Protein 5BKA (pdb70)

InterPro domains:
  IPR032710 NTF2-like domain superfamily [SSF54427] (4-143)
  IPR037401 SnoaL-like domain [PF13577] (11-136)

Foldseek 3Di:
DVLDDDPVVVVVVVVLVVVCVCLQVLVLLSVLVQAPACAVFAHSVRSSVVSPCKGKDWDWADWDWRCIWIKIWIKMWIDHPPDPDTDIDFIWIWIFNPPVHTHYTDIDTPPDDD/DVVVQVVVLVVVCVCLLVVVLLVVLVLADQQAWEAPEVPHIFGGSVRSSVVSVVVPVVHCWGKDKDWADWDWDADPVRKIWIKIWIKMWINHPPDPDTDIDFIKIWTWIWHADDVRDIGTRYIHIYTPVD/DVVVQVVVLVVVCVCLQVVVLLSVLVLADQQAWEAAEVPDIFGGSVRSSVVSVVDPDPPFKGKDWDWADWDCPPVWIKIWIKMWIDTPPDPDTDIDFIKIWIWDWDADPVRHIHTRYIHIYTPVD/DDPVVVVLVVVLVVVCVCLQVVVLLVVLVLADQQAAEACGAGGSVRSSVVSVPVCVVPDPVFKGKDKDWADWDWDDCIWIKIWIKMWIDTPPDPDTDIDFIKIWTFRWDADPVRHIHTRYIHIDTPPPD/DVVVVVLVVVLVVVCVCLLVVVLLVVLVLADQQEWEAEQNIFGGSVRSSVVSNVVCVVPPVVFKGKDKDKADWDWDADPVRKIWIKIWIKMWIDTPPDDDTDIDFIKIWIWIWDADPVRHIHTNYIHIDTPPDDD/DVVVVLVVVLVVVCVCLLVVVLLSVLVQADQQAWEAEDPVDHIFGGSVRSSVVSVVVDDDPQFKGKDKDWADWDWDADPVRKIWIKIWIKMWIDTPPDPDTDIDFIKIWIWIWDADPVRHIHTRYIYIDTPVD

Radius of gyration: 33.32 Å; Cα contacts (8 Å, |Δi|>4): 1763; chains: 6; bounding box: 100×61×71 Å

Secondary structure (DSSP, 8-state):
-TTPPPHHHHHHHHHHHHH--TTTTT-HHHHHTTB--B---BHHHHHHHHH--EEEEEEEEEEEE--EEEEEEEEEEEEETT--SPEEEEEEEEEEEE---EEEEEEEETT---/-HHHHHHHHHHH--TTTTT-HHHHHHTEEEEEEEES---PPEEHHHHHHHHHHHHHHT--EEEEEEEEEEEEEE-TTS-EEEEEEEEEEEEETT-SSPEEEEEEEEEEEEE--TTS--EEEEEEEEETT-/-HHHHHHHHHHH--TTTTT-HHHHHTTEEEEEEEES---PPEEHHHHHHHHHHH-----SEEEEEEEEEEEEE--EEEEEEEEEEEETT-SSPEEEEEEEEEEEEEE-TTS-EEEEEEEEEETT-/--HHHHHHHHHHHHH--TTTTT-HHHHHTTEEEEEEEE--EEHHHHHHHHHHHHGGGS-TTTEEEEEEEEEEEEE--EEEEEEEEEEEEETT--SPEEEEEEEEEEEEEE-TTS-EEEEEEEEEETT--/-HHHHHHHHHHHHH--TTTTT-HHHHHTTEEEEEEEE----EEHHHHHHHHHHHHGGGS-TTTEEEEEEEEEEEEEE-TTSPEEEEEEEEEEEEETT--SPEEEEEEEEEEEEEE-TTS-EEEEEEEEEETT---/-HHHHHHHHHHHH--TTTTT-HHHHHTTEEEEEEEE--SSSPPEEHHHHHHHHHHHH---TTTEEEEEEEEEEEEEE-TTS-EEEEEEEEEEEEETT-SSPEEEEEEEEEEEEEE-TTS-EEEEEEEEEETT-

Nearest PDB structures (foldseek):
  5bka-assembly2_D  TM=1.008E+00  e=1.641E-24  Streptomyces coelicolor A3(2)
  5bka-assembly2_E  TM=9.906E-01  e=7.933E-21  Streptomyces coelicolor A3(2)
  5bka-assembly1_C  TM=9.639E-01  e=1.071E-18  Streptomyces coelicolor A3(2)
  6p77-assembly1_A  TM=9.352E-01  e=1.987E-11  Catenulispora acidiphila DSM 44928
  6vw4-assembly2_B  TM=9.299E-01  e=1.260E-10  Catenulispora acidiphila DSM 44928

CATH classification: 3.10.450.50

Structure (mmCIF, N/CA/C/O backbone):
data_5BKA
#
_entry.id   5BKA
#
_cell.length_a   82.266
_cell.length_b   52.916
_cell.length_c   98.931
_cell.angle_alpha   90.000
_cell.angle_beta   104.330
_cell.angle_gamma   90.000
#
_symmetry.space_group_name_H-M   'P 1 2 1'
#
loop_
_entity.id
_entity.type
_entity.pdbx_description
1 polymer 'Hydroxylacyl-CoA dehydrogenase'
2 water water
#
loop_
_atom_site.group_PDB
_atom_site.id
_atom_site.type_symbol
_atom_site.label_atom_id
_atom_site.label_alt_id
_atom_site.label_comp_id
_atom_site.label_asym_id
_atom_site.label_entity_id
_atom_site.label_seq_id
_atom_site.pdbx_PDB_ins_code
_atom_site.Cartn_x
_atom_site.Cartn_y
_atom_site.Cartn_z
_atom_site.occupancy
_atom_site.B_iso_or_equiv
_atom_site.auth_seq_id
_atom_site.auth_comp_id
_atom_site.auth_asym_id
_atom_site.auth_atom_id
_atom_site.pdbx_PDB_model_num
ATOM 1 N N . THR A 1 2 ? 67.30003 -13.53575 67.39243 1.000 57.64641 2 THR A N 1
ATOM 2 C CA . THR A 1 2 ? 68.56616 -13.02544 66.87765 1.000 61.24279 2 THR A CA 1
ATOM 3 C C . THR A 1 2 ? 68.86510 -11.64575 67.46260 1.000 55.54003 2 THR A C 1
ATOM 4 O O . THR A 1 2 ? 68.02963 -11.06479 68.15368 1.000 55.25993 2 THR A O 1
ATOM 8 N N . ILE A 1 3 ? 70.05767 -11.12054 67.17021 1.000 57.90100 3 ILE A N 1
ATOM 9 C CA . ILE A 1 3 ? 70.55034 -9.95749 67.90297 1.000 55.32974 3 ILE A CA 1
ATOM 10 C C . ILE A 1 3 ? 69.77872 -8.69223 67.54221 1.000 54.33792 3 ILE A C 1
ATOM 11 O O . ILE A 1 3 ? 69.67640 -7.76894 68.36006 1.000 54.15821 3 ILE A O 1
ATOM 16 N N . THR A 1 4 ? 69.21795 -8.62086 66.33748 1.000 54.89166 4 THR A N 1
ATOM 17 C CA . THR A 1 4 ? 68.48102 -7.44176 65.90606 1.000 56.81654 4 THR A CA 1
ATOM 18 C C . THR A 1 4 ? 66.98693 -7.54451 66.18177 1.000 57.86040 4 THR A C 1
ATOM 19 O O . THR A 1 4 ? 66.25818 -6.57750 65.94260 1.000 55.76355 4 THR A O 1
ATOM 23 N N . ALA A 1 5 ? 66.51724 -8.68015 66.68896 1.000 58.96537 5 ALA A N 1
ATOM 24 C CA . ALA A 1 5 ? 65.09431 -8.86422 66.92845 1.000 56.29873 5 ALA A CA 1
ATOM 25 C C . ALA A 1 5 ? 64.62397 -8.01576 68.10442 1.000 58.37548 5 ALA A C 1
ATOM 26 O O . ALA A 1 5 ? 65.36249 -7.77093 69.06224 1.000 60.11159 5 ALA A O 1
ATOM 28 N N . LEU A 1 6 ? 63.37962 -7.56069 68.01542 1.000 56.81931 6 LEU A N 1
ATOM 29 C CA . LEU A 1 6 ? 62.74892 -6.80895 69.08440 1.000 57.10657 6 LEU A CA 1
ATOM 30 C C . LEU A 1 6 ? 62.21023 -7.76186 70.14811 1.000 63.70715 6 LEU A C 1
ATOM 31 O O . LEU A 1 6 ? 61.99919 -8.94754 69.88066 1.000 62.46862 6 LEU A O 1
ATOM 36 N N . PRO A 1 7 ? 61.99283 -7.27368 71.37122 1.000 65.62083 7 PRO A N 1
ATOM 37 C CA . PRO A 1 7 ? 61.48219 -8.15585 72.42898 1.000 65.88278 7 PRO A CA 1
ATOM 38 C C . PRO A 1 7 ? 60.08838 -8.67652 72.10716 1.000 67.31819 7 PRO A C 1
ATOM 39 O O . PRO A 1 7 ? 59.24837 -7.96468 71.55230 1.000 67.89454 7 PRO A O 1
ATOM 43 N N . THR A 1 8 ? 59.85157 -9.94161 72.46622 1.000 57.48035 8 THR A N 1
ATOM 44 C CA . THR A 1 8 ? 58.55918 -10.56351 72.19675 1.000 51.44316 8 THR A CA 1
ATOM 45 C C . THR A 1 8 ? 57.44673 -9.93997 73.02997 1.000 51.52009 8 THR A C 1
ATOM 46 O O . THR A 1 8 ? 56.30022 -9.86759 72.57229 1.000 55.17133 8 THR A O 1
ATOM 48 N N . GLY A 1 9 ? 57.76011 -9.49434 74.24881 1.000 51.66116 9 GLY A N 1
ATOM 49 C CA . GLY A 1 9 ? 56.75832 -8.82367 75.06237 1.000 52.33855 9 GLY A CA 1
ATOM 50 C C . GLY A 1 9 ? 56.20343 -7.58192 74.39223 1.000 54.94160 9 GLY A C 1
ATOM 51 O O . GLY A 1 9 ? 55.01725 -7.26963 74.52363 1.000 58.76059 9 GLY A O 1
ATOM 52 N N . LEU A 1 10 ? 57.05829 -6.85061 73.67377 1.000 48.29282 10 LEU A N 1
ATOM 53 C CA . LEU A 1 10 ? 56.59905 -5.67146 72.94858 1.000 48.27410 10 LEU A CA 1
ATOM 54 C C . LEU A 1 10 ? 55.61875 -6.05171 71.84528 1.000 50.03537 10 LEU A C 1
ATOM 55 O O . LEU A 1 10 ? 54.63886 -5.33766 71.60382 1.000 48.14069 10 LEU A O 1
ATOM 60 N N . TYR A 1 11 ? 55.86421 -7.17565 71.16641 1.000 48.79169 11 TYR A N 1
ATOM 61 C CA . TYR A 1 11 ? 54.98573 -7.59271 70.07673 1.000 46.55576 11 TYR A CA 1
ATOM 62 C C . TYR A 1 11 ? 53.58415 -7.89583 70.59186 1.000 49.76982 11 TYR A C 1
ATOM 63 O O . TYR A 1 11 ? 52.58668 -7.44986 70.012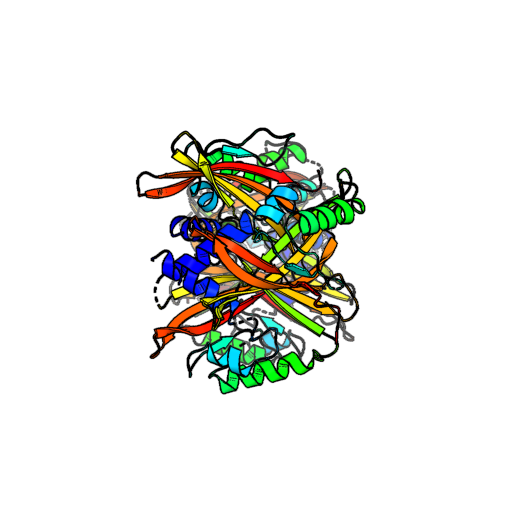89 1.000 50.68436 11 TYR A O 1
ATOM 72 N N . ALA A 1 12 ? 53.49061 -8.66035 71.68323 1.000 53.79705 12 ALA A N 1
ATOM 73 C CA . ALA A 1 12 ? 52.18939 -8.93505 72.28409 1.000 45.87056 12 ALA A CA 1
ATOM 74 C C . ALA A 1 12 ? 51.53574 -7.65334 72.78271 1.000 46.08321 12 ALA A C 1
ATOM 75 O O . ALA A 1 12 ? 50.31071 -7.50055 72.70651 1.000 45.80349 12 ALA A O 1
ATOM 77 N N . GLU A 1 13 ? 52.34045 -6.71847 73.29389 1.000 46.68085 13 GLU A N 1
ATOM 78 C CA . GLU A 1 13 ? 51.79892 -5.44717 73.76244 1.000 60.82130 13 GLU A CA 1
ATOM 79 C C . GLU A 1 13 ? 51.17890 -4.65827 72.61641 1.000 48.94666 13 GLU A C 1
ATOM 80 O O . GLU A 1 13 ? 50.16043 -3.98035 72.79812 1.000 46.88647 13 GLU A O 1
ATOM 82 N N . VAL A 1 14 ? 51.78364 -4.72899 71.42888 1.000 46.66616 14 VAL A N 1
ATOM 83 C CA . VAL A 1 14 ? 51.23603 -4.02447 70.27463 1.000 46.49163 14 VAL A CA 1
ATOM 84 C C . VAL A 1 14 ? 49.91144 -4.64574 69.84907 1.000 45.85219 14 VAL A C 1
ATOM 85 O O . VAL A 1 14 ? 48.94849 -3.93361 69.53917 1.000 45.81838 14 VAL A O 1
ATOM 89 N N . LEU A 1 15 ? 49.83969 -5.98018 69.82988 1.000 45.39752 15 LEU A N 1
ATOM 90 C CA . LEU A 1 15 ? 48.58668 -6.65379 69.50121 1.000 44.83594 15 LEU A CA 1
ATOM 91 C C . LEU A 1 15 ? 47.48370 -6.28949 70.48861 1.000 46.87603 15 LEU A C 1
ATOM 92 O O . LEU A 1 15 ? 46.34775 -6.01163 70.08667 1.000 44.78587 15 LEU A O 1
ATOM 97 N N . SER A 1 16 ? 47.79741 -6.29331 71.78722 1.000 45.39433 16 SER A N 1
ATOM 98 C CA . SER A 1 16 ? 46.82075 -5.86981 72.78632 1.000 45.66851 16 SER A CA 1
ATOM 99 C C . SER A 1 16 ? 46.42384 -4.41413 72.57862 1.000 46.04950 16 SER A C 1
ATOM 100 O O . SER A 1 16 ? 45.23918 -4.06712 72.66291 1.000 46.07760 16 SER A O 1
ATOM 103 N N . PHE A 1 17 ? 47.40916 -3.54686 72.32979 1.000 46.42625 17 PHE A N 1
ATOM 104 C CA . PHE A 1 17 ? 47.12918 -2.15013 72.01359 1.000 46.85058 17 PHE A CA 1
ATOM 105 C C . PHE A 1 17 ? 46.13138 -2.03856 70.86596 1.000 46.44909 17 PHE A C 1
ATOM 106 O O . PHE A 1 17 ? 45.16733 -1.26847 70.93623 1.000 46.70429 17 PHE A O 1
ATOM 114 N N . TYR A 1 18 ? 46.34910 -2.80951 69.79698 1.000 45.86847 18 TYR A N 1
ATOM 115 C CA . TYR A 1 18 ? 45.43601 -2.77666 68.65858 1.000 45.46814 18 TYR A CA 1
ATOM 116 C C . TYR A 1 18 ? 44.06510 -3.33321 69.02654 1.000 45.19592 18 TYR A C 1
ATOM 117 O O . TYR A 1 18 ? 43.04051 -2.83979 68.54154 1.000 45.18711 18 TYR A O 1
ATOM 126 N N . GLY A 1 19 ? 44.02782 -4.36531 69.87344 1.000 45.03027 19 GLY A N 1
ATOM 127 C CA . GLY A 1 19 ? 42.75392 -4.96485 70.24445 1.000 44.83242 19 GLY A CA 1
ATOM 128 C C . GLY A 1 19 ? 41.83115 -3.99197 70.95248 1.000 45.38550 19 GLY A C 1
ATOM 129 O O . GLY A 1 19 ? 40.65892 -3.85337 70.59335 1.000 45.31914 19 GLY A O 1
ATOM 130 N N . HIS A 1 20 ? 42.34942 -3.30323 71.97218 1.000 45.99727 20 HIS A N 1
ATOM 131 C CA . HIS A 1 20 ? 41.55181 -2.28844 72.65192 1.000 47.94221 20 HIS A CA 1
ATOM 132 C C . HIS A 1 20 ? 41.23796 -1.12989 71.71727 1.000 46.85972 20 HIS A C 1
ATOM 133 O O . HIS A 1 20 ? 40.10577 -0.64117 71.68813 1.000 47.11708 20 HIS A O 1
ATOM 140 N N . GLN A 1 21 ? 42.21808 -0.71576 70.91230 1.000 46.79802 21 GLN A N 1
ATOM 141 C CA . GLN A 1 21 ? 42.06288 0.46216 70.06372 1.000 47.11857 21 GLN A CA 1
ATOM 142 C C . GLN A 1 21 ? 40.92238 0.29763 69.06105 1.000 47.37809 21 GLN A C 1
ATOM 143 O O . GLN A 1 21 ? 40.03415 1.15386 68.97154 1.000 47.17342 21 GLN A O 1
ATOM 157 N N . GLN A 1 23 ? 38.43175 -1.78838 68.95383 1.000 45.76077 23 GLN A N 1
ATOM 158 C CA . GLN A 1 23 ? 37.11452 -2.03570 69.52714 1.000 46.65608 23 GLN A CA 1
ATOM 159 C C . GLN A 1 23 ? 36.42455 -0.73549 69.91559 1.000 46.77022 23 GLN A C 1
ATOM 160 O O . GLN A 1 23 ? 35.18970 -0.63217 69.82524 1.000 46.95893 23 GLN A O 1
ATOM 166 N N . LYS A 1 24 ? 37.20813 0.25347 70.34870 1.000 47.33739 24 LYS A N 1
ATOM 167 C CA . LYS A 1 24 ? 36.65287 1.57318 70.61915 1.000 48.21685 24 LYS A CA 1
ATOM 168 C C . LYS A 1 24 ? 36.13412 2.20091 69.33103 1.000 48.20475 24 LYS A C 1
ATOM 169 O O . LYS A 1 24 ? 34.99581 2.67869 69.26937 1.000 48.64038 24 LYS A O 1
ATOM 175 N N . LEU A 1 25 ? 36.95230 2.18747 68.28196 1.000 40.43582 25 LEU A N 1
ATOM 176 C CA . LEU A 1 25 ? 36.56491 2.70257 66.97002 1.000 38.03579 25 LEU A CA 1
ATOM 177 C C . LEU A 1 25 ? 35.29589 2.03514 66.45612 1.000 38.91473 25 LEU A C 1
ATOM 178 O O . LEU A 1 25 ? 34.34356 2.71209 66.05004 1.000 36.82643 25 LEU A O 1
ATOM 183 N N . ASP A 1 26 ? 35.26665 0.69713 66.46816 1.000 34.38246 26 ASP A N 1
ATOM 184 C CA . ASP A 1 26 ? 34.10964 -0.03179 65.95944 1.000 33.75528 26 ASP A CA 1
ATOM 185 C C . ASP A 1 26 ? 32.89310 0.13353 66.85625 1.000 35.15200 26 ASP A C 1
ATOM 186 O O . ASP A 1 26 ? 31.76898 -0.04919 66.39318 1.000 35.16125 26 ASP A O 1
ATOM 191 N N . GLY A 1 27 ? 33.09173 0.47707 68.12240 1.000 36.40763 27 GLY A N 1
ATOM 192 C CA . GLY A 1 27 ? 32.00539 0.80704 69.02491 1.000 38.05567 27 GLY A CA 1
ATOM 193 C C . GLY A 1 27 ? 31.60665 2.26364 68.96200 1.000 41.54451 27 GLY A C 1
ATOM 194 O O . GLY A 1 27 ? 30.89189 2.75446 69.83405 1.000 43.04694 27 GLY A O 1
ATOM 195 N N . ARG A 1 28 ? 32.07078 2.96132 67.92754 1.000 45.48600 28 ARG A N 1
ATOM 196 C CA . ARG A 1 28 ? 31.81786 4.39812 67.74190 1.000 56.35857 28 ARG A CA 1
ATOM 197 C C . ARG A 1 28 ? 32.25349 5.22131 68.95043 1.000 50.35321 28 ARG A C 1
ATOM 198 O O . ARG A 1 28 ? 31.66603 6.26557 69.25095 1.000 51.66453 28 ARG A O 1
ATOM 200 N N . ASP A 1 29 ? 33.30773 4.77051 69.63343 1.000 48.24056 29 ASP A N 1
ATOM 201 C CA . ASP A 1 29 ? 33.94882 5.57526 70.67173 1.000 44.30207 29 ASP A CA 1
ATOM 202 C C . ASP A 1 29 ? 35.09617 6.34731 70.02816 1.000 47.40371 29 ASP A C 1
ATOM 203 O O . ASP A 1 29 ? 36.27669 6.07295 70.23944 1.000 48.63779 29 ASP A O 1
ATOM 208 N N . PHE A 1 30 ? 34.70835 7.34766 69.23061 1.000 65.49185 30 PHE A N 1
ATOM 209 C CA . PHE A 1 30 ? 35.67768 8.07570 68.41990 1.000 65.86880 30 PHE A CA 1
ATOM 210 C C . PHE A 1 30 ? 36.67187 8.86955 69.26107 1.000 66.39964 30 PHE A C 1
ATOM 211 O O . PHE A 1 30 ? 37.83668 8.99401 68.87321 1.000 66.52586 30 PHE A O 1
ATOM 219 N N . ALA A 1 31 ? 36.24674 9.40549 70.40528 1.000 66.54644 31 ALA A N 1
ATOM 220 C CA . ALA A 1 31 ? 37.17866 10.09906 71.28490 1.000 67.01613 31 ALA A CA 1
ATOM 221 C C . ALA A 1 31 ? 38.16754 9.13403 71.91948 1.000 66.78306 31 ALA A C 1
ATOM 222 O O . ALA A 1 31 ? 39.35853 9.44132 72.00839 1.000 67.12642 31 ALA A O 1
ATOM 224 N N . GLY A 1 32 ? 37.69652 7.96427 72.36338 1.000 66.26314 32 GLY A N 1
ATOM 225 C CA . GLY A 1 32 ? 38.60520 6.97206 72.92338 1.000 66.38513 32 GLY A CA 1
ATOM 226 C C . GLY A 1 32 ? 39.63769 6.47851 71.92579 1.000 65.97018 32 GLY A C 1
ATOM 227 O O . GLY A 1 32 ? 40.80054 6.25485 72.27633 1.000 66.16915 32 GLY A O 1
ATOM 228 N N . TYR A 1 33 ? 39.22616 6.29274 70.67044 1.000 65.72504 33 TYR A N 1
ATOM 229 C CA . TYR A 1 33 ? 40.17416 5.89631 69.63329 1.000 65.91379 33 TYR A CA 1
ATOM 230 C C . TYR A 1 33 ? 41.21291 6.98639 69.39798 1.000 66.36454 33 TYR A C 1
ATOM 231 O O . TYR A 1 33 ? 42.41554 6.70984 69.31184 1.000 66.56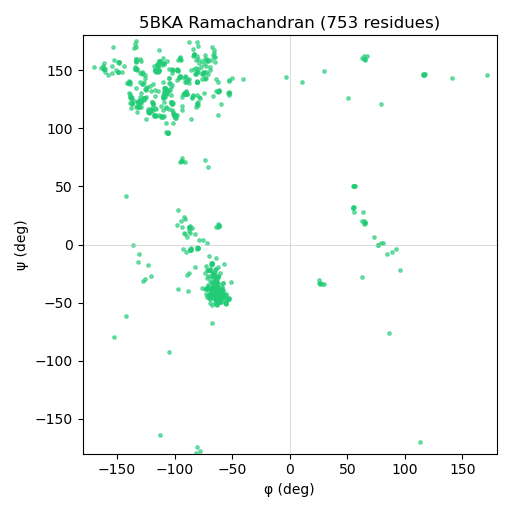192 33 TYR A O 1
ATOM 240 N N . ALA A 1 34 ? 40.76099 8.23784 69.28299 1.000 66.75804 34 ALA A N 1
ATOM 241 C CA . ALA A 1 34 ? 41.69059 9.34832 69.11156 1.000 68.06121 34 ALA A CA 1
ATOM 242 C C . ALA A 1 34 ? 42.62043 9.48545 70.30830 1.000 67.77277 34 ALA A C 1
ATOM 243 O O . ALA A 1 34 ? 43.74427 9.98015 70.16660 1.000 68.29720 34 ALA A O 1
ATOM 245 N N . ALA A 1 35 ? 42.17269 9.05454 71.49132 1.000 67.81056 35 ALA A N 1
ATOM 246 C CA . ALA A 1 35 ? 43.01260 9.11928 72.68062 1.000 67.90530 35 ALA A CA 1
ATOM 247 C C . ALA A 1 35 ? 44.20158 8.17057 72.60372 1.000 67.86223 35 ALA A C 1
ATOM 248 O O . ALA A 1 35 ? 45.15894 8.33649 73.36698 1.000 68.32640 35 ALA A O 1
ATOM 250 N N . THR A 1 36 ? 44.16949 7.18804 71.70291 1.000 67.38321 36 THR A N 1
ATOM 251 C CA . THR A 1 36 ? 45.32400 6.32522 71.49008 1.000 67.42225 36 THR A CA 1
ATOM 252 C C . THR A 1 36 ? 46.37954 6.98327 70.61380 1.000 67.98366 36 THR A C 1
ATOM 253 O O . THR A 1 36 ? 47.44780 6.39705 70.40618 1.000 68.16535 36 THR A O 1
ATOM 257 N N . PHE A 1 37 ? 46.10836 8.18250 70.11139 1.000 68.32430 37 PHE A N 1
ATOM 258 C CA . PHE A 1 37 ? 47.09832 8.98061 69.41082 1.000 68.99312 37 PHE A CA 1
ATOM 259 C C . PHE A 1 37 ? 47.75002 9.94457 70.39515 1.000 70.47916 37 PHE A C 1
ATOM 260 O O . PHE A 1 37 ? 47.19792 10.25522 71.45233 1.000 69.66235 37 PHE A O 1
ATOM 268 N N . THR A 1 38 ? 48.93579 10.42095 70.03600 1.000 70.36231 38 THR A N 1
ATOM 269 C CA . THR A 1 38 ? 49.56048 11.50563 70.78291 1.000 71.14309 38 THR A CA 1
ATOM 270 C C . THR A 1 38 ? 48.76604 12.79622 70.61123 1.000 77.03479 38 THR A C 1
ATOM 271 O O . THR A 1 38 ? 48.01246 12.94702 69.64857 1.000 71.11634 38 THR A O 1
ATOM 275 N N . GLY A 1 41 ? 49.22288 13.79709 66.86485 1.000 72.07660 41 GLY A N 1
ATOM 276 C CA . GLY A 1 41 ? 49.15261 12.66570 65.96136 1.000 71.81286 41 GLY A CA 1
ATOM 277 C C . GLY A 1 41 ? 48.42279 12.94277 64.67593 1.000 71.49735 41 GLY A C 1
ATOM 278 O O . GLY A 1 41 ? 47.50402 13.75849 64.64757 1.000 71.64101 41 GLY A O 1
ATOM 279 N N . GLU A 1 42 ? 48.89364 12.36822 63.57464 1.000 71.55092 42 GLU A N 1
ATOM 280 C CA . GLU A 1 42 ? 48.23279 12.68652 62.32178 1.000 71.61988 42 GLU A CA 1
ATOM 281 C C . GLU A 1 42 ? 47.65323 11.39320 61.76147 1.000 74.18993 42 GLU A C 1
ATOM 282 O O . GLU A 1 42 ? 48.06383 10.29806 62.14295 1.000 70.47143 42 GLU A O 1
ATOM 288 N N . PHE A 1 43 ? 46.60230 11.50803 60.95763 1.000 73.98768 43 PHE A N 1
ATOM 289 C CA . PHE A 1 43 ? 45.93817 10.30967 60.45339 1.000 69.99176 43 PHE A CA 1
ATOM 290 C C . PHE A 1 43 ? 45.80262 10.35955 58.92872 1.000 74.98684 43 PHE A C 1
ATOM 291 O O . PHE A 1 43 ? 44.91776 11.02878 58.37013 1.000 76.06177 43 PHE A O 1
ATOM 299 N N . ALA A 1 51 ? 45.10676 15.01165 55.42624 1.000 76.32781 51 ALA A N 1
ATOM 300 C CA . ALA A 1 51 ? 45.09941 14.19892 56.64027 1.000 74.75514 51 ALA A CA 1
ATOM 301 C C . ALA A 1 51 ? 44.78837 15.06288 57.86881 1.000 72.61702 51 ALA A C 1
ATOM 302 O O . ALA A 1 51 ? 45.17794 16.22660 57.93031 1.000 80.68901 51 ALA A O 1
ATOM 304 N N . ALA A 1 52 ? 44.08124 14.47703 58.83233 1.000 72.24984 52 ALA A N 1
ATOM 305 C CA . ALA A 1 52 ? 43.70660 15.14785 60.07030 1.000 71.76981 52 ALA A CA 1
ATOM 306 C C . ALA A 1 52 ? 44.85520 15.19008 61.07689 1.000 71.97322 52 ALA A C 1
ATOM 307 O O . ALA A 1 52 ? 45.71136 14.30438 61.11497 1.000 71.71989 52 ALA A O 1
ATOM 309 N N . HIS A 1 53 ? 44.84356 16.22735 61.92031 1.000 75.63075 53 HIS A N 1
ATOM 310 C CA . HIS A 1 53 ? 45.88461 16.47224 62.91035 1.000 72.62631 53 HIS A CA 1
ATOM 311 C C . HIS A 1 53 ? 45.28720 16.61168 64.30289 1.000 72.30749 53 HIS A C 1
ATOM 312 O O . HIS A 1 53 ? 44.21829 17.20457 64.47859 1.000 72.29105 53 HIS A O 1
ATOM 319 N N . THR A 1 54 ? 46.02485 16.08938 65.29393 1.000 72.15387 54 THR A N 1
ATOM 320 C CA . THR A 1 54 ? 45.65020 16.09765 66.70725 1.000 71.91857 54 THR A CA 1
ATOM 321 C C . THR A 1 54 ? 44.36520 15.30863 66.95272 1.000 73.10362 54 THR A C 1
ATOM 322 O O . THR A 1 54 ? 43.58230 15.05955 66.02940 1.000 71.81061 54 THR A O 1
ATOM 326 N N . ARG A 1 55 ? 44.15013 14.91573 68.20953 1.000 70.75465 55 ARG A N 1
ATOM 327 C CA . ARG A 1 55 ? 43.01698 14.06435 68.56062 1.000 71.74554 55 ARG A CA 1
ATOM 328 C C . ARG A 1 55 ? 41.68128 14.70416 68.19968 1.000 73.98010 55 ARG A C 1
ATOM 329 O O . ARG A 1 55 ? 40.77120 14.02036 67.71577 1.000 71.20589 55 ARG A O 1
ATOM 337 N N . ALA A 1 56 ? 41.53455 16.00748 68.44688 1.000 70.64918 56 ALA A N 1
ATOM 338 C CA . ALA A 1 56 ? 40.27393 16.67766 68.14267 1.000 70.76233 56 ALA A CA 1
ATOM 339 C C . ALA A 1 56 ? 39.96235 16.63685 66.65196 1.000 70.74624 56 ALA A C 1
ATOM 340 O O . ALA A 1 56 ? 38.80937 16.42701 66.25669 1.000 70.45793 56 ALA A O 1
ATOM 342 N N . GLY A 1 57 ? 40.97446 16.84716 65.80976 1.000 71.12898 57 GLY A N 1
ATOM 343 C CA . GLY A 1 57 ? 40.76504 16.73946 64.37553 1.000 71.17359 57 GLY A CA 1
ATOM 344 C C . GLY A 1 57 ? 40.42461 15.32708 63.93998 1.000 72.45116 57 GLY A C 1
ATOM 345 O O . GLY A 1 57 ? 39.58895 15.12487 63.05396 1.000 70.22686 57 GLY A O 1
ATOM 346 N N . ILE A 1 58 ? 41.07353 14.33114 64.54865 1.000 72.27073 58 ILE A N 1
ATOM 347 C CA . ILE A 1 58 ? 40.79485 12.93828 64.20798 1.000 69.16130 58 ILE A CA 1
ATOM 348 C C . ILE A 1 58 ? 39.37249 12.56236 64.60191 1.000 68.64772 58 ILE A C 1
ATOM 349 O O . ILE A 1 58 ? 38.64408 11.93483 63.82369 1.000 68.30464 58 ILE A O 1
ATOM 354 N N . THR A 1 59 ? 38.95153 12.94858 65.81027 1.000 71.58430 59 THR A N 1
ATOM 355 C CA . THR A 1 59 ? 37.58670 12.67009 66.25073 1.000 68.27904 59 THR A CA 1
ATOM 356 C C . THR A 1 59 ? 36.56303 13.27250 65.29887 1.000 70.32868 59 THR A C 1
ATOM 357 O O . THR A 1 59 ? 35.58020 12.61701 64.93156 1.000 68.47282 59 THR A O 1
ATOM 361 N N . ALA A 1 60 ? 36.77303 14.52684 64.90172 1.000 69.26017 60 ALA A N 1
ATOM 362 C CA . ALA A 1 60 ? 35.84262 15.19979 64.00373 1.000 69.64373 60 ALA A CA 1
ATOM 363 C C . ALA A 1 60 ? 35.73711 14.47181 62.66459 1.000 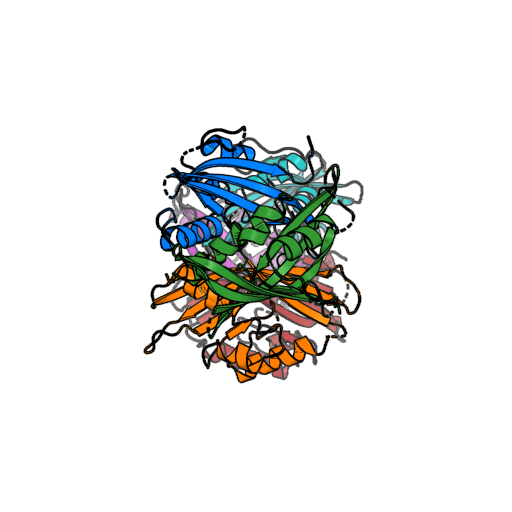70.91119 60 ALA A C 1
ATOM 364 O O . ALA A 1 60 ? 34.63544 14.25669 62.14431 1.000 69.41911 60 ALA A O 1
ATOM 366 N N . VAL A 1 61 ? 36.88239 14.10274 62.08403 1.000 72.44294 61 VAL A N 1
ATOM 367 C CA . VAL A 1 61 ? 36.90083 13.39725 60.80229 1.000 69.31022 61 VAL A CA 1
ATOM 368 C C . VAL A 1 61 ? 36.12463 12.08837 60.88524 1.000 69.65431 61 VAL A C 1
ATOM 369 O O . VAL A 1 61 ? 35.43473 11.69901 59.93417 1.000 74.54142 61 VAL A O 1
ATOM 373 N N . LEU A 1 62 ? 36.21721 11.39131 62.02046 1.000 70.55039 62 LEU A N 1
ATOM 374 C CA . LEU A 1 62 ? 35.56307 10.09136 62.13639 1.000 67.28351 62 LEU A CA 1
ATOM 375 C C . LEU A 1 62 ? 34.05192 10.23515 62.03951 1.000 68.75522 62 LEU A C 1
ATOM 376 O O . LEU A 1 62 ? 33.38033 9.43199 61.38199 1.000 67.52866 62 LEU A O 1
ATOM 381 N N . GLU A 1 63 ? 33.50274 11.23065 62.71331 1.000 60.44264 63 GLU A N 1
ATOM 382 C CA . GLU A 1 63 ? 32.10693 11.58360 62.56356 1.000 64.31824 63 GLU A CA 1
ATOM 383 C C . GLU A 1 63 ? 31.72493 11.98863 61.12782 1.000 66.89042 63 GLU A C 1
ATOM 384 O O . GLU A 1 63 ? 32.12312 13.02604 60.60968 1.000 70.49959 63 GLU A O 1
ATOM 390 N N . LYS A 1 73 ? 21.43855 -0.29371 62.54248 1.000 58.39717 73 LYS A N 1
ATOM 391 C CA . LYS A 1 73 ? 21.67198 -0.12312 61.11363 1.000 52.46930 73 LYS A CA 1
ATOM 392 C C . LYS A 1 73 ? 22.90399 -0.89743 60.64730 1.000 49.81165 73 LYS A C 1
ATOM 393 O O . LYS A 1 73 ? 22.78826 -1.95578 60.02951 1.000 48.90304 73 LYS A O 1
ATOM 395 N N . ILE A 1 74 ? 24.08404 -0.36241 60.95189 1.000 47.09098 74 ILE A N 1
ATOM 396 C CA . ILE A 1 74 ? 25.35006 -0.90909 60.48099 1.000 43.07529 74 ILE A CA 1
ATOM 397 C C . ILE A 1 74 ? 26.29222 -1.07053 61.66591 1.000 37.38280 74 ILE A C 1
ATOM 398 O O . ILE A 1 74 ? 26.34491 -0.21174 62.55370 1.000 37.85615 74 ILE A O 1
ATOM 403 N N . GLN A 1 75 ? 27.03762 -2.17359 61.67560 1.000 30.96334 75 GLN A N 1
ATOM 404 C CA . GLN A 1 75 ? 28.08803 -2.41232 62.65716 1.000 29.63382 75 GLN A CA 1
ATOM 405 C C . GLN A 1 75 ? 29.35358 -2.79144 61.90605 1.000 28.00251 75 GLN A C 1
ATOM 406 O O . GLN A 1 75 ? 29.37313 -3.79330 61.18349 1.000 28.56294 75 GLN A O 1
ATOM 412 N N . ARG A 1 76 ? 30.39643 -1.98372 62.06239 1.000 28.07934 76 ARG A N 1
ATOM 413 C CA . ARG A 1 76 ? 31.66178 -2.19079 61.37733 1.000 26.95752 76 ARG A CA 1
ATOM 414 C C . ARG A 1 76 ? 32.65521 -2.90121 62.28684 1.000 26.29877 76 ARG A C 1
ATOM 415 O O . ARG A 1 76 ? 32.60515 -2.77396 63.51271 1.000 25.24189 76 ARG A O 1
ATOM 423 N N . ARG A 1 77 ? 33.55705 -3.66101 61.66575 1.000 23.74981 77 ARG A N 1
ATOM 424 C CA . ARG A 1 77 ? 34.64023 -4.34045 62.36390 1.000 26.17873 77 ARG A CA 1
ATOM 425 C C . ARG A 1 77 ? 35.90786 -4.19670 61.53842 1.000 27.31544 77 ARG A C 1
ATOM 426 O O . ARG A 1 77 ? 35.91441 -4.52729 60.34843 1.000 24.64612 77 ARG A O 1
ATOM 434 N N . HIS A 1 78 ? 36.97464 -3.71514 62.16944 1.000 22.72335 78 HIS A N 1
ATOM 435 C CA . HIS A 1 78 ? 38.26742 -3.52224 61.51510 1.000 23.18760 78 HIS A CA 1
ATOM 436 C C . HIS A 1 78 ? 39.21475 -4.61810 61.99290 1.000 21.90192 78 HIS A C 1
ATOM 437 O O . HIS A 1 78 ? 39.84562 -4.48821 63.04567 1.000 25.20284 78 HIS A O 1
ATOM 444 N N . TRP A 1 79 ? 39.32510 -5.68554 61.20746 1.000 21.27543 79 TRP A N 1
ATOM 445 C CA . TRP A 1 79 ? 40.21120 -6.79162 61.53969 1.000 20.50745 79 TRP A CA 1
ATOM 446 C C . TRP A 1 79 ? 41.64773 -6.46083 61.15697 1.000 21.59959 79 TRP A C 1
ATOM 447 O O . TRP A 1 79 ? 41.89858 -5.86404 60.10979 1.000 22.86766 79 TRP A O 1
ATOM 458 N N . PHE A 1 80 ? 42.58944 -6.84469 62.01564 1.000 21.39259 80 PHE A N 1
ATOM 459 C CA . PHE A 1 80 ? 44.01590 -6.70569 61.75409 1.000 24.63249 80 PHE A CA 1
ATOM 460 C C . PHE A 1 80 ? 44.65115 -8.08471 61.62103 1.000 22.50570 80 PHE A C 1
ATOM 461 O O . PHE A 1 80 ? 44.13165 -9.07845 62.13133 1.000 21.41066 80 PHE A O 1
ATOM 469 N N . ASP A 1 81 ? 45.79478 -8.13714 60.93896 1.000 24.03625 81 ASP A N 1
ATOM 470 C CA . ASP A 1 81 ? 46.52608 -9.39069 60.80135 1.000 24.61315 81 ASP A CA 1
ATOM 471 C C . ASP A 1 81 ? 47.96203 -9.10793 60.38480 1.000 28.67853 81 ASP A C 1
ATOM 472 O O . ASP A 1 81 ? 48.24988 -8.09176 59.74697 1.000 27.89928 81 ASP A O 1
ATOM 477 N N . HIS A 1 82 ? 48.85499 -10.02502 60.76467 1.000 25.92503 82 HIS A N 1
ATOM 478 C CA . HIS A 1 82 ? 50.24854 -10.03307 60.31122 1.000 28.00817 82 HIS A CA 1
ATOM 479 C C . HIS A 1 82 ? 50.96616 -8.72113 60.62885 1.000 28.29839 82 HIS A C 1
ATOM 480 O O . HIS A 1 82 ? 51.58990 -8.10060 59.76439 1.000 30.79817 82 HIS A O 1
ATOM 487 N N . THR A 1 83 ? 50.86501 -8.29377 61.88523 1.000 28.68220 83 THR A N 1
ATOM 488 C CA . THR A 1 83 ? 51.64298 -7.15090 62.35076 1.000 32.86001 83 THR A CA 1
ATOM 489 C C . THR A 1 83 ? 53.13951 -7.44697 62.26132 1.000 33.03654 83 THR A C 1
ATOM 490 O O . THR A 1 83 ? 53.59169 -8.52951 62.65074 1.000 33.21036 83 THR A O 1
ATOM 494 N N . ALA A 1 84 ? 53.89434 -6.49835 61.69426 1.000 34.78286 84 ALA A N 1
ATOM 495 C CA . ALA A 1 84 ? 55.34494 -6.59355 61.55385 1.000 38.49164 84 ALA A CA 1
ATOM 496 C C . ALA A 1 84 ? 55.97210 -5.28993 62.02899 1.000 39.83258 84 ALA A C 1
ATOM 497 O O . ALA A 1 84 ? 55.61638 -4.20830 61.54227 1.000 39.92971 84 ALA A O 1
ATOM 499 N N . LEU A 1 85 ? 56.88168 -5.40152 62.99844 1.000 42.10060 85 LEU A N 1
ATOM 500 C CA . LEU A 1 85 ? 57.52207 -4.28664 63.68538 1.000 44.92753 85 LEU A CA 1
ATOM 501 C C . LEU A 1 85 ? 58.99612 -4.17447 63.31234 1.000 47.98394 85 LEU A C 1
ATOM 502 O O . LEU A 1 85 ? 59.65674 -5.14274 62.89078 1.000 48.26594 85 LEU A O 1
ATOM 507 N N . SER A 1 86 ? 59.50409 -2.97732 63.56076 1.000 50.84938 86 SER A N 1
ATOM 508 C CA . SER A 1 86 ? 60.81017 -2.60831 63.17338 1.000 55.93219 86 SER A CA 1
ATOM 509 C C . SER A 1 86 ? 61.10384 -1.56147 64.25446 1.000 56.41656 86 SER A C 1
ATOM 510 O O . SER A 1 86 ? 60.70944 -0.40371 64.16571 1.000 56.80200 86 SER A O 1
ATOM 513 N N . SER A 1 92 ? 61.41882 4.87820 68.42153 1.000 69.66925 92 SER A N 1
ATOM 514 C CA . SER A 1 92 ? 60.26313 4.77066 67.53959 1.000 68.24473 92 SER A CA 1
ATOM 515 C C . SER A 1 92 ? 60.12401 3.37094 66.94852 1.000 64.12678 92 SER A C 1
ATOM 516 O O . SER A 1 92 ? 61.11654 2.74876 66.56833 1.000 67.63406 92 SER A O 1
ATOM 519 N N . ILE A 1 93 ? 58.88788 2.88309 66.87355 1.000 60.99916 93 ILE A N 1
ATOM 520 C CA . ILE A 1 93 ? 58.58508 1.56081 66.33928 1.000 58.12451 93 ILE A CA 1
ATOM 521 C C . ILE A 1 93 ? 57.71144 1.73512 65.10208 1.000 53.50712 93 ILE A C 1
ATOM 522 O O . ILE A 1 93 ? 56.59952 2.26938 65.19349 1.000 57.41121 93 ILE A O 1
ATOM 527 N N . THR A 1 94 ? 58.21553 1.29796 63.94910 1.000 53.16928 94 THR A N 1
ATOM 528 C CA . THR A 1 94 ? 57.41119 1.21744 62.73346 1.000 50.56856 94 THR A CA 1
ATOM 529 C C . THR A 1 94 ? 56.62802 -0.09213 62.72870 1.000 47.24150 94 THR A C 1
ATOM 530 O O . THR A 1 94 ? 57.20492 -1.16921 62.92174 1.000 47.19916 94 THR A O 1
ATOM 534 N N . ALA A 1 95 ? 55.31337 0.00129 62.52407 1.000 44.68923 95 ALA A N 1
ATOM 535 C CA . ALA A 1 95 ? 54.43762 -1.16179 62.45631 1.000 43.39991 95 ALA A CA 1
ATOM 536 C C . ALA A 1 95 ? 53.64502 -1.15724 61.15663 1.000 39.54559 95 ALA A C 1
ATOM 537 O O . ALA A 1 95 ? 53.07321 -0.13164 60.77257 1.000 43.36280 95 ALA A O 1
ATOM 539 N N . THR A 1 96 ? 53.59263 -2.31227 60.49152 1.000 37.80600 96 THR A N 1
ATOM 540 C CA . THR A 1 96 ? 52.77083 -2.49485 59.30018 1.000 35.76414 96 THR A CA 1
ATOM 541 C C . THR A 1 96 ? 51.88415 -3.71518 59.49113 1.000 34.44908 96 THR A C 1
ATOM 542 O O . THR A 1 96 ? 52.38411 -4.80437 59.79078 1.000 32.95025 96 THR A O 1
ATOM 546 N N . SER A 1 97 ? 50.57589 -3.53128 59.31263 1.000 31.37249 97 SER A N 1
ATOM 547 C CA . SER A 1 97 ? 49.59533 -4.58203 59.53426 1.000 31.19065 97 SER A CA 1
ATOM 548 C C . SER A 1 97 ? 48.62585 -4.65327 58.36512 1.000 27.43170 97 SER A C 1
ATOM 549 O O . SER A 1 97 ? 48.35378 -3.64889 57.70346 1.000 27.94370 97 SER A O 1
ATOM 552 N N . TYR A 1 98 ? 48.10832 -5.85375 58.11918 1.000 25.65110 98 TYR A N 1
ATOM 553 C CA . TYR A 1 98 ? 46.95778 -6.01573 57.24607 1.000 24.06403 98 TYR A CA 1
ATOM 554 C C . TYR A 1 98 ? 45.69863 -5.58009 57.98216 1.000 23.39681 98 TYR A C 1
ATOM 555 O O . TYR A 1 98 ? 45.56403 -5.77986 59.19099 1.000 23.41561 98 TYR A O 1
ATOM 564 N N . CYS A 1 99 ? 44.75335 -5.01558 57.23935 1.000 23.03843 99 CYS A N 1
ATOM 565 C CA . CYS A 1 99 ? 43.45449 -4.69642 57.80898 1.000 22.38845 99 CYS A CA 1
ATOM 566 C C . CYS A 1 99 ? 42.36067 -4.99330 56.79566 1.000 21.24661 99 CYS A C 1
ATOM 567 O O . CYS A 1 99 ? 42.50387 -4.69947 55.60555 1.000 29.11741 99 CYS A O 1
ATOM 570 N N . LEU A 1 100 ? 41.25894 -5.55999 57.28018 1.000 25.77529 100 LEU A N 1
ATOM 571 C CA . LEU A 1 100 ? 40.09896 -5.88466 56.45809 1.000 20.45110 100 LEU A CA 1
ATOM 572 C C . LEU A 1 100 ? 38.86216 -5.35354 57.16465 1.000 19.52439 100 LEU A C 1
ATOM 573 O O . LEU A 1 100 ? 38.60362 -5.70749 58.32116 1.000 19.31846 100 LEU A O 1
ATOM 578 N N . VAL A 1 101 ? 38.10951 -4.50380 56.47823 1.000 20.10309 101 VAL A N 1
ATOM 579 C CA . VAL A 1 101 ? 36.92878 -3.87566 57.05387 1.000 20.63814 101 VAL A CA 1
ATOM 580 C C . VAL A 1 101 ? 35.71480 -4.74957 56.77615 1.000 19.76156 101 VAL A C 1
ATOM 581 O O . VAL A 1 101 ? 35.48781 -5.17578 55.63731 1.000 19.34281 101 VAL A O 1
ATOM 585 N N . LEU A 1 102 ? 34.93818 -5.01824 57.82010 1.000 19.67691 102 LEU A N 1
ATOM 586 C CA . LEU A 1 102 ? 33.67233 -5.72813 57.71617 1.000 19.25899 102 LEU A CA 1
ATOM 587 C C . LEU A 1 102 ? 32.54155 -4.73763 57.95151 1.000 23.48152 102 LEU A C 1
ATOM 588 O O . LEU A 1 102 ? 32.61139 -3.92309 58.87640 1.000 21.45295 102 LEU A O 1
ATOM 593 N N . THR A 1 103 ? 31.51505 -4.79341 57.10807 1.000 20.83124 103 THR A N 1
ATOM 594 C CA . THR A 1 103 ? 30.30207 -4.00262 57.29107 1.000 22.23161 103 THR A CA 1
ATOM 595 C C . THR A 1 103 ? 29.13835 -4.96751 57.48216 1.000 24.67961 103 THR A C 1
ATOM 596 O O . THR A 1 103 ? 28.75371 -5.67593 56.54565 1.000 23.59047 103 THR A O 1
ATOM 600 N N . VAL A 1 104 ? 28.58950 -5.00579 58.69264 1.000 22.48457 104 VAL A N 1
ATOM 601 C CA . VAL A 1 104 ? 27.50628 -5.91897 59.03838 1.000 22.54725 104 VAL A CA 1
ATOM 602 C C . VAL A 1 104 ? 26.20198 -5.13399 59.06537 1.000 24.40572 104 VAL A C 1
ATOM 603 O O . VAL A 1 104 ? 26.06252 -4.16884 59.82609 1.000 25.54477 104 VAL A O 1
ATOM 607 N N . HIS A 1 105 ? 25.24292 -5.55887 58.24847 1.000 25.09041 105 HIS A N 1
ATOM 608 C CA . HIS A 1 105 ? 23.93622 -4.92337 58.17738 1.000 27.13997 105 HIS A CA 1
ATOM 609 C C . HIS A 1 105 ? 22.95588 -5.65294 59.08402 1.000 33.01973 105 HIS A C 1
ATOM 610 O O . HIS A 1 105 ? 23.03681 -6.87378 59.24885 1.000 26.61896 105 HIS A O 1
ATOM 617 N N . ALA A 1 106 ? 22.04435 -4.89096 59.68633 1.000 29.45872 106 ALA A N 1
ATOM 618 C CA . ALA A 1 106 ? 21.01906 -5.46772 60.54589 1.000 30.45977 106 ALA A CA 1
ATOM 619 C C . ALA A 1 106 ? 20.27296 -6.58888 59.83340 1.000 33.94413 106 ALA A C 1
ATOM 620 O O . ALA A 1 106 ? 19.83496 -6.43299 58.69008 1.000 31.26379 106 ALA A O 1
ATOM 622 N N . ASP A 1 107 ? 20.15595 -7.73030 60.51665 1.000 29.89812 107 ASP A N 1
ATOM 623 C CA . ASP A 1 107 ? 19.41491 -8.90450 60.06042 1.000 30.18450 107 ASP A CA 1
ATOM 624 C C . ASP A 1 107 ? 20.00993 -9.55048 58.81305 1.000 29.15368 107 ASP A C 1
ATOM 625 O O . ASP A 1 107 ? 19.32436 -10.31820 58.13026 1.000 33.37895 107 ASP A O 1
ATOM 630 N N . VAL A 1 108 ? 21.27418 -9.27853 58.50060 1.000 27.28429 108 VAL A N 1
ATOM 631 C CA . VAL A 1 108 ? 21.96502 -9.91231 57.38172 1.000 26.10525 108 VAL A CA 1
ATOM 632 C C . VAL A 1 108 ? 23.19961 -10.59480 57.95249 1.000 24.15010 108 VAL A C 1
ATOM 633 O O . VAL A 1 108 ? 24.12679 -9.92361 58.42290 1.000 23.38178 108 VAL A O 1
ATOM 637 N N . LYS A 1 109 ? 23.22513 -11.92911 57.88834 1.000 27.26024 109 LYS A N 1
ATOM 638 C CA . LYS A 1 109 ? 24.26524 -12.68295 58.58317 1.000 21.96811 109 LYS A CA 1
ATOM 639 C C . LYS A 1 109 ? 25.61369 -12.56028 57.88440 1.000 20.53644 109 LYS A C 1
ATOM 640 O O . LYS A 1 109 ? 26.65183 -12.44924 58.54597 1.000 19.48262 109 LYS A O 1
ATOM 642 N N . ALA A 1 110 ? 25.62080 -12.55271 56.55832 1.000 20.61394 110 ALA A N 1
ATOM 643 C CA . ALA A 1 110 ? 26.87276 -12.45366 55.81987 1.000 19.40662 110 ALA A CA 1
ATOM 644 C C . ALA A 1 110 ? 27.33695 -11.00861 55.78932 1.000 24.34834 110 ALA A C 1
ATOM 645 O O . ALA A 1 110 ? 26.61434 -10.14277 55.27713 1.000 20.80591 110 ALA A O 1
ATOM 647 N N . PRO A 1 111 ? 28.51887 -10.68963 56.31176 1.000 23.04469 111 PRO A N 1
ATOM 648 C CA . PRO A 1 111 ? 29.01626 -9.31732 56.23307 1.000 24.15077 111 PRO A CA 1
ATOM 649 C C . PRO A 1 111 ? 29.42172 -8.94916 54.81434 1.000 22.69400 111 PRO A C 1
ATOM 650 O O . PRO A 1 111 ? 29.69316 -9.80274 53.96714 1.000 26.42806 111 PRO A O 1
ATOM 654 N N . GLU A 1 112 ? 29.43909 -7.64508 54.56118 1.000 22.93503 112 GLU A N 1
ATOM 655 C CA . GLU A 1 112 ? 30.08591 -7.09351 53.38015 1.000 23.81608 112 GLU A CA 1
ATOM 656 C C . GLU A 1 112 ? 31.53697 -6.77624 53.71482 1.000 24.96305 112 GLU A C 1
ATOM 657 O O . GLU A 1 112 ? 31.84120 -6.29710 54.81112 1.000 28.12745 112 GLU A O 1
ATOM 663 N N . PHE A 1 113 ? 32.43195 -7.05724 52.77279 1.000 18.77553 113 PHE A N 1
ATOM 664 C CA . PHE A 1 113 ? 33.86304 -6.93427 53.00266 1.000 18.33842 113 PHE A CA 1
ATOM 665 C C . PHE A 1 113 ? 34.46693 -5.83015 52.14357 1.000 19.27567 113 PHE A C 1
ATOM 666 O O . PHE A 1 113 ? 33.99621 -5.54424 51.03854 1.000 19.91397 113 PHE A O 1
ATOM 674 N N . GLY A 1 114 ? 35.52774 -5.21984 52.66293 1.000 19.54615 114 GLY A N 1
ATOM 675 C CA . GLY A 1 114 ? 36.22101 -4.17033 51.95853 1.000 20.61910 114 GLY A CA 1
ATOM 676 C C . GLY A 1 114 ? 36.16064 -2.84911 52.69649 1.000 21.85862 114 GLY A C 1
ATOM 677 O O . GLY A 1 114 ? 35.18308 -2.53886 53.38403 1.000 22.19272 114 GLY A O 1
ATOM 678 N N . PRO A 1 115 ? 37.22664 -2.04352 52.58191 1.000 22.76425 115 PRO A N 1
ATOM 679 C CA . PRO A 1 115 ? 38.41877 -2.36721 51.79075 1.000 22.65638 115 PRO A CA 1
ATOM 680 C C . PRO A 1 115 ? 39.41899 -3.25123 52.53764 1.000 21.77723 115 PRO A C 1
ATOM 681 O O . PRO A 1 115 ? 39.31354 -3.39117 53.76638 1.000 21.47523 115 PRO A O 1
ATOM 685 N N . SER A 1 116 ? 40.34229 -3.86291 51.79605 1.000 36.00028 116 SER A N 1
ATOM 686 C CA . SER A 1 116 ? 41.52306 -4.48151 52.38005 1.000 36.11821 116 SER A CA 1
ATOM 687 C C . SER A 1 116 ? 42.65066 -3.45912 52.36460 1.000 37.34996 116 SER A C 1
ATOM 688 O O . SER A 1 116 ? 42.92938 -2.85383 51.32451 1.000 37.45975 116 SER A O 1
ATOM 691 N N . CYS A 1 117 ? 43.30208 -3.26237 53.50586 1.000 38.41438 117 CYS A N 1
ATOM 692 C CA . CYS A 1 117 ? 44.20959 -2.13432 53.67060 1.000 39.90917 117 CYS A CA 1
ATOM 693 C C . CYS A 1 117 ? 45.52572 -2.56206 54.30224 1.000 40.46298 117 CYS A C 1
ATOM 694 O O . CYS A 1 117 ? 45.62748 -3.61083 54.94270 1.000 39.97959 117 CYS A O 1
ATOM 697 N N . LEU A 1 118 ? 46.53574 -1.71809 54.10799 1.000 41.67525 118 LEU A N 1
ATOM 698 C CA . LEU A 1 118 ? 47.78282 -1.77330 54.85668 1.000 42.74914 118 LEU A CA 1
ATOM 699 C C . LEU A 1 118 ? 47.77815 -0.64426 55.87802 1.000 44.42896 118 LEU A C 1
ATOM 700 O O . LEU A 1 118 ? 47.44384 0.49704 55.54480 1.000 45.25700 118 LEU A O 1
ATOM 705 N N . VAL A 1 119 ? 48.14080 -0.96145 57.11557 1.000 45.05913 119 VAL A N 1
ATOM 706 C CA . VAL A 1 119 ? 48.15532 0.00763 58.20464 1.000 46.70235 119 VAL A CA 1
ATOM 707 C C . VAL A 1 119 ? 49.60983 0.27953 58.55947 1.000 48.11052 119 VAL A C 1
ATOM 708 O O . VAL A 1 119 ? 50.29432 -0.58401 59.12094 1.000 48.08398 119 VAL A O 1
ATOM 712 N N . HIS A 1 120 ? 50.08043 1.48329 58.23999 1.000 49.52277 120 HIS A N 1
ATOM 713 C CA . HIS A 1 120 ? 51.44766 1.90433 58.52661 1.000 51.16298 120 HIS A CA 1
ATOM 714 C C . HIS A 1 120 ? 51.43097 2.77281 59.78099 1.000 52.86843 120 HIS A C 1
ATOM 715 O O . HIS A 1 120 ? 50.91193 3.89377 59.76332 1.000 53.82573 120 HIS A O 1
ATOM 722 N N . ASP A 1 121 ? 52.00452 2.25573 60.86365 1.000 53.37966 121 ASP A N 1
ATOM 723 C CA . ASP A 1 121 ? 51.96566 2.89976 62.16699 1.000 54.91560 121 ASP A CA 1
ATOM 724 C C . ASP A 1 121 ? 53.37154 3.26917 62.61976 1.000 56.74805 121 ASP A C 1
ATOM 725 O O . ASP A 1 121 ? 54.35032 2.60068 62.27241 1.000 56.61925 121 ASP A O 1
ATOM 730 N N . VAL A 1 122 ? 53.46039 4.34407 63.39967 1.000 58.59233 122 VAL A N 1
ATOM 731 C CA . VAL A 1 122 ? 54.67494 4.71152 64.12068 1.000 60.93581 122 VAL A CA 1
ATOM 732 C C . VAL A 1 122 ? 54.32171 4.74374 65.60102 1.000 61.31635 122 VAL A C 1
ATOM 733 O O . VAL A 1 122 ? 53.47513 5.54149 66.02589 1.000 61.89616 122 VAL A O 1
ATOM 737 N N . LEU A 1 123 ? 54.95103 3.86898 66.38050 1.000 61.44306 123 LEU A N 1
ATOM 738 C CA . LEU A 1 123 ? 54.62106 3.71316 67.78826 1.000 62.11632 123 LEU A CA 1
ATOM 739 C C . LEU A 1 123 ? 55.66584 4.40195 68.65353 1.000 64.47137 123 LEU A C 1
ATOM 740 O O . LEU A 1 123 ? 56.86643 4.15299 68.49748 1.000 65.17995 123 LEU A O 1
ATOM 745 N N . VAL A 1 124 ? 55.20391 5.24862 69.57155 1.000 65.78830 124 VAL A N 1
ATOM 746 C CA . VAL A 1 124 ? 56.07983 5.81465 70.59325 1.000 68.06827 124 VAL A CA 1
ATOM 747 C C . VAL A 1 124 ? 55.30189 5.89583 71.90146 1.000 73.10174 124 VAL A C 1
ATOM 748 O O . VAL A 1 124 ? 54.06967 5.81820 71.90436 1.000 71.84735 124 VAL A O 1
ATOM 752 N N . LEU A 1 131 ? 51.68144 3.01843 75.07721 1.000 72.37769 131 LEU A N 1
ATOM 753 C CA . LEU A 1 131 ? 52.02702 3.01563 73.66556 1.000 65.28125 131 LEU A CA 1
ATOM 754 C C . LEU A 1 131 ? 51.15511 4.03781 72.93188 1.000 64.94983 131 LEU A C 1
ATOM 755 O O . LEU A 1 131 ? 49.95125 4.07547 73.21237 1.000 64.68147 131 LEU A O 1
ATOM 760 N N . LEU A 1 132 ? 51.68655 4.77352 71.94533 1.000 64.97527 132 LEU A N 1
ATOM 761 C CA . LEU A 1 132 ? 50.85239 5.78562 71.29919 1.000 64.97083 132 LEU A CA 1
ATOM 762 C C . LEU A 1 132 ? 51.29976 6.04000 69.86905 1.000 64.90097 132 LEU A C 1
ATOM 763 O O . LEU A 1 132 ? 52.44375 5.75621 69.49284 1.000 68.04295 132 LEU A O 1
ATOM 768 N N . LEU A 1 133 ? 50.35697 6.58712 69.08543 1.000 63.59060 133 LEU A N 1
ATOM 769 C CA . LEU A 1 133 ? 50.48910 6.85235 67.65625 1.000 65.82533 133 LEU A CA 1
ATOM 770 C C . LEU A 1 133 ? 50.63311 8.34393 67.34329 1.000 64.61986 133 LEU A C 1
ATOM 771 O O . LEU A 1 133 ? 49.71267 9.12655 67.62413 1.000 65.44449 133 LEU A O 1
ATOM 776 N N . ARG A 1 134 ? 51.77393 8.73472 66.74773 1.000 65.43843 134 ARG A N 1
ATOM 777 C CA . ARG A 1 134 ? 51.73646 9.91919 65.88545 1.000 66.56767 134 ARG A CA 1
ATOM 778 C C . ARG A 1 134 ? 50.96862 9.73441 64.59948 1.000 77.13249 134 ARG A C 1
ATOM 779 O O . ARG A 1 134 ? 50.16826 10.58689 64.21577 1.000 83.53249 134 ARG A O 1
ATOM 787 N N . SER A 1 135 ? 51.19447 8.66000 63.88362 1.000 62.99944 135 SER A N 1
ATOM 788 C CA . SER A 1 135 ? 50.55752 8.66564 62.58851 1.000 61.79896 135 SER A CA 1
ATOM 789 C C . SER A 1 135 ? 50.13671 7.26400 62.22497 1.000 59.24758 135 SER A C 1
ATOM 790 O O . SER A 1 135 ? 50.73030 6.26741 62.64868 1.000 58.51496 135 SER A O 1
ATOM 793 N N . ARG A 1 136 ? 49.05130 7.21977 61.48164 1.000 60.97896 136 ARG A N 1
ATOM 794 C CA . ARG A 1 136 ? 48.56567 5.98791 60.90971 1.000 55.72272 136 ARG A CA 1
ATOM 795 C C . ARG A 1 136 ? 48.29985 6.30778 59.45470 1.000 58.27889 136 ARG A C 1
ATOM 796 O O . ARG A 1 136 ? 47.47863 7.18030 59.13174 1.000 61.24230 136 ARG A O 1
ATOM 804 N N . HIS A 1 137 ? 49.02767 5.60490 58.60291 1.000 54.17417 137 HIS A N 1
ATOM 805 C CA . HIS A 1 137 ? 48.89239 5.69570 57.16619 1.000 57.67318 137 HIS A CA 1
ATOM 806 C C . HIS A 1 137 ? 48.28356 4.43192 56.62290 1.000 51.12145 137 HIS A C 1
ATOM 807 O O . HIS A 1 137 ? 48.82483 3.33292 56.78308 1.000 50.10002 137 HIS A O 1
ATOM 814 N N . VAL A 1 138 ? 47.09145 4.61768 56.07267 1.000 50.42186 138 VAL A N 1
ATOM 815 C CA . VAL A 1 138 ? 46.25676 3.55686 55.54529 1.000 48.30406 138 VAL A CA 1
ATOM 816 C C . VAL A 1 138 ? 46.26044 3.69313 54.03434 1.000 49.60235 138 VAL A C 1
ATOM 817 O O . VAL A 1 138 ? 45.90445 4.74723 53.49585 1.000 48.86625 138 VAL A O 1
ATOM 821 N N . THR A 1 139 ? 46.67063 2.63366 53.35707 1.000 46.33585 139 THR A N 1
ATOM 822 C CA . THR A 1 139 ? 46.58712 2.53344 51.91481 1.000 45.59166 139 THR A CA 1
ATOM 823 C C . THR A 1 139 ? 45.61651 1.40970 51.59380 1.000 43.49389 139 THR A C 1
ATOM 824 O O . THR A 1 139 ? 45.41995 0.49606 52.39968 1.000 42.62669 139 THR A O 1
ATOM 828 N N . HIS A 1 140 ? 45.00284 1.48275 50.42188 1.000 42.83199 140 HIS A N 1
ATOM 829 C CA . HIS A 1 140 ? 43.97451 0.53440 50.02721 1.000 41.01282 140 HIS A CA 1
ATOM 830 C C . HIS A 1 140 ? 44.53378 -0.39869 48.96520 1.000 41.11934 140 HIS A C 1
ATOM 831 O O . HIS A 1 140 ? 45.13101 0.05598 47.98356 1.000 40.31258 140 HIS A O 1
ATOM 838 N N . ASP A 1 141 ? 44.34460 -1.70329 49.17327 1.000 38.28159 141 ASP A N 1
ATOM 839 C CA . ASP A 1 141 ? 44.92907 -2.69483 48.27824 1.000 37.18638 141 ASP A CA 1
ATOM 840 C C . ASP A 1 141 ? 44.32934 -2.62128 46.87975 1.000 36.46725 141 ASP A C 1
ATOM 841 O O . ASP A 1 141 ? 44.97145 -3.04580 45.91304 1.000 36.05515 141 ASP A O 1
ATOM 846 N N . HIS A 1 142 ? 43.10633 -2.11056 46.74819 1.000 36.40137 142 HIS A N 1
ATOM 847 C CA . HIS A 1 142 ? 42.46217 -2.00357 45.44543 1.000 35.84871 142 HIS A CA 1
ATOM 848 C C . HIS A 1 142 ? 42.80584 -0.71594 44.70438 1.000 37.34772 142 HIS A C 1
ATOM 849 O O . HIS A 1 142 ? 42.39606 -0.55791 43.54945 1.000 37.12858 142 HIS A O 1
ATOM 856 N N . VAL A 1 143 ? 43.55016 0.19457 45.32284 1.000 38.99082 143 VAL A N 1
ATOM 857 C CA . VAL A 1 143 ? 43.97007 1.43636 44.68324 1.000 40.75282 143 VAL A CA 1
ATOM 858 C C . VAL A 1 143 ? 45.40165 1.24408 44.20337 1.000 41.21613 143 VAL A C 1
ATOM 859 O O . VAL A 1 143 ? 46.33552 1.17690 45.00988 1.000 47.60309 143 VAL A O 1
ATOM 863 N N . PHE A 1 144 ? 45.57540 1.15337 42.88831 1.000 41.05190 144 PHE A N 1
ATOM 864 C CA . PHE A 1 144 ? 46.87212 0.92413 42.27690 1.000 48.12954 144 PHE A CA 1
ATOM 865 C C . PHE A 1 144 ? 47.44319 2.22407 41.72031 1.000 55.18792 144 PHE A C 1
ATOM 866 O O . PHE A 1 144 ? 46.69206 3.11946 41.32118 1.000 58.80467 144 PHE A O 1
ATOM 874 N N . PRO A 1 145 ? 48.77934 2.36397 41.68840 1.000 57.47758 145 PRO A N 1
ATOM 875 C CA . PRO A 1 145 ? 49.43852 3.57345 41.17828 1.000 57.18685 145 PRO A CA 1
ATOM 876 C C . PRO A 1 145 ? 49.19241 3.81307 39.68911 1.000 48.06300 145 PRO A C 1
ATOM 877 O O . PRO A 1 145 ? 48.55968 2.98433 39.03391 1.000 50.31174 145 PRO A O 1
ATOM 881 N N . GLY B 1 9 ? 53.13091 -11.57640 78.51925 1.000 51.86199 9 GLY B N 1
ATOM 882 C CA . GLY B 1 9 ? 53.09071 -13.02606 78.56834 1.000 52.00399 9 GLY B CA 1
ATOM 883 C C . GLY B 1 9 ? 51.68319 -13.58344 78.64482 1.000 51.87828 9 GLY B C 1
ATOM 884 O O . GLY B 1 9 ? 51.38483 -14.62315 78.05585 1.000 53.66379 9 GLY B O 1
ATOM 885 N N . LEU B 1 10 ? 50.81629 -12.89030 79.38727 1.000 47.95332 10 LEU B N 1
ATOM 886 C CA . LEU B 1 10 ? 49.42525 -13.31851 79.49419 1.000 44.58184 10 LEU B CA 1
ATOM 887 C C . LEU B 1 10 ? 48.70456 -13.21323 78.15539 1.000 39.55857 10 LEU B C 1
ATOM 888 O O . LEU B 1 10 ? 47.89795 -14.08448 77.80977 1.000 39.32363 10 LEU B O 1
ATOM 893 N N . TYR B 1 11 ? 48.98557 -12.15905 77.38571 1.000 38.63740 11 TYR B N 1
ATOM 894 C CA . TYR B 1 11 ? 48.28695 -11.96112 76.11887 1.000 38.06627 11 TYR B CA 1
ATOM 895 C C . TYR B 1 11 ? 48.59244 -13.08480 75.13670 1.000 37.97456 11 TYR B C 1
ATOM 896 O O . TYR B 1 11 ? 47.68312 -13.64371 74.51263 1.000 42.60816 11 TYR B O 1
ATOM 905 N N . ALA B 1 12 ? 49.87332 -13.42716 74.98430 1.000 36.90537 12 ALA B N 1
ATOM 906 C CA . ALA B 1 12 ? 50.24476 -14.53351 74.10821 1.000 37.38463 12 ALA B CA 1
ATOM 907 C C . ALA B 1 12 ? 49.66865 -15.85252 74.60816 1.000 39.77055 12 ALA B C 1
ATOM 908 O O . ALA B 1 12 ? 49.29705 -16.71937 73.80833 1.000 42.14160 12 ALA B O 1
ATOM 910 N N . GLU B 1 13 ? 49.59515 -16.02552 75.93030 1.000 39.69578 13 GLU B N 1
ATOM 911 C CA . GLU B 1 13 ? 49.03872 -17.25374 76.48994 1.000 38.71168 13 GLU B CA 1
ATOM 912 C C . GLU B 1 13 ? 47.56050 -17.40604 76.14624 1.000 39.38910 13 GLU B C 1
ATOM 913 O O . GLU B 1 13 ? 47.09092 -18.51732 75.87353 1.000 36.70888 13 GLU B O 1
ATOM 919 N N . VAL B 1 14 ? 46.80872 -16.30317 76.15933 1.000 36.05147 14 VAL B N 1
ATOM 920 C CA . VAL B 1 14 ? 45.39151 -16.37318 75.81437 1.000 35.00297 14 VAL B CA 1
ATOM 921 C C . VAL B 1 14 ? 45.21489 -16.66851 74.32913 1.000 33.63682 14 VAL B C 1
ATOM 922 O O . VAL B 1 14 ? 44.36365 -17.47796 73.94102 1.000 33.25779 14 VAL B O 1
ATOM 926 N N . LEU B 1 15 ? 46.01633 -16.02258 73.47636 1.000 33.09575 15 LEU B N 1
ATOM 927 C CA . LEU B 1 15 ? 45.95223 -16.29545 72.04272 1.000 35.66232 15 LEU B CA 1
ATOM 928 C C . LEU B 1 15 ? 46.25394 -17.75829 71.74206 1.000 35.63806 15 LEU B C 1
ATOM 929 O O . LEU B 1 15 ? 45.56684 -18.38658 70.92762 1.000 32.02012 15 LEU B O 1
ATOM 934 N N . SER B 1 16 ? 47.28742 -18.31197 72.38109 1.000 33.76294 16 SER B N 1
ATOM 935 C CA . SER B 1 16 ? 47.59855 -19.72911 72.21823 1.000 38.21623 16 SER B CA 1
ATOM 936 C C . SER B 1 16 ? 46.45120 -20.60076 72.71236 1.000 39.11725 16 SER B C 1
ATOM 937 O O . SER B 1 16 ? 46.08671 -21.59226 72.06928 1.000 34.88152 16 SER B O 1
ATOM 940 N N . PHE B 1 17 ? 45.89709 -20.26362 73.88016 1.000 37.00474 17 PHE B N 1
ATOM 941 C CA . PHE B 1 17 ? 44.72604 -20.96623 74.39553 1.000 35.50132 17 PHE B CA 1
ATOM 942 C C . PHE B 1 17 ? 43.60148 -20.98468 73.36570 1.000 34.33216 17 PHE B C 1
ATOM 943 O O . PHE B 1 17 ? 42.99528 -22.02999 73.10778 1.000 34.70228 17 PHE B O 1
ATOM 951 N N . TYR B 1 18 ? 43.31958 -19.83017 72.75607 1.000 33.14336 18 TYR B N 1
ATOM 952 C CA . TYR B 1 18 ? 42.26896 -19.75849 71.74434 1.000 32.26247 18 TYR B CA 1
ATOM 953 C C . TYR B 1 18 ? 42.63696 -20.55778 70.49964 1.000 34.29463 18 TYR B C 1
ATOM 954 O O . TYR B 1 18 ? 41.76597 -21.16697 69.86762 1.000 32.16020 18 TYR B O 1
ATOM 963 N N . GLY B 1 19 ? 43.91824 -20.55804 70.12561 1.000 32.26795 19 GLY B N 1
ATOM 964 C CA . GLY B 1 19 ? 44.32899 -21.28639 68.93515 1.000 32.41064 19 GLY B CA 1
ATOM 965 C C . GLY B 1 19 ? 44.05454 -22.77388 69.04064 1.000 33.53387 19 GLY B C 1
ATOM 966 O O . GLY B 1 19 ? 43.47094 -23.37674 68.13711 1.000 33.63616 19 GLY B O 1
ATOM 967 N N . HIS B 1 20 ? 44.47404 -23.38564 70.15097 1.000 34.62687 20 HIS B N 1
ATOM 968 C CA . HIS B 1 20 ? 44.18905 -24.79942 70.37620 1.000 35.95403 20 HIS B CA 1
ATOM 969 C C . HIS B 1 20 ? 42.69538 -25.04116 70.55846 1.000 35.84588 20 HIS B C 1
ATOM 970 O O . HIS B 1 20 ? 42.15370 -26.02950 70.04958 1.000 36.56747 20 HIS B O 1
ATOM 977 N N . GLN B 1 21 ? 42.01857 -24.15009 71.28685 1.000 35.18927 21 GLN B N 1
ATOM 978 C CA . GLN B 1 21 ? 40.60574 -24.34514 71.60045 1.000 37.05044 21 GLN B CA 1
ATOM 979 C C . GLN B 1 21 ? 39.75444 -24.38776 70.33519 1.000 34.86007 21 GLN B C 1
ATOM 980 O O . GLN B 1 21 ? 38.95131 -25.30894 70.14468 1.000 35.72996 21 GLN B O 1
ATOM 994 N N . GLN B 1 23 ? 40.66352 -24.82451 67.16858 1.000 34.49730 23 GLN B N 1
ATOM 995 C CA . GLN B 1 23 ? 41.02088 -25.90674 66.25749 1.000 37.31084 23 GLN B CA 1
ATOM 996 C C . GLN B 1 23 ? 40.37564 -27.22138 66.67567 1.000 37.09929 23 GLN B C 1
ATOM 997 O O . GLN B 1 23 ? 40.02816 -28.04081 65.81775 1.000 38.12170 23 GLN B O 1
ATOM 1003 N N . LYS B 1 24 ? 40.21419 -27.43992 67.98145 1.000 37.48553 24 LYS B N 1
ATOM 1004 C CA . LYS B 1 24 ? 39.44359 -28.58240 68.46096 1.000 38.99815 24 LYS B CA 1
ATOM 1005 C C . LYS B 1 24 ? 37.98344 -28.47959 68.03237 1.000 39.68513 24 LYS B C 1
ATOM 1006 O O . LYS B 1 24 ? 37.41981 -29.43296 67.48202 1.000 40.29987 24 LYS B O 1
ATOM 1012 N N . LEU B 1 25 ? 37.35122 -27.33094 68.29602 1.000 37.75495 25 LEU B N 1
ATOM 1013 C CA . LEU B 1 25 ? 35.95544 -27.12843 67.91243 1.000 37.91236 25 LEU B CA 1
ATOM 1014 C C . LEU B 1 25 ? 35.74735 -27.37538 66.42269 1.000 38.24752 25 LEU B C 1
ATOM 1015 O O . LEU B 1 25 ? 34.82940 -28.10050 66.02223 1.000 39.55579 25 LEU B O 1
ATOM 1020 N N . ASP B 1 26 ? 36.58327 -26.76197 65.58397 1.000 37.27684 26 ASP B N 1
ATOM 1021 C CA . ASP B 1 26 ? 36.44592 -26.90750 64.13906 1.000 37.71773 26 ASP B CA 1
ATOM 1022 C C . ASP B 1 26 ? 36.82919 -28.29775 63.64287 1.000 39.40499 26 ASP B C 1
ATOM 1023 O O . ASP B 1 26 ? 36.39724 -28.69039 62.55145 1.000 40.42430 26 ASP B O 1
ATOM 1028 N N . GLY B 1 27 ? 37.62781 -29.03921 64.40964 1.000 39.96323 27 GLY B N 1
ATOM 1029 C CA . GLY B 1 27 ? 37.94750 -30.42465 64.14934 1.000 41.89589 27 GLY B CA 1
ATOM 1030 C C . GLY B 1 27 ? 36.96548 -31.41312 64.72568 1.000 43.50073 27 GLY B C 1
ATOM 1031 O O . GLY B 1 27 ? 37.28277 -32.60576 64.78717 1.000 50.32456 27 GLY B O 1
ATOM 1032 N N . ARG B 1 28 ? 35.77628 -30.95200 65.11989 1.000 43.12906 28 ARG B N 1
ATOM 1033 C CA . ARG B 1 28 ? 34.76500 -31.79020 65.76048 1.000 48.03594 28 ARG B CA 1
ATOM 1034 C C . ARG B 1 28 ? 35.26600 -32.50535 67.00446 1.000 45.46542 28 ARG B C 1
ATOM 1035 O O . ARG B 1 28 ? 34.82620 -33.62651 67.28793 1.000 47.44397 28 ARG B O 1
ATOM 1043 N N . ASP B 1 29 ? 36.18196 -31.88496 67.74075 1.000 44.16342 29 ASP B N 1
ATOM 1044 C CA . ASP B 1 29 ? 36.57030 -32.38251 69.05448 1.000 44.91589 29 ASP B CA 1
ATOM 1045 C C . ASP B 1 29 ? 35.75061 -31.64496 70.10891 1.000 44.20550 29 ASP B C 1
ATOM 1046 O O . ASP B 1 29 ? 36.24773 -30.79000 70.83679 1.000 43.00731 29 ASP B O 1
ATOM 1051 N N . PHE B 1 30 ? 34.45514 -31.96664 70.14909 1.000 45.17057 30 PHE B N 1
ATOM 1052 C CA . PHE B 1 30 ? 33.54686 -31.22947 71.02418 1.000 44.71594 30 PHE B CA 1
ATOM 1053 C C . PHE B 1 30 ? 33.86195 -31.47210 72.49760 1.000 47.33637 30 PHE B C 1
ATOM 1054 O O . PHE B 1 30 ? 33.73366 -30.55930 73.32234 1.000 48.02112 30 PHE B O 1
ATOM 1062 N N . ALA B 1 31 ? 34.27070 -32.69406 72.85069 1.000 48.21190 31 ALA B N 1
ATOM 1063 C CA . ALA B 1 31 ? 34.66178 -32.97137 74.22998 1.000 48.04668 31 ALA B CA 1
ATOM 1064 C C . ALA B 1 31 ? 35.95356 -32.24705 74.59450 1.000 48.00285 31 ALA B C 1
ATOM 1065 O O . ALA B 1 31 ? 36.07048 -31.68550 75.69091 1.000 46.62943 31 ALA B O 1
ATOM 1067 N N . GLY B 1 32 ? 36.93480 -32.25079 73.68922 1.000 46.11204 32 GLY B N 1
ATOM 1068 C CA . GLY B 1 32 ? 38.15479 -31.49812 73.93326 1.000 45.00311 32 GLY B CA 1
ATOM 1069 C C . GLY B 1 32 ? 37.90045 -30.00882 74.06231 1.000 43.03906 32 GLY B C 1
ATOM 1070 O O . GLY B 1 32 ? 38.51620 -29.33248 74.88979 1.000 42.64366 32 GLY B O 1
ATOM 1071 N N . TYR B 1 33 ? 36.98881 -29.47806 73.24494 1.000 42.03399 33 TYR B N 1
ATOM 1072 C CA . TYR B 1 33 ? 36.62794 -28.06786 73.34784 1.000 40.44927 33 TYR B CA 1
ATOM 1073 C C . TYR B 1 33 ? 35.97855 -27.77338 74.69350 1.000 41.05975 33 TYR B C 1
ATOM 1074 O O . TYR B 1 33 ? 36.32286 -26.79209 75.36218 1.000 40.37140 33 TYR B O 1
ATOM 1083 N N . ALA B 1 34 ? 35.02923 -28.61827 75.10571 1.000 42.57276 34 ALA B N 1
ATOM 1084 C CA . ALA B 1 34 ? 34.39889 -28.44715 76.41041 1.000 43.50707 34 ALA B CA 1
ATOM 1085 C C . ALA B 1 34 ? 35.40517 -28.59604 77.54350 1.000 44.24946 34 ALA B C 1
ATOM 1086 O O . ALA B 1 34 ? 35.21639 -28.01880 78.62061 1.000 44.62653 34 ALA B O 1
ATOM 1088 N N . ALA B 1 35 ? 36.47293 -29.36930 77.32531 1.000 44.73357 35 ALA B N 1
ATOM 1089 C CA . ALA B 1 35 ? 37.49139 -29.54786 78.35299 1.000 45.73171 35 ALA B CA 1
ATOM 1090 C C . ALA B 1 35 ? 38.28308 -28.27389 78.62176 1.000 44.55680 35 ALA B C 1
ATOM 1091 O O . ALA B 1 35 ? 38.93897 -28.17867 79.66447 1.000 45.43381 35 ALA B O 1
ATOM 1093 N N . THR B 1 36 ? 38.24111 -27.29710 77.71499 1.000 43.35945 36 THR B N 1
ATOM 1094 C CA . THR B 1 36 ? 38.87092 -26.00620 77.96496 1.000 41.45734 36 THR B CA 1
ATOM 1095 C C . THR B 1 36 ? 38.00749 -25.09500 78.82668 1.000 41.99880 36 THR B C 1
ATOM 1096 O O . THR B 1 36 ? 38.44918 -23.99526 79.17800 1.000 40.96532 36 THR B O 1
ATOM 1100 N N . PHE B 1 37 ? 36.80318 -25.53182 79.17629 1.000 42.39309 37 PHE B N 1
ATOM 1101 C CA . PHE B 1 37 ? 35.91506 -24.84107 80.09717 1.000 42.97309 37 PHE B CA 1
ATOM 1102 C C . PHE B 1 37 ? 36.07630 -25.39227 81.50790 1.000 45.03244 37 PHE B C 1
ATOM 1103 O O . PHE B 1 37 ? 36.58615 -26.49526 81.71627 1.000 46.17582 37 PHE B O 1
ATOM 1111 N N . THR B 1 38 ? 35.62750 -24.60633 82.48200 1.000 47.54034 38 THR B N 1
ATOM 1112 C CA . THR B 1 38 ? 35.46194 -25.14163 83.82223 1.000 47.99067 38 THR B CA 1
ATOM 1113 C C . THR B 1 38 ? 34.35358 -26.19231 83.81299 1.000 49.12527 38 THR B C 1
ATOM 1114 O O . THR B 1 38 ? 33.52792 -26.25170 82.89654 1.000 48.23976 38 THR B O 1
ATOM 1118 N N . GLU B 1 39 ? 34.34170 -27.03694 84.84761 1.000 51.33708 39 GLU B N 1
ATOM 1119 C CA . GLU B 1 39 ? 33.35519 -28.11087 84.89094 1.000 52.73485 39 GLU B CA 1
ATOM 1120 C C . GLU B 1 39 ? 31.93720 -27.58723 85.07912 1.000 53.09114 39 GLU B C 1
ATOM 1121 O O . GLU B 1 39 ? 30.98113 -28.28902 84.73476 1.000 53.77625 39 GLU B O 1
ATOM 1127 N N . ASP B 1 40 ? 31.77679 -26.38066 85.62230 1.000 52.90104 40 ASP B N 1
ATOM 1128 C CA . ASP B 1 40 ? 30.50223 -25.67524 85.59940 1.000 53.62181 40 ASP B CA 1
ATOM 1129 C C . ASP B 1 40 ? 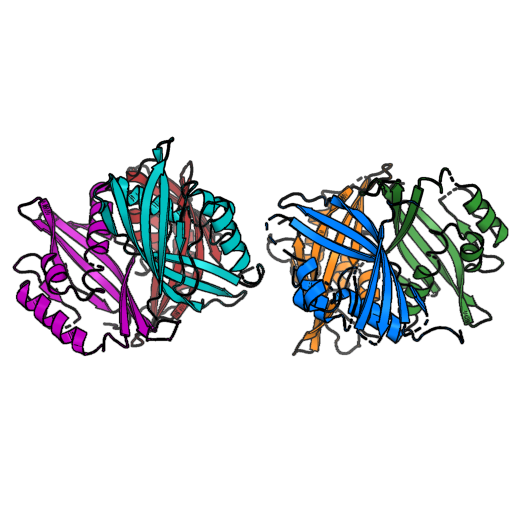30.43726 -24.67587 84.45017 1.000 50.69220 40 ASP B C 1
ATOM 1130 O O . ASP B 1 40 ? 29.77032 -23.64232 84.56241 1.000 50.64001 40 ASP B O 1
ATOM 1135 N N . GLY B 1 41 ? 31.13150 -24.96688 83.35015 1.000 48.98246 41 GLY B N 1
ATOM 1136 C CA . GLY B 1 41 ? 31.24817 -24.05003 82.23395 1.000 46.85546 41 GLY B CA 1
ATOM 1137 C C . GLY B 1 41 ? 29.92751 -23.54064 81.71007 1.000 46.78953 41 GLY B C 1
ATOM 1138 O O . GLY B 1 41 ? 28.94917 -24.28579 81.64272 1.000 47.95359 41 GLY B O 1
ATOM 1139 N N . GLU B 1 42 ? 29.89666 -22.26858 81.33521 1.000 45.64996 42 GLU B N 1
ATOM 1140 C CA . GLU B 1 42 ? 28.69234 -21.60168 80.87015 1.000 45.77936 42 GLU B CA 1
ATOM 1141 C C . GLU B 1 42 ? 28.91291 -21.17847 79.42360 1.000 43.86807 42 GLU B C 1
ATOM 1142 O O . GLU B 1 42 ? 29.90635 -20.51345 79.11239 1.000 42.43858 42 GLU B O 1
ATOM 1148 N N . PHE B 1 43 ? 27.99313 -21.55490 78.53875 1.000 44.04584 43 PHE B N 1
ATOM 1149 C CA . PHE B 1 43 ? 28.12010 -21.23716 77.11914 1.000 42.55802 43 PHE B CA 1
ATOM 1150 C C . PHE B 1 43 ? 26.77425 -20.80511 76.55439 1.000 43.60039 43 PHE B C 1
ATOM 1151 O O . PHE B 1 43 ? 25.82925 -21.60143 76.52203 1.000 44.75396 43 PHE B O 1
ATOM 1159 N N . ARG B 1 44 ? 26.69151 -19.56106 76.08549 1.000 42.61520 44 ARG B N 1
ATOM 1160 C CA . ARG B 1 44 ? 25.49764 -19.04498 75.41576 1.000 43.42243 44 ARG B CA 1
ATOM 1161 C C . ARG B 1 44 ? 25.79962 -18.92652 73.92386 1.000 50.56833 44 ARG B C 1
ATOM 1162 O O . ARG B 1 44 ? 26.50538 -18.00905 73.49456 1.000 48.08954 44 ARG B O 1
ATOM 1170 N N . HIS B 1 45 ? 25.26060 -19.86436 73.13919 1.000 58.30274 45 HIS B N 1
ATOM 1171 C CA . HIS B 1 45 ? 25.48748 -19.86111 71.69677 1.000 58.18385 45 HIS B CA 1
ATOM 1172 C C . HIS B 1 45 ? 24.84925 -18.64660 71.03547 1.000 56.32568 45 HIS B C 1
ATOM 1173 O O . HIS B 1 45 ? 25.41579 -18.07428 70.09692 1.000 58.07082 45 HIS B O 1
ATOM 1180 N N . SER B 1 46 ? 23.67311 -18.23939 71.51063 1.000 55.78992 46 SER B N 1
ATOM 1181 C CA . SER B 1 46 ? 22.91505 -17.15915 70.89595 1.000 55.54448 46 SER B CA 1
ATOM 1182 C C . SER B 1 46 ? 21.86692 -16.68411 71.88968 1.000 54.66979 46 SER B C 1
ATOM 1183 O O . SER B 1 46 ? 21.42254 -17.47051 72.73130 1.000 51.88949 46 SER B O 1
ATOM 1186 N N . PRO B 1 47 ? 21.46036 -15.40750 71.82699 1.000 58.80586 47 PRO B N 1
ATOM 1187 C CA . PRO B 1 47 ? 20.37226 -14.92116 72.68253 1.000 55.46889 47 PRO B CA 1
ATOM 1188 C C . PRO B 1 47 ? 19.00840 -15.42048 72.21677 1.000 55.35818 47 PRO B C 1
ATOM 1189 O O . PRO B 1 47 ? 18.28953 -16.02379 73.01223 1.000 56.87765 47 PRO B O 1
ATOM 1193 N N . LEU B 1 49 ? 18.15208 -19.03460 72.78169 1.000 50.79433 49 LEU B N 1
ATOM 1194 C CA . LEU B 1 49 ? 18.19720 -20.20533 73.65044 1.000 52.57901 49 LEU B CA 1
ATOM 1195 C C . LEU B 1 49 ? 18.98882 -19.91439 74.92104 1.000 49.65031 49 LEU B C 1
ATOM 1196 O O . LEU B 1 49 ? 19.97095 -19.17272 74.88592 1.000 53.23100 49 LEU B O 1
ATOM 1201 N N . PRO B 1 50 ? 18.55819 -20.49206 76.04226 1.000 46.68399 50 PRO B N 1
ATOM 1202 C CA . PRO B 1 50 ? 19.29845 -20.31124 77.29497 1.000 48.90405 50 PRO B CA 1
ATOM 1203 C C . PRO B 1 50 ? 20.68650 -20.93102 77.22060 1.000 48.59661 50 PRO B C 1
ATOM 1204 O O . PRO B 1 50 ? 20.97992 -21.78076 76.37701 1.000 48.02390 50 PRO B O 1
ATOM 1208 N N . ALA B 1 51 ? 21.54563 -20.49151 78.13487 1.000 48.25481 51 ALA B N 1
ATOM 1209 C CA . ALA B 1 51 ? 22.94171 -20.90309 78.11902 1.000 45.78714 51 ALA B CA 1
ATOM 1210 C C . ALA B 1 51 ? 23.09410 -22.35410 78.55565 1.000 45.87349 51 ALA B C 1
ATOM 1211 O O . ALA B 1 51 ? 22.38092 -22.83478 79.44101 1.000 48.46788 51 ALA B O 1
ATOM 1213 N N . ALA B 1 52 ? 24.02797 -23.05402 77.91815 1.000 44.97618 52 ALA B N 1
ATOM 1214 C CA . ALA B 1 52 ? 24.35743 -24.41496 78.30839 1.000 43.59894 52 ALA B CA 1
ATOM 1215 C C . ALA B 1 52 ? 25.29677 -24.40261 79.50628 1.000 44.80594 52 ALA B C 1
ATOM 1216 O O . ALA B 1 52 ? 26.11239 -23.49145 79.67410 1.000 47.19816 52 ALA B O 1
ATOM 1218 N N . HIS B 1 53 ? 25.17181 -25.42595 80.34689 1.000 42.32902 53 HIS B N 1
ATOM 1219 C CA . HIS B 1 53 ? 25.95181 -25.52511 81.57005 1.000 43.57876 53 HIS B CA 1
ATOM 1220 C C . HIS B 1 53 ? 26.64373 -26.87852 81.64160 1.000 45.93512 53 HIS B C 1
ATOM 1221 O O . HIS B 1 53 ? 26.12650 -27.88580 81.15090 1.000 46.73861 53 HIS B O 1
ATOM 1228 N N . THR B 1 54 ? 27.83157 -26.87646 82.25542 1.000 46.57609 54 THR B N 1
ATOM 1229 C CA . THR B 1 54 ? 28.70677 -28.03787 82.41411 1.000 42.56162 54 THR B CA 1
ATOM 1230 C C . THR B 1 54 ? 29.23673 -28.54733 81.07755 1.000 45.04682 54 THR B C 1
ATOM 1231 O O . THR B 1 54 ? 28.66917 -28.26088 80.01832 1.000 48.60998 54 THR B O 1
ATOM 1235 N N . ARG B 1 55 ? 30.34308 -29.29514 81.12847 1.000 43.58935 55 ARG B N 1
ATOM 1236 C CA . ARG B 1 55 ? 30.97307 -29.79797 79.91053 1.000 44.24304 55 ARG B CA 1
ATOM 1237 C C . ARG B 1 55 ? 30.02976 -30.69901 79.12405 1.000 47.23643 55 ARG B C 1
ATOM 1238 O O . ARG B 1 55 ? 29.98448 -30.63481 77.88949 1.000 50.17730 55 ARG B O 1
ATOM 1246 N N . ALA B 1 56 ? 29.28476 -31.56121 79.81909 1.000 42.00024 56 ALA B N 1
ATOM 1247 C CA . ALA B 1 56 ? 28.33141 -32.42889 79.13565 1.000 43.64838 56 ALA B CA 1
ATOM 1248 C C . ALA B 1 56 ? 27.24603 -31.61235 78.44411 1.000 47.47692 56 ALA B C 1
ATOM 1249 O O . ALA B 1 56 ? 26.82629 -31.94140 77.32791 1.000 46.74473 56 ALA B O 1
ATOM 1251 N N . GLY B 1 57 ? 26.76989 -30.55142 79.09990 1.000 43.26751 57 GLY B N 1
ATOM 1252 C CA . GLY B 1 57 ? 25.79392 -29.67808 78.46851 1.000 43.96498 57 GLY B CA 1
ATOM 1253 C C . GLY B 1 57 ? 26.35879 -28.94124 77.26986 1.000 43.43128 57 GLY B C 1
ATOM 1254 O O . GLY B 1 57 ? 25.67833 -28.77721 76.25406 1.000 44.76846 57 GLY B O 1
ATOM 1255 N N . ILE B 1 58 ? 27.60591 -28.47980 77.37191 1.000 42.34462 58 ILE B N 1
ATOM 1256 C CA . ILE B 1 58 ? 28.24608 -27.80205 76.24945 1.000 42.36689 58 ILE B CA 1
ATOM 1257 C C . ILE B 1 58 ? 28.44624 -28.77172 75.09127 1.000 42.63348 58 ILE B C 1
ATOM 1258 O O . ILE B 1 58 ? 28.19781 -28.43144 73.92810 1.000 44.13043 58 ILE B O 1
ATOM 1263 N N . THR B 1 59 ? 28.89358 -29.99581 75.39459 1.000 42.26135 59 THR B N 1
ATOM 1264 C CA . THR B 1 59 ? 29.03627 -31.00747 74.35113 1.000 46.50261 59 THR B CA 1
ATOM 1265 C C . THR B 1 59 ? 27.71447 -31.26405 73.63734 1.000 45.67303 59 THR B C 1
ATOM 1266 O O . THR B 1 59 ? 27.67655 -31.33657 72.40503 1.000 44.50272 59 THR B O 1
ATOM 1270 N N . ALA B 1 60 ? 26.62210 -31.40194 74.39025 1.000 44.17182 60 ALA B N 1
ATOM 1271 C CA . ALA B 1 60 ? 25.31703 -31.66060 73.78897 1.000 45.40290 60 ALA B CA 1
ATOM 1272 C C . ALA B 1 60 ? 24.91808 -30.53579 72.84559 1.000 47.80242 60 ALA B C 1
ATOM 1273 O O . ALA B 1 60 ? 24.44983 -30.78385 71.72937 1.000 47.00575 60 ALA B O 1
ATOM 1275 N N . VAL B 1 61 ? 25.08135 -29.28683 73.29101 1.000 47.07729 61 VAL B N 1
ATOM 1276 C CA . VAL B 1 61 ? 24.74405 -28.13463 72.45628 1.000 47.17732 61 VAL B CA 1
ATOM 1277 C C . VAL B 1 61 ? 25.54930 -28.15198 71.16193 1.000 47.74606 61 VAL B C 1
ATOM 1278 O O . VAL B 1 61 ? 25.03013 -27.84000 70.08157 1.000 49.61322 61 VAL B O 1
ATOM 1282 N N . LEU B 1 62 ? 26.82332 -28.53469 71.24544 1.000 46.83703 62 LEU B N 1
ATOM 1283 C CA . LEU B 1 62 ? 27.67121 -28.52911 70.05912 1.000 46.97735 62 LEU B CA 1
ATOM 1284 C C . LEU B 1 62 ? 27.22736 -29.57928 69.04744 1.000 48.66348 62 LEU B C 1
ATOM 1285 O O . LEU B 1 62 ? 27.17895 -29.30277 67.84394 1.000 50.00023 62 LEU B O 1
ATOM 1290 N N . GLU B 1 63 ? 26.91742 -30.79251 69.51459 1.000 47.01987 63 GLU B N 1
ATOM 1291 C CA . GLU B 1 63 ? 26.37906 -31.82571 68.63339 1.000 50.18329 63 GLU B CA 1
ATOM 1292 C C . GLU B 1 63 ? 25.10060 -31.37712 67.93273 1.000 52.72519 63 GLU B C 1
ATOM 1293 O O . GLU B 1 63 ? 24.92426 -31.63484 66.73603 1.000 53.22564 63 GLU B O 1
ATOM 1299 N N . ASP B 1 64 ? 24.18799 -30.72411 68.66039 1.000 54.77975 64 ASP B N 1
ATOM 1300 C CA . ASP B 1 64 ? 22.88776 -30.38924 68.08273 1.000 58.39395 64 ASP B CA 1
ATOM 1301 C C . ASP B 1 64 ? 23.02510 -29.35420 66.97131 1.000 61.70218 64 ASP B C 1
ATOM 1302 O O . ASP B 1 64 ? 22.52945 -29.55481 65.85529 1.000 66.18547 64 ASP B O 1
ATOM 1307 N N . PHE B 1 65 ? 23.69682 -28.23651 67.25701 1.000 61.84753 65 PHE B N 1
ATOM 1308 C CA . PHE B 1 65 ? 23.94832 -27.23522 66.22635 1.000 65.74295 65 PHE B CA 1
ATOM 1309 C C . PHE B 1 65 ? 24.83408 -27.77483 65.11070 1.000 65.75925 65 PHE B C 1
ATOM 1310 O O . PHE B 1 65 ? 24.96149 -27.12961 64.06379 1.000 67.14641 65 PHE B O 1
ATOM 1318 N N . HIS B 1 66 ? 25.45020 -28.94131 65.31199 1.000 66.11989 66 HIS B N 1
ATOM 1319 C CA . HIS B 1 66 ? 26.30993 -29.51885 64.28770 1.000 69.45829 66 HIS B CA 1
ATOM 1320 C C . HIS B 1 66 ? 25.54314 -30.37664 63.29198 1.000 73.44086 66 HIS B C 1
ATOM 1321 O O . HIS B 1 66 ? 26.00547 -30.54635 62.15618 1.000 76.86632 66 HIS B O 1
ATOM 1328 N N . ARG B 1 67 ? 24.38719 -30.92054 63.69245 1.000 74.34414 67 ARG B N 1
ATOM 1329 C CA . ARG B 1 67 ? 23.64177 -31.81264 62.80997 1.000 78.89647 67 ARG B CA 1
ATOM 1330 C C . ARG B 1 67 ? 23.28328 -31.13292 61.49393 1.000 78.68082 67 ARG B C 1
ATOM 1331 O O . ARG B 1 67 ? 23.24456 -31.78198 60.44207 1.000 80.42410 67 ARG B O 1
ATOM 1333 N N . LYS B 1 68 ? 23.02834 -29.81960 61.52971 1.000 78.50669 68 LYS B N 1
ATOM 1334 C CA . LYS B 1 68 ? 22.77967 -29.06137 60.31119 1.000 80.49516 68 LYS B CA 1
ATOM 1335 C C . LYS B 1 68 ? 23.92608 -29.17892 59.31851 1.000 79.71727 68 LYS B C 1
ATOM 1336 O O . LYS B 1 68 ? 23.74286 -28.85471 58.14244 1.000 85.85186 68 LYS B O 1
ATOM 1342 N N . PHE B 1 69 ? 25.09799 -29.62592 59.76370 1.000 77.39870 69 PHE B N 1
ATOM 1343 C CA . PHE B 1 69 ? 26.26594 -29.74434 58.89789 1.000 69.43583 69 PHE B CA 1
ATOM 1344 C C . PHE B 1 69 ? 26.67855 -31.19645 58.69844 1.000 72.43780 69 PHE B C 1
ATOM 1345 O O . PHE B 1 69 ? 27.17317 -31.83687 59.62421 1.000 75.70364 69 PHE B O 1
ATOM 1353 N N . LYS B 1 73 ? 31.45530 -32.19018 53.35446 1.000 75.16123 73 LYS B N 1
ATOM 1354 C CA . LYS B 1 73 ? 30.82736 -31.16175 52.56606 1.000 69.19686 73 LYS B CA 1
ATOM 1355 C C . LYS B 1 73 ? 30.89856 -29.80803 53.23974 1.000 59.86110 73 LYS B C 1
ATOM 1356 O O . LYS B 1 73 ? 30.93285 -28.77626 52.53716 1.000 66.91982 73 LYS B O 1
ATOM 1362 N N . ILE B 1 74 ? 30.95967 -29.83091 54.57931 1.000 53.57826 74 ILE B N 1
ATOM 1363 C CA . ILE B 1 74 ? 31.02517 -28.63417 55.41502 1.000 51.14169 74 ILE B CA 1
ATOM 1364 C C . ILE B 1 74 ? 32.31995 -28.72176 56.20986 1.000 44.47981 74 ILE B C 1
ATOM 1365 O O . ILE B 1 74 ? 32.60885 -29.74727 56.83521 1.000 44.33556 74 ILE B O 1
ATOM 1370 N N . GLN B 1 75 ? 33.08317 -27.64135 56.22176 1.000 41.35818 75 GLN B N 1
ATOM 1371 C CA . GLN B 1 75 ? 34.18444 -27.47354 57.15746 1.000 39.30642 75 GLN B CA 1
ATOM 1372 C C . GLN B 1 75 ? 34.03818 -26.06654 57.72396 1.000 33.43024 75 GLN B C 1
ATOM 1373 O O . GLN B 1 75 ? 34.12700 -25.07524 56.98376 1.000 31.89823 75 GLN B O 1
ATOM 1379 N N . ARG B 1 76 ? 33.83803 -25.97279 59.03417 1.000 33.04012 76 ARG B N 1
ATOM 1380 C CA . ARG B 1 76 ? 33.65061 -24.67345 59.65983 1.000 31.82957 76 ARG B CA 1
ATOM 1381 C C . ARG B 1 76 ? 34.96547 -24.17569 60.24662 1.000 28.27520 76 ARG B C 1
ATOM 1382 O O . ARG B 1 76 ? 35.81603 -24.96198 60.66624 1.000 28.84695 76 ARG B O 1
ATOM 1390 N N . ARG B 1 77 ? 35.12822 -22.85384 60.26227 1.000 26.06918 77 ARG B N 1
ATOM 1391 C CA . ARG B 1 77 ? 36.29753 -22.21983 60.85670 1.000 25.65614 77 ARG B CA 1
ATOM 1392 C C . ARG B 1 77 ? 35.84216 -20.99917 61.63754 1.000 23.08149 77 ARG B C 1
ATOM 1393 O O . ARG B 1 77 ? 35.14487 -20.13718 61.09359 1.000 22.80639 77 ARG B O 1
ATOM 1401 N N . HIS B 1 78 ? 36.23552 -20.93095 62.90433 1.000 22.97376 78 HIS B N 1
ATOM 1402 C CA . HIS B 1 78 ? 35.89074 -19.82053 63.78595 1.000 22.42400 78 HIS B CA 1
ATOM 1403 C C . HIS B 1 78 ? 37.13437 -18.95581 63.97037 1.000 22.39799 78 HIS B C 1
ATOM 1404 O O . HIS B 1 78 ? 37.97531 -19.23543 64.82899 1.000 24.63888 78 HIS B O 1
ATOM 1411 N N . TRP B 1 79 ? 37.23619 -17.89718 63.17174 1.000 19.88128 79 TRP B N 1
ATOM 1412 C CA . TRP B 1 79 ? 38.35794 -16.97223 63.25744 1.000 22.26036 79 TRP B CA 1
ATOM 1413 C C . TRP B 1 79 ? 38.15018 -15.98690 64.40041 1.000 24.07648 79 TRP B C 1
ATOM 1414 O O . TRP B 1 79 ? 37.03412 -15.52252 64.63665 1.000 25.20455 79 TRP B O 1
ATOM 1425 N N . PHE B 1 80 ? 39.22893 -15.68013 65.11752 1.000 19.38378 80 PHE B N 1
ATOM 1426 C CA . PHE B 1 80 ? 39.22364 -14.67954 66.17581 1.000 20.51087 80 PHE B CA 1
ATOM 1427 C C . PHE B 1 80 ? 40.09425 -13.49339 65.77743 1.000 26.59455 80 PHE B C 1
ATOM 1428 O O . PHE B 1 80 ? 40.98730 -13.60930 64.93443 1.000 25.94491 80 PHE B O 1
ATOM 1436 N N . ASP B 1 81 ? 39.83292 -12.34516 66.40258 1.000 20.59508 81 ASP B N 1
ATOM 1437 C CA . ASP B 1 81 ? 40.63553 -11.15540 66.14770 1.000 22.18595 81 ASP B CA 1
ATOM 1438 C C . ASP B 1 81 ? 40.44932 -10.14885 67.27273 1.000 25.64369 81 ASP B C 1
ATOM 1439 O O . ASP B 1 81 ? 39.38829 -10.08525 67.89993 1.000 26.09488 81 ASP B O 1
ATOM 1444 N N . HIS B 1 82 ? 41.49589 -9.35046 67.49791 1.000 23.73985 82 HIS B N 1
ATOM 1445 C CA . HIS B 1 82 ? 41.45561 -8.20403 68.40840 1.000 24.83455 82 HIS B CA 1
ATOM 1446 C C . HIS B 1 82 ? 41.01527 -8.60918 69.81447 1.000 26.55153 82 HIS B C 1
ATOM 1447 O O . HIS B 1 82 ? 40.11450 -8.01188 70.40566 1.000 27.45242 82 HIS B O 1
ATOM 1454 N N . THR B 1 83 ? 41.66048 -9.64232 70.34777 1.000 28.06438 83 THR B N 1
ATOM 1455 C CA . THR B 1 83 ? 41.44656 -10.01605 71.73817 1.000 32.52987 83 THR B CA 1
ATOM 1456 C C . THR B 1 83 ? 41.86544 -8.87066 72.65213 1.000 35.52133 83 THR B C 1
ATOM 1457 O O . THR B 1 83 ? 42.93635 -8.28218 72.47878 1.000 34.35672 83 THR B O 1
ATOM 1461 N N . ALA B 1 84 ? 41.00872 -8.54254 73.61743 1.000 34.16517 84 ALA B N 1
ATOM 1462 C CA . ALA B 1 84 ? 41.27685 -7.47821 74.57846 1.000 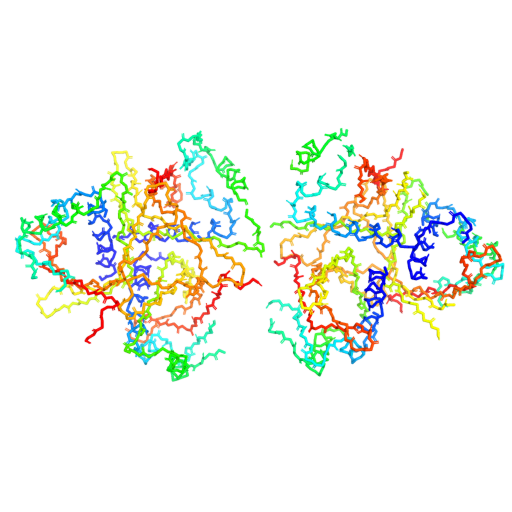33.00151 84 ALA B CA 1
ATOM 1463 C C . ALA B 1 84 ? 41.05128 -8.02816 75.97816 1.000 36.04248 84 ALA B C 1
ATOM 1464 O O . ALA B 1 84 ? 39.95427 -8.50216 76.28978 1.000 36.39326 84 ALA B O 1
ATOM 1466 N N . LEU B 1 85 ? 42.08380 -7.96422 76.81519 1.000 36.82772 85 LEU B N 1
ATOM 1467 C CA . LEU B 1 85 ? 42.06772 -8.55210 78.14554 1.000 36.79482 85 LEU B CA 1
ATOM 1468 C C . LEU B 1 85 ? 42.04792 -7.48626 79.23344 1.000 40.39765 85 LEU B C 1
ATOM 1469 O O . LEU B 1 85 ? 42.46205 -6.34225 79.03156 1.000 40.71870 85 LEU B O 1
ATOM 1474 N N . SER B 1 86 ? 41.54318 -7.88888 80.39685 1.000 42.69556 86 SER B N 1
ATOM 1475 C CA . SER B 1 86 ? 41.47801 -7.04284 81.57959 1.000 44.57013 86 SER B CA 1
ATOM 1476 C C . SER B 1 86 ? 41.28337 -7.95062 82.78607 1.000 47.44567 86 SER B C 1
ATOM 1477 O O . SER B 1 86 ? 40.70734 -9.03906 82.67195 1.000 47.18227 86 SER B O 1
ATOM 1480 N N . GLN B 1 87 ? 41.78541 -7.50151 83.93566 1.000 50.45696 87 GLN B N 1
ATOM 1481 C CA . GLN B 1 87 ? 41.72852 -8.28393 85.16377 1.000 48.73669 87 GLN B CA 1
ATOM 1482 C C . GLN B 1 87 ? 40.48747 -7.91442 85.96505 1.000 54.27555 87 GLN B C 1
ATOM 1483 O O . GLN B 1 87 ? 40.25278 -6.73300 86.23705 1.000 58.53375 87 GLN B O 1
ATOM 1489 N N . ALA B 1 88 ? 39.69789 -8.92536 86.32923 1.000 52.01393 88 ALA B N 1
ATOM 1490 C CA . ALA B 1 88 ? 38.55848 -8.70099 87.19885 1.000 51.23467 88 ALA B CA 1
ATOM 1491 C C . ALA B 1 88 ? 39.01013 -8.70616 88.65603 1.000 54.52428 88 ALA B C 1
ATOM 1492 O O . ALA B 1 88 ? 40.14003 -9.08144 88.98361 1.000 55.43996 88 ALA B O 1
ATOM 1494 N N . SER B 1 89 ? 38.10634 -8.27303 89.53929 1.000 58.19202 89 SER B N 1
ATOM 1495 C CA . SER B 1 89 ? 38.44561 -8.16707 90.95370 1.000 57.69374 89 SER B CA 1
ATOM 1496 C C . SER B 1 89 ? 38.70623 -9.53137 91.58092 1.000 59.57714 89 SER B C 1
ATOM 1497 O O . SER B 1 89 ? 39.53105 -9.64287 92.49433 1.000 61.13375 89 SER B O 1
ATOM 1500 N N . ASP B 1 90 ? 38.02395 -10.57269 91.11108 1.000 57.01200 90 ASP B N 1
ATOM 1501 C CA . ASP B 1 90 ? 38.17014 -11.91562 91.65843 1.000 58.37008 90 ASP B CA 1
ATOM 1502 C C . ASP B 1 90 ? 39.34190 -12.68299 91.05698 1.000 58.29448 90 ASP B C 1
ATOM 1503 O O . ASP B 1 90 ? 39.41595 -13.90334 91.23484 1.000 59.23266 90 ASP B O 1
ATOM 1508 N N . GLY B 1 91 ? 40.25067 -12.00849 90.35321 1.000 55.12931 91 GLY B N 1
ATOM 1509 C CA . GLY B 1 91 ? 41.34046 -12.67587 89.67611 1.000 54.90925 91 GLY B CA 1
ATOM 1510 C C . GLY B 1 91 ? 41.00396 -13.21052 88.30248 1.000 53.70718 91 GLY B C 1
ATOM 1511 O O . GLY B 1 91 ? 41.91271 -13.66583 87.59367 1.000 52.16774 91 GLY B O 1
ATOM 1512 N N . SER B 1 92 ? 39.73422 -13.17638 87.90244 1.000 52.67950 92 SER B N 1
ATOM 1513 C CA . SER B 1 92 ? 39.34077 -13.63931 86.58184 1.000 46.38388 92 SER B CA 1
ATOM 1514 C C . SER B 1 92 ? 39.87825 -12.70232 85.50408 1.000 47.26055 92 SER B C 1
ATOM 1515 O O . SER B 1 92 ? 40.21668 -11.54367 85.75833 1.000 48.56227 92 SER B O 1
ATOM 1518 N N . ILE B 1 93 ? 39.96296 -13.22778 84.28640 1.000 42.43145 93 ILE B N 1
ATOM 1519 C CA . ILE B 1 93 ? 40.38376 -12.46984 83.11448 1.000 40.68509 93 ILE B CA 1
ATOM 1520 C C . ILE B 1 93 ? 39.17251 -12.32041 82.20932 1.000 39.15570 93 ILE B C 1
ATOM 1521 O O . ILE B 1 93 ? 38.59269 -13.32020 81.76467 1.000 40.48734 93 ILE B O 1
ATOM 1526 N N . THR B 1 94 ? 38.77660 -11.07599 81.95833 1.000 39.11605 94 THR B N 1
ATOM 1527 C CA . THR B 1 94 ? 37.67955 -10.77593 81.05058 1.000 41.91990 94 THR B CA 1
ATOM 1528 C C . THR B 1 94 ? 38.27383 -10.72806 79.64468 1.000 38.24160 94 THR B C 1
ATOM 1529 O O . THR B 1 94 ? 39.24279 -9.99817 79.41054 1.000 37.83087 94 THR B O 1
ATOM 1533 N N . ALA B 1 95 ? 37.72216 -11.48715 78.70779 1.000 38.04830 95 ALA B N 1
ATOM 1534 C CA . ALA B 1 95 ? 38.22858 -11.40758 77.34333 1.000 34.22008 95 ALA B CA 1
ATOM 1535 C C . ALA B 1 95 ? 37.09842 -11.09101 76.37612 1.000 35.85643 95 ALA B C 1
ATOM 1536 O O . ALA B 1 95 ? 36.01653 -11.68406 76.45506 1.000 39.65584 95 ALA B O 1
ATOM 1538 N N . THR B 1 96 ? 37.35325 -10.14798 75.47152 1.000 30.49470 96 THR B N 1
ATOM 1539 C CA . THR B 1 96 ? 36.42583 -9.81030 74.39860 1.000 30.97273 96 THR B CA 1
ATOM 1540 C C . THR B 1 96 ? 37.16634 -9.89359 73.07279 1.000 27.92240 96 THR B C 1
ATOM 1541 O O . THR B 1 96 ? 38.19905 -9.23932 72.89482 1.000 27.94182 96 THR B O 1
ATOM 1545 N N . SER B 1 97 ? 36.64025 -10.69055 72.14617 1.000 26.79749 97 SER B N 1
ATOM 1546 C CA . SER B 1 97 ? 37.26729 -10.89915 70.85025 1.000 28.42616 97 SER B CA 1
ATOM 1547 C C . SER B 1 97 ? 36.22857 -10.80601 69.74448 1.000 25.06078 97 SER B C 1
ATOM 1548 O O . SER B 1 97 ? 35.04735 -11.09657 69.95179 1.000 25.01307 97 SER B O 1
ATOM 1551 N N . TYR B 1 98 ? 36.68320 -10.38802 68.56832 1.000 23.77758 98 TYR B N 1
ATOM 1552 C CA . TYR B 1 98 ? 35.89302 -10.54228 67.36024 1.000 22.98833 98 TYR B CA 1
ATOM 1553 C C . TYR B 1 98 ? 35.93879 -11.99796 66.92091 1.000 22.47823 98 TYR B C 1
ATOM 1554 O O . TYR B 1 98 ? 36.94222 -12.69069 67.10823 1.000 22.43915 98 TYR B O 1
ATOM 1563 N N . CYS B 1 99 ? 34.84834 -12.46019 66.32069 1.000 22.31622 99 CYS B N 1
ATOM 1564 C CA . CYS B 1 99 ? 34.83657 -13.78222 65.71733 1.000 22.03330 99 CYS B CA 1
ATOM 1565 C C . CYS B 1 99 ? 34.06786 -13.73497 64.40754 1.000 21.59339 99 CYS B C 1
ATOM 1566 O O . CYS B 1 99 ? 33.02027 -13.08945 64.31134 1.000 24.47173 99 CYS B O 1
ATOM 1569 N N . LEU B 1 100 ? 34.58856 -14.43632 63.40544 1.000 21.13396 100 LEU B N 1
ATOM 1570 C CA . LEU B 1 100 ? 33.96558 -14.53072 62.09144 1.000 20.88368 100 LEU B CA 1
ATOM 1571 C C . LEU B 1 100 ? 33.91884 -16.00094 61.70915 1.000 21.22509 100 LEU B C 1
ATOM 1572 O O . LEU B 1 100 ? 34.96005 -16.66667 61.65861 1.000 21.19446 100 LEU B O 1
ATOM 1577 N N . VAL B 1 101 ? 32.72026 -16.50288 61.44640 1.000 21.79108 101 VAL B N 1
ATOM 1578 C CA . VAL B 1 101 ? 32.52571 -17.90860 61.12314 1.000 22.48428 101 VAL B CA 1
ATOM 1579 C C . VAL B 1 101 ? 32.63398 -18.08794 59.61642 1.000 22.30996 101 VAL B C 1
ATOM 1580 O O . VAL B 1 101 ? 32.00858 -17.35177 58.84259 1.000 25.68951 101 VAL B O 1
ATOM 1584 N N . LEU B 1 102 ? 33.43871 -19.05895 59.20237 1.000 22.58949 102 LEU B N 1
ATOM 1585 C CA . LEU B 1 102 ? 33.56427 -19.45475 57.80877 1.000 22.80633 102 LEU B CA 1
ATOM 1586 C C . LEU B 1 102 ? 32.89616 -20.81067 57.63616 1.000 24.14542 102 LEU B C 1
ATOM 1587 O O . LEU B 1 102 ? 33.08856 -21.70846 58.46148 1.000 24.85799 102 LEU B O 1
ATOM 1592 N N . THR B 1 103 ? 32.09832 -20.95121 56.58247 1.000 24.69503 103 THR B N 1
ATOM 1593 C CA . THR B 1 103 ? 31.49443 -22.22894 56.21743 1.000 26.25744 103 THR B CA 1
ATOM 1594 C C . THR B 1 103 ? 32.02987 -22.61302 54.84530 1.000 26.68940 103 THR B C 1
ATOM 1595 O O . THR B 1 103 ? 31.70127 -21.96847 53.84292 1.000 26.44175 103 THR B O 1
ATOM 1599 N N . VAL B 1 104 ? 32.84947 -23.65870 54.80115 1.000 27.53806 104 VAL B N 1
ATOM 1600 C CA . VAL B 1 104 ? 33.51122 -24.08842 53.57553 1.000 28.20602 104 VAL B CA 1
ATOM 1601 C C . VAL B 1 104 ? 32.76184 -25.29062 53.02562 1.000 30.22940 104 VAL B C 1
ATOM 1602 O O . VAL B 1 104 ? 32.61925 -26.31260 53.70762 1.000 31.44500 104 VAL B O 1
ATOM 1606 N N . HIS B 1 105 ? 32.28188 -25.16970 51.79460 1.000 33.67446 105 HIS B N 1
ATOM 1607 C CA . HIS B 1 105 ? 31.54516 -26.23976 51.14179 1.000 33.44432 105 HIS B CA 1
ATOM 1608 C C . HIS B 1 105 ? 32.46326 -27.05852 50.24495 1.000 34.98371 105 HIS B C 1
ATOM 1609 O O . HIS B 1 105 ? 33.38514 -26.51812 49.62833 1.000 36.01743 105 HIS B O 1
ATOM 1616 N N . ALA B 1 106 ? 32.21040 -28.36818 50.19038 1.000 41.66526 106 ALA B N 1
ATOM 1617 C CA . ALA B 1 106 ? 33.01082 -29.27165 49.37129 1.000 42.29410 106 ALA B CA 1
ATOM 1618 C C . ALA B 1 106 ? 33.10434 -28.77961 47.93295 1.000 46.82135 106 ALA B C 1
ATOM 1619 O O . ALA B 1 106 ? 32.09342 -28.46018 47.30581 1.000 48.39619 106 ALA B O 1
ATOM 1621 N N . ASP B 1 107 ? 34.33493 -28.70454 47.42835 1.000 46.82429 107 ASP B N 1
ATOM 1622 C CA . ASP B 1 107 ? 34.64436 -28.35656 46.04718 1.000 45.04720 107 ASP B CA 1
ATOM 1623 C C . ASP B 1 107 ? 34.21135 -26.96009 45.66719 1.000 43.99174 107 ASP B C 1
ATOM 1624 O O . ASP B 1 107 ? 34.01978 -26.68149 44.48370 1.000 50.16374 107 ASP B O 1
ATOM 1629 N N . VAL B 1 108 ? 34.00770 -26.09808 46.66075 1.000 38.50364 108 VAL B N 1
ATOM 1630 C CA . VAL B 1 108 ? 33.75268 -24.66942 46.46057 1.000 33.05501 108 VAL B CA 1
ATOM 1631 C C . VAL B 1 108 ? 34.83765 -23.93103 47.22360 1.000 33.91968 108 VAL B C 1
ATOM 1632 O O . VAL B 1 108 ? 34.85090 -23.91682 48.45898 1.000 34.29459 108 VAL B O 1
ATOM 1636 N N . LYS B 1 109 ? 35.70182 -23.25855 46.48337 1.000 30.80972 109 LYS B N 1
ATOM 1637 C CA . LYS B 1 109 ? 36.86948 -22.55581 46.99463 1.000 29.48173 109 LYS B CA 1
ATOM 1638 C C . LYS B 1 109 ? 36.49517 -21.29304 47.78477 1.000 32.26415 109 LYS B C 1
ATOM 1639 O O . LYS B 1 109 ? 37.17176 -20.94422 48.76059 1.000 33.68097 109 LYS B O 1
ATOM 1645 N N . ALA B 1 110 ? 35.44949 -20.57901 47.36643 1.000 28.91858 110 ALA B N 1
ATOM 1646 C CA . ALA B 1 110 ? 35.02961 -19.40478 48.11883 1.000 25.68460 110 ALA B CA 1
ATOM 1647 C C . ALA B 1 110 ? 34.17472 -19.82884 49.31071 1.000 25.50578 110 ALA B C 1
ATOM 1648 O O . ALA B 1 110 ? 33.10648 -20.41689 49.11508 1.000 26.46912 110 ALA B O 1
ATOM 1650 N N . PRO B 1 111 ? 34.58951 -19.54693 50.53920 1.000 24.50779 111 PRO B N 1
ATOM 1651 C CA . PRO B 1 111 ? 33.73367 -19.83741 51.68153 1.000 24.44919 111 PRO B CA 1
ATOM 1652 C C . PRO B 1 111 ? 32.61493 -18.82961 51.73157 1.000 23.99715 111 PRO B C 1
ATOM 1653 O O . PRO B 1 111 ? 32.69245 -17.73005 51.18983 1.000 23.41140 111 PRO B O 1
ATOM 1657 N N . GLU B 1 112 ? 31.53567 -19.23240 52.34881 1.000 27.73900 112 GLU B N 1
ATOM 1658 C CA . GLU B 1 112 ? 30.51993 -18.27046 52.73497 1.000 35.87338 112 GLU B CA 1
ATOM 1659 C C . GLU B 1 112 ? 30.68925 -17.89584 54.20794 1.000 27.14403 112 GLU B C 1
ATOM 1660 O O . GLU B 1 112 ? 31.03580 -18.73620 55.04486 1.000 29.19614 112 GLU B O 1
ATOM 1666 N N . PHE B 1 113 ? 30.46186 -16.61470 54.50814 1.000 22.78663 113 PHE B N 1
ATOM 1667 C CA . PHE B 1 113 ? 30.81852 -15.97586 55.77036 1.000 22.09379 113 PHE B CA 1
ATOM 1668 C C . PHE B 1 113 ? 29.59694 -15.60698 56.61039 1.000 22.60556 113 PHE B C 1
ATOM 1669 O O . PHE B 1 113 ? 28.50052 -15.38624 56.09000 1.000 23.30745 113 PHE B O 1
ATOM 1677 N N . GLY B 1 114 ? 29.79598 -15.52971 57.92326 1.000 22.44557 114 GLY B N 1
ATOM 1678 C CA . GLY B 1 114 ? 28.72779 -15.17596 58.82661 1.000 23.11521 114 GLY B CA 1
ATOM 1679 C C . GLY B 1 114 ? 28.43339 -16.32155 59.77087 1.000 25.22236 114 GLY B C 1
ATOM 1680 O O . GLY B 1 114 ? 28.55948 -17.49437 59.41026 1.000 24.30820 114 GLY B O 1
ATOM 1681 N N . PRO B 1 115 ? 28.05295 -16.00512 61.01376 1.000 24.29334 115 PRO B N 1
ATOM 1682 C CA . PRO B 1 115 ? 27.91134 -14.61627 61.45714 1.000 24.08876 115 PRO B CA 1
ATOM 1683 C C . PRO B 1 115 ? 29.22080 -13.95920 61.90549 1.000 23.10324 115 PRO B C 1
ATOM 1684 O O . PRO B 1 115 ? 30.21912 -14.64288 62.14529 1.000 22.66339 115 PRO B O 1
ATOM 1688 N N . SER B 1 116 ? 29.20423 -12.63037 61.98575 1.000 22.99224 116 SER B N 1
ATOM 1689 C CA . SER B 1 116 ? 30.24721 -11.86991 62.65948 1.000 22.54364 116 SER B CA 1
ATOM 1690 C C . SER B 1 116 ? 29.82163 -11.68852 64.11088 1.000 23.44912 116 SER B C 1
ATOM 1691 O O . SER B 1 116 ? 28.68712 -11.28225 64.38054 1.000 26.16583 116 SER B O 1
ATOM 1694 N N . CYS B 1 117 ? 30.71595 -12.00676 65.04412 1.000 23.94797 117 CYS B N 1
ATOM 1695 C CA . CYS B 1 117 ? 30.32973 -12.13622 66.44114 1.000 28.93029 117 CYS B CA 1
ATOM 1696 C C . CYS B 1 117 ? 31.29589 -11.40672 67.36314 1.000 26.13863 117 CYS B C 1
ATOM 1697 O O . CYS B 1 117 ? 32.45326 -11.14949 67.02230 1.000 24.43048 117 CYS B O 1
ATOM 1700 N N . LEU B 1 118 ? 30.78842 -11.08701 68.55093 1.000 25.83156 118 LEU B N 1
ATOM 1701 C CA . LEU B 1 118 ? 31.59571 -10.68818 69.69431 1.000 26.22899 118 LEU B CA 1
ATOM 1702 C C . LEU B 1 118 ? 31.61410 -11.85103 70.67635 1.000 26.85351 118 LEU B C 1
ATOM 1703 O O . LEU B 1 118 ? 30.56232 -12.42202 70.98315 1.000 27.67138 118 LEU B O 1
ATOM 1708 N N . VAL B 1 119 ? 32.79966 -12.20442 71.15984 1.000 26.66958 119 VAL B N 1
ATOM 1709 C CA . VAL B 1 119 ? 32.97407 -13.31877 72.08435 1.000 27.57797 119 VAL B CA 1
ATOM 1710 C C . VAL B 1 119 ? 33.37311 -12.74664 73.43722 1.000 28.59999 119 VAL B C 1
ATOM 1711 O O . VAL B 1 119 ? 34.48362 -12.22667 73.59871 1.000 28.43425 119 VAL B O 1
ATOM 1715 N N . HIS B 1 120 ? 32.47083 -12.84433 74.41053 1.000 30.03367 120 HIS B N 1
ATOM 1716 C CA . HIS B 1 120 ? 32.70653 -12.35893 75.76601 1.000 31.54405 120 HIS B CA 1
ATOM 1717 C C . HIS B 1 120 ? 33.08350 -13.54686 76.64131 1.000 32.32134 120 HIS B C 1
ATOM 1718 O O . HIS B 1 120 ? 32.24781 -14.41559 76.91783 1.000 33.04813 120 HIS B O 1
ATOM 1725 N N . ASP B 1 121 ? 34.33655 -13.57910 77.08381 1.000 32.39007 121 ASP B N 1
ATOM 1726 C CA . ASP B 1 121 ? 34.86424 -14.71612 77.81876 1.000 33.15596 121 ASP B CA 1
ATOM 1727 C C . ASP B 1 121 ? 35.25068 -14.31151 79.23318 1.000 34.93291 121 ASP B C 1
ATOM 1728 O O . ASP B 1 121 ? 35.65959 -13.17279 79.48039 1.000 35.25262 121 ASP B O 1
ATOM 1733 N N . VAL B 1 122 ? 35.12248 -15.26461 80.15492 1.000 36.29142 122 VAL B N 1
ATOM 1734 C CA . VAL B 1 122 ? 35.64953 -15.14302 81.50722 1.000 38.13930 122 VAL B CA 1
ATOM 1735 C C . VAL B 1 122 ? 36.63063 -16.29240 81.71941 1.000 38.36230 122 VAL B C 1
ATOM 1736 O O . VAL B 1 122 ? 36.22901 -17.46376 81.72703 1.000 38.67833 122 VAL B O 1
ATOM 1740 N N . LEU B 1 123 ? 37.90984 -15.95154 81.88379 1.000 38.42330 123 LEU B N 1
ATOM 1741 C CA . LEU B 1 123 ? 38.99847 -16.90972 82.01142 1.000 38.74223 123 LEU B CA 1
ATOM 1742 C C . LEU B 1 123 ? 39.45018 -16.98730 83.46268 1.000 41.03781 123 LEU B C 1
ATOM 1743 O O . LEU B 1 123 ? 39.49356 -15.96924 84.15803 1.000 42.04071 123 LEU B O 1
ATOM 1748 N N . VAL B 1 124 ? 39.81501 -18.18951 83.91185 1.000 42.11227 124 VAL B N 1
ATOM 1749 C CA . VAL B 1 124 ? 40.32694 -18.37032 85.26165 1.000 44.41320 124 VAL B CA 1
ATOM 1750 C C . VAL B 1 124 ? 41.61977 -19.17086 85.22093 1.000 44.83259 124 VAL B C 1
ATOM 1751 O O . VAL B 1 124 ? 41.92040 -19.88331 84.26136 1.000 52.56397 124 VAL B O 1
ATOM 1755 N N . ARG B 1 125 ? 42.38731 -19.02829 86.30432 1.000 46.83493 125 ARG B N 1
ATOM 1756 C CA . ARG B 1 125 ? 43.72560 -19.57935 86.39715 1.000 48.78031 125 ARG B CA 1
ATOM 1757 C C . ARG B 1 125 ? 43.65263 -20.81628 87.30258 1.000 51.74984 125 ARG B C 1
ATOM 1758 O O . ARG B 1 125 ? 43.36019 -21.91332 86.81041 1.000 59.35001 125 ARG B O 1
ATOM 1766 N N . GLY B 1 126 ? 43.87586 -20.68071 88.59301 1.000 52.14145 126 GLY B N 1
ATOM 1767 C CA . GLY B 1 126 ? 43.76391 -21.80926 89.49365 1.000 57.30340 126 GLY B CA 1
ATOM 1768 C C . GLY B 1 126 ? 45.10441 -22.20878 90.08140 1.000 57.97991 126 GLY B C 1
ATOM 1769 O O . GLY B 1 126 ? 46.11878 -21.51901 89.94282 1.000 60.91643 126 GLY B O 1
ATOM 1770 N N . ALA B 1 127 ? 45.09107 -23.36800 90.74258 1.000 58.34680 127 ALA B N 1
ATOM 1771 C CA . ALA B 1 127 ? 46.25139 -23.80659 91.50974 1.000 60.79623 127 ALA B CA 1
ATOM 1772 C C . ALA B 1 127 ? 47.40268 -24.22976 90.60485 1.000 60.05220 127 ALA B C 1
ATOM 1773 O O . ALA B 1 127 ? 48.57001 -23.96879 90.91776 1.000 61.30736 127 ALA B O 1
ATOM 1775 N N . ASP B 1 128 ? 47.10209 -24.88665 89.48669 1.000 58.26276 128 ASP B N 1
ATOM 1776 C CA . ASP B 1 128 ? 48.13402 -25.42908 88.61317 1.000 57.86564 128 ASP B CA 1
ATOM 1777 C C . ASP B 1 128 ? 48.59138 -24.44446 87.54407 1.000 55.47343 128 ASP B C 1
ATOM 1778 O O . ASP B 1 128 ? 49.36761 -24.82478 86.66193 1.000 54.92918 128 ASP B O 1
ATOM 1783 N N . GLY B 1 129 ? 48.12791 -23.19882 87.59515 1.000 54.24824 129 GLY B N 1
ATOM 1784 C CA . GLY B 1 129 ? 48.54441 -22.20201 86.63648 1.000 52.23943 129 GLY B CA 1
ATOM 1785 C C . GLY B 1 129 ? 47.92055 -22.30630 85.26263 1.000 53.45427 129 GLY B C 1
ATOM 1786 O O . GLY B 1 129 ? 48.22687 -21.47148 84.40258 1.000 49.44250 129 GLY B O 1
ATOM 1787 N N . GLU B 1 130 ? 47.06172 -23.28976 85.01718 1.000 53.94331 130 GLU B N 1
ATOM 1788 C CA . GLU B 1 130 ? 46.46933 -23.44212 83.69712 1.000 46.92407 130 GLU B CA 1
ATOM 1789 C C . GLU B 1 130 ? 45.15793 -22.67330 83.60638 1.000 47.54813 130 GLU B C 1
ATOM 1790 O O . GLU B 1 130 ? 44.40697 -22.56366 84.57580 1.000 46.52329 130 GLU B O 1
ATOM 1796 N N . LEU B 1 131 ? 44.89789 -22.12943 82.42498 1.000 43.19219 131 LEU B N 1
ATOM 1797 C CA . LEU B 1 131 ? 43.70848 -21.33287 82.18059 1.000 45.69381 131 LEU B CA 1
ATOM 1798 C C . LEU B 1 131 ? 42.52218 -22.21440 81.81405 1.000 44.29298 131 LEU B C 1
ATOM 1799 O O . LEU B 1 131 ? 42.67115 -23.27602 81.20364 1.000 46.64839 131 LEU B O 1
ATOM 1804 N N . LEU B 1 132 ? 41.33280 -21.73971 82.17331 1.000 41.29305 132 LEU B N 1
ATOM 1805 C CA . LEU B 1 132 ? 40.08175 -22.41328 81.86364 1.000 41.10137 132 LEU B CA 1
ATOM 1806 C C . LEU B 1 132 ? 39.01608 -21.34701 81.67305 1.000 40.04516 132 LEU B C 1
ATOM 1807 O O . LEU B 1 132 ? 39.12892 -20.23393 82.19167 1.000 40.18111 132 LEU B O 1
ATOM 1812 N N . LEU B 1 133 ? 37.96649 -21.70505 80.93801 1.000 39.25142 133 LEU B N 1
ATOM 1813 C CA . LEU B 1 133 ? 36.90934 -20.76922 80.56946 1.000 38.26654 133 LEU B CA 1
ATOM 1814 C C . LEU B 1 133 ? 35.72284 -21.00316 81.49762 1.000 39.94146 133 LEU B C 1
ATOM 1815 O O . LEU B 1 133 ? 35.07264 -22.05032 81.43291 1.000 40.69213 133 LEU B O 1
ATOM 1820 N N . ARG B 1 134 ? 35.43583 -20.01710 82.35266 1.000 41.09682 134 ARG B N 1
ATOM 1821 C CA . ARG B 1 134 ? 34.23075 -20.07321 83.17314 1.000 42.42003 134 ARG B CA 1
ATOM 1822 C C . ARG B 1 134 ? 32.97270 -19.88449 82.33652 1.000 46.55883 134 ARG B C 1
ATOM 1823 O O . ARG B 1 134 ? 31.99584 -20.62444 82.50508 1.000 42.69716 134 ARG B O 1
ATOM 1825 N N . SER B 1 135 ? 32.96940 -18.89731 81.44148 1.000 39.79986 135 SER B N 1
ATOM 1826 C CA . SER B 1 135 ? 31.77641 -18.58835 80.67040 1.000 39.17092 135 SER B CA 1
ATOM 1827 C C . SER B 1 135 ? 32.16637 -18.01043 79.31844 1.000 37.39083 135 SER B C 1
ATOM 1828 O O . SER B 1 135 ? 33.20726 -17.36170 79.17528 1.000 35.97726 135 SER B O 1
ATOM 1831 N N . ARG B 1 136 ? 31.31256 -18.25881 78.32742 1.000 36.12002 136 ARG B N 1
ATOM 1832 C CA . ARG B 1 136 ? 31.44494 -17.66252 77.00270 1.000 35.17541 136 ARG B CA 1
ATOM 1833 C C . ARG B 1 136 ? 30.07069 -17.21982 76.52576 1.000 34.37935 136 ARG B C 1
ATOM 1834 O O . ARG B 1 136 ? 29.14820 -18.03734 76.44432 1.000 35.85038 136 ARG B O 1
ATOM 1842 N N . HIS B 1 137 ? 29.93279 -15.93082 76.22212 1.000 33.74357 137 HIS B N 1
ATOM 1843 C CA . HIS B 1 137 ? 28.69130 -15.36547 75.70666 1.000 33.96581 137 HIS B CA 1
ATOM 1844 C C . HIS B 1 137 ? 28.95855 -14.79492 74.32156 1.000 32.12475 137 HIS B C 1
ATOM 1845 O O . HIS B 1 137 ? 29.80764 -13.91090 74.16450 1.000 31.28387 137 HIS B O 1
ATOM 1852 N N . VAL B 1 138 ? 28.23541 -15.29634 73.32338 1.000 31.70690 138 VAL B N 1
ATOM 1853 C CA . VAL B 1 138 ? 28.42172 -14.90254 71.93147 1.000 30.13136 138 VAL B CA 1
ATOM 1854 C C . VAL B 1 138 ? 27.21722 -14.08528 71.48886 1.000 30.65465 138 VAL B C 1
ATOM 1855 O O . VAL B 1 138 ? 26.07043 -14.52752 71.63146 1.000 31.90738 138 VAL B O 1
ATOM 1859 N N . THR B 1 139 ? 27.47827 -12.89391 70.95899 1.000 31.50330 139 THR B N 1
ATOM 1860 C CA . THR B 1 139 ? 26.45622 -12.05026 70.35970 1.000 33.70726 139 THR B CA 1
ATOM 1861 C C . THR B 1 139 ? 26.72991 -11.89905 68.86914 1.000 33.22532 139 THR B C 1
ATOM 1862 O O . THR B 1 139 ? 27.87099 -12.02277 68.41695 1.000 31.96593 139 THR B O 1
ATOM 1866 N N . HIS B 1 140 ? 25.67568 -11.62241 68.10841 1.000 29.35524 140 HIS B N 1
ATOM 1867 C CA . HIS B 1 140 ? 25.75612 -11.53736 66.65697 1.000 31.56069 140 HIS B CA 1
ATOM 1868 C C . HIS B 1 140 ? 25.65785 -10.07984 66.23243 1.000 28.34180 140 HIS B C 1
ATOM 1869 O O . HIS B 1 140 ? 24.74576 -9.36397 66.66037 1.000 29.77479 140 HIS B O 1
ATOM 1876 N N . ASP B 1 141 ? 26.59869 -9.64831 65.38750 1.000 27.02198 141 ASP B N 1
ATOM 1877 C CA . ASP B 1 141 ? 26.67110 -8.24104 65.00903 1.000 27.20439 141 ASP B CA 1
ATOM 1878 C C . ASP B 1 141 ? 25.46017 -7.80592 64.19303 1.000 30.36560 141 ASP B C 1
ATOM 1879 O O . ASP B 1 141 ? 25.11236 -6.62013 64.19273 1.000 32.31023 141 ASP B O 1
ATOM 1884 N N . HIS B 1 142 ? 24.81035 -8.73412 63.49565 1.000 28.03599 142 HIS B N 1
ATOM 1885 C CA . HIS B 1 142 ? 23.64024 -8.40839 62.69265 1.000 29.06075 142 HIS B CA 1
ATOM 1886 C C . HIS B 1 142 ? 22.34399 -8.44168 63.49225 1.000 36.27694 142 HIS B C 1
ATOM 1887 O O . HIS B 1 142 ? 21.28913 -8.09644 62.94960 1.000 38.44783 142 HIS B O 1
ATOM 1894 N N . VAL B 1 143 ? 22.39494 -8.83692 64.76013 1.000 33.93388 143 VAL B N 1
ATOM 1895 C CA . VAL B 1 143 ? 21.20586 -8.85643 65.60256 1.000 37.24645 143 VAL B CA 1
ATOM 1896 C C . VAL B 1 143 ? 21.17853 -7.61729 66.48737 1.000 44.60857 143 VAL B C 1
ATOM 1897 O O . VAL B 1 143 ? 22.05732 -7.42759 67.32816 1.000 45.74824 143 VAL B O 1
ATOM 1901 N N . GLY C 1 9 ? 56.89515 -16.42115 75.11082 1.000 58.27245 9 GLY C N 1
ATOM 1902 C CA . GLY C 1 9 ? 57.76960 -15.64006 74.25492 1.000 53.62013 9 GLY C CA 1
ATOM 1903 C C . GLY C 1 9 ? 57.91860 -16.22245 72.86240 1.000 55.15216 9 GLY C C 1
ATOM 1904 O O . GLY C 1 9 ? 58.00019 -15.49004 71.87633 1.000 55.96616 9 GLY C O 1
ATOM 1905 N N . LEU C 1 10 ? 57.96125 -17.55433 72.78700 1.000 50.70485 10 LEU C N 1
ATOM 1906 C CA . LEU C 1 10 ? 58.06296 -18.22143 71.49342 1.000 49.99990 10 LEU C CA 1
ATOM 1907 C C . LEU C 1 10 ? 56.81935 -17.98264 70.64519 1.000 51.91443 10 LEU C C 1
ATOM 1908 O O . LEU C 1 10 ? 56.91568 -17.81256 69.42408 1.000 48.13955 10 LEU C O 1
ATOM 1913 N N . TYR C 1 11 ? 55.64226 -17.96008 71.27514 1.000 47.11319 11 TYR C N 1
ATOM 1914 C CA . TYR C 1 11 ? 54.40007 -17.79713 70.52454 1.000 46.20846 11 TYR C CA 1
ATOM 1915 C C . TYR C 1 11 ? 54.35582 -16.44923 69.81494 1.000 43.68697 11 TYR C C 1
ATOM 1916 O O . TYR C 1 11 ? 54.00798 -16.36958 68.63099 1.000 46.75508 11 TYR C O 1
ATOM 1925 N N . ALA C 1 12 ? 54.69928 -15.37350 70.52718 1.000 44.00703 12 ALA C N 1
ATOM 1926 C CA . ALA C 1 12 ? 54.74012 -14.05643 69.89893 1.000 42.94245 12 ALA C CA 1
ATOM 1927 C C . ALA C 1 12 ? 55.79037 -13.99846 68.79497 1.000 45.72343 12 ALA C C 1
ATOM 1928 O O . ALA C 1 12 ? 55.58960 -13.33229 67.77242 1.000 41.78936 12 ALA C O 1
ATOM 1930 N N . GLU C 1 13 ? 56.92287 -14.68111 68.98701 1.000 44.42624 13 GLU C N 1
ATOM 1931 C CA . GLU C 1 13 ? 57.96040 -14.69591 67.95930 1.000 44.66421 13 GLU C CA 1
ATOM 1932 C C . GLU C 1 13 ? 57.48326 -15.39682 66.69177 1.000 43.64959 13 GLU C C 1
ATOM 1933 O O . GLU C 1 13 ? 57.82218 -14.97476 65.57999 1.000 43.07866 13 GLU C O 1
ATOM 1939 N N . VAL C 1 14 ? 56.70182 -16.47015 66.83759 1.000 43.60090 14 VAL C N 1
ATOM 1940 C CA . VAL C 1 14 ? 56.18777 -17.18056 65.66964 1.000 42.86163 14 VAL C CA 1
ATOM 1941 C C . VAL C 1 14 ? 55.18247 -16.31421 64.92146 1.000 45.12452 14 VAL C C 1
ATOM 1942 O O . VAL C 1 14 ? 55.18488 -16.26383 63.68484 1.000 43.90750 14 VAL C O 1
ATOM 1946 N N . LEU C 1 15 ? 54.30309 -15.62616 65.65557 1.000 40.98699 15 LEU C N 1
ATOM 1947 C CA . LEU C 1 15 ? 53.38677 -14.68444 65.02049 1.000 38.90981 15 LEU C CA 1
ATOM 1948 C C . LEU C 1 15 ? 54.15779 -13.59649 64.28662 1.000 43.18008 15 LEU C C 1
ATOM 1949 O O . LEU C 1 15 ? 53.79686 -13.21332 63.16722 1.000 42.66366 15 LEU C O 1
ATOM 1954 N N . SER C 1 16 ? 55.21259 -13.07300 64.91682 1.000 39.67293 16 SER C N 1
ATOM 1955 C CA . SER C 1 16 ? 56.07519 -12.09923 64.25689 1.000 41.42448 16 SER C CA 1
ATOM 1956 C C . SER C 1 16 ? 56.74108 -12.70544 63.02706 1.000 39.97117 16 SER C C 1
ATOM 1957 O O . SER C 1 16 ? 56.79227 -12.07937 61.96206 1.000 39.47025 16 SER C O 1
ATOM 1960 N N . PHE C 1 17 ? 57.27086 -13.92455 63.16542 1.000 40.89126 17 PHE C N 1
ATOM 1961 C CA . PHE C 1 17 ? 57.85351 -14.63635 62.03085 1.000 41.28301 17 PHE C CA 1
ATOM 1962 C C . PHE C 1 17 ? 56.87069 -14.72650 60.86828 1.000 40.21105 17 PHE C C 1
ATOM 1963 O O . PHE C 1 17 ? 57.22227 -14.44273 59.71810 1.000 39.99908 17 PHE C O 1
ATOM 1971 N N . TYR C 1 18 ? 55.62309 -15.10767 61.15668 1.000 39.30718 18 TYR C N 1
ATOM 1972 C CA . TYR C 1 18 ? 54.61914 -15.21975 60.10231 1.000 38.35621 18 TYR C CA 1
ATOM 1973 C C . TYR C 1 18 ? 54.28391 -13.85951 59.50372 1.000 37.46687 18 TYR C C 1
ATOM 1974 O O . TYR C 1 18 ? 54.04990 -13.75023 58.29429 1.000 37.14928 18 TYR C O 1
ATOM 1983 N N . GLY C 1 19 ? 54.25592 -12.81380 60.33338 1.000 37.27803 19 GLY C N 1
ATOM 1984 C CA . GLY C 1 19 ? 53.92117 -11.49061 59.82993 1.000 36.71616 19 GLY C CA 1
ATOM 1985 C C . GLY C 1 19 ? 54.89784 -11.00342 58.77703 1.000 38.29151 19 GLY C C 1
ATOM 1986 O O . GLY C 1 19 ? 54.49761 -10.53976 57.70649 1.000 36.80269 19 GLY C O 1
ATOM 1987 N N . HIS C 1 20 ? 56.19659 -11.09709 59.07077 1.000 38.14839 20 HIS C N 1
ATOM 1988 C CA . HIS C 1 20 ? 57.20493 -10.72060 58.08540 1.000 38.78376 20 HIS C CA 1
ATOM 1989 C C . HIS C 1 20 ? 57.20337 -11.67240 56.89422 1.000 38.85584 20 HIS C C 1
ATOM 1990 O O . HIS C 1 20 ? 57.32524 -11.23375 55.74478 1.000 38.91464 20 HIS C O 1
ATOM 1997 N N . GLN C 1 21 ? 57.06968 -12.97695 57.14986 1.000 39.06173 21 GLN C N 1
ATOM 1998 C CA . GLN C 1 21 ? 57.14582 -13.96490 56.07626 1.000 39.46919 21 GLN C CA 1
ATOM 1999 C C . GLN C 1 21 ? 56.02921 -13.76595 55.05697 1.000 40.10562 21 GLN C C 1
ATOM 2000 O O . GLN C 1 21 ? 56.27114 -13.77337 53.84440 1.000 39.00361 21 GLN C O 1
ATOM 2014 N N . GLN C 1 23 ? 54.07983 -11.07377 54.53073 1.000 36.83560 23 GLN C N 1
ATOM 2015 C CA . GLN C 1 23 ? 54.17142 -9.78802 53.84864 1.000 36.98643 23 GLN C CA 1
ATOM 2016 C C . GLN C 1 23 ? 55.18216 -9.83861 52.70988 1.000 37.87363 23 GLN C C 1
ATOM 2017 O O . GLN C 1 23 ? 55.00595 -9.15865 51.69272 1.000 38.12785 23 GLN C O 1
ATOM 2023 N N . LYS C 1 24 ? 56.24591 -10.62973 52.86576 1.000 38.53994 24 LYS C N 1
ATOM 2024 C CA . LYS C 1 24 ? 57.16561 -10.87849 51.75962 1.000 39.53493 24 LYS C CA 1
ATOM 2025 C C . LYS C 1 24 ? 56.46727 -11.60356 50.61407 1.000 39.56899 24 LYS C C 1
ATOM 2026 O O . LYS C 1 24 ? 56.54713 -11.17618 49.45586 1.000 40.08086 24 LYS C O 1
ATOM 2028 N N . LEU C 1 25 ? 55.79949 -12.72165 50.91927 1.000 39.23656 25 LEU C N 1
ATOM 2029 C CA . LEU C 1 25 ? 55.07981 -13.47649 49.89556 1.000 39.44746 25 LEU C CA 1
ATOM 2030 C C . LEU C 1 25 ? 54.06856 -12.59867 49.16757 1.000 39.00399 25 LEU C C 1
ATOM 2031 O O . LEU C 1 25 ? 54.03025 -12.56684 47.93248 1.000 39.68887 25 LEU C O 1
ATOM 2036 N N . ASP C 1 26 ? 53.23661 -11.87740 49.92055 1.000 38.05749 26 ASP C N 1
ATOM 2037 C CA . ASP C 1 26 ? 52.21249 -11.04126 49.30691 1.000 37.83098 26 ASP C CA 1
ATOM 2038 C C . ASP C 1 26 ? 52.80005 -9.84080 48.57754 1.000 38.47245 26 ASP C C 1
ATOM 2039 O O . ASP C 1 26 ? 52.13171 -9.27931 47.70061 1.000 38.79377 26 ASP C O 1
ATOM 2044 N N . GLY C 1 27 ? 54.02359 -9.43902 48.91358 1.000 38.85545 27 GLY C N 1
ATOM 2045 C CA . GLY C 1 27 ? 54.72673 -8.41407 48.17538 1.000 39.73371 27 GLY C CA 1
ATOM 2046 C C . GLY C 1 27 ? 55.52648 -8.93821 47.00166 1.000 40.83162 27 GLY C C 1
ATOM 2047 O O . GLY C 1 27 ? 56.36936 -8.21239 46.46367 1.000 41.75247 27 GLY C O 1
ATOM 2048 N N . ARG C 1 28 ? 55.26801 -10.17889 46.57822 1.000 40.93572 28 ARG C N 1
ATOM 2049 C CA . ARG C 1 28 ? 55.99638 -10.84805 45.49518 1.000 43.46201 28 ARG C CA 1
ATOM 2050 C C . ARG C 1 28 ? 57.50624 -10.86704 45.72994 1.000 48.00531 28 ARG C C 1
ATOM 2051 O O . ARG C 1 28 ? 58.29254 -10.83146 44.78226 1.000 52.80019 28 ARG C O 1
ATOM 2053 N N . ASP C 1 29 ? 57.92863 -10.92545 46.99197 1.000 48.86947 29 ASP C N 1
ATOM 2054 C CA . ASP C 1 29 ? 59.33305 -11.16380 47.33245 1.000 43.24447 29 ASP C CA 1
ATOM 2055 C C . ASP C 1 29 ? 59.53765 -12.66127 47.57314 1.000 44.65884 29 ASP C C 1
ATOM 2056 O O . ASP C 1 29 ? 59.72822 -13.13304 48.69607 1.000 46.69639 29 ASP C O 1
ATOM 2058 N N . PHE C 1 30 ? 59.48717 -13.41388 46.47015 1.000 44.47352 30 PHE C N 1
ATOM 2059 C CA . PHE C 1 30 ? 59.50087 -14.87289 46.55494 1.000 45.04566 30 PHE C CA 1
ATOM 2060 C C . PHE C 1 30 ? 60.82510 -15.39906 47.09564 1.000 48.56526 30 PHE C C 1
ATOM 2061 O O . PHE C 1 30 ? 60.84901 -16.39927 47.82308 1.000 48.71851 30 PHE C O 1
ATOM 2069 N N . ALA C 1 31 ? 61.93711 -14.74527 46.75184 1.000 48.98379 31 ALA C N 1
ATOM 2070 C CA . ALA C 1 31 ? 63.22825 -15.17014 47.28368 1.000 48.29019 31 ALA C CA 1
ATOM 2071 C C . ALA C 1 31 ? 63.31742 -14.91582 48.78336 1.000 49.45872 31 ALA C C 1
ATOM 2072 O O . ALA C 1 31 ? 63.82440 -15.75907 49.53325 1.000 52.38201 31 ALA C O 1
ATOM 2074 N N . GLY C 1 32 ? 62.83543 -13.75774 49.23769 1.000 47.87590 32 GLY C N 1
ATOM 2075 C CA . GLY C 1 32 ? 62.80132 -13.49186 50.66671 1.000 49.09505 32 GLY C CA 1
ATOM 2076 C C . GLY C 1 32 ? 61.92314 -14.47268 51.41979 1.000 44.84581 32 GLY C C 1
ATOM 2077 O O . GLY C 1 32 ? 62.24720 -14.88152 52.53723 1.000 46.71495 32 GLY C O 1
ATOM 2078 N N . TYR C 1 33 ? 60.79338 -14.85461 50.82149 1.000 44.10073 33 TYR C N 1
ATOM 2079 C CA . TYR C 1 33 ? 59.91948 -15.84637 51.43931 1.000 43.61034 33 TYR C CA 1
ATOM 2080 C C . TYR C 1 33 ? 60.61599 -17.19699 51.54856 1.000 45.11334 33 TYR C C 1
ATOM 2081 O O . TYR C 1 33 ? 60.57034 -17.85009 52.59756 1.000 45.27485 33 TYR C O 1
ATOM 2090 N N . ALA C 1 34 ? 61.26347 -17.63558 50.46493 1.000 46.43566 34 ALA C N 1
ATOM 2091 C CA . ALA C 1 34 ? 61.99244 -18.89945 50.49607 1.000 48.21319 34 ALA C CA 1
ATOM 2092 C C . ALA C 1 34 ? 63.13044 -18.86863 51.50795 1.000 49.13260 34 ALA C C 1
ATOM 2093 O O . ALA C 1 34 ? 63.51357 -19.91555 52.04243 1.000 50.42561 34 ALA C O 1
ATOM 2095 N N . ALA C 1 35 ? 63.67929 -17.68334 51.78627 1.000 48.70443 35 ALA C N 1
ATOM 2096 C CA . ALA C 1 35 ? 64.76065 -17.56562 52.75704 1.000 49.71370 35 ALA C CA 1
ATOM 2097 C C . ALA C 1 35 ? 64.30593 -17.87091 54.17868 1.000 53.76209 35 ALA C C 1
ATOM 2098 O O . ALA C 1 35 ? 65.15280 -18.10955 55.04657 1.000 50.45092 35 ALA C O 1
ATOM 2100 N N . THR C 1 36 ? 62.99796 -17.87013 54.43856 1.000 47.63367 36 THR C N 1
ATOM 2101 C CA . THR C 1 36 ? 62.48249 -18.26692 55.74275 1.000 47.30887 36 THR C CA 1
ATOM 2102 C C . THR C 1 36 ? 62.41421 -19.77996 55.91454 1.000 48.58388 36 THR C C 1
ATOM 2103 O O . THR C 1 36 ? 62.04144 -20.24616 56.99735 1.000 48.65533 36 THR C O 1
ATOM 2107 N N . PHE C 1 37 ? 62.75751 -20.54681 54.88318 1.000 49.77263 37 PHE C N 1
ATOM 2108 C CA . PHE C 1 37 ? 62.88405 -21.99429 54.96086 1.000 51.51177 37 PHE C CA 1
ATOM 2109 C C . PHE C 1 37 ? 64.33841 -22.37749 55.21224 1.000 53.78202 37 PHE C C 1
ATOM 2110 O O . PHE C 1 37 ? 65.26027 -21.59691 54.96618 1.000 54.07445 37 PHE C O 1
ATOM 2118 N N . THR C 1 38 ? 64.53602 -23.59844 55.70616 1.000 55.59771 38 THR C N 1
ATOM 2119 C CA . THR C 1 38 ? 65.87698 -24.16243 55.78810 1.000 58.20419 38 THR C CA 1
ATOM 2120 C C . THR C 1 38 ? 66.43871 -24.42452 54.39100 1.000 59.36186 38 THR C C 1
ATOM 2121 O O . THR C 1 38 ? 65.72865 -24.34067 53.37779 1.000 58.32229 38 THR C O 1
ATOM 2125 N N . GLU C 1 39 ? 67.73890 -24.75277 54.35025 1.000 64.27542 39 GLU C N 1
ATOM 2126 C CA . GLU C 1 39 ? 68.37724 -25.04387 53.07160 1.000 63.22180 39 GLU C CA 1
ATOM 2127 C C . GLU C 1 39 ? 67.67681 -26.20342 52.37791 1.000 64.04128 39 GLU C C 1
ATOM 2128 O O . GLU C 1 39 ? 67.43907 -26.17479 51.16743 1.000 63.87721 39 GLU C O 1
ATOM 2134 N N . ASP C 1 40 ? 67.33981 -27.24173 53.12770 1.000 65.14215 40 ASP C N 1
ATOM 2135 C CA . ASP C 1 40 ? 66.64923 -28.42076 52.61915 1.000 66.22826 40 ASP C CA 1
ATOM 2136 C C . ASP C 1 40 ? 65.14665 -28.22980 52.77871 1.000 63.73486 40 ASP C C 1
ATOM 2137 O O . ASP C 1 40 ? 64.38332 -29.20243 52.86518 1.000 66.17823 40 ASP C O 1
ATOM 2142 N N . GLY C 1 41 ? 64.73557 -26.96411 52.84531 1.000 61.02824 41 GLY C N 1
ATOM 2143 C CA . GLY C 1 41 ? 63.37748 -26.63761 53.24880 1.000 59.95228 41 GLY C CA 1
ATOM 2144 C C . GLY C 1 41 ? 62.36733 -27.20893 52.27844 1.000 58.73577 41 GLY C C 1
ATOM 2145 O O . GLY C 1 41 ? 62.60326 -27.25947 51.06860 1.000 59.21009 41 GLY C O 1
ATOM 2146 N N . GLU C 1 42 ? 61.26027 -27.71795 52.82991 1.000 57.94672 42 GLU C N 1
ATOM 2147 C CA . GLU C 1 42 ? 60.26878 -28.31992 51.96710 1.000 58.05359 42 GLU C CA 1
ATOM 2148 C C . GLU C 1 42 ? 58.89271 -27.70099 52.04620 1.000 56.51885 42 GLU C C 1
ATOM 2149 O O . GLU C 1 42 ? 58.35132 -27.48616 53.13297 1.000 54.40175 42 GLU C O 1
ATOM 2155 N N . PHE C 1 43 ? 58.30640 -27.50640 50.87344 1.000 55.05110 43 PHE C N 1
ATOM 2156 C CA . PHE C 1 43 ? 57.02209 -26.85687 50.70515 1.000 52.92175 43 PHE C CA 1
ATOM 2157 C C . PHE C 1 43 ? 56.10499 -27.70405 49.82756 1.000 53.85319 43 PHE C C 1
ATOM 2158 O O . PHE C 1 43 ? 56.47519 -28.07543 48.70936 1.000 55.31482 43 PHE C O 1
ATOM 2166 N N . ARG C 1 44 ? 54.89713 -27.98323 50.32579 1.000 56.36258 44 ARG C N 1
ATOM 2167 C CA . ARG C 1 44 ? 53.89382 -28.77166 49.60978 1.000 66.45996 44 ARG C CA 1
ATOM 2168 C C . ARG C 1 44 ? 52.61803 -27.94384 49.53408 1.000 56.36671 44 ARG C C 1
ATOM 2169 O O . ARG C 1 44 ? 51.94391 -27.73636 50.54868 1.000 50.64573 44 ARG C O 1
ATOM 2171 N N . HIS C 1 45 ? 52.30368 -27.44436 48.33727 1.000 68.67790 45 HIS C N 1
ATOM 2172 C CA . HIS C 1 45 ? 51.15098 -26.56111 48.18886 1.000 70.88150 45 HIS C CA 1
ATOM 2173 C C . HIS C 1 45 ? 49.83403 -27.31148 48.32362 1.000 76.53019 45 HIS C C 1
ATOM 2174 O O . HIS C 1 45 ? 48.84010 -26.72233 48.76792 1.000 78.23417 45 HIS C O 1
ATOM 2181 N N . SER C 1 46 ? 49.80873 -28.60046 47.97716 1.000 78.76201 46 SER C N 1
ATOM 2182 C CA . SER C 1 46 ? 48.58584 -29.38780 48.06313 1.000 81.32457 46 SER C CA 1
ATOM 2183 C C . SER C 1 46 ? 48.91098 -30.84968 47.84315 1.000 84.57277 46 SER C C 1
ATOM 2184 O O . SER C 1 46 ? 49.87429 -31.17228 47.12710 1.000 85.46877 46 SER C O 1
ATOM 2187 N N . PRO C 1 47 ? 48.11101 -31.78376 48.41009 1.000 87.58062 47 PRO C N 1
ATOM 2188 C CA . PRO C 1 47 ? 48.29129 -33.23245 48.26644 1.000 88.66312 47 PRO C CA 1
ATOM 2189 C C . PRO C 1 47 ? 47.94776 -33.73536 46.86788 1.000 91.54502 47 PRO C C 1
ATOM 2190 O O . PRO C 1 47 ? 48.70596 -34.52214 46.29669 1.000 93.07008 47 PRO C O 1
ATOM 2194 N N . LEU C 1 49 ? 50.05947 -32.72293 43.83269 1.000 90.38905 49 LEU C N 1
ATOM 2195 C CA . LEU C 1 49 ? 51.25916 -31.96300 43.50533 1.000 88.49619 49 LEU C CA 1
ATOM 2196 C C . LEU C 1 49 ? 52.44461 -32.37908 44.36457 1.000 85.56245 49 LEU C C 1
ATOM 2197 O O . LEU C 1 49 ? 52.34927 -32.37433 45.59071 1.000 85.29725 49 LEU C O 1
ATOM 2202 N N . PRO C 1 50 ? 53.55741 -32.74119 43.72907 1.000 83.67462 50 PRO C N 1
ATOM 2203 C CA . PRO C 1 50 ? 54.77070 -33.03696 44.49265 1.000 81.59313 50 PRO C CA 1
ATOM 2204 C C . PRO C 1 50 ? 55.26490 -31.78913 45.20326 1.000 78.42341 50 PRO C C 1
ATOM 2205 O O . PRO C 1 50 ? 54.96127 -30.65413 44.82605 1.000 77.46325 50 PRO C O 1
ATOM 2209 N N . ALA C 1 51 ? 56.03070 -32.01612 46.25983 1.000 75.52668 51 ALA C N 1
ATOM 2210 C CA . ALA C 1 51 ? 56.45732 -30.92019 47.10898 1.000 71.75957 51 ALA C CA 1
ATOM 2211 C C . ALA C 1 51 ? 57.78151 -30.34857 46.61539 1.000 67.53162 51 ALA C C 1
ATOM 2212 O O . ALA C 1 51 ? 58.64741 -31.07564 46.12033 1.000 69.08028 51 ALA C O 1
ATOM 2214 N N . ALA C 1 52 ? 57.92343 -29.03317 46.73578 1.000 64.38800 52 ALA C N 1
ATOM 2215 C CA . ALA C 1 52 ? 59.14406 -28.35506 46.32971 1.000 62.44007 52 ALA C CA 1
ATOM 2216 C C . ALA C 1 52 ? 60.23341 -28.48863 47.38704 1.000 65.04438 52 ALA C C 1
ATOM 2217 O O . ALA C 1 52 ? 59.96426 -28.53041 48.59059 1.000 65.29695 52 ALA C O 1
ATOM 2219 N N . HIS C 1 53 ? 61.47996 -28.51541 46.91946 1.000 63.15111 53 HIS C N 1
ATOM 2220 C CA . HIS C 1 53 ? 62.64666 -28.71704 47.76389 1.000 63.28334 53 HIS C CA 1
ATOM 2221 C C . HIS C 1 53 ? 63.62953 -27.57360 47.54361 1.000 63.19702 53 HIS C C 1
ATOM 2222 O O . HIS C 1 53 ? 63.75495 -27.05654 46.43006 1.000 64.70069 53 HIS C O 1
ATOM 2229 N N . THR C 1 54 ? 64.33298 -27.18864 48.61634 1.000 61.32320 54 THR C N 1
ATOM 2230 C CA . THR C 1 54 ? 65.35108 -26.13305 48.60180 1.000 60.98274 54 THR C CA 1
ATOM 2231 C C . THR C 1 54 ? 64.78937 -24.75180 48.27292 1.000 60.76965 54 THR C C 1
ATOM 2232 O O . THR C 1 54 ? 63.67174 -24.62927 47.76078 1.000 60.66579 54 THR C O 1
ATOM 2236 N N . ARG C 1 55 ? 65.55826 -23.70454 48.59582 1.000 60.99636 55 ARG C N 1
ATOM 2237 C CA . ARG C 1 55 ? 65.09785 -22.33427 48.37906 1.000 61.14741 55 ARG C CA 1
ATOM 2238 C C . ARG C 1 55 ? 64.77560 -22.07277 46.91363 1.000 64.54650 55 ARG C C 1
ATOM 2239 O O . ARG C 1 55 ? 63.75103 -21.45731 46.59513 1.000 61.22364 55 ARG C O 1
ATOM 2247 N N . ALA C 1 56 ? 65.64386 -22.52594 46.00776 1.000 61.11130 56 ALA C N 1
ATOM 2248 C CA . ALA C 1 56 ? 65.40967 -22.31716 44.58284 1.000 61.41025 56 ALA C CA 1
ATOM 2249 C C . ALA C 1 56 ? 64.16365 -23.04649 44.10576 1.000 61.36063 56 ALA C C 1
ATOM 2250 O O . ALA C 1 56 ? 63.39630 -22.51390 43.29598 1.000 62.14824 56 ALA C O 1
ATOM 2252 N N . GLY C 1 57 ? 63.95282 -24.27313 44.58324 1.000 61.09849 57 GLY C N 1
ATOM 2253 C CA . GLY C 1 57 ? 62.75092 -24.99645 44.20867 1.000 62.29823 57 GLY C CA 1
ATOM 2254 C C . GLY C 1 57 ? 61.49264 -24.32017 44.71457 1.000 61.36149 57 GLY C C 1
ATOM 2255 O O . GLY C 1 57 ? 60.48336 -24.25862 44.00906 1.000 61.92461 57 GLY C O 1
ATOM 2256 N N . ILE C 1 58 ? 61.53374 -23.80679 45.94515 1.000 61.06007 58 ILE C N 1
ATOM 2257 C CA . ILE C 1 58 ? 60.38802 -23.07971 46.48262 1.000 61.38198 58 ILE C CA 1
ATOM 2258 C C . ILE C 1 58 ? 60.18458 -21.77238 45.72440 1.000 61.88035 58 ILE C C 1
ATOM 2259 O O . ILE C 1 58 ? 59.06134 -21.42620 45.33983 1.000 62.53198 58 ILE C O 1
ATOM 2264 N N . THR C 1 59 ? 61.27245 -21.02993 45.49478 1.000 61.84989 59 THR C N 1
ATOM 2265 C CA . THR C 1 59 ? 61.18523 -19.78322 44.73729 1.000 62.60535 59 THR C CA 1
ATOM 2266 C C . THR C 1 59 ? 60.64331 -20.01656 43.33258 1.000 63.19018 59 THR C C 1
ATOM 2267 O O . THR C 1 59 ? 59.78102 -19.26571 42.86082 1.000 64.12603 59 THR C O 1
ATOM 2271 N N . ALA C 1 60 ? 61.14908 -21.04308 42.64415 1.000 62.97110 60 ALA C N 1
ATOM 2272 C CA . ALA C 1 60 ? 60.69723 -21.32944 41.28542 1.000 64.28324 60 ALA C CA 1
ATOM 2273 C C . ALA C 1 60 ? 59.20152 -21.62129 41.25489 1.000 64.47283 60 ALA C C 1
ATOM 2274 O O . ALA C 1 60 ? 58.47519 -21.11644 40.39094 1.000 65.70338 60 ALA C O 1
ATOM 2276 N N . VAL C 1 61 ? 58.72912 -22.45551 42.18436 1.000 63.86377 61 VAL C N 1
ATOM 2277 C CA . VAL C 1 61 ? 57.31118 -22.80410 42.23936 1.000 64.59804 61 VAL C CA 1
ATOM 2278 C C . VAL C 1 61 ? 56.45265 -21.55473 42.40495 1.000 67.26699 61 VAL C C 1
ATOM 2279 O O . VAL C 1 61 ? 55.39400 -21.42312 41.77810 1.000 67.17079 61 VAL C O 1
ATOM 2283 N N . LEU C 1 62 ? 56.89908 -20.61390 43.23940 1.000 64.88683 62 LEU C N 1
ATOM 2284 C CA . LEU C 1 62 ? 56.12339 -19.40037 43.47672 1.000 65.88810 62 LEU C CA 1
ATOM 2285 C C . LEU C 1 62 ? 56.09562 -18.49787 42.24805 1.000 67.18851 62 LEU C C 1
ATOM 2286 O O . LEU C 1 62 ? 55.04128 -17.94716 41.90318 1.000 68.56758 62 LEU C O 1
ATOM 2291 N N . GLU C 1 63 ? 57.25072 -18.32038 41.59243 1.000 66.83670 63 GLU C N 1
ATOM 2292 C CA . GLU C 1 63 ? 57.30368 -17.54081 40.35973 1.000 71.33714 63 GLU C CA 1
ATOM 2293 C C . GLU C 1 63 ? 56.33164 -18.07119 39.31266 1.000 72.75353 63 GLU C C 1
ATOM 2294 O O . GLU C 1 63 ? 55.66796 -17.28948 38.62361 1.000 72.78462 63 GLU C O 1
ATOM 2300 N N . ASP C 1 64 ? 56.24850 -19.39325 39.15616 1.000 74.70399 64 ASP C N 1
ATOM 2301 C CA . ASP C 1 64 ? 55.45423 -19.95692 38.06772 1.000 79.92354 64 ASP C CA 1
ATOM 2302 C C . ASP C 1 64 ? 53.96611 -19.71948 38.28518 1.000 85.31321 64 ASP C C 1
ATOM 2303 O O . ASP C 1 64 ? 53.22769 -19.44658 37.33161 1.000 86.96795 64 ASP C O 1
ATOM 2308 N N . PHE C 1 65 ? 53.51009 -19.82094 39.52719 1.000 77.84083 65 PHE C N 1
ATOM 2309 C CA . PHE C 1 65 ? 52.09800 -19.65662 39.84125 1.000 82.92896 65 PHE C CA 1
ATOM 2310 C C . PHE C 1 65 ? 51.73799 -18.18987 40.05979 1.000 82.49942 65 PHE C C 1
ATOM 2311 O O . PHE C 1 65 ? 51.42526 -17.46933 39.11032 1.000 83.07219 65 PHE C O 1
ATOM 2319 N N . LYS C 1 68 ? 49.38520 -16.44583 36.90623 1.000 72.64050 68 LYS C N 1
ATOM 2320 C CA . LYS C 1 68 ? 47.95795 -16.13834 36.91813 1.000 75.11746 68 LYS C CA 1
ATOM 2321 C C . LYS C 1 68 ? 47.72874 -14.68356 37.29996 1.000 74.07449 68 LYS C C 1
ATOM 2322 O O . LYS C 1 68 ? 46.69337 -14.10005 36.98970 1.000 73.78555 68 LYS C O 1
ATOM 2328 N N . PHE C 1 69 ? 48.71218 -14.09992 37.97257 1.000 72.87417 69 PHE C N 1
ATOM 2329 C CA . PHE C 1 69 ? 48.56043 -12.76856 38.54180 1.000 71.38231 69 PHE C CA 1
ATOM 2330 C C . PHE C 1 69 ? 49.46329 -11.75092 37.85142 1.000 69.77335 69 PHE C C 1
ATOM 2331 O O . PHE C 1 69 ? 49.00335 -10.68965 37.43211 1.000 68.63999 69 PHE C O 1
ATOM 2339 N N . ALA C 1 71 ? 50.58340 -8.67123 38.49829 1.000 72.57086 71 ALA C N 1
ATOM 2340 C CA . ALA C 1 71 ? 50.80247 -7.71142 39.57459 1.000 72.64665 71 ALA C CA 1
ATOM 2341 C C . ALA C 1 71 ? 50.24839 -6.34277 39.19532 1.000 72.05805 71 ALA C C 1
ATOM 2342 O O . ALA C 1 71 ? 50.07795 -5.47074 40.04799 1.000 71.81511 71 ALA C O 1
ATOM 2344 N N . ARG C 1 72 ? 49.96990 -6.16604 37.90122 1.000 72.42166 72 ARG C N 1
ATOM 2345 C CA . ARG C 1 72 ? 49.42766 -4.90021 37.41929 1.000 71.79479 72 ARG C CA 1
ATOM 2346 C C . ARG C 1 72 ? 48.01150 -4.66176 37.92426 1.000 69.21004 72 ARG C C 1
ATOM 2347 O O . ARG C 1 72 ? 47.58917 -3.50775 38.05974 1.000 67.39886 72 ARG C O 1
ATOM 2355 N N . LYS C 1 73 ? 47.26605 -5.73024 38.20397 1.000 67.93139 73 LYS C N 1
ATOM 2356 C CA . LYS C 1 73 ? 45.86157 -5.59932 38.55843 1.000 64.49279 73 LYS C CA 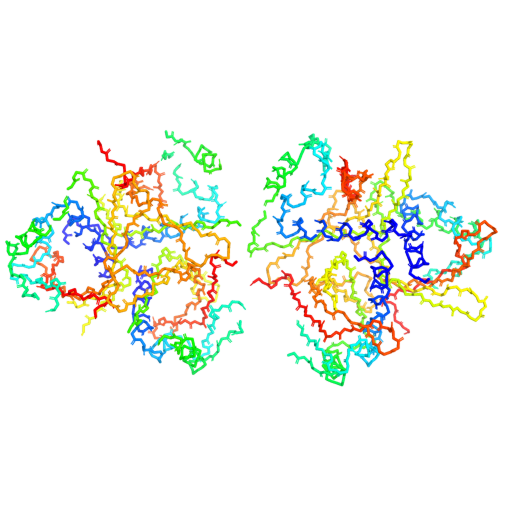1
ATOM 2357 C C . LYS C 1 73 ? 45.43708 -6.45852 39.74096 1.000 60.45461 73 LYS C C 1
ATOM 2358 O O . LYS C 1 73 ? 44.26409 -6.40054 40.12413 1.000 57.47580 73 LYS C O 1
ATOM 2360 N N . ILE C 1 74 ? 46.33592 -7.24375 40.33392 1.000 41.53161 74 ILE C N 1
ATOM 2361 C CA . ILE C 1 74 ? 45.98074 -8.17625 41.39676 1.000 38.42429 74 ILE C CA 1
ATOM 2362 C C . ILE C 1 74 ? 46.90423 -7.95748 42.58711 1.000 34.95538 74 ILE C C 1
ATOM 2363 O O . ILE C 1 74 ? 48.11465 -7.77472 42.42220 1.000 38.73483 74 ILE C O 1
ATOM 2368 N N . GLN C 1 75 ? 46.32589 -7.98112 43.78787 1.000 32.19625 75 GLN C N 1
ATOM 2369 C CA . GLN C 1 75 ? 47.07794 -7.93959 45.03774 1.000 30.00560 75 GLN C CA 1
ATOM 2370 C C . GLN C 1 75 ? 46.54124 -9.02022 45.96453 1.000 28.07329 75 GLN C C 1
ATOM 2371 O O . GLN C 1 75 ? 45.36187 -8.99468 46.33077 1.000 27.64481 75 GLN C O 1
ATOM 2377 N N . ARG C 1 76 ? 47.39935 -9.96280 46.34074 1.000 26.57638 76 ARG C N 1
ATOM 2378 C CA . ARG C 1 76 ? 47.01563 -11.07332 47.19870 1.000 25.00645 76 ARG C CA 1
ATOM 2379 C C . ARG C 1 76 ? 47.38672 -10.79255 48.65006 1.000 27.39608 76 ARG C C 1
ATOM 2380 O O . ARG C 1 76 ? 48.34417 -10.06959 48.93624 1.000 24.77660 76 ARG C O 1
ATOM 2388 N N . ARG C 1 77 ? 46.60424 -11.36648 49.56534 1.000 23.41709 77 ARG C N 1
ATOM 2389 C CA . ARG C 1 77 ? 46.87422 -11.29728 50.99698 1.000 21.96020 77 ARG C CA 1
ATOM 2390 C C . ARG C 1 77 ? 46.58598 -12.65640 51.61620 1.000 23.21882 77 ARG C C 1
ATOM 2391 O O . ARG C 1 77 ? 45.48476 -13.19115 51.45335 1.000 20.45113 77 ARG C O 1
ATOM 2399 N N . HIS C 1 78 ? 47.56257 -13.20165 52.33916 1.000 20.57891 78 HIS C N 1
ATOM 2400 C CA . HIS C 1 78 ? 47.43594 -14.50180 52.99756 1.000 20.54843 78 HIS C CA 1
ATOM 2401 C C . HIS C 1 78 ? 47.26722 -14.26867 54.49639 1.000 20.50118 78 HIS C C 1
ATOM 2402 O O . HIS C 1 78 ? 48.25224 -14.11529 55.22432 1.000 25.79761 78 HIS C O 1
ATOM 2409 N N . TRP C 1 79 ? 46.01850 -14.25930 54.95477 1.000 19.87564 79 TRP C N 1
ATOM 2410 C CA . TRP C 1 79 ? 45.72556 -14.06408 56.36776 1.000 20.28035 79 TRP C CA 1
ATOM 2411 C C . TRP C 1 79 ? 45.91280 -15.36336 57.14087 1.000 23.21219 79 TRP C C 1
ATOM 2412 O O . TRP C 1 79 ? 45.54927 -16.44084 56.66592 1.000 26.07832 79 TRP C O 1
ATOM 2423 N N . PHE C 1 80 ? 46.48391 -15.25500 58.33725 1.000 18.95010 80 PHE C N 1
ATOM 2424 C CA . PHE C 1 80 ? 46.64618 -16.37650 59.25063 1.000 18.60116 80 PHE C CA 1
ATOM 2425 C C . PHE C 1 80 ? 45.77356 -16.16319 60.48071 1.000 18.61193 80 PHE C C 1
ATOM 2426 O O . PHE C 1 80 ? 45.40226 -15.03566 60.81371 1.000 17.91745 80 PHE C O 1
ATOM 2434 N N . ASP C 1 81 ? 45.45819 -17.26088 61.16523 1.000 18.43416 81 ASP C N 1
ATOM 2435 C CA . ASP C 1 81 ? 44.66689 -17.17563 62.38429 1.000 21.45757 81 ASP C CA 1
ATOM 2436 C C . ASP C 1 81 ? 44.84387 -18.44677 63.19735 1.000 19.77670 81 ASP C C 1
ATOM 2437 O O . ASP C 1 81 ? 45.07553 -19.52603 62.64555 1.000 21.20214 81 ASP C O 1
ATOM 2442 N N . HIS C 1 82 ? 44.71235 -18.29790 64.51679 1.000 20.77038 82 HIS C N 1
ATOM 2443 C CA . HIS C 1 82 ? 44.67313 -19.42141 65.45284 1.000 22.49321 82 HIS C CA 1
ATOM 2444 C C . HIS C 1 82 ? 45.90532 -20.31284 65.31669 1.000 23.69367 82 HIS C C 1
ATOM 2445 O O . HIS C 1 82 ? 45.80690 -21.53456 65.18031 1.000 24.68750 82 HIS C O 1
ATOM 2452 N N . THR C 1 83 ? 47.07824 -19.68524 65.33851 1.000 25.46137 83 THR C N 1
ATOM 2453 C CA . THR C 1 83 ? 48.31774 -20.44550 65.38742 1.000 29.61779 83 THR C CA 1
ATOM 2454 C C . THR C 1 83 ? 48.37135 -21.25986 66.67389 1.000 29.28642 83 THR C C 1
ATOM 2455 O O . THR C 1 83 ? 48.11043 -20.74060 67.76184 1.000 28.81768 83 THR C O 1
ATOM 2459 N N . ALA C 1 84 ? 48.69374 -22.54369 66.54570 1.000 33.74986 84 ALA C N 1
ATOM 2460 C CA . ALA C 1 84 ? 48.82174 -23.44003 67.68608 1.000 34.99326 84 ALA C CA 1
ATOM 2461 C C . ALA C 1 84 ? 50.13737 -24.18776 67.55398 1.000 35.89137 84 ALA C C 1
ATOM 2462 O O . ALA C 1 84 ? 50.36081 -24.87065 66.54940 1.000 35.62012 84 ALA C O 1
ATOM 2464 N N . LEU C 1 85 ? 50.99379 -24.08513 68.56606 1.000 38.66088 85 LEU C N 1
ATOM 2465 C CA . LEU C 1 85 ? 52.30430 -24.70703 68.50766 1.000 40.87793 85 LEU C CA 1
ATOM 2466 C C . LEU C 1 85 ? 52.27877 -25.94720 69.38922 1.000 46.26496 85 LEU C C 1
ATOM 2467 O O . LEU C 1 85 ? 51.57151 -25.99302 70.40517 1.000 43.44630 85 LEU C O 1
ATOM 2472 N N . SER C 1 86 ? 53.10161 -26.92950 69.02241 1.000 46.69891 86 SER C N 1
ATOM 2473 C CA . SER C 1 86 ? 53.01448 -28.20917 69.71313 1.000 49.11454 86 SER C CA 1
ATOM 2474 C C . SER C 1 86 ? 54.28924 -29.00684 69.47567 1.000 66.10542 86 SER C C 1
ATOM 2475 O O . SER C 1 86 ? 54.99019 -28.78384 68.47903 1.000 65.02174 86 SER C O 1
ATOM 2478 N N . GLN C 1 87 ? 54.57221 -29.93581 70.40907 1.000 68.33792 87 GLN C N 1
ATOM 2479 C CA . GLN C 1 87 ? 55.76057 -30.76797 70.30512 1.000 69.64681 87 GLN C CA 1
ATOM 2480 C C . GLN C 1 87 ? 55.54452 -32.08425 71.02115 1.000 74.60475 87 GLN C C 1
ATOM 2481 O O . GLN C 1 87 ? 55.18934 -33.08185 70.40251 1.000 78.05433 87 GLN C O 1
ATOM 2487 N N . ILE C 1 93 ? 59.63428 -27.37504 66.32672 1.000 66.57544 93 ILE C N 1
ATOM 2488 C CA . ILE C 1 93 ? 58.29109 -26.95265 66.71641 1.000 61.26675 93 ILE C CA 1
ATOM 2489 C C . ILE C 1 93 ? 57.31864 -27.07071 65.54614 1.000 58.76519 93 ILE C C 1
ATOM 2490 O O . ILE C 1 93 ? 57.47796 -26.41743 64.50968 1.000 60.89618 93 ILE C O 1
ATOM 2495 N N . THR C 1 94 ? 56.32399 -27.93097 65.73780 1.000 54.00279 94 THR C N 1
ATOM 2496 C CA . THR C 1 94 ? 55.18060 -28.03507 64.83796 1.000 54.28298 94 THR C CA 1
ATOM 2497 C C . THR C 1 94 ? 54.11364 -26.95764 65.09017 1.000 47.92397 94 THR C C 1
ATOM 2498 O O . THR C 1 94 ? 53.67130 -26.72722 66.22666 1.000 44.63867 94 THR C O 1
ATOM 2502 N N . ALA C 1 95 ? 53.73628 -26.27636 64.00089 1.000 43.71301 95 ALA C N 1
ATOM 2503 C CA . ALA C 1 95 ? 52.76824 -25.18813 63.99394 1.000 40.27864 95 ALA C CA 1
ATOM 2504 C C . ALA C 1 95 ? 51.65279 -25.48230 63.00402 1.000 37.12384 95 ALA C C 1
ATOM 2505 O O . ALA C 1 95 ? 51.91600 -25.87406 61.86239 1.000 38.28267 95 ALA C O 1
ATOM 2507 N N . THR C 1 96 ? 50.41625 -25.28249 63.44639 1.000 34.48256 96 THR C N 1
ATOM 2508 C CA . THR C 1 96 ? 49.23412 -25.37967 62.60557 1.000 33.29205 96 THR C CA 1
ATOM 2509 C C . THR C 1 96 ? 48.42297 -24.09925 62.74917 1.000 30.77483 96 THR C C 1
ATOM 2510 O O . THR C 1 96 ? 48.06481 -23.70889 63.86519 1.000 30.38598 96 THR C O 1
ATOM 2514 N N . SER C 1 97 ? 48.12446 -23.45591 61.62425 1.000 27.68930 97 SER C N 1
ATOM 2515 C CA . SER C 1 97 ? 47.39485 -22.19700 61.60613 1.000 25.06225 97 SER C CA 1
ATOM 2516 C C . SER C 1 97 ? 46.31446 -22.24815 60.53620 1.000 23.72732 97 SER C C 1
ATOM 2517 O O . SER C 1 97 ? 46.43814 -22.96839 59.54139 1.000 24.78557 97 SER C O 1
ATOM 2520 N N . TYR C 1 98 ? 45.24966 -21.48063 60.75289 1.000 21.83648 98 TYR C N 1
ATOM 2521 C CA . TYR C 1 98 ? 44.28233 -21.22896 59.69496 1.000 20.64564 98 TYR C CA 1
ATOM 2522 C C . TYR C 1 98 ? 44.86370 -20.24562 58.68942 1.000 19.88555 98 TYR C C 1
ATOM 2523 O O . TYR C 1 98 ? 45.64766 -19.36127 59.03976 1.000 19.66499 98 TYR C O 1
ATOM 2532 N N . CYS C 1 99 ? 44.46969 -20.39578 57.42801 1.000 19.87493 99 CYS C N 1
ATOM 2533 C CA . CYS C 1 99 ? 44.84312 -19.41485 56.42192 1.000 19.33262 99 CYS C CA 1
ATOM 2534 C C . CYS C 1 99 ? 43.66716 -19.14425 55.49993 1.000 19.83301 99 CYS C C 1
ATOM 2535 O O . CYS C 1 99 ? 42.93229 -20.06226 55.12592 1.000 19.61453 99 CYS C O 1
ATOM 2538 N N . LEU C 1 100 ? 43.49363 -17.87037 55.15238 1.000 17.34643 100 LEU C N 1
ATOM 2539 C CA . LEU C 1 100 ? 42.44862 -17.42628 54.23951 1.000 16.82221 100 LEU C CA 1
ATOM 2540 C C . LEU C 1 100 ? 43.09335 -16.51370 53.21095 1.000 21.17480 100 LEU C C 1
ATOM 2541 O O . LEU C 1 100 ? 43.71203 -15.50765 53.57429 1.000 19.33505 100 LEU C O 1
ATOM 2546 N N . VAL C 1 101 ? 42.96093 -16.86690 51.93934 1.000 18.11785 101 VAL C N 1
ATOM 2547 C CA . VAL C 1 101 ? 43.57582 -16.10936 50.85809 1.000 18.88173 101 VAL C CA 1
ATOM 2548 C C . VAL C 1 101 ? 42.59893 -15.04702 50.37569 1.000 20.88327 101 VAL C C 1
ATOM 2549 O O . VAL C 1 101 ? 41.42469 -15.33675 50.11565 1.000 17.91139 101 VAL C O 1
ATOM 2553 N N . LEU C 1 102 ? 43.08412 -13.81455 50.26745 1.000 20.73700 102 LEU C N 1
ATOM 2554 C CA . LEU C 1 102 ? 42.33436 -12.70105 49.70666 1.000 20.76769 102 LEU C CA 1
ATOM 2555 C C . LEU C 1 102 ? 42.92710 -12.35103 48.35048 1.000 21.65180 102 LEU C C 1
ATOM 2556 O O . LEU C 1 102 ? 44.15232 -12.29221 48.20416 1.000 20.38992 102 LEU C O 1
ATOM 2561 N N . THR C 1 103 ? 42.06353 -12.13988 47.36038 1.000 20.06970 103 THR C N 1
ATOM 2562 C CA . THR C 1 103 ? 42.47291 -11.65968 46.04374 1.000 21.81352 103 THR C CA 1
ATOM 2563 C C . THR C 1 103 ? 41.81158 -10.30692 45.81049 1.000 23.83368 103 THR C C 1
ATOM 2564 O O . THR C 1 103 ? 40.58727 -10.22587 45.66371 1.000 23.86176 103 THR C O 1
ATOM 2568 N N . VAL C 1 104 ? 42.61471 -9.24797 45.78855 1.000 22.23646 104 VAL C N 1
ATOM 2569 C CA . VAL C 1 104 ? 42.11764 -7.88478 45.64029 1.000 22.48908 104 VAL C CA 1
ATOM 2570 C C . VAL C 1 104 ? 42.36331 -7.43131 44.20792 1.000 24.90294 104 VAL C C 1
ATOM 2571 O O . VAL C 1 104 ? 43.50380 -7.44801 43.72865 1.000 26.54377 104 VAL C O 1
ATOM 2575 N N . HIS C 1 105 ? 41.29224 -7.03539 43.52509 1.000 25.51851 105 HIS C N 1
ATOM 2576 C CA . HIS C 1 105 ? 41.35268 -6.54423 42.15558 1.000 28.09287 105 HIS C CA 1
ATOM 2577 C C . HIS C 1 105 ? 41.41690 -5.02286 42.14985 1.000 30.42985 105 HIS C C 1
ATOM 2578 O O . HIS C 1 105 ? 40.82835 -4.36383 43.01276 1.000 28.85704 105 HIS C O 1
ATOM 2585 N N . ALA C 1 106 ? 42.15624 -4.47454 41.18622 1.000 33.37028 106 ALA C N 1
ATOM 2586 C CA . ALA C 1 106 ? 42.25983 -3.02913 41.03092 1.000 33.80634 106 ALA C CA 1
ATOM 2587 C C . ALA C 1 106 ? 40.88125 -2.38529 40.95014 1.000 33.88594 106 ALA C C 1
ATOM 2588 O O . ALA C 1 106 ? 40.01533 -2.83394 40.19277 1.000 33.74848 106 ALA C O 1
ATOM 2590 N N . ASP C 1 107 ? 40.68263 -1.33875 41.75481 1.000 32.86493 107 ASP C N 1
ATOM 2591 C CA . ASP C 1 107 ? 39.46005 -0.53531 41.77273 1.000 33.45068 107 ASP C CA 1
ATOM 2592 C C . ASP C 1 107 ? 38.23638 -1.32641 42.22647 1.000 35.66986 107 ASP C C 1
ATOM 2593 O O . ASP C 1 107 ? 37.10071 -0.92372 41.95249 1.000 36.42376 107 ASP C O 1
ATOM 2598 N N . VAL C 1 108 ? 38.43358 -2.44361 42.92071 1.000 29.18946 108 VAL C N 1
ATOM 2599 C CA . VAL C 1 108 ? 37.33456 -3.23211 43.46754 1.000 27.64887 108 VAL C CA 1
ATOM 2600 C C . VAL C 1 108 ? 37.55039 -3.32821 44.96979 1.000 26.39650 108 VAL C C 1
ATOM 2601 O O . VAL C 1 108 ? 38.49533 -3.98285 45.42850 1.000 24.24131 108 VAL C O 1
ATOM 2605 N N . LYS C 1 109 ? 36.64733 -2.71629 45.73878 1.000 25.51294 109 LYS C N 1
ATOM 2606 C CA . LYS C 1 109 ? 36.85818 -2.60365 47.17783 1.000 24.15399 109 LYS C CA 1
ATOM 2607 C C . LYS C 1 109 ? 36.67561 -3.94750 47.87163 1.000 22.13624 109 LYS C C 1
ATOM 2608 O O . LYS C 1 109 ? 37.42403 -4.27939 48.79846 1.000 20.94434 109 LYS C O 1
ATOM 2614 N N . ALA C 1 110 ? 35.70921 -4.74111 47.42259 1.000 22.21834 110 ALA C N 1
ATOM 2615 C CA . ALA C 1 110 ? 35.45155 -6.04137 48.03177 1.000 20.81433 110 ALA C CA 1
ATOM 2616 C C . ALA C 1 110 ? 36.43374 -7.07493 47.50490 1.000 20.16849 110 ALA C C 1
ATOM 2617 O O . ALA C 1 110 ? 36.47504 -7.31765 46.29195 1.000 21.32858 110 ALA C O 1
ATOM 2619 N N . PRO C 1 111 ? 37.23434 -7.70761 48.35891 1.000 18.76737 111 PRO C N 1
ATOM 2620 C CA . PRO C 1 111 ? 38.12573 -8.76989 47.89134 1.000 18.62099 111 PRO C CA 1
ATOM 2621 C C . PRO C 1 111 ? 37.35492 -10.03240 47.53342 1.000 19.14731 111 PRO C C 1
ATOM 2622 O O . PRO C 1 111 ? 36.22552 -10.25784 47.97378 1.000 18.89179 111 PRO C O 1
ATOM 2626 N N . GLU C 1 112 ? 37.98816 -10.85882 46.70586 1.000 20.16314 112 GLU C N 1
ATOM 2627 C CA . GLU C 1 112 ? 37.55088 -12.23213 46.49777 1.000 20.36145 112 GLU C CA 1
ATOM 2628 C C . GLU C 1 112 ? 38.24087 -13.13196 47.51425 1.000 19.26580 112 GLU C C 1
ATOM 2629 O O . GLU C 1 112 ? 39.42220 -12.94714 47.81974 1.000 20.80721 112 GLU C O 1
ATOM 2635 N N . PHE C 1 113 ? 37.49903 -14.09994 48.04424 1.000 19.24936 113 PHE C N 1
ATOM 2636 C CA . PHE C 1 113 ? 37.99629 -14.95339 49.11212 1.000 18.44764 113 PHE C CA 1
ATOM 2637 C C . PHE C 1 113 ? 38.13731 -16.39681 48.64665 1.000 21.36108 113 PHE C C 1
ATOM 2638 O O . PHE C 1 113 ? 37.38984 -16.87157 47.78637 1.000 25.60648 113 PHE C O 1
ATOM 2646 N N . GLY C 1 114 ? 39.10337 -17.09313 49.23913 1.000 19.83778 114 GLY C N 1
ATOM 2647 C CA . GLY C 1 114 ? 39.34533 -18.48098 48.93231 1.000 28.54791 114 GLY C CA 1
ATOM 2648 C C . GLY C 1 114 ? 40.71136 -18.69500 48.31606 1.000 23.71393 114 GLY C C 1
ATOM 2649 O O . GLY C 1 114 ? 41.21262 -17.85771 47.55974 1.000 23.58220 114 GLY C O 1
ATOM 2650 N N . PRO C 1 115 ? 41.33991 -19.84100 48.61437 1.000 24.10666 115 PRO C N 1
ATOM 2651 C CA . PRO C 1 115 ? 40.79815 -20.89955 49.47214 1.000 25.16340 115 PRO C CA 1
ATOM 2652 C C . PRO C 1 115 ? 40.99151 -20.66838 50.96797 1.000 25.65176 115 PRO C C 1
ATOM 2653 O O . PRO C 1 115 ? 41.78288 -19.82177 51.38352 1.000 30.10702 115 PRO C O 1
ATOM 2657 N N . SER C 1 116 ? 40.23535 -21.42041 51.76200 1.000 36.13021 116 SER C N 1
ATOM 2658 C CA . SER C 1 116 ? 40.47460 -21.54855 53.19170 1.000 36.07857 116 SER C CA 1
ATOM 2659 C C . SER C 1 116 ? 41.39870 -22.73889 53.41487 1.000 37.05710 116 SER C C 1
ATOM 2660 O O . SER C 1 116 ? 41.14412 -23.82936 52.89387 1.000 35.93115 116 SER C O 1
ATOM 2663 N N . CYS C 1 117 ? 42.47181 -22.53099 54.17768 1.000 36.37196 117 CYS C N 1
ATOM 2664 C CA . CYS C 1 117 ? 43.54562 -23.51022 54.25064 1.000 36.68967 117 CYS C CA 1
ATOM 2665 C C . CYS C 1 117 ? 43.96950 -23.77370 55.68879 1.000 37.24319 117 CYS C C 1
ATOM 2666 O O . CYS C 1 117 ? 43.77639 -22.95118 56.58796 1.000 37.51913 117 CYS C O 1
ATOM 2669 N N . LEU C 1 118 ? 44.56631 -24.94706 55.87844 1.000 37.81072 118 LEU C N 1
ATOM 2670 C CA . LEU C 1 118 ? 45.32845 -25.28567 57.07073 1.000 39.06735 118 LEU C CA 1
ATOM 2671 C C . LEU C 1 118 ? 46.80331 -25.27815 56.70007 1.000 39.29064 118 LEU C C 1
ATOM 2672 O O . LEU C 1 118 ? 47.18958 -25.85595 55.67844 1.000 39.40540 118 LEU C O 1
ATOM 2677 N N . VAL C 1 119 ? 47.62109 -24.62705 57.51932 1.000 39.86032 119 VAL C N 1
ATOM 2678 C CA . VAL C 1 119 ? 49.05463 -24.52163 57.27513 1.000 40.49952 119 VAL C CA 1
ATOM 2679 C C . VAL C 1 119 ? 49.76362 -25.35578 58.33172 1.000 41.93058 119 VAL C C 1
ATOM 2680 O O . VAL C 1 119 ? 49.79028 -24.98712 59.51224 1.000 42.61083 119 VAL C O 1
ATOM 2684 N N . HIS C 1 120 ? 50.35033 -26.47351 57.90901 1.000 42.79316 120 HIS C N 1
ATOM 2685 C CA . HIS C 1 120 ? 51.07657 -27.37147 58.80039 1.000 44.60948 120 HIS C CA 1
ATOM 2686 C C . HIS C 1 120 ? 52.56566 -27.08292 58.65075 1.000 45.46370 120 HIS C C 1
ATOM 2687 O O . HIS C 1 120 ? 53.15994 -27.37015 57.60696 1.000 45.70055 120 HIS C O 1
ATOM 2694 N N . ASP C 1 121 ? 53.16342 -26.52063 59.69715 1.000 46.21331 121 ASP C N 1
ATOM 2695 C CA . ASP C 1 121 ? 54.53928 -26.05273 59.66977 1.000 47.03273 121 ASP C CA 1
ATOM 2696 C C . ASP C 1 121 ? 55.39082 -26.82960 60.66236 1.000 49.27721 121 ASP C C 1
ATOM 2697 O O . ASP C 1 121 ? 54.90302 -27.30078 61.69325 1.000 50.23179 121 ASP C O 1
ATOM 2702 N N . VAL C 1 122 ? 56.67170 -26.96122 60.33468 1.000 50.42650 122 VAL C N 1
ATOM 2703 C CA . VAL C 1 122 ? 57.68260 -27.46396 61.25572 1.000 52.79805 122 VAL C CA 1
ATOM 2704 C C . VAL C 1 122 ? 58.73682 -26.37825 61.41249 1.000 53.01396 122 VAL C C 1
ATOM 2705 O O . VAL C 1 122 ? 59.41896 -26.02382 60.44341 1.000 52.69529 122 VAL C O 1
ATOM 2709 N N . LEU C 1 123 ? 58.87064 -25.85372 62.62472 1.000 53.87183 123 LEU C N 1
ATOM 2710 C CA . LEU C 1 123 ? 59.77798 -24.75186 62.90945 1.000 54.30317 123 LEU C CA 1
ATOM 2711 C C . LEU C 1 123 ? 61.02695 -25.30212 63.58329 1.000 56.92799 123 LEU C C 1
ATOM 2712 O O . LEU C 1 123 ? 60.93688 -26.16536 64.45925 1.000 58.68150 123 LEU C O 1
ATOM 2717 N N . VAL C 1 124 ? 62.19439 -24.80092 63.17582 1.000 57.48395 124 VAL C N 1
ATOM 2718 C CA . VAL C 1 124 ? 63.46552 -25.17064 63.78879 1.000 60.10646 124 VAL C CA 1
ATOM 2719 C C . VAL C 1 124 ? 64.29684 -23.91139 64.01949 1.000 60.45922 124 VAL C C 1
ATOM 2720 O O . VAL C 1 124 ? 63.97254 -22.82502 63.53263 1.000 58.80428 124 VAL C O 1
ATOM 2724 N N . ARG C 1 125 ? 65.38654 -24.08298 64.77444 1.000 62.96599 125 ARG C N 1
ATOM 2725 C CA . ARG C 1 125 ? 66.23328 -22.98183 65.20690 1.000 63.91126 125 ARG C CA 1
ATOM 2726 C C . ARG C 1 125 ? 67.34866 -22.76083 64.19829 1.000 71.67253 125 ARG C C 1
ATOM 2727 O O . ARG C 1 125 ? 68.07344 -23.70478 63.85236 1.000 65.56410 125 ARG C O 1
ATOM 2735 N N . GLY C 1 126 ? 67.51063 -21.50172 63.77867 1.000 69.01550 126 GLY C N 1
ATOM 2736 C CA . GLY C 1 126 ? 68.55807 -21.18960 62.83483 1.000 63.82533 126 GLY C CA 1
ATOM 2737 C C . GLY C 1 126 ? 69.92431 -21.05544 63.46914 1.000 67.96062 126 GLY C C 1
ATOM 2738 O O . GLY C 1 126 ? 70.08645 -21.03089 64.68801 1.000 67.97123 126 GLY C O 1
ATOM 2739 N N . ALA C 1 127 ? 70.93279 -20.95735 62.59721 1.000 67.34449 127 ALA C N 1
ATOM 2740 C CA . ALA C 1 127 ? 72.30372 -20.76953 63.06033 1.000 72.91466 127 ALA C CA 1
ATOM 2741 C C . ALA C 1 127 ? 72.50208 -19.37212 63.63858 1.000 73.96230 127 ALA C C 1
ATOM 2742 O O . ALA C 1 127 ? 73.21065 -19.19716 64.63883 1.000 72.44132 127 ALA C O 1
ATOM 2744 N N . ASP C 1 128 ? 71.87090 -18.37121 63.03032 1.000 72.13958 128 ASP C N 1
ATOM 2745 C CA . ASP C 1 128 ? 71.82356 -17.02063 63.56775 1.000 69.40091 128 ASP C CA 1
ATOM 2746 C C . ASP C 1 128 ? 70.85920 -16.89086 64.73447 1.000 68.67935 128 ASP C C 1
ATOM 2747 O O . ASP C 1 128 ? 70.67379 -15.78110 65.24062 1.000 69.27481 128 ASP C O 1
ATOM 2752 N N . GLY C 1 129 ? 70.24515 -17.98877 65.16955 1.000 68.14234 129 GLY C N 1
ATOM 2753 C CA . GLY C 1 129 ? 69.20698 -17.93368 66.17175 1.000 67.91147 129 GLY C CA 1
ATOM 2754 C C . GLY C 1 129 ? 67.84258 -17.55418 65.64319 1.000 65.38280 129 GLY C C 1
ATOM 2755 O O . GLY C 1 129 ? 66.89704 -17.45216 66.43505 1.000 65.27574 129 GLY C O 1
ATOM 2756 N N . GLU C 1 130 ? 67.70835 -17.33730 64.33736 1.000 63.65832 130 GLU C N 1
ATOM 2757 C CA . GLU C 1 130 ? 66.42675 -16.98982 63.74823 1.000 61.42295 130 GLU C CA 1
ATOM 2758 C C . GLU C 1 130 ? 65.56295 -18.23341 63.57530 1.000 59.89801 130 GLU C C 1
ATOM 2759 O O . GLU C 1 130 ? 66.05549 -19.36087 63.49365 1.000 60.42405 130 GLU C O 1
ATOM 2765 N N . LEU C 1 131 ? 64.25388 -18.01544 63.52644 1.000 58.28151 131 LEU C N 1
ATOM 2766 C CA . LEU C 1 131 ? 63.34594 -19.10429 63.20999 1.000 56.75856 131 LEU C CA 1
ATOM 2767 C C . LEU C 1 131 ? 63.39942 -19.41411 61.71944 1.000 55.42300 131 LEU C C 1
ATOM 2768 O O . LEU C 1 131 ? 63.61325 -18.53149 60.88459 1.000 55.10413 131 LEU C O 1
ATOM 2773 N N . LEU C 1 132 ? 63.18055 -20.68342 61.38906 1.000 55.01813 132 LEU C N 1
ATOM 2774 C CA . LEU C 1 132 ? 63.16763 -21.12555 60.00405 1.000 54.17265 132 LEU C CA 1
ATOM 2775 C C . LEU C 1 132 ? 62.19459 -22.28484 59.87793 1.000 53.25338 132 LEU C C 1
ATOM 2776 O O . LEU C 1 132 ? 61.91074 -22.99156 60.84787 1.000 53.85374 132 LEU C O 1
ATOM 2781 N N . LEU C 1 133 ? 61.69914 -22.48406 58.66175 1.000 52.12194 133 LEU C N 1
ATOM 2782 C CA . LEU C 1 133 ? 60.69243 -23.49990 58.38230 1.000 51.25225 133 LEU C CA 1
ATOM 2783 C C . LEU C 1 133 ? 61.39232 -24.69232 57.74525 1.000 54.05141 133 LEU C C 1
ATOM 2784 O O . LEU C 1 133 ? 61.92360 -24.58885 56.63481 1.000 53.17839 133 LEU C O 1
ATOM 2789 N N . ARG C 1 134 ? 61.39939 -25.82347 58.45215 1.000 53.92346 134 ARG C N 1
ATOM 2790 C CA . ARG C 1 134 ? 61.86933 -27.05332 57.82803 1.000 56.91310 134 ARG C CA 1
ATOM 2791 C C . ARG C 1 134 ? 60.89444 -27.52691 56.76004 1.000 60.31769 134 ARG C C 1
ATOM 2792 O O . ARG C 1 134 ? 61.31201 -27.94179 55.67358 1.000 55.66029 134 ARG C O 1
ATOM 2800 N N . SER C 1 135 ? 59.59499 -27.48174 57.04838 1.000 52.83256 135 SER C N 1
ATOM 2801 C CA . SER C 1 135 ? 58.59215 -27.96782 56.11407 1.000 51.95225 135 SER C CA 1
ATOM 2802 C C . SER C 1 135 ? 57.30660 -27.16757 56.27909 1.000 49.67169 135 SER C C 1
ATOM 2803 O O . SER C 1 135 ? 56.98178 -26.69893 57.37377 1.000 48.90090 135 SER C O 1
ATOM 2806 N N . ARG C 1 136 ? 56.58216 -27.01085 55.17235 1.000 48.40268 136 ARG C N 1
ATOM 2807 C CA . ARG C 1 136 ? 55.25997 -26.39628 55.17621 1.000 48.75900 136 ARG C CA 1
ATOM 2808 C C . ARG C 1 136 ? 54.33122 -27.20208 54.28090 1.000 47.10774 136 ARG C C 1
ATOM 2809 O O . ARG C 1 136 ? 54.60894 -27.37774 53.09024 1.000 46.80670 136 ARG C O 1
ATOM 2817 N N . HIS C 1 137 ? 53.23560 -27.69079 54.85797 1.000 45.44227 137 HIS C N 1
ATOM 2818 C CA . HIS C 1 137 ? 52.21952 -28.44912 54.13698 1.000 45.24022 137 HIS C CA 1
ATOM 2819 C C . HIS C 1 137 ? 50.88971 -27.71429 54.23416 1.000 43.26286 137 HIS C C 1
ATOM 2820 O O . HIS C 1 137 ? 50.40470 -27.44965 55.33941 1.000 42.69588 137 HIS C O 1
ATOM 2827 N N . VAL C 1 138 ? 50.30904 -27.38104 53.08397 1.000 42.56739 138 VAL C N 1
ATOM 2828 C CA . VAL C 1 138 ? 49.05866 -26.63412 53.00675 1.000 40.96963 138 VAL C CA 1
ATOM 2829 C C . VAL C 1 138 ? 47.96220 -27.56609 52.50871 1.000 40.95680 138 VAL C C 1
ATOM 2830 O O . VAL C 1 138 ? 48.11770 -28.21828 51.46898 1.000 41.95107 138 VAL C O 1
ATOM 2834 N N . THR C 1 139 ? 46.85948 -27.63117 53.25134 1.000 40.13743 139 THR C N 1
ATOM 2835 C CA . THR C 1 139 ? 45.66465 -28.35212 52.83787 1.000 40.02325 139 THR C CA 1
ATOM 2836 C C . THR C 1 139 ? 44.52761 -27.36400 52.61485 1.000 38.60487 139 THR C C 1
ATOM 2837 O O . THR C 1 139 ? 44.50815 -26.27789 53.19893 1.000 37.87955 139 THR C O 1
ATOM 2841 N N . HIS C 1 140 ? 43.58234 -27.74442 51.75945 1.000 38.53022 140 HIS C N 1
ATOM 2842 C CA . HIS C 1 140 ? 42.46740 -26.88314 51.38594 1.000 38.15460 140 HIS C CA 1
ATOM 2843 C C . HIS C 1 140 ? 41.18008 -27.40993 52.00224 1.000 40.01155 140 HIS C C 1
ATOM 2844 O O . HIS C 1 140 ? 40.86338 -28.59775 51.87544 1.000 43.23405 140 HIS C O 1
ATOM 2851 N N . ASP C 1 141 ? 40.44058 -26.51629 52.66175 1.000 36.48501 141 ASP C N 1
ATOM 2852 C CA . ASP C 1 141 ? 39.24560 -26.91891 53.39441 1.000 36.45919 141 ASP C CA 1
ATOM 2853 C C . ASP C 1 141 ? 38.13705 -27.41285 52.47107 1.000 41.03471 141 ASP C C 1
ATOM 2854 O O . ASP C 1 141 ? 37.27357 -28.18219 52.90702 1.000 42.53758 141 ASP C O 1
ATOM 2859 N N . HIS C 1 142 ? 38.12515 -26.97969 51.21193 1.000 36.78760 142 HIS C N 1
ATOM 2860 C CA . HIS C 1 142 ? 37.07952 -27.38552 50.27980 1.000 38.12775 142 HIS C CA 1
ATOM 2861 C C . HIS C 1 142 ? 37.37897 -28.69344 49.55507 1.000 43.29106 142 HIS C C 1
ATOM 2862 O O . HIS C 1 142 ? 36.51882 -29.18101 48.81372 1.000 42.39661 142 HIS C O 1
ATOM 2869 N N . VAL C 1 143 ? 38.55759 -29.27543 49.74738 1.000 41.12983 143 VAL C N 1
ATOM 2870 C CA . VAL C 1 143 ? 38.87779 -30.55086 49.11451 1.000 44.02500 143 VAL C CA 1
ATOM 2871 C C . VAL C 1 143 ? 38.70333 -31.69105 50.11003 1.000 46.12484 143 VAL C C 1
ATOM 2872 O O . VAL C 1 143 ? 39.39893 -31.75217 51.12357 1.000 52.51820 143 VAL C O 1
ATOM 2876 N N . LEU D 1 6 ? -7.92929 -0.78757 62.87847 1.000 53.22040 6 LEU D N 1
ATOM 2877 C CA . LEU D 1 6 ? -8.41478 -1.08375 64.22157 1.000 52.61915 6 LEU D CA 1
ATOM 2878 C C . LEU D 1 6 ? -9.24036 0.07073 64.77677 1.000 55.31932 6 LEU D C 1
ATOM 2879 O O . LEU D 1 6 ? -8.81813 1.22564 64.71839 1.000 55.92043 6 LEU D O 1
ATOM 2884 N N . PRO D 1 7 ? -10.41680 -0.24135 65.31506 1.000 56.48130 7 PRO D N 1
ATOM 2885 C CA . PRO D 1 7 ? -11.27481 0.81216 65.86613 1.000 53.05086 7 PRO D CA 1
ATOM 2886 C C . PRO D 1 7 ? -10.68114 1.41488 67.12863 1.000 51.90889 7 PRO D C 1
ATOM 2887 O O . PRO D 1 7 ? -9.92082 0.77390 67.85786 1.000 57.14234 7 PRO D O 1
ATOM 2891 N N . THR D 1 8 ? -11.03936 2.67605 67.37885 1.000 49.63264 8 THR D N 1
ATOM 2892 C CA . THR D 1 8 ? -10.61256 3.33492 68.60851 1.000 46.30059 8 THR D CA 1
ATOM 2893 C C . THR D 1 8 ? -11.25410 2.69824 69.83346 1.000 44.50848 8 THR D C 1
ATOM 2894 O O . THR D 1 8 ? -10.69794 2.77590 70.93562 1.000 42.82040 8 THR D O 1
ATOM 2898 N N . GLY D 1 9 ? -12.42144 2.07619 69.66001 1.000 41.71072 9 GLY D N 1
ATOM 2899 C CA . GLY D 1 9 ? -13.05024 1.37483 70.76595 1.000 37.76402 9 GLY D CA 1
ATOM 2900 C C . GLY D 1 9 ? -12.23979 0.18263 71.23627 1.000 37.40690 9 GLY D C 1
ATOM 2901 O O . GLY D 1 9 ? -12.19566 -0.11487 72.43360 1.000 30.02651 9 GLY D O 1
ATOM 2902 N N . LEU D 1 10 ? -11.59054 -0.51881 70.30235 1.000 33.47640 10 LEU D N 1
ATOM 2903 C CA . LEU D 1 10 ? -10.76171 -1.65941 70.67899 1.000 32.64871 10 LEU D CA 1
ATOM 2904 C C . LEU D 1 10 ? -9.58620 -1.22550 71.54564 1.000 29.91876 10 LEU D C 1
ATOM 2905 O O . LEU D 1 10 ? -9.20930 -1.93189 72.48764 1.000 28.44989 10 LEU D O 1
ATOM 2910 N N . TYR D 1 11 ? -8.99096 -0.06890 71.24289 1.000 29.45748 11 TYR D N 1
ATOM 2911 C CA . TYR D 1 11 ? -7.84858 0.39480 72.02527 1.000 27.18800 11 TYR D CA 1
ATOM 2912 C C . TYR D 1 11 ? -8.25602 0.67484 73.46651 1.000 24.94585 11 TYR D C 1
ATOM 2913 O O . TYR D 1 11 ? -7.58309 0.24427 74.40993 1.000 23.37034 11 TYR D O 1
ATOM 2922 N N . ALA D 1 12 ? -9.36286 1.39890 73.65308 1.000 25.06572 12 ALA D N 1
ATOM 2923 C CA . ALA D 1 12 ? -9.86517 1.66027 74.99842 1.000 23.37672 12 ALA D CA 1
ATOM 2924 C C . ALA D 1 12 ? -10.28094 0.37108 75.69671 1.000 23.27769 12 ALA D C 1
ATOM 2925 O O . ALA D 1 12 ? -10.10414 0.23126 76.91321 1.000 21.71435 12 ALA D O 1
ATOM 2927 N N . GLU D 1 13 ? -10.83971 -0.58237 74.94506 1.000 25.18501 13 GLU D N 1
ATOM 2928 C CA . GLU D 1 13 ? -11.23564 -1.85407 75.54387 1.000 25.40523 13 GLU D CA 1
ATOM 2929 C C . GLU D 1 13 ? -10.02466 -2.61265 76.07246 1.000 24.22080 13 GLU D C 1
ATOM 2930 O O . GLU D 1 13 ? -10.10126 -3.26730 77.11847 1.000 23.46179 13 GLU D O 1
ATOM 2936 N N . VAL D 1 14 ? -8.89785 -2.53812 75.36099 1.000 24.32584 14 VAL D N 1
ATOM 2937 C CA . VAL D 1 14 ? -7.68522 -3.21003 75.81713 1.000 23.49840 14 VAL D CA 1
ATOM 2938 C C . VAL D 1 14 ? -7.14646 -2.54354 77.07917 1.000 21.98955 14 VAL D C 1
ATOM 2939 O O . VAL D 1 14 ? -6.73298 -3.22287 78.02688 1.000 20.55030 14 VAL D O 1
ATOM 2943 N N . LEU D 1 15 ? -7.14363 -1.20755 77.11423 1.000 20.44225 15 LEU D N 1
ATOM 2944 C CA . LEU D 1 15 ? -6.71825 -0.49720 78.31772 1.000 18.61453 15 LEU D CA 1
ATOM 2945 C C . LEU D 1 15 ? -7.59683 -0.85730 79.51023 1.000 20.67159 15 LEU D C 1
ATOM 2946 O O . LEU D 1 15 ? -7.09329 -1.08889 80.61599 1.000 17.12122 15 LEU D O 1
ATOM 2951 N N . SER D 1 16 ? -8.91542 -0.90053 79.30554 1.000 19.02238 16 SER D N 1
ATOM 2952 C CA . SER D 1 16 ? -9.82128 -1.31432 80.37287 1.000 18.97386 16 SER D CA 1
ATOM 2953 C C . SER D 1 16 ? -9.53281 -2.74666 80.80612 1.000 19.31788 16 SER D C 1
ATOM 2954 O O . SER D 1 16 ? -9.47351 -3.04690 82.00466 1.000 18.70877 16 SER D O 1
ATOM 2957 N N . PHE D 1 17 ? -9.35262 -3.64474 79.83361 1.000 20.55108 17 PHE D N 1
ATOM 2958 C CA . PHE D 1 17 ? -8.98239 -5.02855 80.12090 1.000 21.13012 17 PHE D CA 1
ATOM 2959 C C . PHE D 1 17 ? -7.74357 -5.09913 81.00748 1.000 19.86235 17 PHE D C 1
ATOM 2960 O O . PHE D 1 17 ? -7.71362 -5.84145 81.99553 1.000 19.84914 17 PHE D O 1
ATOM 2968 N N . TYR D 1 18 ? -6.71232 -4.31850 80.67181 1.000 19.04279 18 TYR D N 1
ATOM 2969 C CA . TYR D 1 18 ? -5.48681 -4.32340 81.46676 1.000 18.13136 18 TYR D CA 1
ATOM 2970 C C . TYR D 1 18 ? -5.72660 -3.76172 82.86394 1.000 20.05818 18 TYR D C 1
ATOM 2971 O O . TYR D 1 18 ? -5.14819 -4.25026 83.84215 1.000 16.84689 18 TYR D O 1
ATOM 2980 N N . GLY D 1 19 ? -6.58013 -2.74100 82.97625 1.000 16.52977 19 GLY D N 1
ATOM 2981 C CA . GLY D 1 19 ? -6.84850 -2.14768 84.27801 1.000 15.76160 19 GLY D CA 1
ATOM 2982 C C . GLY D 1 19 ? -7.44983 -3.13835 85.25742 1.000 17.34290 19 GLY D C 1
ATOM 2983 O O . GLY D 1 19 ? -6.99377 -3.25956 86.39710 1.000 16.15983 19 GLY D O 1
ATOM 2984 N N . HIS D 1 20 ? -8.48505 -3.86286 84.82381 1.000 17.52763 20 HIS D N 1
ATOM 2985 C CA . HIS D 1 20 ? -9.07493 -4.89505 85.67193 1.000 19.65764 20 HIS D CA 1
ATOM 2986 C C . HIS D 1 20 ? -8.08960 -6.02996 85.92451 1.000 21.58455 20 HIS D C 1
ATOM 2987 O O . HIS D 1 20 ? -7.99369 -6.54038 87.04670 1.000 23.00273 20 HIS D O 1
ATOM 2994 N N . GLN D 1 21 ? -7.35346 -6.43619 84.88764 1.000 19.04732 21 GLN D N 1
ATOM 2995 C CA . GLN D 1 21 ? -6.45288 -7.58036 84.99593 1.000 19.75561 21 GLN D CA 1
ATOM 2996 C C . GLN D 1 21 ? -5.35177 -7.33600 86.02414 1.000 19.05901 21 GLN D C 1
ATOM 2997 O O . GLN D 1 21 ? -5.13196 -8.15654 86.92203 1.000 19.78398 21 GLN D O 1
ATOM 3011 N N . GLN D 1 23 ? -5.10667 -5.07203 88.39108 1.000 17.08786 23 GLN D N 1
ATOM 3012 C CA . GLN D 1 23 ? -5.62070 -4.84885 89.73896 1.000 19.59971 23 GLN D CA 1
ATOM 3013 C C . GLN D 1 23 ? -5.93172 -6.16593 90.44279 1.000 18.79278 23 GLN D C 1
ATOM 3014 O O . GLN D 1 23 ? -5.78417 -6.26441 91.66601 1.000 19.42475 23 GLN D O 1
ATOM 3020 N N . LYS D 1 24 ? -6.37284 -7.17782 89.69408 1.000 19.57149 24 LYS D N 1
ATOM 3021 C CA . LYS D 1 24 ? -6.52089 -8.51642 90.25671 1.000 21.13896 24 LYS D CA 1
ATOM 3022 C C . LYS D 1 24 ? -5.17210 -9.09435 90.67559 1.000 22.49340 24 LYS D C 1
ATOM 3023 O O . LYS D 1 24 ? -5.02516 -9.59466 91.79684 1.000 22.67261 24 LYS D O 1
ATOM 3029 N N . LEU D 1 25 ? -4.18501 -9.06983 89.77211 1.000 21.09841 25 LEU D N 1
ATOM 3030 C CA . LEU D 1 25 ? -2.85375 -9.57176 90.10831 1.000 21.76302 25 LEU D CA 1
ATOM 3031 C C . LEU D 1 25 ? -2.29172 -8.86553 91.33626 1.000 21.59307 25 LEU D C 1
ATOM 3032 O O . LEU D 1 25 ? -1.80794 -9.51122 92.27342 1.000 22.90845 25 LEU D O 1
ATOM 3037 N N . ASP D 1 26 ? -2.33745 -7.53167 91.34171 1.000 20.22056 26 ASP D N 1
ATOM 3038 C CA . ASP D 1 26 ? -1.78721 -6.76918 92.45464 1.000 20.21810 26 ASP D CA 1
ATOM 3039 C C . ASP D 1 26 ? -2.60351 -6.93536 93.72790 1.000 21.18234 26 ASP D C 1
ATOM 3040 O O . ASP D 1 26 ? -2.06915 -6.71638 94.82143 1.000 21.97787 26 ASP D O 1
ATOM 3045 N N . GLY D 1 27 ? -3.87272 -7.32123 93.61323 1.000 21.42367 27 GLY D N 1
ATOM 3046 C CA . GLY D 1 27 ? -4.67614 -7.66101 94.76545 1.000 22.78132 27 GLY D CA 1
ATOM 3047 C C . GLY D 1 27 ? -4.55493 -9.11174 95.17586 1.000 24.64337 27 GLY D C 1
ATOM 3048 O O . GLY D 1 27 ? -5.35612 -9.58929 95.98664 1.000 26.07945 27 GLY D O 1
ATOM 3049 N N . ARG D 1 28 ? -3.54316 -9.81501 94.65835 1.000 24.89821 28 ARG D N 1
ATOM 3050 C CA . ARG D 1 28 ? -3.31589 -11.23990 94.90836 1.000 27.01192 28 ARG D CA 1
ATOM 3051 C C . ARG D 1 28 ? -4.53413 -12.09562 94.57146 1.000 27.59474 28 ARG D C 1
ATOM 3052 O O . ARG D 1 28 ? -4.76714 -13.13192 95.19540 1.000 29.54180 28 ARG D O 1
ATOM 3060 N N . ASP D 1 29 ? -5.31492 -11.67849 93.57482 1.000 26.34866 29 ASP D N 1
ATOM 3061 C CA . ASP D 1 29 ? -6.36882 -12.52228 93.00669 1.000 28.35307 29 ASP D CA 1
ATOM 3062 C C . ASP D 1 29 ? -5.79232 -13.26873 91.80255 1.000 28.29393 29 ASP D C 1
ATOM 3063 O O . ASP D 1 29 ? -6.09458 -12.98891 90.64081 1.000 29.20575 29 ASP D O 1
ATOM 3068 N N . PHE D 1 30 ? -4.92754 -14.23848 92.11417 1.000 28.69760 30 PHE D N 1
ATOM 3069 C CA . PHE D 1 30 ? -4.17691 -14.93399 91.07201 1.000 29.07148 30 PHE D CA 1
ATOM 3070 C C . PHE D 1 30 ? -5.09164 -15.75451 90.17239 1.000 30.38656 30 PHE D C 1
ATOM 3071 O O . PHE D 1 30 ? -4.85247 -15.85439 88.96290 1.000 29.74594 30 PHE D O 1
ATOM 3079 N N . ALA D 1 31 ? -6.14577 -16.34495 90.73980 1.000 31.33076 31 ALA D N 1
ATOM 3080 C CA . ALA D 1 31 ? -7.09976 -17.08391 89.91973 1.000 32.45463 31 ALA D CA 1
ATOM 3081 C C . ALA D 1 31 ? -7.87762 -16.14568 89.00578 1.000 34.58609 31 ALA D C 1
ATOM 3082 O O . ALA D 1 31 ? -8.10241 -16.45981 87.83069 1.000 31.42179 31 ALA D O 1
ATOM 3084 N N . GLY D 1 32 ? -8.29792 -14.99080 89.52778 1.000 34.24387 32 GLY D N 1
ATOM 3085 C CA . GLY D 1 32 ? -8.96258 -14.00913 88.68628 1.000 32.23507 32 GLY D CA 1
ATOM 3086 C C . GLY D 1 32 ? -8.07083 -13.50211 87.56884 1.000 28.92271 32 GLY D C 1
ATOM 3087 O O . GLY D 1 32 ? -8.52861 -13.29061 86.44332 1.000 33.49739 32 GLY D O 1
ATOM 3088 N N . TYR D 1 33 ? -6.78467 -13.30187 87.86417 1.000 26.33640 33 TYR D N 1
ATOM 3089 C CA . TYR D 1 33 ? -5.84099 -12.88116 86.83344 1.000 25.45768 33 TYR D CA 1
ATOM 3090 C C . TYR D 1 33 ? -5.69218 -13.95118 85.75929 1.000 26.95382 33 TYR D C 1
ATOM 3091 O O . TYR D 1 33 ? -5.74722 -13.65599 84.55978 1.000 26.80041 33 TYR D O 1
ATOM 3100 N N . ALA D 1 34 ? -5.51140 -15.20802 86.17468 1.000 28.67372 34 ALA D N 1
ATOM 3101 C CA . ALA D 1 34 ? -5.39497 -16.29581 85.20859 1.000 30.43281 34 ALA D CA 1
ATOM 3102 C C . ALA D 1 34 ? -6.66200 -16.44998 84.37841 1.000 31.19512 34 ALA D C 1
ATOM 3103 O O . ALA D 1 34 ? -6.59919 -16.90267 83.22973 1.000 32.30087 34 ALA D O 1
ATOM 3105 N N . ALA D 1 35 ? -7.81521 -16.06867 84.93297 1.000 30.89516 35 ALA D N 1
ATOM 3106 C CA . ALA D 1 35 ? -9.06945 -16.16934 84.19735 1.000 31.88260 35 ALA D CA 1
ATOM 3107 C C . ALA D 1 35 ? -9.12972 -15.21335 83.01235 1.000 34.18681 35 ALA D C 1
ATOM 3108 O O . ALA D 1 35 ? -9.97981 -15.39406 82.13403 1.000 32.19518 35 ALA D O 1
ATOM 3110 N N . THR D 1 36 ? -8.25512 -14.20600 82.96290 1.000 29.06011 36 THR D N 1
ATOM 3111 C CA . THR D 1 36 ? -8.18180 -13.32839 81.80096 1.000 28.43201 36 THR D CA 1
ATOM 3112 C C . THR D 1 36 ? -7.39830 -13.94716 80.65252 1.000 29.68029 36 THR D C 1
ATOM 3113 O O . THR D 1 36 ? -7.29908 -13.33203 79.58572 1.000 29.63446 36 THR D O 1
ATOM 3117 N N . PHE D 1 37 ? -6.84256 -15.13626 80.84640 1.000 31.02887 37 PHE D N 1
ATOM 3118 C CA . PHE D 1 37 ? -6.20798 -15.90120 79.78677 1.000 32.77575 37 PHE D CA 1
ATOM 3119 C C . PHE D 1 37 ? -7.19955 -16.90137 79.20940 1.000 35.15640 37 PHE D C 1
ATOM 3120 O O . PHE D 1 37 ? -8.19604 -17.25815 79.84268 1.000 35.61828 37 PHE D O 1
ATOM 3128 N N . THR D 1 38 ? -6.91243 -17.36078 77.99483 1.000 36.94896 38 THR D N 1
ATOM 3129 C CA . THR D 1 38 ? -7.64932 -18.50444 77.48685 1.000 39.66733 38 THR D CA 1
ATOM 3130 C C . THR D 1 38 ? -7.30884 -19.73647 78.32508 1.000 40.78419 38 THR D C 1
ATOM 3131 O O . THR D 1 38 ? -6.34693 -19.75432 79.09034 1.000 39.76368 38 THR D O 1
ATOM 3135 N N . GLU D 1 39 ? -8.12622 -20.77822 78.18827 1.000 43.15068 39 GLU D N 1
ATOM 3136 C CA . GLU D 1 39 ? -7.94554 -21.97294 79.00982 1.000 44.51463 39 GLU D CA 1
ATOM 3137 C C . GLU D 1 39 ? -6.63012 -22.67859 78.71078 1.000 45.66438 39 GLU D C 1
ATOM 3138 O O . GLU D 1 39 ? -6.04904 -23.31165 79.60757 1.000 45.95755 39 GLU D O 1
ATOM 3144 N N . ASP D 1 40 ? -6.15827 -22.58322 77.46041 1.000 46.61484 40 ASP D N 1
ATOM 3145 C CA . ASP D 1 40 ? -4.81043 -22.99499 77.11325 1.000 47.54869 40 ASP D CA 1
ATOM 3146 C C . ASP D 1 40 ? -3.84262 -21.82569 77.14840 1.000 48.51397 40 ASP D C 1
ATOM 3147 O O . ASP D 1 40 ? -2.77652 -21.90072 76.53490 1.000 49.55630 40 ASP D O 1
ATOM 3152 N N . GLY D 1 41 ? -4.20183 -20.74778 77.84721 1.000 42.38217 41 GLY D N 1
ATOM 3153 C CA . GLY D 1 41 ? -3.39265 -19.54376 77.92796 1.000 49.94673 41 GLY D CA 1
ATOM 3154 C C . GLY D 1 41 ? -1.94122 -19.76854 78.29115 1.000 48.38724 41 GLY D C 1
ATOM 3155 O O . GLY D 1 41 ? -1.62910 -20.65482 79.08730 1.000 48.28698 41 GLY D O 1
ATOM 3156 N N . GLU D 1 42 ? -1.04198 -18.99183 77.69905 1.000 47.48977 42 GLU D N 1
ATOM 3157 C CA . GLU D 1 42 ? 0.38786 -19.15375 77.90979 1.000 48.16864 42 GLU D CA 1
ATOM 3158 C C . GLU D 1 42 ? 1.00676 -17.90057 78.51877 1.000 47.84060 42 GLU D C 1
ATOM 3159 O O . GLU D 1 42 ? 0.69994 -16.77494 78.11376 1.000 47.78601 42 GLU D O 1
ATOM 3165 N N . PHE D 1 43 ? 1.89645 -18.10405 79.48717 1.000 47.99625 43 PHE D N 1
ATOM 3166 C CA . PHE D 1 43 ? 2.57824 -17.01077 80.17599 1.000 48.11085 43 PHE D CA 1
ATOM 3167 C C . PHE D 1 43 ? 4.05974 -17.33899 80.30314 1.000 49.38132 43 PHE D C 1
ATOM 3168 O O . PHE D 1 43 ? 4.42008 -18.38550 80.85319 1.000 49.77039 43 PHE D O 1
ATOM 3176 N N . ARG D 1 44 ? 4.91714 -16.45496 79.79484 1.000 50.26365 44 ARG D N 1
ATOM 3177 C CA . ARG D 1 44 ? 6.36417 -16.59548 79.92980 1.000 51.63619 44 ARG D CA 1
ATOM 3178 C C . ARG D 1 44 ? 6.91216 -15.39656 80.69094 1.000 52.08004 44 ARG D C 1
ATOM 3179 O O . ARG D 1 44 ? 6.83790 -14.26409 80.20469 1.000 52.27598 44 ARG D O 1
ATOM 3187 N N . HIS D 1 45 ? 7.46837 -15.64397 81.87228 1.000 54.80476 45 HIS D N 1
ATOM 3188 C CA . HIS D 1 45 ? 8.05754 -14.57849 82.67660 1.000 57.12006 45 HIS D CA 1
ATOM 3189 C C . HIS D 1 45 ? 9.32928 -14.05919 82.01747 1.000 60.03697 45 HIS D C 1
ATOM 3190 O O . HIS D 1 45 ? 9.93784 -13.10208 82.49466 1.000 63.73079 45 HIS D O 1
ATOM 3197 N N . ALA D 1 51 ? 7.88721 -21.76622 80.63386 1.000 58.72922 51 ALA D N 1
ATOM 3198 C CA . ALA D 1 51 ? 6.66297 -20.98975 80.46759 1.000 57.14948 51 ALA D CA 1
ATOM 3199 C C . ALA D 1 51 ? 5.46686 -21.73127 81.05767 1.000 56.73517 51 ALA D C 1
ATOM 3200 O O . ALA D 1 51 ? 5.34930 -22.94817 80.91654 1.000 59.47679 51 ALA D O 1
ATOM 3202 N N . ALA D 1 52 ? 4.57188 -20.98694 81.70181 1.000 50.88539 52 ALA D N 1
ATOM 3203 C CA . ALA D 1 52 ? 3.36881 -21.56780 82.27984 1.000 49.87144 52 ALA D CA 1
ATOM 3204 C C . ALA D 1 52 ? 2.26930 -21.74933 81.24003 1.000 49.20631 52 ALA D C 1
ATOM 3205 O O . ALA D 1 52 ? 2.12473 -20.95486 80.30597 1.000 48.94286 52 ALA D O 1
ATOM 3207 N N . HIS D 1 53 ? 1.48372 -22.81119 81.42288 1.000 49.38892 53 HIS D N 1
ATOM 3208 C CA . HIS D 1 53 ? 0.39414 -23.16473 80.52561 1.000 48.96885 53 HIS D CA 1
ATOM 3209 C C . HIS D 1 53 ? -0.87737 -23.40749 81.32742 1.000 48.76442 53 HIS D C 1
ATOM 3210 O O . HIS D 1 53 ? -0.82970 -23.88041 82.46664 1.000 49.18806 53 HIS D O 1
ATOM 3217 N N . THR D 1 54 ? -2.01519 -23.07009 80.71236 1.000 46.91178 54 THR D N 1
ATOM 3218 C CA . THR D 1 54 ? -3.35384 -23.19534 81.28920 1.000 45.74766 54 THR D CA 1
ATOM 3219 C C . THR D 1 54 ? -3.55621 -22.29034 82.49940 1.000 44.34567 54 THR D C 1
ATOM 3220 O O . THR D 1 54 ? -2.59193 -21.83933 83.12635 1.000 44.51274 54 THR D O 1
ATOM 3224 N N . ARG D 1 55 ? -4.82265 -22.01147 82.81905 1.000 34.34404 55 ARG D N 1
ATOM 3225 C CA . ARG D 1 55 ? -5.13794 -21.12456 83.93430 1.000 39.01047 55 ARG D CA 1
ATOM 3226 C C . ARG D 1 55 ? -4.60423 -21.67492 85.25012 1.000 42.62131 55 ARG D C 1
ATOM 3227 O O . ARG D 1 55 ? -4.06781 -20.92399 86.07380 1.000 34.10317 55 ARG D O 1
ATOM 3235 N N . ALA D 1 56 ? -4.75404 -22.98383 85.46955 1.000 35.88815 56 ALA D N 1
ATOM 3236 C CA . ALA D 1 56 ? -4.24562 -23.59607 86.69217 1.000 37.22730 56 ALA D CA 1
ATOM 3237 C C . ALA D 1 56 ? -2.72920 -23.48826 86.77440 1.000 37.44406 56 ALA D C 1
ATOM 3238 O O . ALA D 1 56 ? -2.17472 -23.24704 87.85284 1.000 40.33221 56 ALA D O 1
ATOM 3240 N N . GLY D 1 57 ? -2.03991 -23.68643 85.64911 1.000 37.43827 57 GLY D N 1
ATOM 3241 C CA . GLY D 1 57 ? -0.59605 -23.52328 85.64266 1.000 38.10597 57 GLY D CA 1
ATOM 3242 C C . GLY D 1 57 ? -0.17371 -22.08958 85.89622 1.000 41.83653 57 GLY D C 1
ATOM 3243 O O . GLY D 1 57 ? 0.78446 -21.83678 86.63121 1.000 40.22307 57 GLY D O 1
ATOM 3244 N N . ILE D 1 58 ? -0.88633 -21.13113 85.30053 1.000 35.17340 58 ILE D N 1
ATOM 3245 C CA . ILE D 1 58 ? -0.57476 -19.72657 85.54168 1.000 34.09752 58 ILE D CA 1
ATOM 3246 C C . ILE D 1 58 ? -0.85398 -19.36525 86.99387 1.000 33.74387 58 ILE D C 1
ATOM 3247 O O . ILE D 1 58 ? -0.04001 -18.70409 87.65017 1.000 34.07407 58 ILE D O 1
ATOM 3252 N N . THR D 1 59 ? -1.99906 -19.80484 87.52208 1.000 33.81415 59 THR D N 1
ATOM 3253 C CA . THR D 1 59 ? -2.32136 -19.54991 88.92212 1.000 33.94722 59 THR D CA 1
ATOM 3254 C C . THR D 1 59 ? -1.24964 -20.11403 89.84714 1.000 41.81564 59 THR D C 1
ATOM 3255 O O . THR D 1 59 ? -0.78186 -19.42650 90.76140 1.000 35.11535 59 THR D O 1
ATOM 3259 N N . ALA D 1 60 ? -0.82436 -21.35716 89.60147 1.000 36.97900 60 ALA D N 1
ATOM 3260 C CA . ALA D 1 60 ? 0.15989 -22.00013 90.46900 1.000 39.00311 60 ALA D CA 1
ATOM 3261 C C . ALA D 1 60 ? 1.47586 -21.23007 90.50423 1.000 42.18924 60 ALA D C 1
ATOM 3262 O O . ALA D 1 60 ? 2.02921 -20.97606 91.58126 1.000 39.58409 60 ALA D O 1
ATOM 3264 N N . VAL D 1 61 ? 2.00757 -20.87771 89.33023 1.000 38.22809 61 VAL D N 1
ATOM 3265 C CA . VAL D 1 61 ? 3.26784 -20.14274 89.26840 1.000 42.60486 61 VAL D CA 1
ATOM 3266 C C . VAL D 1 61 ? 3.14650 -18.80156 89.98835 1.000 43.48595 61 VAL D C 1
ATOM 3267 O O . VAL D 1 61 ? 4.07298 -18.37019 90.68667 1.000 42.48856 61 VAL D O 1
ATOM 3271 N N . LEU D 1 62 ? 2.00534 -18.12380 89.83445 1.000 37.09255 62 LEU D N 1
ATOM 3272 C CA . LEU D 1 62 ? 1.82105 -16.83419 90.49250 1.000 39.16890 62 LEU D CA 1
ATOM 3273 C C . LEU D 1 62 ? 1.69713 -16.99761 92.00062 1.000 40.93909 62 LEU D C 1
ATOM 3274 O O . LEU D 1 62 ? 2.30074 -16.23129 92.76800 1.000 40.09191 62 LEU D O 1
ATOM 3279 N N . GLU D 1 63 ? 0.91051 -18.00109 92.43425 1.000 37.79752 63 GLU D N 1
ATOM 3280 C CA . GLU D 1 63 ? 0.82716 -18.32900 93.85110 1.000 39.95748 63 GLU D CA 1
ATOM 3281 C C . GLU D 1 63 ? 2.22044 -18.49298 94.43898 1.000 50.86273 63 GLU D C 1
ATOM 3282 O O . GLU D 1 63 ? 2.43674 -18.19813 95.61169 1.000 54.31337 63 GLU D O 1
ATOM 3288 N N . ASP D 1 64 ? 3.17576 -18.98165 93.64327 1.000 49.34267 64 ASP D N 1
ATOM 3289 C CA . ASP D 1 64 ? 4.44012 -19.49229 94.15840 1.000 51.72732 64 ASP D CA 1
ATOM 3290 C C . ASP D 1 64 ? 5.53415 -18.44834 94.07529 1.000 51.84294 64 ASP D C 1
ATOM 3291 O O . ASP D 1 64 ? 6.39353 -18.37169 94.96070 1.000 48.35686 64 ASP D O 1
ATOM 3296 N N . PHE D 1 65 ? 5.53963 -17.66365 92.98797 1.000 49.17296 65 PHE D N 1
ATOM 3297 C CA . PHE D 1 65 ? 6.39376 -16.48865 92.98956 1.000 52.26874 65 PHE D CA 1
ATOM 3298 C C . PHE D 1 65 ? 6.09283 -15.61009 94.20046 1.000 53.89857 65 PHE D C 1
ATOM 3299 O O . PHE D 1 65 ? 7.00827 -15.19953 94.91693 1.000 55.77980 65 PHE D O 1
ATOM 3307 N N . HIS D 1 66 ? 4.81650 -15.35798 94.48547 1.000 49.43735 66 HIS D N 1
ATOM 3308 C CA . HIS D 1 66 ? 4.43622 -14.42131 95.53820 1.000 46.13656 66 HIS D CA 1
ATOM 3309 C C . HIS D 1 66 ? 4.70722 -14.94469 96.94338 1.000 46.63182 66 HIS D C 1
ATOM 3310 O O . HIS D 1 66 ? 4.41051 -14.23924 97.91170 1.000 48.73117 66 HIS D O 1
ATOM 3317 N N . ARG D 1 67 ? 5.26480 -16.15069 97.08389 1.000 44.18223 67 ARG D N 1
ATOM 3318 C CA . ARG D 1 67 ? 5.72051 -16.60249 98.39388 1.000 48.88218 67 ARG D CA 1
ATOM 3319 C C . ARG D 1 67 ? 6.79345 -15.68625 98.96512 1.000 48.63592 67 ARG D C 1
ATOM 3320 O O . ARG D 1 67 ? 6.96063 -15.63087 100.18888 1.000 49.55574 67 ARG D O 1
ATOM 3328 N N . LYS D 1 68 ? 7.51969 -14.96778 98.10476 1.000 48.12858 68 LYS D N 1
ATOM 3329 C CA . LYS D 1 68 ? 8.51078 -14.00618 98.56207 1.000 53.46821 68 LYS D CA 1
ATOM 3330 C C . LYS D 1 68 ? 7.87270 -12.75882 99.15814 1.000 52.23468 68 LYS D C 1
ATOM 3331 O O . LYS D 1 68 ? 8.54986 -12.02199 99.88055 1.000 54.54221 68 LYS D O 1
ATOM 3337 N N . PHE D 1 69 ? 6.59456 -12.49635 98.86793 1.000 48.69845 69 PHE D N 1
ATOM 3338 C CA . PHE D 1 69 ? 5.91031 -11.28391 99.31058 1.000 47.09513 69 PHE D CA 1
ATOM 3339 C C . PHE D 1 69 ? 4.81857 -11.65501 100.30793 1.000 49.76437 69 PHE D C 1
ATOM 3340 O O . PHE D 1 69 ? 3.80913 -12.26408 99.93583 1.000 53.80054 69 PHE D O 1
ATOM 3348 N N . ASP D 1 70 ? 5.01988 -11.27482 101.56760 1.000 46.45841 70 ASP D N 1
ATOM 3349 C CA . ASP D 1 70 ? 3.97792 -11.38119 102.57928 1.000 45.79837 70 ASP D CA 1
ATOM 3350 C C . ASP D 1 70 ? 2.94454 -10.28902 102.33582 1.000 41.25295 70 ASP D C 1
ATOM 3351 O O . ASP D 1 70 ? 3.29452 -9.11336 102.19210 1.000 41.80820 70 ASP D O 1
ATOM 3356 N N . ALA D 1 71 ? 1.66742 -10.68054 102.30733 1.000 38.01865 71 ALA D N 1
ATOM 3357 C CA . ALA D 1 71 ? 0.59926 -9.73549 102.00253 1.000 33.50879 71 ALA D CA 1
ATOM 3358 C C . ALA D 1 71 ? 0.47439 -8.63202 103.04493 1.000 34.49965 71 ALA D C 1
ATOM 3359 O O . ALA D 1 71 ? -0.09548 -7.57764 102.74475 1.000 36.96796 71 ALA D O 1
ATOM 3361 N N . ARG D 1 72 ? 0.98805 -8.84477 104.25473 1.000 31.34843 72 ARG D N 1
ATOM 3362 C CA . ARG D 1 72 ? 0.89749 -7.86133 105.32643 1.000 37.28807 72 ARG D CA 1
ATOM 3363 C C . ARG D 1 72 ? 2.07251 -6.88987 105.34884 1.000 35.29565 72 ARG D C 1
ATOM 3364 O O . ARG D 1 72 ? 2.04975 -5.92926 106.12510 1.000 34.23466 72 ARG D O 1
ATOM 3366 N N . LYS D 1 73 ? 3.08258 -7.10957 104.51308 1.000 29.37954 73 LYS D N 1
ATOM 3367 C CA . LYS D 1 73 ? 4.28153 -6.28517 104.45645 1.000 31.97850 73 LYS D CA 1
ATOM 3368 C C . LYS D 1 73 ? 4.51995 -5.64160 103.09988 1.000 29.77046 73 LYS D C 1
ATOM 3369 O O . LYS D 1 73 ? 5.16552 -4.58996 103.03832 1.000 27.71841 73 LYS D O 1
ATOM 3371 N N . ILE D 1 74 ? 4.04241 -6.25137 102.01587 1.000 22.70154 74 ILE D N 1
ATOM 3372 C CA . ILE D 1 74 ? 4.35213 -5.81627 100.66161 1.000 21.16539 74 ILE D CA 1
ATOM 3373 C C . ILE D 1 74 ? 3.06300 -5.60242 99.88032 1.000 23.04916 74 ILE D C 1
ATOM 3374 O O . ILE D 1 74 ? 2.10455 -6.37238 100.00938 1.000 22.31958 74 ILE D O 1
ATOM 3379 N N . GLN D 1 75 ? 3.03952 -4.53866 99.08036 1.000 20.09257 75 GLN D N 1
ATOM 3380 C CA . GLN D 1 75 ? 1.96759 -4.28572 98.12653 1.000 16.60662 75 GLN D CA 1
ATOM 3381 C C . GLN D 1 75 ? 2.60687 -3.96371 96.78482 1.000 21.35006 75 GLN D C 1
ATOM 3382 O O . GLN D 1 75 ? 3.36029 -2.99135 96.67195 1.000 21.96900 75 GLN D O 1
ATOM 3388 N N . ARG D 1 76 ? 2.32410 -4.78354 95.77904 1.000 17.99258 76 ARG D N 1
ATOM 3389 C CA . ARG D 1 76 ? 2.89555 -4.60549 94.45420 1.000 15.72245 76 ARG D CA 1
ATOM 3390 C C . ARG D 1 76 ? 1.92030 -3.85985 93.55204 1.000 15.47430 76 ARG D C 1
ATOM 3391 O O . ARG D 1 76 ? 0.70035 -3.95634 93.71031 1.000 14.29802 76 ARG D O 1
ATOM 3399 N N . ARG D 1 77 ? 2.47625 -3.10485 92.60464 1.000 13.03658 77 ARG D N 1
ATOM 3400 C CA . ARG D 1 77 ? 1.69459 -2.41005 91.58869 1.000 14.61539 77 ARG D CA 1
ATOM 3401 C C . ARG D 1 77 ? 2.41063 -2.53694 90.25364 1.000 17.82576 77 ARG D C 1
ATOM 3402 O O . ARG D 1 77 ? 3.59323 -2.19859 90.14849 1.000 19.19323 77 ARG D O 1
ATOM 3410 N N . HIS D 1 78 ? 1.69640 -3.01597 89.23952 1.000 17.77672 78 HIS D N 1
ATOM 3411 C CA . HIS D 1 78 ? 2.24220 -3.18578 87.89471 1.000 15.12468 78 HIS D CA 1
ATOM 3412 C C . HIS D 1 78 ? 1.65237 -2.11269 86.98514 1.000 17.12576 78 HIS D C 1
ATOM 3413 O O . HIS D 1 78 ? 0.54519 -2.27167 86.46303 1.000 18.82870 78 HIS D O 1
ATOM 3420 N N . TRP D 1 79 ? 2.39740 -1.02910 86.78907 1.000 13.85092 79 TRP D N 1
ATOM 3421 C CA . TRP D 1 79 ? 1.96119 0.04937 85.91342 1.000 13.18446 79 TRP D CA 1
ATOM 3422 C C . TRP D 1 79 ? 2.23204 -0.30309 84.45464 1.000 16.92929 79 TRP D C 1
ATOM 3423 O O . TRP D 1 79 ? 3.27037 -0.88140 84.12676 1.000 14.68192 79 TRP D O 1
ATOM 3434 N N . PHE D 1 80 ? 1.28480 0.03793 83.58197 1.000 12.00335 80 PHE D N 1
ATOM 3435 C CA . PHE D 1 80 ? 1.42199 -0.12084 82.14011 1.000 12.68168 80 PHE D CA 1
ATOM 3436 C C . PHE D 1 80 ? 1.46878 1.25074 81.47763 1.000 19.06454 80 PHE D C 1
ATOM 3437 O O . PHE D 1 80 ? 0.96209 2.23685 82.01692 1.000 14.06114 80 PHE D O 1
ATOM 3445 N N . ASP D 1 81 ? 2.04960 1.30088 80.27897 1.000 13.15448 81 ASP D N 1
ATOM 3446 C CA . ASP D 1 81 ? 2.11415 2.55334 79.53670 1.000 17.70828 81 ASP D CA 1
ATOM 3447 C C . ASP D 1 81 ? 2.37980 2.27559 78.06500 1.000 16.40351 81 ASP D C 1
ATOM 3448 O O . ASP D 1 81 ? 3.02059 1.28183 77.71129 1.000 17.49240 81 ASP D O 1
ATOM 3453 N N . HIS D 1 82 ? 1.88615 3.18280 77.21840 1.000 15.82939 82 HIS D N 1
ATOM 3454 C CA . HIS D 1 82 ? 2.17989 3.19041 75.78430 1.000 16.20635 82 HIS D CA 1
ATOM 3455 C C . HIS D 1 82 ? 1.82188 1.85751 75.12965 1.000 20.99885 82 HIS D C 1
ATOM 3456 O O . HIS D 1 82 ? 2.62486 1.25248 74.41496 1.000 20.64914 82 HIS D O 1
ATOM 3463 N N . THR D 1 83 ? 0.60015 1.39609 75.38575 1.000 20.38791 83 THR D N 1
ATOM 3464 C CA . THR D 1 83 ? 0.09828 0.22144 74.69035 1.000 19.43347 83 THR D CA 1
ATOM 3465 C C . THR D 1 83 ? 0.04985 0.50011 73.19462 1.000 23.83944 83 THR D C 1
ATOM 3466 O O . THR D 1 83 ? -0.43297 1.54873 72.75850 1.000 20.73071 83 THR D O 1
ATOM 3470 N N . ALA D 1 84 ? 0.58093 -0.43284 72.41129 1.000 21.80915 84 ALA D N 1
ATOM 3471 C CA . ALA D 1 84 ? 0.61189 -0.32153 70.95971 1.000 23.72601 84 ALA D CA 1
ATOM 3472 C C . ALA D 1 84 ? 0.07076 -1.61493 70.37578 1.000 25.54155 84 ALA D C 1
ATOM 3473 O O . ALA D 1 84 ? 0.58432 -2.69646 70.67817 1.000 25.65819 84 ALA D O 1
ATOM 3475 N N . LEU D 1 85 ? -0.95564 -1.50437 69.54219 1.000 27.15839 85 LEU D N 1
ATOM 3476 C CA . LEU D 1 85 ? -1.63941 -2.65989 68.98612 1.000 29.19757 85 LEU D CA 1
ATOM 3477 C C . LEU D 1 85 ? -1.29108 -2.83572 67.51554 1.000 32.56651 85 LEU D C 1
ATOM 3478 O O . LEU D 1 85 ? -0.89240 -1.89416 66.82557 1.000 32.37160 85 LEU D O 1
ATOM 3483 N N . SER D 1 86 ? -1.46828 -4.06740 67.04657 1.000 34.10669 86 SER D N 1
ATOM 3484 C CA . SER D 1 86 ? -1.17043 -4.44681 65.67582 1.000 39.71155 86 SER D CA 1
ATOM 3485 C C . SER D 1 86 ? -1.96954 -5.69564 65.34467 1.000 43.38825 86 SER D C 1
ATOM 3486 O O . SER D 1 86 ? -2.20724 -6.54537 66.20931 1.000 43.43747 86 SER D O 1
ATOM 3489 N N . GLN D 1 87 ? -2.39628 -5.78662 64.08966 1.000 51.72166 87 GLN D N 1
ATOM 3490 C CA . GLN D 1 87 ? -3.03234 -7.00365 63.60462 1.000 49.03510 87 GLN D CA 1
ATOM 3491 C C . GLN D 1 87 ? -2.06140 -7.79865 62.76817 1.000 54.39714 87 GLN D C 1
ATOM 3492 O O . GLN D 1 87 ? -1.68062 -8.90882 63.13746 1.000 62.03744 87 GLN D O 1
ATOM 3498 N N . SER D 1 92 ? -6.71522 -12.23304 65.99192 1.000 53.93264 92 SER D N 1
ATOM 3499 C CA . SER D 1 92 ? -5.84680 -12.00928 67.14338 1.000 47.80105 92 SER D CA 1
ATOM 3500 C C . SER D 1 92 ? -5.18845 -10.64294 67.10962 1.000 47.54196 92 SER D C 1
ATOM 3501 O O . SER D 1 92 ? -4.92547 -10.10560 66.03403 1.000 51.80433 92 SER D O 1
ATOM 3504 N N . ILE D 1 93 ? -4.92007 -10.08806 68.29119 1.000 40.34610 93 ILE D N 1
ATOM 3505 C CA . ILE D 1 93 ? -4.31385 -8.76912 68.42173 1.000 42.50328 93 ILE D CA 1
ATOM 3506 C C . ILE D 1 93 ? -2.98345 -8.89787 69.14988 1.000 35.76692 93 ILE D C 1
ATOM 3507 O O . ILE D 1 93 ? -2.94198 -9.38475 70.28729 1.000 49.76068 93 ILE D O 1
ATOM 3512 N N . THR D 1 94 ? -1.90141 -8.47863 68.48316 1.000 35.76936 94 THR D N 1
ATOM 3513 C CA . THR D 1 94 ? -0.63565 -8.21852 69.16301 1.000 33.63416 94 THR D CA 1
ATOM 3514 C C . THR D 1 94 ? -0.64201 -6.88196 69.87855 1.000 31.02421 94 THR D C 1
ATOM 3515 O O . THR D 1 94 ? -0.97489 -5.85038 69.29162 1.000 31.11275 94 THR D O 1
ATOM 3519 N N . ALA D 1 95 ? -0.30146 -6.92895 71.16433 1.000 28.92065 95 ALA D N 1
ATOM 3520 C CA . ALA D 1 95 ? -0.18311 -5.74724 71.99753 1.000 26.51919 95 ALA D CA 1
ATOM 3521 C C . ALA D 1 95 ? 1.19477 -5.73408 72.63627 1.000 28.95689 95 ALA D C 1
ATOM 3522 O O . ALA D 1 95 ? 1.65022 -6.75293 73.16300 1.000 30.77220 95 ALA D O 1
ATOM 3524 N N . THR D 1 96 ? 1.84741 -4.57968 72.59705 1.000 24.04566 96 THR D N 1
ATOM 3525 C CA . THR D 1 96 ? 3.11529 -4.36221 73.27664 1.000 22.75615 96 THR D CA 1
ATOM 3526 C C . THR D 1 96 ? 2.97080 -3.13263 74.15897 1.000 20.79969 96 THR D C 1
ATOM 3527 O O . THR D 1 96 ? 2.57135 -2.06572 73.68046 1.000 20.72672 96 THR D O 1
ATOM 3531 N N . SER D 1 97 ? 3.27975 -3.28545 75.44275 1.000 19.42928 97 SER D N 1
ATOM 3532 C CA . SER D 1 97 ? 3.13543 -2.21090 76.41136 1.000 17.83886 97 SER D CA 1
ATOM 3533 C C . SER D 1 97 ? 4.38598 -2.12731 77.27057 1.000 18.47509 97 SER D C 1
ATOM 3534 O O . SER D 1 97 ? 5.08573 -3.12336 77.47323 1.000 17.31275 97 SER D O 1
ATOM 3537 N N . TYR D 1 98 ? 4.66649 -0.92351 77.75868 1.000 15.83147 98 TYR D N 1
ATOM 3538 C CA . TYR D 1 98 ? 5.65063 -0.74773 78.81208 1.000 15.01281 98 TYR D CA 1
ATOM 3539 C C . TYR D 1 98 ? 5.06293 -1.20715 80.13783 1.000 14.24017 98 TYR D C 1
ATOM 3540 O O . TYR D 1 98 ? 3.86291 -1.06823 80.38731 1.000 13.94538 98 TYR D O 1
ATOM 3549 N N . CYS D 1 99 ? 5.92010 -1.73939 81.00251 1.000 14.08477 99 CYS D N 1
ATOM 3550 C CA . CYS D 1 99 ? 5.49499 -2.06654 82.35373 1.000 14.04279 99 CYS D CA 1
ATOM 3551 C C . CYS D 1 99 ? 6.58704 -1.69947 83.34243 1.000 16.80521 99 CYS D C 1
ATOM 3552 O O . CYS D 1 99 ? 7.77438 -1.90403 83.07724 1.000 23.39386 99 CYS D O 1
ATOM 3555 N N . LEU D 1 100 ? 6.16906 -1.14828 84.47944 1.000 15.14204 100 LEU D N 1
ATOM 3556 C CA . LEU D 1 100 ? 7.06710 -0.76718 85.56192 1.000 14.41858 100 LEU D CA 1
ATOM 3557 C C . LEU D 1 100 ? 6.48789 -1.31572 86.85441 1.000 15.40967 100 LEU D C 1
ATOM 3558 O O . LEU D 1 100 ? 5.34081 -1.01273 87.19932 1.000 14.16290 100 LEU D O 1
ATOM 3563 N N . VAL D 1 101 ? 7.26696 -2.12679 87.55524 1.000 15.80939 101 VAL D N 1
ATOM 3564 C CA . VAL D 1 101 ? 6.81192 -2.76519 88.78239 1.000 14.02636 101 VAL D CA 1
ATOM 3565 C C . VAL D 1 101 ? 7.15481 -1.87116 89.96453 1.000 12.72529 101 VAL D C 1
ATOM 3566 O O . VAL D 1 101 ? 8.29004 -1.39661 90.09188 1.000 13.02640 101 VAL D O 1
ATOM 3570 N N . LEU D 1 102 ? 6.16707 -1.62937 90.82002 1.000 12.50718 102 LEU D N 1
ATOM 3571 C CA . LEU D 1 102 ? 6.34904 -0.90258 92.06755 1.000 12.70517 102 LEU D CA 1
ATOM 3572 C C . LEU D 1 102 ? 6.22550 -1.88305 93.22311 1.000 13.90633 102 LEU D C 1
ATOM 3573 O O . LEU D 1 102 ? 5.31381 -2.71669 93.23757 1.000 19.09834 102 LEU D O 1
ATOM 3578 N N . THR D 1 103 ? 7.14492 -1.79003 94.17949 1.000 16.09979 103 THR D N 1
ATOM 3579 C CA . THR D 1 103 ? 7.08854 -2.57131 95.41085 1.000 17.74206 103 THR D CA 1
ATOM 3580 C C . THR D 1 103 ? 6.95025 -1.59663 96.57224 1.000 20.43200 103 THR D C 1
ATOM 3581 O O . THR D 1 103 ? 7.87678 -0.83064 96.85897 1.000 16.44393 103 THR D O 1
ATOM 3585 N N . VAL D 1 104 ? 5.78952 -1.60700 97.21999 1.000 15.60858 104 VAL D N 1
ATOM 3586 C CA . VAL D 1 104 ? 5.48619 -0.68915 98.31180 1.000 16.18087 104 VAL D CA 1
ATOM 3587 C C . VAL D 1 104 ? 5.61406 -1.44765 99.62501 1.000 19.78361 104 VAL D C 1
ATOM 3588 O O . VAL D 1 104 ? 4.93600 -2.46073 99.83641 1.000 25.05395 104 VAL D O 1
ATOM 3592 N N . HIS D 1 105 ? 6.47980 -0.95790 100.50705 1.000 18.69707 105 HIS D N 1
ATOM 3593 C CA . HIS D 1 105 ? 6.69974 -1.56136 101.81222 1.000 20.34409 105 HIS D CA 1
ATOM 3594 C C . HIS D 1 105 ? 5.84229 -0.86513 102.85949 1.000 21.11290 105 HIS D C 1
ATOM 3595 O O . HIS D 1 105 ? 5.62975 0.34963 102.79470 1.000 20.81182 105 HIS D O 1
ATOM 3602 N N . ALA D 1 106 ? 5.34508 -1.64778 103.81618 1.000 22.27619 106 ALA D N 1
ATOM 3603 C CA . ALA D 1 106 ? 4.56020 -1.10698 104.91871 1.000 24.60280 106 ALA D CA 1
ATOM 3604 C C . ALA D 1 106 ? 5.30596 0.02114 105.62032 1.000 27.73791 106 ALA D C 1
ATOM 3605 O O . ALA D 1 106 ? 6.48552 -0.11210 105.95871 1.000 30.81670 106 ALA D O 1
ATOM 3607 N N . ASP D 1 107 ? 4.60682 1.13935 105.81827 1.000 24.95752 107 ASP D N 1
ATOM 3608 C CA . ASP D 1 107 ? 5.10221 2.31150 106.54031 1.000 25.90079 107 ASP D CA 1
ATOM 3609 C C . ASP D 1 107 ? 6.27478 2.99283 105.84108 1.000 25.42563 107 ASP D C 1
ATOM 3610 O O . ASP D 1 107 ? 6.99142 3.78374 106.46087 1.000 28.22872 107 ASP D O 1
ATOM 3615 N N . VAL D 1 108 ? 6.47893 2.72977 104.55421 1.000 23.58547 108 VAL D N 1
ATOM 3616 C CA . VAL D 1 108 ? 7.50335 3.40650 103.76611 1.000 23.10879 108 VAL D CA 1
ATOM 3617 C C . VAL D 1 108 ? 6.79907 4.04915 102.58010 1.000 21.26567 108 VAL D C 1
ATOM 3618 O O . VAL D 1 108 ? 6.28137 3.34761 101.70220 1.000 19.82234 108 VAL D O 1
ATOM 3622 N N . LYS D 1 109 ? 6.81177 5.38268 102.53249 1.000 21.51593 109 LYS D N 1
ATOM 3623 C CA . LYS D 1 109 ? 6.00890 6.09702 101.54500 1.000 20.09292 109 LYS D CA 1
ATOM 3624 C C . LYS D 1 109 ? 6.58656 5.95433 100.14264 1.000 18.69113 109 LYS D C 1
ATOM 3625 O O . LYS D 1 109 ? 5.83698 5.81327 99.16933 1.000 18.78054 109 LYS D O 1
ATOM 3631 N N . ALA D 1 110 ? 7.90770 5.95937 100.01967 1.000 19.24861 110 ALA D N 1
ATOM 3632 C CA . ALA D 1 110 ? 8.53790 5.85616 98.70898 1.000 18.20121 110 ALA D CA 1
ATOM 3633 C C . ALA D 1 110 ? 8.56562 4.39910 98.25159 1.000 17.44697 110 ALA D C 1
ATOM 3634 O O . ALA D 1 110 ? 9.12065 3.55209 98.95143 1.000 18.34266 110 ALA D O 1
ATOM 3636 N N . PRO D 1 111 ? 7.96617 4.07576 97.10716 1.000 16.03507 111 PRO D N 1
ATOM 3637 C CA . PRO D 1 111 ? 8.06819 2.70347 96.59569 1.000 17.28855 111 PRO D CA 1
ATOM 3638 C C . PRO D 1 111 ? 9.46483 2.40859 96.07180 1.000 17.50481 111 PRO D C 1
ATOM 3639 O O . PRO D 1 111 ? 10.24492 3.30469 95.74218 1.000 16.22941 111 PRO D O 1
ATOM 3643 N N . GLU D 1 112 ? 9.78291 1.11800 96.02167 1.000 16.12947 112 GLU D N 1
ATOM 3644 C CA . GLU D 1 112 ? 10.93446 0.63344 95.27384 1.000 16.80644 112 GLU D CA 1
ATOM 3645 C C . GLU D 1 112 ? 10.50077 0.28346 93.85557 1.000 20.31046 112 GLU D C 1
ATOM 3646 O O . GLU D 1 112 ? 9.41877 -0.27225 93.64565 1.000 20.93456 112 GLU D O 1
ATOM 3652 N N . PHE D 1 113 ? 11.34682 0.61094 92.88348 1.000 15.27172 113 PHE D N 1
ATOM 3653 C CA . PHE D 1 113 ? 10.99914 0.47296 91.47699 1.000 14.44763 113 PHE D CA 1
ATOM 3654 C C . PHE D 1 113 ? 11.84487 -0.59530 90.79649 1.000 14.99570 113 PHE D C 1
ATOM 3655 O O . PHE D 1 113 ? 12.99909 -0.83145 91.16378 1.000 18.38526 113 PHE D O 1
ATOM 3663 N N . GLY D 1 114 ? 11.25763 -1.22965 89.78553 1.000 20.54853 114 GLY D N 1
ATOM 3664 C CA . GLY D 1 114 ? 11.94175 -2.24821 89.02849 1.000 20.11865 114 GLY D CA 1
ATOM 3665 C C . GLY D 1 114 ? 11.27655 -3.59892 89.17129 1.000 18.10781 114 GLY D C 1
ATOM 3666 O O . GLY D 1 114 ? 10.73974 -3.93983 90.22937 1.000 16.76823 114 GLY D O 1
ATOM 3667 N N . PRO D 1 115 ? 11.31946 -4.41410 88.10624 1.000 16.26692 115 PRO D N 1
ATOM 3668 C CA . PRO D 1 115 ? 11.98289 -4.09552 86.83826 1.000 15.88687 115 PRO D CA 1
ATOM 3669 C C . PRO D 1 115 ? 11.14924 -3.25326 85.87928 1.000 19.43901 115 PRO D C 1
ATOM 3670 O O . PRO D 1 115 ? 9.94410 -3.10148 86.04893 1.000 16.71313 115 PRO D O 1
ATOM 3674 N N . SER D 1 116 ? 11.82629 -2.68413 84.88746 1.000 22.34942 116 SER D N 1
ATOM 3675 C CA . SER D 1 116 ? 11.18197 -2.08157 83.72822 1.000 22.00340 116 SER D CA 1
ATOM 3676 C C . SER D 1 116 ? 11.04424 -3.15470 82.65156 1.000 26.53643 116 SER D C 1
ATOM 3677 O O . SER D 1 116 ? 12.02022 -3.84564 82.33655 1.000 22.60688 116 SER D O 1
ATOM 3680 N N . CYS D 1 117 ? 9.83110 -3.30596 82.10565 1.000 22.14982 117 CYS D N 1
ATOM 3681 C CA . CYS D 1 117 ? 9.51051 -4.45984 81.27474 1.000 22.59306 117 CYS D CA 1
ATOM 3682 C C . CYS D 1 117 ? 8.79741 -4.06056 79.99142 1.000 22.71359 117 CYS D C 1
ATOM 3683 O O . CYS D 1 117 ? 8.18213 -2.99731 79.89274 1.000 22.50092 117 CYS D O 1
ATOM 3686 N N . LEU D 1 118 ? 8.89461 -4.95383 79.00970 1.000 23.48325 118 LEU D N 1
ATOM 3687 C CA . LEU D 1 118 ? 8.03665 -4.96486 77.83464 1.000 23.99241 118 LEU D CA 1
ATOM 3688 C C . LEU D 1 118 ? 7.07196 -6.13702 77.96070 1.000 24.54711 118 LEU D C 1
ATOM 3689 O O . LEU D 1 118 ? 7.49117 -7.25744 78.27196 1.000 26.47862 118 LEU D O 1
ATOM 3694 N N . VAL D 1 119 ? 5.79001 -5.88485 77.71915 1.000 24.02608 119 VAL D N 1
ATOM 3695 C CA . VAL D 1 119 ? 4.75672 -6.91161 77.81043 1.000 24.38240 119 VAL D CA 1
ATOM 3696 C C . VAL D 1 119 ? 4.24502 -7.18256 76.40276 1.000 25.26850 119 VAL D C 1
ATOM 3697 O O . VAL D 1 119 ? 3.58272 -6.32962 75.79900 1.000 25.22818 119 VAL D O 1
ATOM 3701 N N . HIS D 1 120 ? 4.55506 -8.36901 75.87694 1.000 26.47375 120 HIS D N 1
ATOM 3702 C CA . HIS D 1 120 ? 4.12718 -8.78853 74.54543 1.000 27.81946 120 HIS D CA 1
ATOM 3703 C C . HIS D 1 120 ? 2.92346 -9.71598 74.68549 1.000 28.97854 120 HIS D C 1
ATOM 3704 O O . HIS D 1 120 ? 3.05316 -10.84698 75.16733 1.000 28.91406 120 HIS D O 1
ATOM 3711 N N . ASP D 1 121 ? 1.75975 -9.24372 74.24781 1.000 27.89771 121 ASP D N 1
ATOM 3712 C CA . ASP D 1 121 ? 0.50350 -9.95601 74.42204 1.000 28.17063 121 ASP D CA 1
ATOM 3713 C C . ASP D 1 121 ? -0.09736 -10.33363 73.07462 1.000 29.55151 121 ASP D C 1
ATOM 3714 O O . ASP D 1 121 ? 0.09825 -9.64027 72.07215 1.000 30.07103 121 ASP D O 1
ATOM 3719 N N . VAL D 1 122 ? -0.83042 -11.44536 73.06373 1.000 30.48186 122 VAL D N 1
ATOM 3720 C CA . VAL D 1 122 ? -1.68932 -11.82797 71.94805 1.000 31.79827 122 VAL D CA 1
ATOM 3721 C C . VAL D 1 122 ? -3.10786 -11.94004 72.49132 1.000 31.30513 122 VAL D C 1
ATOM 3722 O O . VAL D 1 122 ? -3.38318 -12.78680 73.35135 1.000 31.55769 122 VAL D O 1
ATOM 3726 N N . LEU D 1 123 ? -3.99790 -11.08016 72.00201 1.000 30.99276 123 LEU D N 1
ATOM 3727 C CA . LEU D 1 123 ? -5.35968 -10.97581 72.50497 1.000 30.70065 123 LEU D CA 1
ATOM 3728 C C . LEU D 1 123 ? -6.35647 -11.61170 71.54464 1.000 32.09743 123 LEU D C 1
ATOM 3729 O O . LEU D 1 123 ? -6.25246 -11.44907 70.32518 1.000 33.07437 123 LEU D O 1
ATOM 3734 N N . VAL D 1 124 ? -7.32989 -12.32593 72.11283 1.000 32.49562 124 VAL D N 1
ATOM 3735 C CA . VAL D 1 124 ? -8.45405 -12.89443 71.37961 1.000 33.79279 124 VAL D CA 1
ATOM 3736 C C . VAL D 1 124 ? -9.71893 -12.59319 72.17130 1.000 36.17947 124 VAL D C 1
ATOM 3737 O O . VAL D 1 124 ? -9.67068 -12.08597 73.29350 1.000 33.81579 124 VAL D O 1
ATOM 3741 N N . ARG D 1 125 ? -10.86224 -12.91194 71.57192 1.000 34.62327 125 ARG D N 1
ATOM 3742 C CA . ARG D 1 125 ? -12.15809 -12.70830 72.20414 1.000 34.92318 125 ARG D CA 1
ATOM 3743 C C . ARG D 1 125 ? -12.74909 -14.05715 72.58763 1.000 36.30553 125 ARG D C 1
ATOM 3744 O O . ARG D 1 125 ? -12.73154 -14.99712 71.78661 1.000 37.44385 125 ARG D O 1
ATOM 3752 N N . GLY D 1 126 ? -13.26307 -14.15031 73.81326 1.000 36.65079 126 GLY D N 1
ATOM 3753 C CA . GLY D 1 126 ? -13.82487 -15.38725 74.30961 1.000 38.41233 126 GLY D CA 1
ATOM 3754 C C . GLY D 1 126 ? -15.24843 -15.61834 73.83934 1.000 39.72298 126 GLY D C 1
ATOM 3755 O O . GLY D 1 126 ? -15.83765 -14.82746 73.10314 1.000 39.31918 126 GLY D O 1
ATOM 3756 N N . ALA D 1 127 ? -15.80902 -16.74726 74.28320 1.000 41.65165 127 ALA D N 1
ATOM 3757 C CA . ALA D 1 127 ? -17.18505 -17.08198 73.92637 1.000 43.18597 127 ALA D CA 1
ATOM 3758 C C . ALA D 1 127 ? -18.17724 -16.06973 74.48432 1.000 43.23060 127 ALA D C 1
ATOM 3759 O O . ALA D 1 127 ? -19.22680 -15.82966 73.87452 1.000 49.70271 127 ALA D O 1
ATOM 3761 N N . ASP D 1 128 ? -17.86347 -15.47653 75.63319 1.000 42.92314 128 ASP D N 1
ATOM 3762 C CA . ASP D 1 128 ? -18.65848 -14.42461 76.25014 1.000 53.82283 128 ASP D CA 1
ATOM 3763 C C . ASP D 1 128 ? -18.42914 -13.06341 75.58824 1.000 55.47239 128 ASP D C 1
ATOM 3764 O O . ASP D 1 128 ? -18.98634 -12.05810 76.03887 1.000 62.95480 128 ASP D O 1
ATOM 3769 N N . GLY D 1 129 ? -17.63461 -13.01008 74.51912 1.000 49.11272 129 GLY D N 1
ATOM 3770 C CA . GLY D 1 129 ? -17.27972 -11.75562 73.89056 1.000 42.94628 129 GLY D CA 1
ATOM 3771 C C . GLY D 1 129 ? -16.30173 -10.91328 74.67312 1.000 39.63307 129 GLY D C 1
ATOM 3772 O O . GLY D 1 129 ? -16.04034 -9.77243 74.27594 1.000 41.02123 129 GLY D O 1
ATOM 3773 N N . GLU D 1 130 ? -15.76569 -11.43046 75.77415 1.000 37.87070 130 GLU D N 1
ATOM 3774 C CA . GLU D 1 130 ? -14.74634 -10.73218 76.53493 1.000 36.64835 130 GLU D CA 1
ATOM 3775 C C . GLU D 1 130 ? -13.37584 -10.97339 75.91618 1.000 34.97622 130 GLU D C 1
ATOM 3776 O O . GLU D 1 130 ? -13.12778 -12.00069 75.27881 1.000 35.08537 130 GLU D O 1
ATOM 3782 N N . LEU D 1 131 ? -12.49005 -10.00065 76.08999 1.000 33.77477 131 LEU D N 1
ATOM 3783 C CA . LEU D 1 131 ? -11.11190 -10.16553 75.65985 1.000 32.45195 131 LEU D CA 1
ATOM 3784 C C . LEU D 1 131 ? -10.40882 -11.19952 76.53096 1.000 32.59093 131 LEU D C 1
ATOM 3785 O O . LEU D 1 131 ? -10.71830 -11.36101 77.71438 1.000 33.44232 131 LEU D O 1
ATOM 3790 N N . LEU D 1 132 ? -9.43999 -11.89062 75.93483 1.000 32.21156 132 LEU D N 1
ATOM 3791 C CA . LEU D 1 132 ? -8.66980 -12.90419 76.63721 1.000 32.72453 132 LEU D CA 1
ATOM 3792 C C . LEU D 1 132 ? -7.26073 -12.93454 76.06669 1.000 31.89778 132 LEU D C 1
ATOM 3793 O O . LEU D 1 132 ? -7.01968 -12.53005 74.92573 1.000 31.45214 132 LEU D O 1
ATOM 3798 N N . LEU D 1 133 ? -6.33300 -13.42880 76.88592 1.000 32.09905 133 LEU D N 1
ATOM 3799 C CA . LEU D 1 133 ? -4.91007 -13.46411 76.56410 1.000 31.58515 133 LEU D CA 1
ATOM 3800 C C . LEU D 1 133 ? -4.53930 -14.88002 76.15373 1.000 36.94086 133 LEU D C 1
ATOM 3801 O O . LEU D 1 133 ? -4.62421 -15.81750 76.95389 1.000 34.87958 133 LEU D O 1
ATOM 3806 N N . ARG D 1 134 ? -4.13867 -15.02965 74.90206 1.000 34.81847 134 ARG D N 1
ATOM 3807 C CA . ARG D 1 134 ? -3.59470 -16.29725 74.45384 1.000 35.94079 134 ARG D CA 1
ATOM 3808 C C . ARG D 1 134 ? -2.22063 -16.52452 75.04155 1.000 41.02326 134 ARG D C 1
ATOM 3809 O O . ARG D 1 134 ? -1.90424 -17.62791 75.49737 1.000 38.22679 134 ARG D O 1
ATOM 3817 N N . SER D 1 135 ? -1.38582 -15.49019 75.00164 1.000 34.53766 135 SER D N 1
ATOM 3818 C CA . SER D 1 135 ? -0.00963 -15.57743 75.43581 1.000 36.47766 135 SER D CA 1
ATOM 3819 C C . SER D 1 135 ? 0.40881 -14.22234 75.97774 1.000 32.35070 135 SER D C 1
ATOM 3820 O O . SER D 1 135 ? -0.07643 -13.17526 75.53629 1.000 30.95304 135 SER D O 1
ATOM 3823 N N . ARG D 1 136 ? 1.30580 -14.26409 76.95428 1.000 32.23720 136 ARG D N 1
ATOM 3824 C CA . ARG D 1 136 ? 1.94855 -13.07242 77.48588 1.000 30.37136 136 ARG D CA 1
ATOM 3825 C C . ARG D 1 136 ? 3.42315 -13.39138 77.66161 1.000 31.09285 136 ARG D C 1
ATOM 3826 O O . ARG D 1 136 ? 3.77098 -14.34018 78.37211 1.000 32.59271 136 ARG D O 1
ATOM 3834 N N . HIS D 1 137 ? 4.28008 -12.62130 76.99546 1.000 30.42703 137 HIS D N 1
ATOM 3835 C CA . HIS D 1 137 ? 5.72512 -12.77144 77.09792 1.000 31.14839 137 HIS D CA 1
ATOM 3836 C C . HIS D 1 137 ? 6.30107 -11.47497 77.64347 1.000 31.80658 137 HIS D C 1
ATOM 3837 O O . HIS D 1 137 ? 6.12585 -10.41302 77.03715 1.000 33.92763 137 HIS D O 1
ATOM 3844 N N . VAL D 1 138 ? 6.99198 -11.56233 78.77626 1.000 29.11741 138 VAL D N 1
ATOM 3845 C CA . VAL D 1 138 ? 7.55644 -10.40021 79.45260 1.000 27.53531 138 VAL D CA 1
ATOM 3846 C C . VAL D 1 138 ? 9.06929 -10.43863 79.29987 1.000 28.23479 138 VAL D C 1
ATOM 3847 O O . VAL D 1 138 ? 9.70678 -11.44710 79.62463 1.000 33.79384 138 VAL D O 1
ATOM 3851 N N . THR D 1 139 ? 9.63918 -9.34529 78.80097 1.000 27.36055 139 THR D N 1
ATOM 3852 C CA . THR D 1 139 ? 11.08059 -9.16375 78.73459 1.000 27.95820 139 THR D CA 1
ATOM 3853 C C . THR D 1 139 ? 11.48171 -8.02170 79.65812 1.000 28.97692 139 THR D C 1
ATOM 3854 O O . THR D 1 139 ? 10.68679 -7.11997 79.93565 1.000 25.00369 139 THR D O 1
ATOM 3858 N N . HIS D 1 140 ? 12.72348 -8.06462 80.12975 1.000 26.85466 140 HIS D N 1
ATOM 3859 C CA . HIS D 1 140 ? 13.22346 -7.11362 81.11242 1.000 25.69427 140 HIS D CA 1
ATOM 3860 C C . HIS D 1 140 ? 14.21929 -6.16254 80.46383 1.000 25.68160 140 HIS D C 1
ATOM 3861 O O . HIS D 1 140 ? 15.15480 -6.60126 79.78658 1.000 30.21525 140 HIS D O 1
ATOM 3868 N N . ASP D 1 141 ? 14.01195 -4.85980 80.67958 1.000 24.46406 141 ASP D N 1
ATOM 3869 C CA . ASP D 1 141 ? 14.82825 -3.84748 80.01715 1.000 24.75223 141 ASP D CA 1
ATOM 3870 C C . ASP D 1 141 ? 16.27718 -3.87139 80.49100 1.000 25.31568 141 ASP D C 1
ATOM 3871 O O . ASP D 1 141 ? 17.17071 -3.44451 79.75206 1.000 26.31911 141 ASP D O 1
ATOM 3876 N N . HIS D 1 142 ? 16.53553 -4.34910 81.70651 1.000 25.02001 142 HIS D N 1
ATOM 3877 C CA . HIS D 1 142 ? 17.89784 -4.39900 82.22410 1.000 25.68931 142 HIS D CA 1
ATOM 3878 C C . HIS D 1 142 ? 18.64216 -5.66670 81.82491 1.000 28.42733 142 HIS D C 1
ATOM 3879 O O . HIS D 1 142 ? 19.83229 -5.78964 82.13247 1.000 29.34741 142 HIS D O 1
ATOM 3886 N N . VAL D 1 143 ? 17.98394 -6.60033 81.14583 1.000 28.43789 143 VAL D N 1
ATOM 3887 C CA . VAL D 1 143 ? 18.61724 -7.82668 80.67581 1.000 30.84999 143 VAL D CA 1
ATOM 3888 C C . VAL D 1 143 ? 18.96328 -7.62253 79.20749 1.000 35.30730 143 VAL D C 1
ATOM 3889 O O . VAL D 1 143 ? 18.07588 -7.57691 78.34865 1.000 37.57375 143 VAL D O 1
ATOM 3893 N N . PHE D 1 144 ? 20.25356 -7.49241 78.91876 1.000 37.96728 144 PHE D N 1
ATOM 3894 C CA . PHE D 1 144 ? 20.71553 -7.22638 77.56215 1.000 43.93578 144 PHE D CA 1
ATOM 3895 C C . PHE D 1 144 ? 21.22171 -8.50235 76.89794 1.000 53.00133 144 PHE D C 1
ATOM 3896 O O . PHE D 1 144 ? 22.03563 -9.22845 77.46883 1.000 55.00508 144 PHE D O 1
ATOM 3904 N N . PRO E 1 7 ? -19.57841 2.11803 76.31818 1.000 42.59563 7 PRO E N 1
ATOM 3905 C CA . PRO E 1 7 ? -18.64960 1.48152 77.25934 1.000 42.16546 7 PRO E CA 1
ATOM 3906 C C . PRO E 1 7 ? -17.20126 1.88630 76.99953 1.000 43.68329 7 PRO E C 1
ATOM 3907 O O . PRO E 1 7 ? -16.56490 2.47440 77.87441 1.000 40.34501 7 PRO E O 1
ATOM 3911 N N . THR E 1 8 ? -16.68659 1.57120 75.80803 1.000 45.45256 8 THR E N 1
ATOM 3912 C CA . THR E 1 8 ? -15.35378 2.03973 75.44489 1.000 39.57355 8 THR E CA 1
ATOM 3913 C C . THR E 1 8 ? -15.33078 3.55157 75.26524 1.000 41.38871 8 THR E C 1
ATOM 3914 O O . THR E 1 8 ? -14.28751 4.18400 75.46943 1.000 38.93781 8 THR E O 1
ATOM 3918 N N . GLY E 1 9 ? -16.46575 4.14500 74.88894 1.000 42.86449 9 GLY E N 1
ATOM 3919 C CA . GLY E 1 9 ? -16.54742 5.59474 74.83620 1.000 36.32629 9 GLY E CA 1
ATOM 3920 C C . GLY E 1 9 ? -16.52512 6.22389 76.21564 1.000 31.70920 9 GLY E C 1
ATOM 3921 O O . GLY E 1 9 ? -15.91435 7.27730 76.41748 1.000 30.80945 9 GLY E O 1
ATOM 3922 N N . LEU E 1 10 ? -17.18808 5.58739 77.18473 1.000 28.50897 10 LEU E N 1
ATOM 3923 C CA . LEU E 1 10 ? -17.14024 6.07839 78.55847 1.000 25.99453 10 LEU E CA 1
ATOM 3924 C C . LEU E 1 10 ? -15.73448 5.96427 79.13586 1.000 23.38305 10 LEU E C 1
ATOM 3925 O O . LEU E 1 10 ? -15.29070 6.84617 79.88077 1.000 21.65107 10 LEU E O 1
ATOM 3930 N N . TYR E 1 11 ? -15.01827 4.88761 78.80205 1.000 23.97381 11 TYR E N 1
ATOM 3931 C CA . TYR E 1 11 ? -13.67986 4.69088 79.35092 1.000 22.03485 11 TYR E CA 1
ATOM 3932 C C . TYR E 1 11 ? -12.73046 5.79069 78.89107 1.000 20.60598 11 TYR E C 1
ATOM 3933 O O . TYR E 1 11 ? -11.99582 6.36993 79.69926 1.000 23.56000 11 TYR E O 1
ATOM 3942 N N . ALA E 1 12 ? -12.73382 6.09345 77.59013 1.000 22.03342 12 ALA E N 1
ATOM 3943 C CA . ALA E 1 12 ? -11.90158 7.17879 77.08189 1.000 21.21553 12 ALA E CA 1
ATOM 3944 C C . ALA E 1 12 ? -12.33177 8.52079 77.66108 1.000 19.90437 12 ALA E C 1
ATOM 3945 O O . ALA E 1 12 ? -11.49170 9.39158 77.92067 1.000 18.54244 12 ALA E O 1
ATOM 3947 N N . GLU E 1 13 ? -13.63932 8.70560 77.86956 1.000 20.68143 13 GLU E N 1
ATOM 3948 C CA . GLU E 1 13 ? -14.13329 9.94698 78.45801 1.000 19.85197 13 GLU E CA 1
ATOM 3949 C C . GLU E 1 13 ? -13.64408 10.11215 79.89325 1.000 17.59412 13 GLU E C 1
ATOM 3950 O O . GLU E 1 13 ? -13.31974 11.22609 80.32221 1.000 16.57401 13 GLU E O 1
ATOM 3956 N N . VAL E 1 14 ? -13.57979 9.01448 80.65082 1.000 17.17894 14 VAL E N 1
ATOM 3957 C CA . VAL E 1 14 ? -13.08628 9.09371 82.02258 1.000 15.48057 14 VAL E CA 1
ATOM 3958 C C . VAL E 1 14 ? -11.59477 9.40769 82.03761 1.000 14.28352 14 VAL E C 1
ATOM 3959 O O . VAL E 1 14 ? -11.13198 10.23970 82.82782 1.000 13.18263 14 VAL E O 1
ATOM 3963 N N . LEU E 1 15 ? -10.81846 8.75046 81.16852 1.000 14.86329 15 LEU E N 1
ATOM 3964 C CA . LEU E 1 15 ? -9.39084 9.05095 81.07613 1.000 14.24022 15 LEU E CA 1
ATOM 3965 C C . LEU E 1 15 ? -9.15744 10.51620 80.72558 1.000 14.01774 15 LEU E C 1
ATOM 3966 O O . LEU E 1 15 ? -8.28859 11.17371 81.31358 1.000 16.75432 15 LEU E O 1
ATOM 3971 N N . SER E 1 16 ? -9.92030 11.04151 79.76322 1.000 15.09638 16 SER E N 1
ATOM 3972 C CA . SER E 1 16 ? -9.81380 12.45460 79.41212 1.000 15.35901 16 SER E CA 1
ATOM 3973 C C . SER E 1 16 ? -10.20360 13.33658 80.59092 1.000 15.70680 16 SER E C 1
ATOM 3974 O O . SER E 1 16 ? -9.53448 14.33456 80.88506 1.000 16.87325 16 SER E O 1
ATOM 3977 N N . PHE E 1 17 ? -11.29701 12.98049 81.27163 1.000 15.63595 17 PHE E N 1
ATOM 3978 C CA . PHE E 1 17 ? -11.72551 13.69185 82.47314 1.000 13.59145 17 PHE E CA 1
ATOM 3979 C C . PHE E 1 17 ? -10.59754 13.77626 83.49750 1.000 15.46978 17 PHE E C 1
ATOM 3980 O O . PHE E 1 17 ? -10.31687 14.84927 84.04328 1.000 16.32390 17 PHE E O 1
ATOM 3988 N N . TYR E 1 18 ? -9.92317 12.65041 83.75222 1.000 11.91578 18 TYR E N 1
ATOM 3989 C CA . TYR E 1 18 ? -8.82412 12.63716 84.71489 1.000 11.28573 18 TYR E CA 1
ATOM 3990 C C . TYR E 1 18 ? -7.63870 13.45815 84.22236 1.000 11.57782 18 TYR E C 1
ATOM 3991 O O . TYR E 1 18 ? -6.92766 14.07180 85.02625 1.000 15.67858 18 TYR E O 1
ATOM 4000 N N . GLY E 1 19 ? -7.39345 13.45734 82.90973 1.000 12.24489 19 GLY E N 1
ATOM 4001 C CA . GLY E 1 19 ? -6.26236 14.20098 82.37723 1.000 12.95607 19 GLY E CA 1
ATOM 4002 C C . GLY E 1 19 ? -6.38792 15.69316 82.61436 1.000 17.96717 19 GLY E C 1
ATOM 4003 O O . GLY E 1 19 ? -5.45239 16.34061 83.09058 1.000 19.13784 19 GLY E O 1
ATOM 4004 N N . HIS E 1 20 ? -7.55361 16.25854 82.28871 1.000 13.74746 20 HIS E N 1
ATOM 4005 C CA . HIS E 1 20 ? -7.79205 17.67432 82.55268 1.000 15.14265 20 HIS E CA 1
ATOM 4006 C C . HIS E 1 20 ? -7.83629 17.95766 84.04944 1.000 18.89888 20 HIS E C 1
ATOM 4007 O O . HIS E 1 20 ? -7.30401 18.97372 84.51147 1.000 20.14450 20 HIS E O 1
ATOM 4014 N N . GLN E 1 21 ? -8.46278 17.06533 84.81997 1.000 16.65916 21 GLN E N 1
ATOM 4015 C CA . GLN E 1 21 ? -8.67137 17.31131 86.24409 1.000 19.27365 21 GLN E CA 1
ATOM 4016 C C . GLN E 1 21 ? -7.34793 17.40282 86.99681 1.000 17.75602 21 GLN E C 1
ATOM 4017 O O . GLN E 1 21 ? -7.13943 18.31723 87.80147 1.000 18.56276 21 GLN E O 1
ATOM 4031 N N . GLN E 1 23 ? -4.23612 17.81410 85.80038 1.000 17.04419 23 GLN E N 1
ATOM 4032 C CA . GLN E 1 23 ? -3.40957 18.92978 85.35847 1.000 21.14102 23 GLN E CA 1
ATOM 4033 C C . GLN E 1 23 ? -3.84499 20.23027 86.01973 1.000 17.38880 23 GLN E C 1
ATOM 4034 O O . GLN E 1 23 ? -3.01079 21.10887 86.26291 1.000 19.14747 23 GLN E O 1
ATOM 4040 N N . LYS E 1 24 ? -5.13617 20.36222 86.33568 1.000 16.67558 24 LYS E N 1
ATOM 4041 C CA . LYS E 1 24 ? -5.59951 21.52443 87.08769 1.000 17.87175 24 LYS E CA 1
ATOM 4042 C C . LYS E 1 24 ? -5.09997 21.47649 88.52676 1.000 18.25282 24 LYS E C 1
ATOM 4043 O O . LYS E 1 24 ? -4.62338 22.48417 89.06230 1.000 20.13246 24 LYS E O 1
ATOM 4049 N N . LEU E 1 25 ? -5.19887 20.30723 89.16815 1.000 16.88124 25 LEU E N 1
ATOM 4050 C CA . LEU E 1 25 ? -4.69612 20.16342 90.53123 1.000 17.76201 25 LEU E CA 1
ATOM 4051 C C . LEU E 1 25 ? -3.20248 20.45735 90.59904 1.000 19.18115 25 LEU E C 1
ATOM 4052 O O . LEU E 1 25 ? -2.74794 21.23222 91.44870 1.000 21.11413 25 LEU E O 1
ATOM 4057 N N . ASP E 1 26 ? -2.42204 19.84670 89.70340 1.000 18.79008 26 ASP E N 1
ATOM 4058 C CA . ASP E 1 26 ? -0.97700 20.03744 89.71581 1.000 20.64274 26 ASP E CA 1
ATOM 4059 C C . ASP E 1 26 ? -0.57094 21.42517 89.24111 1.000 22.74332 26 ASP E C 1
ATOM 4060 O O . ASP E 1 26 ? 0.53870 21.87024 89.55176 1.000 25.04596 26 ASP E O 1
ATOM 4065 N N . GLY E 1 27 ? -1.42861 22.10208 88.48433 1.000 22.40079 27 GLY E N 1
ATOM 4066 C CA . GLY E 1 27 ? -1.23548 23.48038 88.09538 1.000 24.69369 27 GLY E CA 1
ATOM 4067 C C . GLY E 1 27 ? -1.76143 24.48020 89.09931 1.000 26.09511 27 GLY E C 1
ATOM 4068 O O . GLY E 1 27 ? -1.82378 25.67547 88.79187 1.000 28.16909 27 GLY E O 1
ATOM 4069 N N . ARG E 1 28 ? -2.15394 24.01644 90.28858 1.000 25.34044 28 ARG E N 1
ATOM 4070 C CA . ARG E 1 28 ? -2.64281 24.86824 91.37464 1.000 35.30903 28 ARG E CA 1
ATOM 4071 C C . ARG E 1 28 ? -3.94154 25.58432 91.00720 1.000 26.80080 28 ARG E C 1
ATOM 4072 O O . ARG E 1 28 ? -4.22586 26.67122 91.51443 1.000 29.02604 28 ARG E O 1
ATOM 4074 N N . ASP E 1 29 ? -4.73787 24.98343 90.12222 1.000 24.58284 29 ASP E N 1
ATOM 4075 C CA . ASP E 1 29 ? -6.09808 25.45170 89.84554 1.000 24.46598 29 ASP E CA 1
ATOM 4076 C C . ASP E 1 29 ? -7.07127 24.68535 90.74250 1.000 22.98096 29 ASP E C 1
ATOM 4077 O O . ASP E 1 29 ? -7.80765 23.79432 90.31529 1.000 21.02630 29 ASP E O 1
ATOM 4082 N N . PHE E 1 30 ? -7.05888 25.05965 92.02246 1.000 24.36894 30 PHE E N 1
ATOM 4083 C CA . PHE E 1 30 ? -7.78855 24.28719 93.02208 1.000 29.26952 30 PHE E CA 1
ATOM 4084 C C . PHE E 1 30 ? -9.29416 24.46032 92.87307 1.000 31.05602 30 PHE E C 1
ATOM 4085 O O . PHE E 1 30 ? -10.05599 23.51348 93.10015 1.000 27.28638 30 PHE E O 1
ATOM 4093 N N . ALA E 1 31 ? -9.74249 25.65632 92.48518 1.000 25.09355 31 ALA E N 1
ATOM 4094 C CA . ALA E 1 31 ? -11.16526 25.86038 92.23467 1.000 27.27728 31 ALA E CA 1
ATOM 4095 C C . ALA E 1 31 ? -11.62454 25.08303 91.00758 1.000 27.35657 31 ALA E C 1
ATOM 4096 O O . ALA E 1 31 ? -12.70710 24.48556 91.01496 1.000 29.26266 31 ALA E O 1
ATOM 4098 N N . GLY E 1 32 ? -10.81668 25.08050 89.94439 1.000 25.87875 32 GLY E N 1
ATOM 4099 C CA . GLY E 1 32 ? -11.16158 24.29634 88.76968 1.000 21.35899 32 GLY E CA 1
ATOM 4100 C C . GLY E 1 32 ? -11.19057 22.80768 89.05648 1.000 26.17383 32 GLY E C 1
ATOM 4101 O O . GLY E 1 32 ? -12.00867 22.07260 88.49810 1.000 26.72760 32 GLY E O 1
ATOM 4102 N N . TYR E 1 33 ? -10.30124 22.34387 89.93605 1.000 18.46991 33 TYR E N 1
ATOM 4103 C CA . TYR E 1 33 ? -10.32541 20.94400 90.34695 1.000 16.78050 33 TYR E CA 1
ATOM 4104 C C . TYR E 1 33 ? -11.59542 20.62678 91.12644 1.000 21.93025 33 TYR E C 1
ATOM 4105 O O . TYR E 1 33 ? -12.24333 19.59897 90.89240 1.000 16.00170 33 TYR E O 1
ATOM 4114 N N . ALA E 1 34 ? -11.96374 21.50080 92.06758 1.000 18.61647 34 ALA E N 1
ATOM 4115 C CA . ALA E 1 34 ? -13.17153 21.27167 92.85230 1.000 22.16401 34 ALA E CA 1
ATOM 4116 C C . ALA E 1 34 ? -14.41907 21.33620 91.98459 1.000 20.93601 34 ALA E C 1
ATOM 4117 O O . ALA E 1 34 ? -15.43546 20.71454 92.31348 1.000 19.81201 34 ALA E O 1
ATOM 4119 N N . ALA E 1 35 ? -14.35811 22.07185 90.87131 1.000 20.01330 35 ALA E N 1
ATOM 4120 C CA . ALA E 1 35 ? -15.48898 22.15460 89.95605 1.000 24.73281 35 ALA E CA 1
ATOM 4121 C C . ALA E 1 35 ? -15.76143 20.83524 89.24497 1.000 19.53406 35 ALA E C 1
ATOM 4122 O O . ALA E 1 35 ? -16.84572 20.66975 88.67593 1.000 21.21010 35 ALA E O 1
ATOM 4124 N N . THR E 1 36 ? -14.81081 19.89786 89.25787 1.000 17.42938 36 THR E N 1
ATOM 4125 C CA . THR E 1 36 ? -15.05051 18.56916 88.70635 1.000 16.35869 36 THR E CA 1
ATOM 4126 C C . THR E 1 36 ? -15.80068 17.65996 89.67113 1.000 16.46365 36 THR E C 1
ATOM 4127 O O . THR E 1 36 ? -16.09396 16.51381 89.31518 1.000 16.00813 36 THR E O 1
ATOM 4131 N N . PHE E 1 37 ? -16.10329 18.13432 90.87409 1.000 20.93836 37 PHE E N 1
ATOM 4132 C CA . PHE E 1 37 ? -16.95550 17.43231 91.82049 1.000 20.82479 37 PHE E CA 1
ATOM 4133 C C . PHE E 1 37 ? -18.37886 17.96812 91.72508 1.000 22.05115 37 PHE E C 1
ATOM 4134 O O . PHE E 1 37 ? -18.61469 19.08403 91.25552 1.000 22.64745 37 PHE E O 1
ATOM 4142 N N . THR E 1 38 ? -19.33117 17.16306 92.19171 1.000 23.10520 38 THR E N 1
ATOM 4143 C CA . THR E 1 38 ? -20.67639 17.68063 92.38083 1.000 25.13478 38 THR E CA 1
ATOM 4144 C C . THR E 1 38 ? -20.66867 18.74334 93.47894 1.000 26.68690 38 THR E C 1
ATOM 4145 O O . THR E 1 38 ? -19.70237 18.89149 94.23085 1.000 23.59612 38 THR E O 1
ATOM 4149 N N . GLU E 1 39 ? -21.77032 19.49004 93.57662 1.000 27.64616 39 GLU E N 1
ATOM 4150 C CA . GLU E 1 39 ? -21.81109 20.60056 94.52264 1.000 28.69368 39 GLU E CA 1
ATOM 4151 C C . GLU E 1 39 ? -21.72609 20.13479 95.97496 1.000 28.99139 39 GLU E C 1
ATOM 4152 O O . GLU E 1 39 ? -21.32581 20.92311 96.84529 1.000 29.49778 39 GLU E O 1
ATOM 4158 N N . ASP E 1 40 ? -22.11561 18.87898 96.26228 1.000 29.35679 40 ASP E N 1
ATOM 4159 C CA . ASP E 1 40 ? -21.87437 18.26347 97.56710 1.000 44.20030 40 ASP E CA 1
ATOM 4160 C C . ASP E 1 40 ? -20.64065 17.37396 97.56233 1.000 37.88980 40 ASP E C 1
ATOM 4161 O O . ASP E 1 40 ? -20.52547 16.50594 98.43891 1.000 51.55412 40 ASP E O 1
ATOM 4166 N N . GLY E 1 41 ? -19.76974 17.51030 96.55936 1.000 29.83019 41 GLY E N 1
ATOM 4167 C CA . GLY E 1 41 ? -18.66924 16.57736 96.39720 1.000 25.58630 41 GLY E CA 1
ATOM 4168 C C . GLY E 1 41 ? -18.02614 16.18660 97.70732 1.000 22.99975 41 GLY E C 1
ATOM 4169 O O . GLY E 1 41 ? -17.92195 17.01456 98.61773 1.000 23.28514 41 GLY E O 1
ATOM 4170 N N . GLU E 1 42 ? -17.63653 14.92301 97.82817 1.000 27.12063 42 GLU E N 1
ATOM 4171 C CA . GLU E 1 42 ? -16.94743 14.42284 99.00641 1.000 25.29813 42 GLU E CA 1
ATOM 4172 C C . GLU E 1 42 ? -15.53473 14.01170 98.61828 1.000 22.38672 42 GLU E C 1
ATOM 4173 O O . GLU E 1 42 ? -15.33579 13.31774 97.61832 1.000 21.78747 42 GLU E O 1
ATOM 4179 N N . PHE E 1 43 ? -14.55377 14.45479 99.40317 1.000 22.11807 43 PHE E N 1
ATOM 4180 C CA . PHE E 1 43 ? -13.14792 14.15080 99.14392 1.000 25.86365 43 PHE E CA 1
ATOM 4181 C C . PHE E 1 43 ? -12.51411 13.69429 100.44943 1.000 23.76434 43 PHE E C 1
ATOM 4182 O O . PHE E 1 43 ? -12.40285 14.48262 101.39303 1.000 24.53449 43 PHE E O 1
ATOM 4190 N N . ARG E 1 44 ? -12.10286 12.42988 100.50486 1.000 27.24750 44 ARG E N 1
ATOM 4191 C CA . ARG E 1 44 ? -11.45237 11.86003 101.67858 1.000 30.86080 44 ARG E CA 1
ATOM 4192 C C . ARG E 1 44 ? -10.03219 11.45953 101.30781 1.000 28.42705 44 ARG E C 1
ATOM 4193 O O . ARG E 1 44 ? -9.83303 10.58959 100.45288 1.000 28.95830 44 ARG E O 1
ATOM 4201 N N . HIS E 1 45 ? -9.04918 12.09708 101.94462 1.000 35.63900 45 HIS E N 1
ATOM 4202 C CA . HIS E 1 45 ? -7.65074 11.76624 101.69846 1.000 40.78182 45 HIS E CA 1
ATOM 4203 C C . HIS E 1 45 ? -7.13508 10.66242 102.60947 1.000 47.39050 45 HIS E C 1
ATOM 4204 O O . HIS E 1 45 ? -6.19979 9.94876 102.23290 1.000 51.38679 45 HIS E O 1
ATOM 4211 N N . SER E 1 46 ? -7.72572 10.50131 103.78789 1.000 51.62348 46 SER E N 1
ATOM 4212 C CA . SER E 1 46 ? -7.32374 9.46045 104.72467 1.000 60.32018 46 SER E CA 1
ATOM 4213 C C . SER E 1 46 ? -8.52732 8.85386 105.44410 1.000 66.34301 46 SER E C 1
ATOM 4214 O O . SER E 1 46 ? -8.81578 9.18583 106.59417 1.000 71.06094 46 SER E O 1
ATOM 4217 N N . PRO E 1 50 ? -10.79444 13.78199 108.43895 1.000 56.74458 50 PRO E N 1
ATOM 4218 C CA . PRO E 1 50 ? -12.19416 13.80590 108.00048 1.000 54.55135 50 PRO E CA 1
ATOM 4219 C C . PRO E 1 50 ? -12.34362 14.26129 106.55238 1.000 50.91089 50 PRO E C 1
ATOM 4220 O O . PRO E 1 50 ? -11.50134 15.00396 106.04646 1.000 51.90848 50 PRO E O 1
ATOM 4224 N N . ALA E 1 51 ? -13.41396 13.81912 105.89904 1.000 44.50539 51 ALA E N 1
ATOM 4225 C CA . ALA E 1 51 ? -13.62053 14.11785 104.49023 1.000 41.27840 51 ALA E CA 1
ATOM 4226 C C . ALA E 1 51 ? -14.09540 15.55198 104.30140 1.000 37.28097 51 ALA E C 1
ATOM 4227 O O . ALA E 1 51 ? -14.87135 16.07772 105.10450 1.000 39.85168 51 ALA E O 1
ATOM 4229 N N . ALA E 1 52 ? -13.61842 16.18417 103.23324 1.000 32.28068 52 ALA E N 1
ATOM 4230 C CA . ALA E 1 52 ? -14.09811 17.50388 102.85672 1.000 31.27636 52 ALA E CA 1
ATOM 4231 C C . ALA E 1 52 ? -15.40297 17.384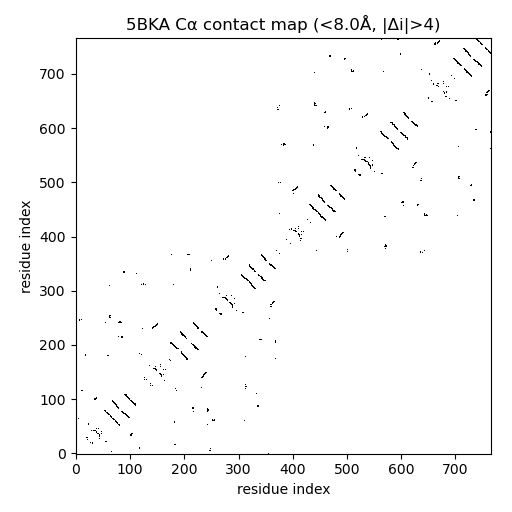68 102.07921 1.000 28.53743 52 ALA E C 1
ATOM 4232 O O . ALA E 1 52 ? -15.62677 16.41880 101.34444 1.000 30.11622 52 ALA E O 1
ATOM 4234 N N . HIS E 1 53 ? -16.27106 18.37862 102.24901 1.000 29.38398 53 HIS E N 1
ATOM 4235 C CA . HIS E 1 53 ? -17.57549 18.37884 101.60566 1.000 34.82765 53 HIS E CA 1
ATOM 4236 C C . HIS E 1 53 ? -17.79130 19.68915 100.86337 1.000 38.76678 53 HIS E C 1
ATOM 4237 O O . HIS E 1 53 ? -17.29801 20.74344 101.27506 1.000 41.10957 53 HIS E O 1
ATOM 4244 N N . THR E 1 54 ? -18.54249 19.59805 99.76056 1.000 32.06194 54 THR E N 1
ATOM 4245 C CA . THR E 1 54 ? -18.86033 20.70436 98.85868 1.000 26.95182 54 THR E CA 1
ATOM 4246 C C . THR E 1 54 ? -17.62824 21.21360 98.12006 1.000 29.27130 54 THR E C 1
ATOM 4247 O O . THR E 1 54 ? -16.49149 20.95238 98.52772 1.000 24.05543 54 THR E O 1
ATOM 4251 N N . ARG E 1 55 ? -17.85650 21.94757 97.02728 1.000 29.73419 55 ARG E N 1
ATOM 4252 C CA . ARG E 1 55 ? -16.75008 22.47214 96.23346 1.000 33.51814 55 ARG E CA 1
ATOM 4253 C C . ARG E 1 55 ? -15.91543 23.46395 97.03331 1.000 29.40429 55 ARG E C 1
ATOM 4254 O O . ARG E 1 55 ? -14.68401 23.48359 96.91993 1.000 30.71340 55 ARG E O 1
ATOM 4262 N N . ALA E 1 56 ? -16.56820 24.29467 97.84902 1.000 28.31189 56 ALA E N 1
ATOM 4263 C CA . ALA E 1 56 ? -15.83621 25.26471 98.65643 1.000 29.96630 56 ALA E CA 1
ATOM 4264 C C . ALA E 1 56 ? -14.97985 24.57145 99.70815 1.000 30.87976 56 ALA E C 1
ATOM 4265 O O . ALA E 1 56 ? -13.84988 24.99533 99.97760 1.000 35.93109 56 ALA E O 1
ATOM 4267 N N . GLY E 1 57 ? -15.50144 23.50434 100.31559 1.000 30.42747 57 GLY E N 1
ATOM 4268 C CA . GLY E 1 57 ? -14.71341 22.76158 101.28454 1.000 31.57796 57 GLY E CA 1
ATOM 4269 C C . GLY E 1 57 ? -13.54356 22.03504 100.64842 1.000 32.29775 57 GLY E C 1
ATOM 4270 O O . GLY E 1 57 ? -12.45514 21.96755 101.22654 1.000 33.23658 57 GLY E O 1
ATOM 4271 N N . ILE E 1 58 ? -13.74904 21.48356 99.45017 1.000 30.62231 58 ILE E N 1
ATOM 4272 C CA . ILE E 1 58 ? -12.66340 20.80798 98.74683 1.000 31.22148 58 ILE E CA 1
ATOM 4273 C C . ILE E 1 58 ? -11.59279 21.80935 98.33190 1.000 32.31595 58 ILE E C 1
ATOM 4274 O O . ILE E 1 58 ? -10.39208 21.54836 98.47352 1.000 33.75924 58 ILE E O 1
ATOM 4279 N N . THR E 1 59 ? -12.00897 22.96858 97.81480 1.000 31.91409 59 THR E N 1
ATOM 4280 C CA . THR E 1 59 ? -11.05580 24.01498 97.45619 1.000 33.25082 59 THR E CA 1
ATOM 4281 C C . THR E 1 59 ? -10.22088 24.43135 98.66048 1.000 36.75014 59 THR E C 1
ATOM 4282 O O . THR E 1 59 ? -8.99379 24.55390 98.56820 1.000 36.21058 59 THR E O 1
ATOM 4286 N N . ALA E 1 60 ? -10.87439 24.64160 99.80595 1.000 34.63904 60 ALA E N 1
ATOM 4287 C CA . ALA E 1 60 ? -10.16861 25.10165 100.99763 1.000 36.25806 60 ALA E CA 1
ATOM 4288 C C . ALA E 1 60 ? -9.12269 24.08895 101.44617 1.000 37.49210 60 ALA E C 1
ATOM 4289 O O . ALA E 1 60 ? -7.99055 24.45588 101.78098 1.000 38.82407 60 ALA E O 1
ATOM 4291 N N . VAL E 1 61 ? -9.48679 22.80483 101.46006 1.000 37.29836 61 VAL E N 1
ATOM 4292 C CA . VAL E 1 61 ? -8.54734 21.76779 101.87753 1.000 40.29262 61 VAL E CA 1
ATOM 4293 C C . VAL E 1 61 ? -7.32443 21.75850 100.96853 1.000 43.81485 61 VAL E C 1
ATOM 4294 O O . VAL E 1 61 ? -6.18409 21.66130 101.43760 1.000 40.53219 61 VAL E O 1
ATOM 4298 N N . LEU E 1 62 ? -7.53895 21.88658 99.65776 1.000 37.88594 62 LEU E N 1
ATOM 4299 C CA . LEU E 1 62 ? -6.42445 21.84822 98.71620 1.000 39.17642 62 LEU E CA 1
ATOM 4300 C C . LEU E 1 62 ? -5.58860 23.11831 98.78257 1.000 40.49033 62 LEU E C 1
ATOM 4301 O O . LEU E 1 62 ? -4.35514 23.05676 98.73271 1.000 42.36028 62 LEU E O 1
ATOM 4306 N N . GLU E 1 63 ? -6.24087 24.28008 98.87414 1.000 39.79280 63 GLU E N 1
ATOM 4307 C CA . GLU E 1 63 ? -5.50275 25.53766 98.91194 1.000 41.25561 63 GLU E CA 1
ATOM 4308 C C . GLU E 1 63 ? -4.64151 25.64442 100.16197 1.000 46.46238 63 GLU E C 1
ATOM 4309 O O . GLU E 1 63 ? -3.59430 26.30065 100.13603 1.000 48.75972 63 GLU E O 1
ATOM 4315 N N . ASP E 1 64 ? -5.05379 25.00400 101.25529 1.000 46.88619 64 ASP E N 1
ATOM 4316 C CA . ASP E 1 64 ? -4.26690 25.02816 102.48098 1.000 47.70799 64 ASP E CA 1
ATOM 4317 C C . ASP E 1 64 ? -3.24561 23.89911 102.53606 1.000 50.97139 64 ASP E C 1
ATOM 4318 O O . ASP E 1 64 ? -2.11589 24.11328 102.98738 1.000 56.89125 64 ASP E O 1
ATOM 4323 N N . PHE E 1 65 ? -3.61850 22.69531 102.09205 1.000 48.95111 65 PHE E N 1
ATOM 4324 C CA . PHE E 1 65 ? -2.65752 21.59698 102.06715 1.000 50.83763 65 PHE E CA 1
ATOM 4325 C C . PHE E 1 65 ? -1.49967 21.89416 101.12489 1.000 53.76275 65 PHE E C 1
ATOM 4326 O O . PHE E 1 65 ? -0.37001 21.45611 101.37027 1.000 59.22390 65 PHE E O 1
ATOM 4334 N N . HIS E 1 66 ? -1.75860 22.63623 100.04674 1.000 49.42415 66 HIS E N 1
ATOM 4335 C CA . HIS E 1 66 ? -0.69648 23.02319 99.12798 1.000 49.73043 66 HIS E CA 1
ATOM 4336 C C . HIS E 1 66 ? 0.32002 23.95349 99.77756 1.000 50.68270 66 HIS E C 1
ATOM 4337 O O . HIS E 1 66 ? 1.45818 24.03533 99.30195 1.000 52.47739 66 HIS E O 1
ATOM 4344 N N . ARG E 1 67 ? -0.05713 24.63828 100.86150 1.000 49.75757 67 ARG E N 1
ATOM 4345 C CA . ARG E 1 67 ? 0.84519 25.58697 101.50564 1.000 51.51110 67 ARG E CA 1
ATOM 4346 C C . ARG E 1 67 ? 2.10257 24.92227 102.05024 1.000 53.70833 67 ARG E C 1
ATOM 4347 O O . ARG E 1 67 ? 3.09277 25.61683 102.30260 1.000 55.57864 67 ARG E O 1
ATOM 4349 N N . LYS E 1 68 ? 2.08684 23.59963 102.24515 1.000 53.74989 68 LYS E N 1
ATOM 4350 C CA . LYS E 1 68 ? 3.30386 22.89711 102.64361 1.000 59.71958 68 LYS E CA 1
ATOM 4351 C C . LYS E 1 68 ? 4.40002 23.03378 101.59707 1.000 62.16313 68 LYS E C 1
ATOM 4352 O O . LYS E 1 68 ? 5.58629 23.09165 101.94152 1.000 60.62694 68 LYS E O 1
ATOM 4358 N N . PHE E 1 69 ? 4.02337 23.09068 100.32323 1.000 42.52244 69 PHE E N 1
ATOM 4359 C CA . PHE E 1 69 ? 4.95923 22.99238 99.20822 1.000 41.56542 69 PHE E CA 1
ATOM 4360 C C . PHE E 1 69 ? 5.22521 24.39134 98.66580 1.000 46.36903 69 PHE E C 1
ATOM 4361 O O . PHE E 1 69 ? 4.38321 24.97116 97.97328 1.000 52.23417 69 PHE E O 1
ATOM 4369 N N . ASP E 1 70 ? 6.39876 24.93709 98.98646 1.000 45.24048 70 ASP E N 1
ATOM 4370 C CA . ASP E 1 70 ? 6.82012 26.20011 98.39028 1.000 45.57302 70 ASP E CA 1
ATOM 4371 C C . ASP E 1 70 ? 6.94394 25.97861 96.88848 1.000 50.61382 70 ASP E C 1
ATOM 4372 O O . ASP E 1 70 ? 7.82602 25.24808 96.42953 1.000 55.02162 70 ASP E O 1
ATOM 4377 N N . ALA E 1 71 ? 6.05588 26.59875 96.11427 1.000 48.12923 71 ALA E N 1
ATOM 4378 C CA . ALA E 1 71 ? 5.96240 26.28001 94.69683 1.000 45.86857 71 ALA E CA 1
ATOM 4379 C C . ALA E 1 71 ? 7.15485 26.77425 93.89390 1.000 55.94849 71 ALA E C 1
ATOM 4380 O O . ALA E 1 71 ? 7.28113 26.39281 92.72843 1.000 53.08928 71 ALA E O 1
ATOM 4382 N N . ARG E 1 72 ? 8.02906 27.59251 94.47602 1.000 59.92951 72 ARG E N 1
ATOM 4383 C CA . ARG E 1 72 ? 9.29960 27.93672 93.85153 1.000 63.78975 72 ARG E CA 1
ATOM 4384 C C . ARG E 1 72 ? 10.39249 26.91511 94.13979 1.000 60.66993 72 ARG E C 1
ATOM 4385 O O . ARG E 1 72 ? 11.50739 27.05956 93.63365 1.000 61.76983 72 ARG E O 1
ATOM 4387 N N . LYS E 1 73 ? 10.10762 25.89623 94.94701 1.000 52.36019 73 LYS E N 1
ATOM 4388 C CA . LYS E 1 73 ? 11.05245 24.82214 95.20973 1.000 42.00697 73 LYS E CA 1
ATOM 4389 C C . LYS E 1 73 ? 10.51471 23.43952 94.88420 1.000 39.65420 73 LYS E C 1
ATOM 4390 O O . LYS E 1 73 ? 11.31338 22.50820 94.72934 1.000 36.55876 73 LYS E O 1
ATOM 4392 N N . ILE E 1 74 ? 9.19638 23.28147 94.75891 1.000 32.21136 74 ILE E N 1
ATOM 4393 C CA . ILE E 1 74 ? 8.54557 21.98194 94.67812 1.000 29.74820 74 ILE E CA 1
ATOM 4394 C C . ILE E 1 74 ? 7.43798 22.03568 93.63531 1.000 29.21534 74 ILE E C 1
ATOM 4395 O O . ILE E 1 74 ? 6.60676 22.94972 93.64755 1.000 29.56112 74 ILE E O 1
ATOM 4400 N N . GLN E 1 75 ? 7.43179 21.06220 92.73012 1.000 29.66065 75 GLN E N 1
ATOM 4401 C CA . GLN E 1 75 ? 6.35710 20.88815 91.76164 1.000 26.27423 75 GLN E CA 1
ATOM 4402 C C . GLN E 1 75 ? 5.87910 19.44407 91.82682 1.000 26.58996 75 GLN E C 1
ATOM 4403 O O . GLN E 1 75 ? 6.67907 18.51533 91.66328 1.000 21.62708 75 GLN E O 1
ATOM 4409 N N . ARG E 1 76 ? 4.58415 19.25431 92.06501 1.000 21.33389 76 ARG E N 1
ATOM 4410 C CA . ARG E 1 76 ? 4.01119 17.92830 92.24307 1.000 19.66135 76 ARG E CA 1
ATOM 4411 C C . ARG E 1 76 ? 3.27941 17.47189 90.98703 1.000 22.78743 76 ARG E C 1
ATOM 4412 O O . ARG E 1 76 ? 2.75551 18.28368 90.21957 1.000 26.49786 76 ARG E O 1
ATOM 4420 N N . ARG E 1 77 ? 3.25357 16.15295 90.78738 1.000 17.14401 77 ARG E N 1
ATOM 4421 C CA . ARG E 1 77 ? 2.54792 15.52617 89.67488 1.000 18.92816 77 ARG E CA 1
ATOM 4422 C C . ARG E 1 77 ? 1.83614 14.28000 90.17938 1.000 14.90683 77 ARG E C 1
ATOM 4423 O O . ARG E 1 77 ? 2.45175 13.43653 90.83827 1.000 17.61658 77 ARG E O 1
ATOM 4431 N N . HIS E 1 78 ? 0.54930 14.16089 89.86496 1.000 14.43745 78 HIS E N 1
ATOM 4432 C CA . HIS E 1 78 ? -0.26828 13.02089 90.27907 1.000 13.51940 78 HIS E CA 1
ATOM 4433 C C . HIS E 1 78 ? -0.52467 12.13634 89.06175 1.000 17.43767 78 HIS E C 1
ATOM 4434 O O . HIS E 1 78 ? -1.44998 12.38835 88.28514 1.000 12.78164 78 HIS E O 1
ATOM 4441 N N . TRP E 1 79 ? 0.28963 11.09434 88.90759 1.000 12.20486 79 TRP E N 1
ATOM 4442 C CA . TRP E 1 79 ? 0.12232 10.14282 87.81783 1.000 14.71881 79 TRP E CA 1
ATOM 4443 C C . TRP E 1 79 ? -0.97517 9.13748 88.14997 1.000 16.33367 79 TRP E C 1
ATOM 4444 O O . TRP E 1 79 ? -1.08211 8.67753 89.28819 1.000 13.80427 79 TRP E O 1
ATOM 4455 N N . PHE E 1 80 ? -1.79377 8.80471 87.15035 1.000 10.87183 80 PHE E N 1
ATOM 4456 C CA . PHE E 1 80 ? -2.83071 7.78448 87.25178 1.000 10.52707 80 PHE E CA 1
ATOM 4457 C C . PHE E 1 80 ? -2.49276 6.60850 86.34153 1.000 13.09253 80 PHE E C 1
ATOM 4458 O O . PHE E 1 80 ? -1.76058 6.75043 85.35961 1.000 12.71682 80 PHE E O 1
ATOM 4466 N N . ASP E 1 81 ? -3.06323 5.44538 86.65672 1.000 13.65920 81 ASP E N 1
ATOM 4467 C CA . ASP E 1 81 ? -2.87778 4.26343 85.82297 1.000 12.12793 81 ASP E CA 1
ATOM 4468 C C . ASP E 1 81 ? -3.94798 3.22878 86.13467 1.000 9.98461 81 ASP E C 1
ATOM 4469 O O . ASP E 1 81 ? -4.48138 3.18252 87.24558 1.000 12.36531 81 ASP E O 1
ATOM 4474 N N . HIS E 1 82 ? -4.23791 2.39457 85.13377 1.000 10.21879 82 HIS E N 1
ATOM 4475 C CA . HIS E 1 82 ? -5.08433 1.20931 85.28598 1.000 10.48844 82 HIS E CA 1
ATOM 4476 C C . HIS E 1 82 ? -6.45522 1.55463 85.86654 1.000 15.11571 82 HIS E C 1
ATOM 4477 O O . HIS E 1 82 ? -6.91947 0.94176 86.82971 1.000 16.59090 82 HIS E O 1
ATOM 4484 N N . THR E 1 83 ? -7.10700 2.54754 85.26764 1.000 16.77678 83 THR E N 1
ATOM 4485 C CA . THR E 1 83 ? -8.47807 2.86453 85.64251 1.000 15.75136 83 THR E CA 1
ATOM 4486 C C . THR E 1 83 ? -9.38766 1.68501 85.31443 1.000 16.62619 83 THR E C 1
ATOM 4487 O O . THR E 1 83 ? -9.32116 1.12162 84.21845 1.000 12.55472 83 THR E O 1
ATOM 4491 N N . ALA E 1 84 ? -10.22218 1.29694 86.27856 1.000 14.54618 84 ALA E N 1
ATOM 4492 C CA . ALA E 1 84 ? -11.15983 0.19106 86.11538 1.000 14.86391 84 ALA E CA 1
ATOM 4493 C C . ALA E 1 84 ? -12.54294 0.65850 86.53834 1.000 14.25894 84 ALA E C 1
ATOM 4494 O O . ALA E 1 84 ? -12.72522 1.11244 87.67292 1.000 15.38921 84 ALA E O 1
ATOM 4496 N N . LEU E 1 85 ? -13.51099 0.53601 85.63328 1.000 15.30759 85 LEU E N 1
ATOM 4497 C CA . LEU E 1 85 ? -14.85636 1.05691 85.82484 1.000 16.43988 85 LEU E CA 1
ATOM 4498 C C . LEU E 1 85 ? -15.86497 -0.06662 86.02682 1.000 29.36328 85 LEU E C 1
ATOM 4499 O O . LEU E 1 85 ? -15.66580 -1.20575 85.59320 1.000 20.98586 85 LEU E O 1
ATOM 4504 N N . SER E 1 86 ? -16.96879 0.28617 86.68305 1.000 27.52578 86 SER E N 1
ATOM 4505 C CA . SER E 1 86 ? -18.11078 -0.60230 86.84414 1.000 30.29190 86 SER E CA 1
ATOM 4506 C C . SER E 1 86 ? -19.33921 0.23033 87.18424 1.000 28.61561 86 SER E C 1
ATOM 4507 O O . SER E 1 86 ? -19.23927 1.26985 87.83579 1.000 27.40989 86 SER E O 1
ATOM 4510 N N . GLN E 1 87 ? -20.49676 -0.25349 86.74042 1.000 33.72150 87 GLN E N 1
ATOM 4511 C CA . GLN E 1 87 ? -21.78877 0.39344 86.94657 1.000 36.29371 87 GLN E CA 1
ATOM 4512 C C . GLN E 1 87 ? -22.33779 -0.02372 88.30812 1.000 38.42249 87 GLN E C 1
ATOM 4513 O O . GLN E 1 87 ? -22.45530 -1.22155 88.59992 1.000 45.21500 87 GLN E O 1
ATOM 4519 N N . ALA E 1 88 ? -22.69320 0.95306 89.13649 1.000 35.78929 88 ALA E N 1
ATOM 4520 C CA . ALA E 1 88 ? -23.26851 0.67346 90.44483 1.000 31.18129 88 ALA E CA 1
ATOM 4521 C C . ALA E 1 88 ? -24.79077 0.51020 90.34775 1.000 31.39807 88 ALA E C 1
ATOM 4522 O O . ALA E 1 88 ? -25.40635 0.74426 89.30612 1.000 31.11058 88 ALA E O 1
ATOM 4524 N N . SER E 1 89 ? -25.41549 0.13541 91.46805 1.000 35.99638 89 SER E N 1
ATOM 4525 C CA . SER E 1 89 ? -26.84995 -0.14718 91.46176 1.000 43.53114 89 SER E CA 1
ATOM 4526 C C . SER E 1 89 ? -27.67246 1.09628 91.15657 1.000 42.56467 89 SER E C 1
ATOM 4527 O O . SER E 1 89 ? -28.75252 0.99458 90.56328 1.000 41.92867 89 SER E O 1
ATOM 4530 N N . ASP E 1 90 ? -27.18447 2.27138 91.54935 1.000 34.95130 90 ASP E N 1
ATOM 4531 C CA . ASP E 1 90 ? -27.92996 3.51599 91.41315 1.000 34.46160 90 ASP E CA 1
ATOM 4532 C C . ASP E 1 90 ? -27.65165 4.24356 90.10213 1.000 34.12120 90 ASP E C 1
ATOM 4533 O O . ASP E 1 90 ? -28.07675 5.39277 89.94357 1.000 35.16084 90 ASP E O 1
ATOM 4538 N N . GLY E 1 91 ? -26.95178 3.60918 89.16417 1.000 32.88747 91 GLY E N 1
ATOM 4539 C CA . GLY E 1 91 ? -26.57350 4.25438 87.92727 1.000 32.54449 91 GLY E CA 1
ATOM 4540 C C . GLY E 1 91 ? -25.25442 4.99591 87.97165 1.000 32.97587 91 GLY E C 1
ATOM 4541 O O . GLY E 1 91 ? -24.79659 5.47529 86.92648 1.000 29.86872 91 GLY E O 1
ATOM 4542 N N . SER E 1 92 ? -24.63225 5.11135 89.14103 1.000 28.95022 92 SER E N 1
ATOM 4543 C CA . SER E 1 92 ? -23.32948 5.74994 89.23435 1.000 26.91734 92 SER E CA 1
ATOM 4544 C C . SER E 1 92 ? -22.23867 4.81425 88.71917 1.000 31.32067 92 SER E C 1
ATOM 4545 O O . SER E 1 92 ? -22.40096 3.59210 88.66942 1.000 25.23336 92 SER E O 1
ATOM 4548 N N . ILE E 1 93 ? -21.11507 5.40911 88.32778 1.000 23.62909 93 ILE E N 1
ATOM 4549 C CA . ILE E 1 93 ? -19.95435 4.67345 87.83752 1.000 21.97248 93 ILE E CA 1
ATOM 4550 C C . ILE E 1 93 ? -18.91893 4.61906 88.95127 1.000 25.40591 93 ILE E C 1
ATOM 4551 O O . ILE E 1 93 ? -18.45338 5.66147 89.42815 1.000 19.97807 93 ILE E O 1
ATOM 4556 N N . THR E 1 94 ? -18.55323 3.40933 89.36554 1.000 19.81988 94 THR E N 1
ATOM 4557 C CA . THR E 1 94 ? -17.47647 3.22157 90.32642 1.000 23.44724 94 THR E CA 1
ATOM 4558 C C . THR E 1 94 ? -16.16104 3.09613 89.57156 1.000 17.07604 94 THR E C 1
ATOM 4559 O O . THR E 1 94 ? -16.05692 2.31179 88.62289 1.000 21.24402 94 THR E O 1
ATOM 4563 N N . ALA E 1 95 ? -15.16322 3.87105 89.99109 1.000 16.09846 95 ALA E N 1
ATOM 4564 C CA . ALA E 1 95 ? -13.86926 3.91018 89.32355 1.000 14.91433 95 ALA E CA 1
ATOM 4565 C C . ALA E 1 95 ? -12.76095 3.70697 90.34411 1.000 15.89001 95 ALA E C 1
ATOM 4566 O O . ALA E 1 95 ? -12.74385 4.36629 91.38883 1.000 19.97246 95 ALA E O 1
ATOM 4568 N N . THR E 1 96 ? -11.84193 2.79338 90.04050 1.000 14.68211 96 THR E N 1
ATOM 4569 C CA . THR E 1 96 ? -10.65345 2.57174 90.85286 1.000 18.76077 96 THR E CA 1
ATOM 4570 C C . THR E 1 96 ? -9.42783 2.71552 89.96461 1.000 11.78664 96 THR E C 1
ATOM 4571 O O . THR E 1 96 ? -9.33729 2.06334 88.92024 1.000 11.72805 96 THR E O 1
ATOM 4575 N N . SER E 1 97 ? -8.49272 3.56677 90.37677 1.000 11.36543 97 SER E N 1
ATOM 4576 C CA . SER E 1 97 ? -7.28415 3.83900 89.61493 1.000 10.80168 97 SER E CA 1
ATOM 4577 C C . SER E 1 97 ? -6.07831 3.81697 90.54137 1.000 10.52089 97 SER E C 1
ATOM 4578 O O . SER E 1 97 ?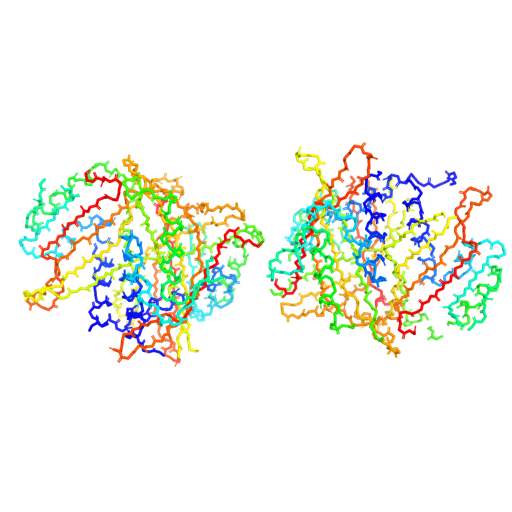 -6.18562 4.11204 91.73506 1.000 10.80039 97 SER E O 1
ATOM 4581 N N . TYR E 1 98 ? -4.92865 3.45440 89.98053 1.000 10.16657 98 TYR E N 1
ATOM 4582 C CA . TYR E 1 98 ? -3.65927 3.65743 90.66115 1.000 10.10791 98 TYR E CA 1
ATOM 4583 C C . TYR E 1 98 ? -3.27151 5.12634 90.57553 1.000 12.26157 98 TYR E C 1
ATOM 4584 O O . TYR E 1 98 ? -3.55674 5.80290 89.58497 1.000 10.88539 98 TYR E O 1
ATOM 4593 N N . CYS E 1 99 ? -2.60628 5.61928 91.61670 1.000 10.46368 99 CYS E N 1
ATOM 4594 C CA . CYS E 1 99 ? -2.04516 6.96020 91.57460 1.000 10.74302 99 CYS E CA 1
ATOM 4595 C C . CYS E 1 99 ? -0.66161 6.94773 92.20411 1.000 13.86360 99 CYS E C 1
ATOM 4596 O O . CYS E 1 99 ? -0.44322 6.29731 93.22935 1.000 15.71425 99 CYS E O 1
ATOM 4599 N N . LEU E 1 100 ? 0.27284 7.65786 91.57564 1.000 11.23460 100 LEU E N 1
ATOM 4600 C CA . LEU E 1 100 ? 1.63575 7.78494 92.07779 1.000 11.80197 100 LEU E CA 1
ATOM 4601 C C . LEU E 1 100 ? 1.99795 9.25922 92.08685 1.000 14.42751 100 LEU E C 1
ATOM 4602 O O . LEU E 1 100 ? 1.92178 9.92504 91.04871 1.000 13.28292 100 LEU E O 1
ATOM 4607 N N . VAL E 1 101 ? 2.38272 9.76536 93.25053 1.000 13.26989 101 VAL E N 1
ATOM 4608 C CA . VAL E 1 101 ? 2.71841 11.17324 93.40956 1.000 14.17339 101 VAL E CA 1
ATOM 4609 C C . VAL E 1 101 ? 4.20443 11.35928 93.13740 1.000 16.58817 101 VAL E C 1
ATOM 4610 O O . VAL E 1 101 ? 5.04191 10.60872 93.65334 1.000 15.16483 101 VAL E O 1
ATOM 4614 N N . LEU E 1 102 ? 4.52865 12.35155 92.31508 1.000 15.27634 102 LEU E N 1
ATOM 4615 C CA . LEU E 1 102 ? 5.90009 12.75971 92.05027 1.000 16.24222 102 LEU E CA 1
ATOM 4616 C C . LEU E 1 102 ? 6.13077 14.11380 92.70324 1.000 17.61357 102 LEU E C 1
ATOM 4617 O O . LEU E 1 102 ? 5.31123 15.02559 92.55305 1.000 17.76163 102 LEU E O 1
ATOM 4622 N N . THR E 1 103 ? 7.23407 14.24085 93.43206 1.000 18.81950 103 THR E N 1
ATOM 4623 C CA . THR E 1 103 ? 7.64698 15.51101 94.01837 1.000 20.45960 103 THR E CA 1
ATOM 4624 C C . THR E 1 103 ? 8.96885 15.90714 93.37560 1.000 21.56901 103 THR E C 1
ATOM 4625 O O . THR E 1 103 ? 9.99676 15.26176 93.60911 1.000 22.08236 103 THR E O 1
ATOM 4629 N N . VAL E 1 104 ? 8.93864 16.95548 92.56003 1.000 22.12286 104 VAL E N 1
ATOM 4630 C CA . VAL E 1 104 ? 10.10852 17.41749 91.82469 1.000 23.31973 104 VAL E CA 1
ATOM 4631 C C . VAL E 1 104 ? 10.67197 18.63597 92.54196 1.000 28.17798 104 VAL E C 1
ATOM 4632 O O . VAL E 1 104 ? 9.97355 19.64226 92.71842 1.000 25.96055 104 VAL E O 1
ATOM 4636 N N . HIS E 1 105 ? 11.93213 18.53987 92.95954 1.000 26.83628 105 HIS E N 1
ATOM 4637 C CA . HIS E 1 105 ? 12.62803 19.63307 93.62211 1.000 29.16995 105 HIS E CA 1
ATOM 4638 C C . HIS E 1 105 ? 13.36695 20.48012 92.59594 1.000 30.49803 105 HIS E C 1
ATOM 4639 O O . HIS E 1 105 ? 13.91534 19.95627 91.62182 1.000 30.09518 105 HIS E O 1
ATOM 4646 N N . ALA E 1 106 ? 13.38522 21.79153 92.82811 1.000 33.16016 106 ALA E N 1
ATOM 4647 C CA . ALA E 1 106 ? 14.10390 22.70791 91.95170 1.000 33.96291 106 ALA E CA 1
ATOM 4648 C C . ALA E 1 106 ? 15.55662 22.27726 91.79219 1.000 35.17953 106 ALA E C 1
ATOM 4649 O O . ALA E 1 106 ? 16.24107 21.98157 92.77533 1.000 36.20779 106 ALA E O 1
ATOM 4651 N N . ASP E 1 107 ? 16.00874 22.21595 90.53777 1.000 35.20005 107 ASP E N 1
ATOM 4652 C CA . ASP E 1 107 ? 17.39194 21.90708 90.17004 1.000 36.61217 107 ASP E CA 1
ATOM 4653 C C . ASP E 1 107 ? 17.81894 20.49395 90.56645 1.000 35.61882 107 ASP E C 1
ATOM 4654 O O . ASP E 1 107 ? 19.01698 20.19882 90.60785 1.000 39.37245 107 ASP E O 1
ATOM 4659 N N . VAL E 1 108 ? 16.87462 19.60047 90.85244 1.000 33.29867 108 VAL E N 1
ATOM 4660 C CA . VAL E 1 108 ? 17.17729 18.20558 91.16393 1.000 32.35335 108 VAL E CA 1
ATOM 4661 C C . VAL E 1 108 ? 16.40076 17.34360 90.17693 1.000 36.49813 108 VAL E C 1
ATOM 4662 O O . VAL E 1 108 ? 15.16266 17.34230 90.18081 1.000 28.30769 108 VAL E O 1
ATOM 4666 N N . LYS E 1 109 ? 17.12646 16.60051 89.33814 1.000 30.02536 109 LYS E N 1
ATOM 4667 C CA . LYS E 1 109 ? 16.50328 15.97172 88.17749 1.000 29.52934 109 LYS E CA 1
ATOM 4668 C C . LYS E 1 109 ? 15.68685 14.74102 88.56684 1.000 26.21627 109 LYS E C 1
ATOM 4669 O O . LYS E 1 109 ? 14.63373 14.48203 87.97418 1.000 24.52705 109 LYS E O 1
ATOM 4675 N N . ALA E 1 110 ? 16.15125 13.95808 89.53949 1.000 26.52539 110 ALA E N 1
ATOM 4676 C CA . ALA E 1 110 ? 15.40156 12.78321 89.96872 1.000 24.84417 110 ALA E CA 1
ATOM 4677 C C . ALA E 1 110 ? 14.27690 13.21398 90.89969 1.000 24.02154 110 ALA E C 1
ATOM 4678 O O . ALA E 1 110 ? 14.54511 13.85509 91.92708 1.000 25.25831 110 ALA E O 1
ATOM 4680 N N . PRO E 1 111 ? 13.02237 12.90764 90.58727 1.000 24.97565 111 PRO E N 1
ATOM 4681 C CA . PRO E 1 111 ? 11.93932 13.21223 91.52288 1.000 21.53564 111 PRO E CA 1
ATOM 4682 C C . PRO E 1 111 ? 11.96115 12.26303 92.70967 1.000 25.95499 111 PRO E C 1
ATOM 4683 O O . PRO E 1 111 ? 12.54602 11.17883 92.66442 1.000 25.57733 111 PRO E O 1
ATOM 4687 N N . GLU E 1 112 ? 11.32786 12.69888 93.79543 1.000 21.65808 112 GLU E N 1
ATOM 4688 C CA . GLU E 1 112 ? 10.95298 11.78938 94.86637 1.000 21.36333 112 GLU E CA 1
ATOM 4689 C C . GLU E 1 112 ? 9.59105 11.19732 94.54858 1.000 19.47399 112 GLU E C 1
ATOM 4690 O O . GLU E 1 112 ? 8.71391 11.88264 94.01517 1.000 19.07910 112 GLU E O 1
ATOM 4696 N N . PHE E 1 113 ? 9.41813 9.92534 94.88182 1.000 18.90520 113 PHE E N 1
ATOM 4697 C CA . PHE E 1 113 ? 8.19387 9.20374 94.58481 1.000 17.32842 113 PHE E CA 1
ATOM 4698 C C . PHE E 1 113 ? 7.47161 8.85133 95.87724 1.000 18.15702 113 PHE E C 1
ATOM 4699 O O . PHE E 1 113 ? 8.09545 8.64171 96.92129 1.000 18.63782 113 PHE E O 1
ATOM 4707 N N . GLY E 1 114 ? 6.14688 8.78767 95.79755 1.000 17.79169 114 GLY E N 1
ATOM 4708 C CA . GLY E 1 114 ? 5.34131 8.45540 96.94480 1.000 16.47897 114 GLY E CA 1
ATOM 4709 C C . GLY E 1 114 ? 4.43306 9.59136 97.36864 1.000 16.64334 114 GLY E C 1
ATOM 4710 O O . GLY E 1 114 ? 4.77628 10.77251 97.25269 1.000 17.30467 114 GLY E O 1
ATOM 4711 N N . PRO E 1 115 ? 3.24496 9.24919 97.88712 1.000 16.24128 115 PRO E N 1
ATOM 4712 C CA . PRO E 1 115 ? 2.81467 7.85798 98.07106 1.000 15.69817 115 PRO E CA 1
ATOM 4713 C C . PRO E 1 115 ? 2.26949 7.19098 96.81241 1.000 17.04867 115 PRO E C 1
ATOM 4714 O O . PRO E 1 115 ? 1.92366 7.86428 95.84227 1.000 20.35579 115 PRO E O 1
ATOM 4718 N N . SER E 1 116 ? 2.22443 5.86174 96.84011 1.000 14.07844 116 SER E N 1
ATOM 4719 C CA . SER E 1 116 ? 1.48415 5.07747 95.86418 1.000 13.04317 116 SER E CA 1
ATOM 4720 C C . SER E 1 116 ? 0.06880 4.90086 96.39638 1.000 15.12574 116 SER E C 1
ATOM 4721 O O . SER E 1 116 ? -0.11433 4.51956 97.55755 1.000 16.62502 116 SER E O 1
ATOM 4724 N N . CYS E 1 117 ? -0.92817 5.20431 95.56575 1.000 12.22096 117 CYS E N 1
ATOM 4725 C CA . CYS E 1 117 ? -2.29391 5.33211 96.05540 1.000 13.27941 117 CYS E CA 1
ATOM 4726 C C . CYS E 1 117 ? -3.27345 4.51575 95.22929 1.000 12.74901 117 CYS E C 1
ATOM 4727 O O . CYS E 1 117 ? -3.02354 4.18256 94.06999 1.000 14.23100 117 CYS E O 1
ATOM 4730 N N . LEU E 1 118 ? -4.40359 4.21082 95.86205 1.000 12.13643 118 LEU E N 1
ATOM 4731 C CA . LEU E 1 118 ? -5.61078 3.76392 95.18613 1.000 14.95550 118 LEU E CA 1
ATOM 4732 C C . LEU E 1 118 ? -6.61923 4.89945 95.24756 1.000 12.24186 118 LEU E C 1
ATOM 4733 O O . LEU E 1 118 ? -6.84889 5.46645 96.31955 1.000 13.73417 118 LEU E O 1
ATOM 4738 N N . VAL E 1 119 ? -7.20157 5.24132 94.10448 1.000 11.95065 119 VAL E N 1
ATOM 4739 C CA . VAL E 1 119 ? -8.18351 6.31441 94.01231 1.000 12.45196 119 VAL E CA 1
ATOM 4740 C C . VAL E 1 119 ? -9.54004 5.67280 93.76187 1.000 12.84388 119 VAL E C 1
ATOM 4741 O O . VAL E 1 119 ? -9.78940 5.13146 92.67808 1.000 12.56491 119 VAL E O 1
ATOM 4745 N N . HIS E 1 120 ? -10.41900 5.73499 94.76151 1.000 14.13518 120 HIS E N 1
ATOM 4746 C CA . HIS E 1 120 ? -11.77054 5.19137 94.66638 1.000 17.28977 120 HIS E CA 1
ATOM 4747 C C . HIS E 1 120 ? -12.73062 6.33786 94.36836 1.000 15.14958 120 HIS E C 1
ATOM 4748 O O . HIS E 1 120 ? -12.97755 7.19000 95.22830 1.000 15.86725 120 HIS E O 1
ATOM 4755 N N . ASP E 1 121 ? -13.27502 6.35014 93.15447 1.000 15.21281 121 ASP E N 1
ATOM 4756 C CA . ASP E 1 121 ? -14.13071 7.42501 92.67929 1.000 16.11180 121 ASP E CA 1
ATOM 4757 C C . ASP E 1 121 ? -15.54171 6.91268 92.42986 1.000 17.20942 121 ASP E C 1
ATOM 4758 O O . ASP E 1 121 ? -15.74576 5.74438 92.08676 1.000 17.07486 121 ASP E O 1
ATOM 4763 N N . VAL E 1 122 ? -16.51185 7.80683 92.59584 1.000 18.50049 122 VAL E N 1
ATOM 4764 C CA . VAL E 1 122 ? -17.88524 7.58712 92.16004 1.000 19.87760 122 VAL E CA 1
ATOM 4765 C C . VAL E 1 122 ? -18.22298 8.69957 91.17832 1.000 20.62613 122 VAL E C 1
ATOM 4766 O O . VAL E 1 122 ? -18.24441 9.87900 91.55314 1.000 21.22220 122 VAL E O 1
ATOM 4770 N N . LEU E 1 123 ? -18.46649 8.32919 89.92570 1.000 20.77827 123 LEU E N 1
ATOM 4771 C CA . LEU E 1 123 ? -18.72655 9.28461 88.85927 1.000 21.62436 123 LEU E CA 1
ATOM 4772 C C . LEU E 1 123 ? -20.21561 9.33567 88.54574 1.000 23.66840 123 LEU E C 1
ATOM 4773 O O . LEU E 1 123 ? -20.87947 8.29900 88.45742 1.000 24.15237 123 LEU E O 1
ATOM 4778 N N . VAL E 1 124 ? -20.73397 10.55255 88.38544 1.000 25.07331 124 VAL E N 1
ATOM 4779 C CA . VAL E 1 124 ? -22.09472 10.79166 87.92340 1.000 27.33246 124 VAL E CA 1
ATOM 4780 C C . VAL E 1 124 ? -22.03643 11.86323 86.84228 1.000 28.24105 124 VAL E C 1
ATOM 4781 O O . VAL E 1 124 ? -20.98200 12.43314 86.55642 1.000 29.30272 124 VAL E O 1
ATOM 4785 N N . ARG E 1 125 ? -23.18776 12.13994 86.23994 1.000 30.48461 125 ARG E N 1
ATOM 4786 C CA . ARG E 1 125 ? -23.28302 13.13733 85.18526 1.000 31.83485 125 ARG E CA 1
ATOM 4787 C C . ARG E 1 125 ? -24.05985 14.34873 85.67994 1.000 36.69679 125 ARG E C 1
ATOM 4788 O O . ARG E 1 125 ? -25.04515 14.21197 86.41207 1.000 38.77053 125 ARG E O 1
ATOM 4796 N N . GLY E 1 126 ? -23.59472 15.53544 85.29280 1.000 34.40007 126 GLY E N 1
ATOM 4797 C CA . GLY E 1 126 ? -24.27199 16.76327 85.63861 1.000 40.10857 126 GLY E CA 1
ATOM 4798 C C . GLY E 1 126 ? -25.45330 17.03974 84.73021 1.000 44.03725 126 GLY E C 1
ATOM 4799 O O . GLY E 1 126 ? -25.83181 16.23632 83.87837 1.000 44.37020 126 GLY E O 1
ATOM 4800 N N . ALA E 1 127 ? -26.04879 18.21850 84.92682 1.000 47.25029 127 ALA E N 1
ATOM 4801 C CA . ALA E 1 127 ? -27.19703 18.60834 84.11524 1.000 49.45722 127 ALA E CA 1
ATOM 4802 C C . ALA E 1 127 ? -26.82144 18.76362 82.64775 1.000 51.82861 127 ALA E C 1
ATOM 4803 O O . ALA E 1 127 ? -27.65047 18.51427 81.76538 1.000 58.10513 127 ALA E O 1
ATOM 4805 N N . ASP E 1 128 ? -25.58429 19.16525 82.36708 1.000 54.53173 128 ASP E N 1
ATOM 4806 C CA . ASP E 1 128 ? -25.10193 19.33375 81.00395 1.000 54.48042 128 ASP E CA 1
ATOM 4807 C C . ASP E 1 128 ? -24.52001 18.05257 80.41877 1.000 54.67669 128 ASP E C 1
ATOM 4808 O O . ASP E 1 128 ? -23.88278 18.10351 79.36188 1.000 58.44886 128 ASP E O 1
ATOM 4813 N N . GLY E 1 129 ? -24.71894 16.91223 81.07686 1.000 51.08425 129 GLY E N 1
ATOM 4814 C CA . GLY E 1 129 ? -24.18194 15.65593 80.60193 1.000 45.27825 129 GLY E CA 1
ATOM 4815 C C . GLY E 1 129 ? -22.70372 15.45164 80.84908 1.000 41.33985 129 GLY E C 1
ATOM 4816 O O . GLY E 1 129 ? -22.17195 14.39839 80.47583 1.000 45.59614 129 GLY E O 1
ATOM 4817 N N . GLU E 1 130 ? -22.02162 16.41570 81.45993 1.000 37.80979 130 GLU E N 1
ATOM 4818 C CA . GLU E 1 130 ? -20.60316 16.27364 81.74748 1.000 39.75571 130 GLU E CA 1
ATOM 4819 C C . GLU E 1 130 ? -20.39106 15.36618 82.95430 1.000 30.40351 130 GLU E C 1
ATOM 4820 O O . GLU E 1 130 ? -21.25165 15.24623 83.83034 1.000 31.08677 130 GLU E O 1
ATOM 4826 N N . LEU E 1 131 ? -19.23333 14.71570 82.98865 1.000 33.74378 131 LEU E N 1
ATOM 4827 C CA . LEU E 1 131 ? -18.90131 13.85674 84.11482 1.000 30.20376 131 LEU E CA 1
ATOM 4828 C C . LEU E 1 131 ? -18.56267 14.69183 85.34347 1.000 21.39939 131 LEU E C 1
ATOM 4829 O O . LEU E 1 131 ? -17.95534 15.76184 85.24934 1.000 24.27363 131 LEU E O 1
ATOM 4834 N N . LEU E 1 132 ? -18.96428 14.18700 86.50779 1.000 17.75391 132 LEU E N 1
ATOM 4835 C CA . LEU E 1 132 ? -18.66412 14.83737 87.77423 1.000 18.04492 132 LEU E CA 1
ATOM 4836 C C . LEU E 1 132 ? -18.39750 13.77235 88.82582 1.000 19.69268 132 LEU E C 1
ATOM 4837 O O . LEU E 1 132 ? -18.90278 12.64895 88.74531 1.000 16.96726 132 LEU E O 1
ATOM 4842 N N . LEU E 1 133 ? -17.60346 14.14783 89.82537 1.000 18.69790 133 LEU E N 1
ATOM 4843 C CA . LEU E 1 133 ? -17.23632 13.25946 90.92110 1.000 18.70416 133 LEU E CA 1
ATOM 4844 C C . LEU E 1 133 ? -18.20969 13.47613 92.07328 1.000 16.10613 133 LEU E C 1
ATOM 4845 O O . LEU E 1 133 ? -18.26160 14.56602 92.65296 1.000 13.88331 133 LEU E O 1
ATOM 4850 N N . ARG E 1 134 ? -18.98560 12.44002 92.40040 1.000 13.53773 134 ARG E N 1
ATOM 4851 C CA . ARG E 1 134 ? -19.76917 12.47627 93.63045 1.000 13.98813 134 ARG E CA 1
ATOM 4852 C C . ARG E 1 134 ? -18.86736 12.33606 94.84961 1.000 14.36870 134 ARG E C 1
ATOM 4853 O O . ARG E 1 134 ? -19.09085 12.98996 95.87540 1.000 15.63185 134 ARG E O 1
ATOM 4861 N N . SER E 1 135 ? -17.84327 11.48932 94.75578 1.000 13.50331 135 SER E N 1
ATOM 4862 C CA . SER E 1 135 ? -16.93657 11.26833 95.87027 1.000 18.10495 135 SER E CA 1
ATOM 4863 C C . SER E 1 135 ? -15.59031 10.79932 95.34397 1.000 17.36747 135 SER E C 1
ATOM 4864 O O . SER E 1 135 ? -15.49810 10.20061 94.26860 1.000 13.52352 135 SER E O 1
ATOM 4867 N N . ARG E 1 136 ? -14.54752 11.08065 96.12103 1.000 16.38436 136 ARG E N 1
ATOM 4868 C CA . ARG E 1 136 ? -13.20770 10.56759 95.86413 1.000 16.29808 136 ARG E CA 1
ATOM 4869 C C . ARG E 1 136 ? -12.61169 10.13419 97.19260 1.000 12.35734 136 ARG E C 1
ATOM 4870 O O . ARG E 1 136 ? -12.56826 10.92468 98.14072 1.000 14.30266 136 ARG E O 1
ATOM 4878 N N . HIS E 1 137 ? -12.17350 8.88043 97.26524 1.000 13.66175 137 HIS E N 1
ATOM 4879 C CA A HIS E 1 137 ? -11.56170 8.31766 98.46134 0.670 16.23724 137 HIS E CA 1
ATOM 4880 C CA B HIS E 1 137 ? -11.56267 8.31510 98.46140 0.330 16.23551 137 HIS E CA 1
ATOM 4881 C C . HIS E 1 137 ? -10.18478 7.78616 98.08909 1.000 13.69868 137 HIS E C 1
ATOM 4882 O O . HIS E 1 137 ? -10.06942 6.91101 97.22479 1.000 15.33427 137 HIS E O 1
ATOM 4895 N N . VAL E 1 138 ? -9.15011 8.31809 98.73246 1.000 13.85357 138 VAL E N 1
ATOM 4896 C CA . VAL E 1 138 ? -7.76620 7.95512 98.44500 1.000 15.56593 138 VAL E CA 1
ATOM 4897 C C . VAL E 1 138 ? -7.23015 7.12197 99.60090 1.000 19.30609 138 VAL E C 1
ATOM 4898 O O . VAL E 1 138 ? -7.31317 7.53667 100.76283 1.000 20.45389 138 VAL E O 1
ATOM 4902 N N . THR E 1 139 ? -6.68846 5.94771 99.28458 1.000 16.23092 139 THR E N 1
ATOM 4903 C CA . THR E 1 139 ? -5.98288 5.12227 100.25392 1.000 14.58608 139 THR E CA 1
ATOM 4904 C C . THR E 1 139 ? -4.51591 5.01850 99.85551 1.000 16.93820 139 THR E C 1
ATOM 4905 O O . THR E 1 139 ? -4.16509 5.15612 98.68084 1.000 16.04290 139 THR E O 1
ATOM 4909 N N . HIS E 1 140 ? -3.65784 4.77488 100.84121 1.000 19.14870 140 HIS E N 1
ATOM 4910 C CA . HIS E 1 140 ? -2.21584 4.76157 100.63506 1.000 20.54738 140 HIS E CA 1
ATOM 4911 C C . HIS E 1 140 ? -1.68367 3.33998 100.75594 1.000 17.31224 140 HIS E C 1
ATOM 4912 O O . HIS E 1 140 ? -1.96163 2.64763 101.74115 1.000 16.90528 140 HIS E O 1
ATOM 4919 N N . ASP E 1 141 ? -0.91023 2.91636 99.75120 1.000 15.86250 141 ASP E N 1
ATOM 4920 C CA . ASP E 1 141 ? -0.47322 1.52546 99.67099 1.000 16.90323 141 ASP E CA 1
ATOM 4921 C C . ASP E 1 141 ? 0.47128 1.14851 100.80594 1.000 22.67769 141 ASP E C 1
ATOM 4922 O O . ASP E 1 141 ? 0.55316 -0.02975 101.16953 1.000 24.78555 141 ASP E O 1
ATOM 4927 N N . HIS E 1 142 ? 1.19402 2.11323 101.37018 1.000 18.12825 142 HIS E N 1
ATOM 4928 C CA . HIS E 1 142 ? 2.12041 1.82876 102.45839 1.000 19.44086 142 HIS E CA 1
ATOM 4929 C C . HIS E 1 142 ? 1.45206 1.82578 103.82825 1.000 20.66792 142 HIS E C 1
ATOM 4930 O O . HIS E 1 142 ? 2.11262 1.50100 104.81973 1.000 23.23678 142 HIS E O 1
ATOM 4937 N N . VAL E 1 143 ? 0.17126 2.17146 103.91015 1.000 20.51049 143 VAL E N 1
ATOM 4938 C CA . VAL E 1 143 ? -0.57471 2.15734 105.16411 1.000 21.60783 143 VAL E CA 1
ATOM 4939 C C . VAL E 1 143 ? -1.36506 0.85670 105.21583 1.000 28.77990 143 VAL E C 1
ATOM 4940 O O . VAL E 1 143 ? -2.31587 0.66465 104.45076 1.000 31.54154 143 VAL E O 1
ATOM 4944 N N . PHE E 1 144 ? -0.98031 -0.03834 106.12456 1.000 32.18830 144 PHE E N 1
ATOM 4945 C CA . PHE E 1 144 ? -1.63515 -1.33402 106.17606 1.000 33.21966 144 PHE E CA 1
ATOM 4946 C C . PHE E 1 144 ? -2.64451 -1.38523 107.31902 1.000 41.43324 144 PHE E C 1
ATOM 4947 O O . PHE E 1 144 ? -2.45515 -0.73034 108.34892 1.000 45.14676 144 PHE E O 1
ATOM 4955 N N . PRO E 1 145 ? -3.74615 -2.14386 107.14749 1.000 44.43026 145 PRO E N 1
ATOM 4956 C CA . PRO E 1 145 ? -4.85621 -2.30773 108.09613 1.000 41.78025 145 PRO E CA 1
ATOM 4957 C C . PRO E 1 145 ? -4.43876 -2.33851 109.56529 1.000 47.21053 145 PRO E C 1
ATOM 4958 O O . PRO E 1 145 ? -3.44561 -2.98675 109.89447 1.000 55.36656 145 PRO E O 1
ATOM 4962 N N . THR F 1 8 ? -12.96868 9.99685 74.03014 1.000 44.07349 8 THR F N 1
ATOM 4963 C CA . THR F 1 8 ? -13.54344 9.93726 72.69179 1.000 45.91067 8 THR F CA 1
ATOM 4964 C C . THR F 1 8 ? -12.76600 8.98117 71.79804 1.000 40.51228 8 THR F C 1
ATOM 4965 O O . THR F 1 8 ? -11.78293 8.37181 72.22751 1.000 38.82451 8 THR F O 1
ATOM 4969 N N . GLY F 1 9 ? -13.21956 8.84679 70.55012 1.000 35.50147 9 GLY F N 1
ATOM 4970 C CA . GLY F 1 9 ? -12.42269 8.13649 69.56524 1.000 31.80981 9 GLY F CA 1
ATOM 4971 C C . GLY F 1 9 ? -11.10695 8.83729 69.29023 1.000 32.23557 9 GLY F C 1
ATOM 4972 O O . GLY F 1 9 ? -10.07457 8.19095 69.09589 1.000 32.13349 9 GLY F O 1
ATOM 4973 N N . LEU F 1 10 ? -11.12613 10.17275 69.27662 1.000 30.11333 10 LEU F N 1
ATOM 4974 C CA . LEU F 1 10 ? -9.89641 10.93078 69.07651 1.000 29.40346 10 LEU F CA 1
ATOM 4975 C C . LEU F 1 10 ? -8.92661 10.72694 70.23424 1.000 26.08709 10 LEU F C 1
ATOM 4976 O O . LEU F 1 10 ? -7.71204 10.63195 70.02427 1.000 24.83875 10 LEU F O 1
ATOM 4981 N N . TYR F 1 11 ? -9.44406 10.65245 71.46437 1.000 25.19500 11 TYR F N 1
ATOM 4982 C CA . TYR F 1 11 ? -8.57291 10.50674 72.62829 1.000 22.78661 11 TYR F CA 1
ATOM 4983 C C . TYR F 1 11 ? -7.81540 9.18565 72.58790 1.000 21.20094 11 TYR F C 1
ATOM 4984 O O . TYR F 1 11 ? -6.59949 9.14700 72.81003 1.000 19.73688 11 TYR F O 1
ATOM 4993 N N . ALA F 1 12 ? -8.52418 8.08645 72.31743 1.000 21.82110 12 ALA F N 1
ATOM 4994 C CA . ALA F 1 12 ? -7.86245 6.79263 72.18480 1.000 21.93466 12 ALA F CA 1
ATOM 4995 C C . ALA F 1 12 ? -6.89914 6.78540 71.00372 1.000 21.26851 12 ALA F C 1
ATOM 4996 O O . ALA F 1 12 ? -5.83735 6.15385 71.06211 1.000 22.58791 12 ALA F O 1
ATOM 4998 N N . GLU F 1 13 ? -7.25823 7.47665 69.91834 1.000 23.13088 13 GLU F N 1
ATOM 4999 C CA . GLU F 1 13 ? -6.37563 7.55246 68.75784 1.000 23.88412 13 GLU F CA 1
ATOM 5000 C C . GLU F 1 13 ? -5.08160 8.28284 69.09714 1.000 24.32770 13 GLU F C 1
ATOM 5001 O O . GLU F 1 13 ? -4.00462 7.91186 68.61513 1.000 24.38709 13 GLU F O 1
ATOM 5007 N N . VAL F 1 14 ? -5.16775 9.32736 69.92383 1.000 21.71804 14 VAL F N 1
ATOM 5008 C CA . VAL F 1 14 ? -3.96942 10.06034 70.31987 1.000 20.64765 14 VAL F CA 1
ATOM 5009 C C . VAL F 1 14 ? -3.08876 9.19893 71.21623 1.000 19.22696 14 VAL F C 1
ATOM 5010 O O . VAL F 1 14 ? -1.86203 9.16831 71.05692 1.000 18.13041 14 VAL F O 1
ATOM 5014 N N . LEU F 1 15 ? -3.69877 8.47998 72.16550 1.000 17.77158 15 LEU F N 1
ATOM 5015 C CA . LEU F 1 15 ? -2.93753 7.57179 73.01951 1.000 16.29951 15 LEU F CA 1
ATOM 5016 C C . LEU F 1 15 ? -2.23063 6.50328 72.19677 1.000 21.31084 15 LEU F C 1
ATOM 5017 O O . LEU F 1 15 ? -1.06041 6.18887 72.44667 1.000 22.48166 15 LEU F O 1
ATOM 5022 N N . SER F 1 16 ? -2.93443 5.91894 71.22378 1.000 17.91215 16 SER F N 1
ATOM 5023 C CA . SER F 1 16 ? -2.31219 4.94352 70.33354 1.000 22.06616 16 SER F CA 1
ATOM 5024 C C . SER F 1 16 ? -1.18026 5.57739 69.53385 1.000 20.41284 16 SER F C 1
ATOM 5025 O O . SER F 1 16 ? -0.10423 4.98710 69.38242 1.000 19.94666 16 SER F O 1
ATOM 5028 N N . PHE F 1 17 ? -1.42060 6.77527 68.99245 1.000 21.42777 17 PHE F N 1
ATOM 5029 C CA . PHE F 1 17 ? -0.37845 7.52346 68.29234 1.000 21.25134 17 PHE F CA 1
ATOM 5030 C C . PHE F 1 17 ? 0.86445 7.68152 69.16231 1.000 21.40940 17 PHE F C 1
ATOM 5031 O O . PHE F 1 17 ? 1.98925 7.44238 68.70983 1.000 22.97899 17 PHE F O 1
ATOM 5039 N N . TYR F 1 18 ? 0.67440 8.07210 70.42590 1.000 18.90608 18 TYR F N 1
ATOM 5040 C CA . TYR F 1 18 ? 1.80582 8.22925 71.33703 1.000 18.89028 18 TYR F CA 1
ATOM 5041 C C . TYR F 1 18 ? 2.46513 6.88871 71.64437 1.000 19.06405 18 TYR F C 1
ATOM 5042 O O . TYR F 1 18 ? 3.68945 6.81552 71.80669 1.000 16.22671 18 TYR F O 1
ATOM 5051 N N . GLY F 1 19 ? 1.66706 5.82354 71.74997 1.000 16.25436 19 GLY F N 1
ATOM 5052 C CA . GLY F 1 19 ? 2.22601 4.51677 72.06249 1.000 16.89934 19 GLY F CA 1
ATOM 5053 C C . GLY F 1 19 ? 3.20258 4.03199 71.00866 1.000 20.81807 19 GLY F C 1
ATOM 5054 O O . GLY F 1 19 ? 4.31281 3.59611 71.32436 1.000 18.49050 19 GLY F O 1
ATOM 5055 N N . HIS F 1 20 ? 2.79713 4.09441 69.73797 1.000 21.83688 20 HIS F N 1
ATOM 5056 C CA . HIS F 1 20 ? 3.69972 3.72316 68.65334 1.000 20.18703 20 HIS F CA 1
ATOM 5057 C C . HIS F 1 20 ? 4.87147 4.69172 68.55935 1.000 22.23937 20 HIS F C 1
ATOM 5058 O O . HIS F 1 20 ? 6.01651 4.27322 68.35274 1.000 23.33989 20 HIS F O 1
ATOM 5065 N N . GLN F 1 21 ? 4.60010 5.98913 68.71922 1.000 19.57816 21 GLN F N 1
ATOM 5066 C CA . GLN F 1 21 ? 5.62920 7.00869 68.53943 1.000 20.69996 21 GLN F CA 1
ATOM 5067 C C . GLN F 1 21 ? 6.77096 6.83291 69.53322 1.000 22.90946 21 GLN F C 1
ATOM 5068 O O . GLN F 1 21 ? 7.94819 6.84277 69.15363 1.000 23.89699 21 GLN F O 1
ATOM 5082 N N . GLN F 1 23 ? 7.57432 4.21554 71.40577 1.000 19.67923 23 GLN F N 1
ATOM 5083 C CA . GLN F 1 23 ? 8.28204 2.94713 71.26400 1.000 20.11537 23 GLN F CA 1
ATOM 5084 C C . GLN F 1 23 ? 9.32229 3.01498 70.15261 1.000 21.28021 23 GLN F C 1
ATOM 5085 O O . GLN F 1 23 ? 10.37391 2.37310 70.24981 1.000 22.46032 23 GLN F O 1
ATOM 5091 N N . LYS F 1 24 ? 9.04501 3.77831 69.09309 1.000 21.83856 24 LYS F N 1
ATOM 5092 C CA . LYS F 1 24 ? 10.05670 4.04578 68.07444 1.000 25.64145 24 LYS F CA 1
ATOM 5093 C C . LYS F 1 24 ? 11.22816 4.82895 68.65634 1.000 23.69123 24 LYS F C 1
ATOM 5094 O O . LYS F 1 24 ? 12.39197 4.45374 68.47309 1.000 25.20685 24 LYS F O 1
ATOM 5100 N N . LEU F 1 25 ? 10.93522 5.94179 69.33605 1.000 24.30816 25 LEU F N 1
ATOM 5101 C CA . LEU F 1 25 ? 11.98661 6.75358 69.94277 1.000 27.84744 25 LEU F CA 1
ATOM 5102 C C . LEU F 1 25 ? 12.84953 5.92470 70.88421 1.000 22.88372 25 LEU F C 1
ATOM 5103 O O . LEU F 1 25 ? 14.08183 5.93731 70.79382 1.000 24.64268 25 LEU F O 1
ATOM 5108 N N . ASP F 1 26 ? 12.21635 5.19328 71.79787 1.000 21.64735 26 ASP F N 1
ATOM 5109 C CA . ASP F 1 26 ? 12.96675 4.40065 72.76324 1.000 22.93648 26 ASP F CA 1
ATOM 5110 C C . ASP F 1 26 ? 13.66179 3.20280 72.12562 1.000 24.34719 26 ASP F C 1
ATOM 5111 O O . ASP F 1 26 ? 14.63233 2.68575 72.70160 1.000 26.29049 26 ASP F O 1
ATOM 5116 N N . GLY F 1 27 ? 13.17849 2.75644 70.96004 1.000 24.47228 27 GLY F N 1
ATOM 5117 C CA . GLY F 1 27 ? 13.84557 1.75112 70.15860 1.000 26.75602 27 GLY F CA 1
ATOM 5118 C C . GLY F 1 27 ? 14.86934 2.30232 69.19535 1.000 32.12447 27 GLY F C 1
ATOM 5119 O O . GLY F 1 27 ? 15.30244 1.57479 68.29081 1.000 34.69149 27 GLY F O 1
ATOM 5120 N N . ARG F 1 28 ? 15.27525 3.55866 69.39387 1.000 32.63850 28 ARG F N 1
ATOM 5121 C CA . ARG F 1 28 ? 16.18380 4.27127 68.50474 1.000 37.20157 28 ARG F CA 1
ATOM 5122 C C . ARG F 1 28 ? 15.70553 4.33618 67.05998 1.000 38.71800 28 ARG F C 1
ATOM 5123 O O . ARG F 1 28 ? 16.54452 4.56635 66.17357 1.000 40.76449 28 ARG F O 1
ATOM 5131 N N . ASP F 1 29 ? 14.39713 4.30933 66.79978 1.000 38.61672 29 ASP F N 1
ATOM 5132 C CA . ASP F 1 29 ? 13.91712 4.52284 65.44389 1.000 37.33675 29 ASP F CA 1
ATOM 5133 C C . ASP F 1 29 ? 13.65537 6.01535 65.26952 1.000 38.86732 29 ASP F C 1
ATOM 5134 O O . ASP F 1 29 ? 12.52383 6.48781 65.16443 1.000 39.55880 29 ASP F O 1
ATOM 5139 N N . PHE F 1 30 ? 14.76957 6.75067 65.21965 1.000 35.78871 30 PHE F N 1
ATOM 5140 C CA . PHE F 1 30 ? 14.70961 8.20633 65.19362 1.000 37.88579 30 PHE F CA 1
ATOM 5141 C C . PHE F 1 30 ? 14.05702 8.70518 63.91181 1.000 38.91429 30 PHE F C 1
ATOM 5142 O O . PHE F 1 30 ? 13.31202 9.69336 63.92858 1.000 40.20339 30 PHE F O 1
ATOM 5150 N N . ALA F 1 31 ? 14.31278 8.02510 62.79329 1.000 36.80936 31 ALA F N 1
ATOM 5151 C CA . ALA F 1 31 ? 13.64326 8.38569 61.55003 1.000 36.83511 31 ALA F CA 1
ATOM 5152 C C . ALA F 1 31 ? 12.15578 8.06449 61.62404 1.000 35.90174 31 ALA F C 1
ATOM 5153 O O . ALA F 1 31 ? 11.31940 8.86350 61.18693 1.000 39.31031 31 ALA F O 1
ATOM 5155 N N . GLY F 1 32 ? 11.80746 6.90060 62.17810 1.000 33.96224 32 GLY F N 1
ATOM 5156 C CA . GLY F 1 32 ? 10.40375 6.57820 62.37549 1.000 32.54560 32 GLY F CA 1
ATOM 5157 C C . GLY F 1 32 ? 9.71564 7.54560 63.31862 1.000 30.14904 32 GLY F C 1
ATOM 5158 O O . GLY F 1 32 ? 8.56011 7.91919 63.10604 1.000 32.39285 32 GLY F O 1
ATOM 5159 N N . TYR F 1 33 ? 10.41570 7.95914 64.37754 1.000 28.71540 33 TYR F N 1
ATOM 5160 C CA . TYR F 1 33 ? 9.86479 8.95008 65.29656 1.000 26.92082 33 TYR F CA 1
ATOM 5161 C C . TYR F 1 33 ? 9.66268 10.28730 64.59639 1.000 28.32438 33 TYR F C 1
ATOM 5162 O O . TYR F 1 33 ? 8.60934 10.92075 64.73162 1.000 27.77321 33 TYR F O 1
ATOM 5171 N N . ALA F 1 34 ? 10.67213 10.73629 63.84439 1.000 30.47445 34 ALA F N 1
ATOM 5172 C CA . ALA F 1 34 ? 10.54723 11.98816 63.10538 1.000 32.35714 34 ALA F CA 1
ATOM 5173 C C . ALA F 1 34 ? 9.43485 11.91984 62.06827 1.000 36.47592 34 ALA F C 1
ATOM 5174 O O . ALA F 1 34 ? 8.84174 12.94948 61.72503 1.000 34.70958 34 ALA F O 1
ATOM 5176 N N . ALA F 1 35 ? 9.13652 10.72115 61.56088 1.000 33.91555 35 ALA F N 1
ATOM 5177 C CA . ALA F 1 35 ? 8.07143 10.56678 60.57841 1.000 36.31747 35 ALA F CA 1
ATOM 5178 C C . ALA F 1 35 ? 6.69330 10.84105 61.16586 1.000 34.46738 35 ALA F C 1
ATOM 5179 O O . ALA F 1 35 ? 5.74203 11.04657 60.40466 1.000 36.49795 35 ALA F O 1
ATOM 5181 N N . THR F 1 36 ? 6.56080 10.84974 62.49286 1.000 31.09337 36 THR F N 1
ATOM 5182 C CA . THR F 1 36 ? 5.30005 11.21513 63.12689 1.000 29.78863 36 THR F CA 1
ATOM 5183 C C . THR F 1 36 ? 5.09206 12.72193 63.19657 1.000 30.60402 36 THR F C 1
ATOM 5184 O O . THR F 1 36 ? 4.03830 13.16474 63.66551 1.000 32.25406 36 THR F O 1
ATOM 5188 N N . PHE F 1 37 ? 6.06177 13.51119 62.74925 1.000 32.23211 37 PHE F N 1
ATOM 5189 C CA . PHE F 1 37 ? 5.92105 14.95254 62.61847 1.000 33.84533 37 PHE F CA 1
ATOM 5190 C C . PHE F 1 37 ? 5.51731 15.30817 61.19320 1.000 38.96596 37 PHE F C 1
ATOM 5191 O O . PHE F 1 37 ? 5.70949 14.52968 60.25565 1.000 42.47353 37 PHE F O 1
ATOM 5199 N N . THR F 1 38 ? 4.95782 16.50447 61.03502 1.000 38.85447 38 THR F N 1
ATOM 5200 C CA . THR F 1 38 ? 4.78215 17.03293 59.69312 1.000 42.57412 38 THR F CA 1
ATOM 5201 C C . THR F 1 38 ? 6.14820 17.31670 59.07504 1.000 44.85207 38 THR F C 1
ATOM 5202 O O . THR F 1 38 ? 7.16918 17.38240 59.76536 1.000 43.04459 38 THR F O 1
ATOM 5206 N N . GLU F 1 39 ? 6.16293 17.47352 57.74962 1.000 47.93246 39 GLU F N 1
ATOM 5207 C CA . GLU F 1 39 ? 7.42989 17.69156 57.05891 1.000 50.16218 39 GLU F CA 1
ATOM 5208 C C . GLU F 1 39 ? 8.08324 18.99942 57.48427 1.000 51.10431 39 GLU F C 1
ATOM 5209 O O . GLU F 1 39 ? 9.31521 19.10449 57.48601 1.000 51.63475 39 GLU F O 1
ATOM 5215 N N . ASP F 1 40 ? 7.28295 19.99966 57.85250 1.000 51.65625 40 ASP F N 1
ATOM 5216 C CA . ASP F 1 40 ? 7.78761 21.20877 58.48495 1.000 52.37686 40 ASP F CA 1
ATOM 5217 C C . ASP F 1 40 ? 7.80683 21.09635 60.00480 1.000 54.17121 40 ASP F C 1
ATOM 5218 O O . ASP F 1 40 ? 7.80019 22.12331 60.69448 1.000 53.94209 40 ASP F O 1
ATOM 5223 N N . GLY F 1 41 ? 7.82624 19.87192 60.53256 1.000 45.34392 41 GLY F N 1
ATOM 5224 C CA . GLY F 1 41 ? 7.71974 19.62414 61.95813 1.000 47.29054 41 GLY F CA 1
ATOM 5225 C C . GLY F 1 41 ? 8.70494 20.39108 62.81524 1.000 46.28098 41 GLY F C 1
ATOM 5226 O O . GLY F 1 41 ? 9.86679 20.57713 62.43988 1.000 43.61752 41 GLY F O 1
ATOM 5227 N N . GLU F 1 42 ? 8.23349 20.85683 63.96816 1.000 41.71871 42 GLU F N 1
ATOM 5228 C CA . GLU F 1 42 ? 9.01809 21.66234 64.89068 1.000 41.40095 42 GLU F CA 1
ATOM 5229 C C . GLU F 1 42 ? 9.17683 20.92012 66.21146 1.000 37.95777 42 GLU F C 1
ATOM 5230 O O . GLU F 1 42 ? 8.20232 20.38977 66.75255 1.000 35.78039 42 GLU F O 1
ATOM 5236 N N . PHE F 1 43 ? 10.40581 20.88276 66.72778 1.000 37.94256 43 PHE F N 1
ATOM 5237 C CA . PHE F 1 43 ? 10.69443 20.19150 67.97809 1.000 35.39292 43 PHE F CA 1
ATOM 5238 C C . PHE F 1 43 ? 11.61391 21.04360 68.83943 1.000 37.43059 43 PHE F C 1
ATOM 5239 O O . PHE F 1 43 ? 12.68891 21.44837 68.38751 1.000 39.04753 43 PHE F O 1
ATOM 5247 N N . ARG F 1 44 ? 11.20331 21.29191 70.08250 1.000 35.97420 44 ARG F N 1
ATOM 5248 C CA . ARG F 1 44 ? 11.99074 22.08448 71.01674 1.000 39.25406 44 ARG F CA 1
ATOM 5249 C C . ARG F 1 44 ? 12.04649 21.37602 72.36303 1.000 39.98828 44 ARG F C 1
ATOM 5250 O O . ARG F 1 44 ? 11.02472 20.89626 72.86289 1.000 33.39986 44 ARG F O 1
ATOM 5258 N N . HIS F 1 45 ? 13.24802 21.32163 72.94788 1.000 51.37820 45 HIS F N 1
ATOM 5259 C CA . HIS F 1 45 ? 13.48484 20.56327 74.17032 1.000 54.58787 45 HIS F CA 1
ATOM 5260 C C . HIS F 1 45 ? 14.22078 21.34002 75.25696 1.000 55.60283 45 HIS F C 1
ATOM 5261 O O . HIS F 1 45 ? 14.30289 20.84724 76.38728 1.000 57.36738 45 HIS F O 1
ATOM 5268 N N . SER F 1 46 ? 14.72926 22.53888 74.97407 1.000 57.54449 46 SER F N 1
ATOM 5269 C CA . SER F 1 46 ? 15.54188 23.25937 75.94467 1.000 60.55670 46 SER F CA 1
ATOM 5270 C C . SER F 1 46 ? 15.44924 24.75144 75.65912 1.000 59.52370 46 SER F C 1
ATOM 5271 O O . SER F 1 46 ? 15.31643 25.14410 74.49475 1.000 60.39858 46 SER F O 1
ATOM 5274 N N . PRO F 1 47 ? 15.51511 25.60416 76.68913 1.000 59.28137 47 PRO F N 1
ATOM 5275 C CA . PRO F 1 47 ? 15.48036 27.05408 76.43844 1.000 58.51968 47 PRO F CA 1
ATOM 5276 C C . PRO F 1 47 ? 16.76858 27.61229 75.86063 1.000 56.32814 47 PRO F C 1
ATOM 5277 O O . PRO F 1 47 ? 16.72248 28.65748 75.19786 1.000 55.09424 47 PRO F O 1
ATOM 5281 N N . SER F 1 48 ? 17.91058 26.96079 76.08814 1.000 56.70744 48 SER F N 1
ATOM 5282 C CA . SER F 1 48 ? 19.17802 27.46024 75.56952 1.000 57.93506 48 SER F CA 1
ATOM 5283 C C . SER F 1 48 ? 19.41361 27.07614 74.11496 1.000 53.57863 48 SER F C 1
ATOM 5284 O O . SER F 1 48 ? 20.24180 27.70704 73.44902 1.000 49.49242 48 SER F O 1
ATOM 5287 N N . LEU F 1 49 ? 18.71076 26.05916 73.60869 1.000 52.94979 49 LEU F N 1
ATOM 5288 C CA . LEU F 1 49 ? 18.85503 25.60432 72.23594 1.000 51.04100 49 LEU F CA 1
ATOM 5289 C C . LEU F 1 49 ? 17.66343 26.04769 71.39464 1.000 50.58935 49 LEU F C 1
ATOM 5290 O O . LEU F 1 49 ? 16.52952 26.07836 71.88175 1.000 50.64269 49 LEU F O 1
ATOM 5295 N N . PRO F 1 50 ? 17.88428 26.40299 70.13303 1.000 48.21871 50 PRO F N 1
ATOM 5296 C CA . PRO F 1 50 ? 16.75687 26.71489 69.25206 1.000 47.18779 50 PRO F CA 1
ATOM 5297 C C . PRO F 1 50 ? 16.01641 25.45167 68.84141 1.000 46.25804 50 PRO F C 1
ATOM 5298 O O . PRO F 1 50 ? 16.51477 24.33043 68.96375 1.000 47.13102 50 PRO F O 1
ATOM 5302 N N . ALA F 1 51 ? 14.79887 25.65342 68.34874 1.000 46.16554 51 ALA F N 1
ATOM 5303 C CA . ALA F 1 51 ? 13.94943 24.53367 67.97246 1.000 46.52382 51 ALA F CA 1
ATOM 5304 C C . ALA F 1 51 ? 14.43592 23.89364 66.67929 1.000 46.34796 51 ALA F C 1
ATOM 5305 O O . ALA F 1 51 ? 14.90110 24.57761 65.76304 1.000 46.14317 51 ALA F O 1
ATOM 5307 N N . ALA F 1 52 ? 14.33765 22.56933 66.61449 1.000 46.82504 52 ALA F N 1
ATOM 5308 C CA . ALA F 1 52 ? 14.66535 21.85237 65.39381 1.000 46.90567 52 ALA F CA 1
ATOM 5309 C C . ALA F 1 52 ? 13.49012 21.90515 64.42726 1.000 46.86852 52 ALA F C 1
ATOM 5310 O O . ALA F 1 52 ? 12.32486 21.91925 64.83293 1.000 47.04269 52 ALA F O 1
ATOM 5312 N N . HIS F 1 53 ? 13.80614 21.93472 63.13593 1.000 47.23427 53 HIS F N 1
ATOM 5313 C CA . HIS F 1 53 ? 12.79691 22.04378 62.09488 1.000 47.09868 53 HIS F CA 1
ATOM 5314 C C . HIS F 1 53 ? 12.99626 20.94618 61.06077 1.000 47.63086 53 HIS F C 1
ATOM 5315 O O . HIS F 1 53 ? 14.12361 20.52451 60.78755 1.000 47.86789 53 HIS F O 1
ATOM 5322 N N . THR F 1 54 ? 11.87410 20.49068 60.49615 1.000 47.99663 54 THR F N 1
ATOM 5323 C CA . THR F 1 54 ? 11.79751 19.41714 59.50640 1.000 48.64162 54 THR F CA 1
ATOM 5324 C C . THR F 1 54 ? 12.22102 18.06682 60.07500 1.000 48.92584 54 THR F C 1
ATOM 5325 O O . THR F 1 54 ? 12.91113 17.99395 61.09714 1.000 48.73796 54 THR F O 1
ATOM 5329 N N . ARG F 1 55 ? 11.78691 16.99063 59.41269 1.000 39.02739 55 ARG F N 1
ATOM 5330 C CA . ARG F 1 55 ? 12.08885 15.64062 59.87911 1.000 39.41826 55 ARG F CA 1
ATOM 5331 C C . ARG F 1 55 ? 13.59082 15.38517 59.92341 1.000 46.68048 55 ARG F C 1
ATOM 5332 O O . ARG F 1 55 ? 14.09222 14.75746 60.86362 1.000 48.95368 55 ARG F O 1
ATOM 5340 N N . ALA F 1 56 ? 14.32298 15.84510 58.90487 1.000 42.75161 56 ALA F N 1
ATOM 5341 C CA . ALA F 1 56 ? 15.77009 15.65440 58.89092 1.000 45.03769 56 ALA F CA 1
ATOM 5342 C C . ALA F 1 56 ? 16.43318 16.37971 60.05514 1.000 47.87062 56 ALA F C 1
ATOM 5343 O O . ALA F 1 56 ? 17.35622 15.84783 60.68329 1.000 47.51070 56 ALA F O 1
ATOM 5345 N N . GLY F 1 57 ? 15.97871 17.59768 60.35550 1.000 44.56953 57 GLY F N 1
ATOM 5346 C CA . GLY F 1 57 ? 16.51035 18.31009 61.50548 1.000 45.25049 57 GLY F CA 1
ATOM 5347 C C . GLY F 1 57 ? 16.17095 17.63000 62.81807 1.000 44.52494 57 GLY F C 1
ATOM 5348 O O . GLY F 1 57 ? 17.00306 17.56517 63.72726 1.000 45.73214 57 GLY F O 1
ATOM 5349 N N . ILE F 1 58 ? 14.94548 17.11343 62.93460 1.000 42.86269 58 ILE F N 1
ATOM 5350 C CA . ILE F 1 58 ? 14.54319 16.40473 64.14583 1.000 42.64971 58 ILE F CA 1
ATOM 5351 C C . ILE F 1 58 ? 15.35115 15.12244 64.30667 1.000 43.55478 58 ILE F C 1
ATOM 5352 O O . ILE F 1 58 ? 15.82033 14.80171 65.40519 1.000 44.52181 58 ILE F O 1
ATOM 5357 N N . THR F 1 59 ? 15.52096 14.36780 63.21763 1.000 43.79910 59 THR F N 1
ATOM 5358 C CA . THR F 1 59 ? 16.34331 13.16160 63.26222 1.000 45.07637 59 THR F CA 1
ATOM 5359 C C . THR F 1 59 ? 17.76967 13.47900 63.69615 1.000 49.60455 59 THR F C 1
ATOM 5360 O O . THR F 1 59 ? 18.34990 12.76210 64.52010 1.000 49.62186 59 THR F O 1
ATOM 5364 N N . ALA F 1 60 ? 18.35302 14.54523 63.14269 1.000 47.45447 60 ALA F N 1
ATOM 5365 C CA . ALA F 1 60 ? 19.72576 14.91171 63.48003 1.000 49.43531 60 ALA F CA 1
ATOM 5366 C C . ALA F 1 60 ? 19.87262 15.19620 64.97035 1.000 50.18651 60 ALA F C 1
ATOM 5367 O O . ALA F 1 60 ? 20.82114 14.73251 65.61244 1.000 51.53156 60 ALA F O 1
ATOM 5369 N N . VAL F 1 61 ? 18.95055 15.97927 65.53309 1.000 48.39486 61 VAL F N 1
ATOM 5370 C CA . VAL F 1 61 ? 19.01146 16.29871 66.95866 1.000 49.53090 61 VAL F CA 1
ATOM 5371 C C . VAL F 1 61 ? 18.97760 15.03103 67.79957 1.000 52.30746 61 VAL F C 1
ATOM 5372 O O . VAL F 1 61 ? 19.69908 14.91123 68.79552 1.000 53.81307 61 VAL F O 1
ATOM 5376 N N . LEU F 1 62 ? 18.16428 14.05690 67.39925 1.000 48.20751 62 LEU F N 1
ATOM 5377 C CA . LEU F 1 62 ? 18.03142 12.82445 68.16948 1.000 48.78073 62 LEU F CA 1
ATOM 5378 C C . LEU F 1 62 ? 19.30633 11.98754 68.13311 1.000 50.41037 62 LEU F C 1
ATOM 5379 O O . LEU F 1 62 ? 19.72631 11.44889 69.16708 1.000 51.73817 62 LEU F O 1
ATOM 5384 N N . GLU F 1 63 ? 19.91884 11.84804 66.94946 1.000 50.71880 63 GLU F N 1
ATOM 5385 C CA . GLU F 1 63 ? 21.20412 11.16180 66.85968 1.000 59.67817 63 GLU F CA 1
ATOM 5386 C C . GLU F 1 63 ? 22.23719 11.79032 67.78730 1.000 60.53538 63 GLU F C 1
ATOM 5387 O O . GLU F 1 63 ? 22.98936 11.07967 68.46285 1.000 60.49956 63 GLU F O 1
ATOM 5393 N N . ASP F 1 64 ? 22.29912 13.12130 67.82818 1.000 61.88969 64 ASP F N 1
ATOM 5394 C CA . ASP F 1 64 ? 23.32739 13.79779 68.61382 1.000 61.68983 64 ASP F CA 1
ATOM 5395 C C . ASP F 1 64 ? 23.09028 13.61285 70.10847 1.000 62.49263 64 ASP F C 1
ATOM 5396 O O . ASP F 1 64 ? 24.00527 13.23434 70.85070 1.000 65.80598 64 ASP F O 1
ATOM 5401 N N . PHE F 1 65 ? 21.86501 13.88252 70.56864 1.000 61.19431 65 PHE F N 1
ATOM 5402 C CA . PHE F 1 65 ? 21.53797 13.69031 71.97699 1.000 65.73900 65 PHE F CA 1
ATOM 5403 C C . PHE F 1 65 ? 21.77506 12.25245 72.41506 1.000 74.49714 65 PHE F C 1
ATOM 5404 O O . PHE F 1 65 ? 22.15739 12.01001 73.56275 1.000 73.65531 65 PHE F O 1
ATOM 5412 N N . HIS F 1 66 ? 21.55696 11.29309 71.52353 1.000 74.45478 66 HIS F N 1
ATOM 5413 C CA . HIS F 1 66 ? 21.73935 9.88214 71.83627 1.000 76.43471 66 HIS F CA 1
ATOM 5414 C C . HIS F 1 66 ? 23.21581 9.50032 71.81742 1.000 74.94261 66 HIS F C 1
ATOM 5415 O O . HIS F 1 66 ? 23.63561 8.59628 72.53714 1.000 71.95774 66 HIS F O 1
ATOM 5422 N N . PHE F 1 69 ? 24.46403 7.90036 74.79121 1.000 64.99134 69 PHE F N 1
ATOM 5423 C CA . PHE F 1 69 ? 24.01886 6.69096 75.47314 1.000 61.65088 69 PHE F CA 1
ATOM 5424 C C . PHE F 1 69 ? 24.53352 5.44054 74.76906 1.000 63.23418 69 PHE F C 1
ATOM 5425 O O . PHE F 1 69 ? 24.24629 5.21666 73.59264 1.000 65.86844 69 PHE F O 1
ATOM 5433 N N . ASP F 1 70 ? 25.29720 4.62970 75.49699 1.000 61.41632 70 ASP F N 1
ATOM 5434 C CA . ASP F 1 70 ? 25.79800 3.37764 74.94731 1.000 60.99521 70 ASP F CA 1
ATOM 5435 C C . ASP F 1 70 ? 24.63873 2.42372 74.68668 1.000 61.61053 70 ASP F C 1
ATOM 5436 O O . ASP F 1 70 ? 23.81816 2.17164 75.57386 1.000 58.24148 70 ASP F O 1
ATOM 5441 N N . ALA F 1 71 ? 24.57535 1.89320 73.46291 1.000 68.31838 71 ALA F N 1
ATOM 5442 C CA . ALA F 1 71 ? 23.45791 1.03730 73.07384 1.000 69.02482 71 ALA F CA 1
ATOM 5443 C C . ALA F 1 71 ? 23.38146 -0.20925 73.94735 1.000 64.05452 71 ALA F C 1
ATOM 5444 O O . ALA F 1 71 ? 22.30234 -0.58619 74.41913 1.000 61.51129 71 ALA F O 1
ATOM 5446 N N . ARG F 1 72 ? 24.51912 -0.86082 74.17691 1.000 63.77502 72 ARG F N 1
ATOM 5447 C CA . ARG F 1 72 ? 24.56197 -2.09512 74.95054 1.000 64.91359 72 ARG F CA 1
ATOM 5448 C C . ARG F 1 72 ? 24.57652 -1.85800 76.45521 1.000 60.26809 72 ARG F C 1
ATOM 5449 O O . ARG F 1 72 ? 24.77103 -2.81264 77.21436 1.000 61.06194 72 ARG F O 1
ATOM 5457 N N . LYS F 1 73 ? 24.37019 -0.62329 76.90045 1.000 55.27336 73 LYS F N 1
ATOM 5458 C CA . LYS F 1 73 ? 24.41376 -0.28121 78.31342 1.000 52.96795 73 LYS F CA 1
ATOM 5459 C C . LYS F 1 73 ? 23.16640 0.42646 78.81282 1.000 45.83252 73 LYS F C 1
ATOM 5460 O O . LYS F 1 73 ? 22.82040 0.27142 79.98580 1.000 40.21632 73 LYS F O 1
ATOM 5462 N N . ILE F 1 74 ? 22.47845 1.18553 77.96206 1.000 36.22677 74 ILE F N 1
ATOM 5463 C CA . ILE F 1 74 ? 21.36209 2.02025 78.38228 1.000 30.47993 74 ILE F CA 1
ATOM 5464 C C . ILE F 1 74 ? 20.14395 1.71619 77.52370 1.000 30.86724 74 ILE F C 1
ATOM 5465 O O . ILE F 1 74 ? 20.24979 1.55707 76.30236 1.000 29.23238 74 ILE F O 1
ATOM 5470 N N . GLN F 1 75 ? 18.98408 1.64517 78.17169 1.000 27.32776 75 GLN F N 1
ATOM 5471 C CA . GLN F 1 75 ? 17.69523 1.53372 77.50226 1.000 24.68889 75 GLN F CA 1
ATOM 5472 C C . GLN F 1 75 ? 16.78322 2.58142 78.11657 1.000 22.84863 75 GLN F C 1
ATOM 5473 O O . GLN F 1 75 ? 16.52370 2.54813 79.32357 1.000 23.82720 75 GLN F O 1
ATOM 5479 N N . ARG F 1 76 ? 16.32087 3.51951 77.30029 1.000 22.26987 76 ARG F N 1
ATOM 5480 C CA . ARG F 1 76 ? 15.47941 4.60541 77.77583 1.000 20.85577 76 ARG F CA 1
ATOM 5481 C C . ARG F 1 76 ? 14.00890 4.29998 77.52480 1.000 21.33252 76 ARG F C 1
ATOM 5482 O O . ARG F 1 76 ? 13.65218 3.59105 76.58092 1.000 20.95381 76 ARG F O 1
ATOM 5490 N N . ARG F 1 77 ? 13.15808 4.84135 78.39307 1.000 17.87897 77 ARG F N 1
ATOM 5491 C CA . ARG F 1 77 ? 11.71338 4.73158 78.25527 1.000 16.47619 77 ARG F CA 1
ATOM 5492 C C . ARG F 1 77 ? 11.09930 6.08081 78.58717 1.000 15.79933 77 ARG F C 1
ATOM 5493 O O . ARG F 1 77 ? 11.37388 6.64483 79.65067 1.000 16.41543 77 ARG F O 1
ATOM 5501 N N . HIS F 1 78 ? 10.27437 6.59208 77.68219 1.000 17.13623 78 HIS F N 1
ATOM 5502 C CA . HIS F 1 78 ? 9.59260 7.87100 77.86376 1.000 17.85720 78 HIS F CA 1
ATOM 5503 C C . HIS F 1 78 ? 8.12855 7.57525 78.16923 1.000 16.37597 78 HIS F C 1
ATOM 5504 O O . HIS F 1 78 ? 7.33093 7.34446 77.25727 1.000 18.41526 78 HIS F O 1
ATOM 5511 N N . TRP F 1 79 ? 7.78551 7.56826 79.45444 1.000 13.27737 79 TRP F N 1
ATOM 5512 C CA . TRP F 1 79 ? 6.41395 7.33098 79.88052 1.000 14.00344 79 TRP F CA 1
ATOM 5513 C C . TRP F 1 79 ? 5.59253 8.60883 79.75389 1.000 17.43003 79 TRP F C 1
ATOM 5514 O O . TRP F 1 79 ? 6.07352 9.70109 80.06005 1.000 13.42949 79 TRP F O 1
ATOM 5525 N N . PHE F 1 80 ? 4.35107 8.46653 79.29781 1.000 15.00887 80 PHE F N 1
ATOM 5526 C CA . PHE F 1 80 ? 3.39681 9.56313 79.20965 1.000 12.31162 80 PHE F CA 1
ATOM 5527 C C . PHE F 1 80 ? 2.26047 9.33095 80.19683 1.000 22.17961 80 PHE F C 1
ATOM 5528 O O . PHE F 1 80 ? 1.99254 8.19868 80.60629 1.000 13.43304 80 PHE F O 1
ATOM 5536 N N . ASP F 1 81 ? 1.57545 10.41453 80.56195 1.000 12.02726 81 ASP F N 1
ATOM 5537 C CA . ASP F 1 81 ? 0.43661 10.30326 81.46440 1.000 12.85912 81 ASP F CA 1
ATOM 5538 C C . ASP F 1 81 ? -0.44131 11.54104 81.35721 1.000 15.95427 81 ASP F C 1
ATOM 5539 O O . ASP F 1 81 ? 0.04201 12.63907 81.06924 1.000 17.54856 81 ASP F O 1
ATOM 5544 N N . HIS F 1 82 ? -1.73792 11.34262 81.61222 1.000 12.67266 82 HIS F N 1
ATOM 5545 C CA . HIS F 1 82 ? -2.70936 12.43141 81.73315 1.000 13.60019 82 HIS F CA 1
ATOM 5546 C C . HIS F 1 82 ? -2.71277 13.32479 80.49492 1.000 14.61555 82 HIS F C 1
ATOM 5547 O O . HIS F 1 82 ? -2.61975 14.55021 80.58481 1.000 15.52319 82 HIS F O 1
ATOM 5554 N N . THR F 1 83 ? -2.81239 12.69737 79.32642 1.000 14.76083 83 THR F N 1
ATOM 5555 C CA . THR F 1 83 ? -2.98358 13.45699 78.09801 1.000 17.10706 83 THR F CA 1
ATOM 5556 C C . THR F 1 83 ? -4.28136 14.25264 78.16942 1.000 19.43041 83 THR F C 1
ATOM 5557 O O . THR F 1 83 ? -5.32879 13.72474 78.55263 1.000 19.79446 83 THR F O 1
ATOM 5561 N N . ALA F 1 84 ? -4.20006 15.53743 77.83209 1.000 20.25302 84 ALA F N 1
ATOM 5562 C CA . ALA F 1 84 ? -5.35385 16.42848 77.84100 1.000 21.94260 84 ALA F CA 1
ATOM 5563 C C . ALA F 1 84 ? -5.40800 17.15857 76.50860 1.000 23.88833 84 ALA F C 1
ATOM 5564 O O . ALA F 1 84 ? -4.44328 17.82923 76.12727 1.000 23.23614 84 ALA F O 1
ATOM 5566 N N . LEU F 1 85 ? -6.52969 17.02745 75.80614 1.000 25.93997 85 LEU F N 1
ATOM 5567 C CA . LEU F 1 85 ? -6.69935 17.57913 74.47105 1.000 27.36140 85 LEU F CA 1
ATOM 5568 C C . LEU F 1 85 ? -7.66444 18.75705 74.48181 1.000 30.31542 85 LEU F C 1
ATOM 5569 O O . LEU F 1 85 ? -8.52794 18.88070 75.35282 1.000 29.63640 85 LEU F O 1
ATOM 5574 N N . SER F 1 86 ? -7.50694 19.62449 73.48666 1.000 30.94641 86 SER F N 1
ATOM 5575 C CA . SER F 1 86 ? -8.37760 20.77825 73.31761 1.000 37.29028 86 SER F CA 1
ATOM 5576 C C . SER F 1 86 ? -8.23593 21.27136 71.88531 1.000 39.61096 86 SER F C 1
ATOM 5577 O O . SER F 1 86 ? -7.18418 21.11364 71.25870 1.000 36.25642 86 SER F O 1
ATOM 5580 N N . GLN F 1 87 ? -9.31066 21.86775 71.38007 1.000 46.69210 87 GLN F N 1
ATOM 5581 C CA . GLN F 1 87 ? -9.43252 22.25801 69.98098 1.000 49.02827 87 GLN F CA 1
ATOM 5582 C C . GLN F 1 87 ? -8.99335 23.70877 69.81737 1.000 51.46232 87 GLN F C 1
ATOM 5583 O O . GLN F 1 87 ? -9.58856 24.61188 70.41633 1.000 57.12582 87 GLN F O 1
ATOM 5589 N N . ALA F 1 88 ? -7.96023 23.93006 69.00700 1.000 52.01388 88 ALA F N 1
ATOM 5590 C CA . ALA F 1 88 ? -7.45515 25.27616 68.78687 1.000 54.39671 88 ALA F CA 1
ATOM 5591 C C . ALA F 1 88 ? -8.31863 26.01961 67.76735 1.000 58.92753 88 ALA F C 1
ATOM 5592 O O . ALA F 1 88 ? -9.23640 25.46218 67.15939 1.000 62.83964 88 ALA F O 1
ATOM 5594 N N . SER F 1 89 ? -8.00398 27.30534 67.57949 1.000 61.02250 89 SER F N 1
ATOM 5595 C CA . SER F 1 89 ? -8.80953 28.14790 66.70072 1.000 65.71586 89 SER F CA 1
ATOM 5596 C C . SER F 1 89 ? -8.69116 27.72820 65.24083 1.000 68.42960 89 SER F C 1
ATOM 5597 O O . SER F 1 89 ? -9.65507 27.86698 64.47899 1.000 72.70239 89 SER F O 1
ATOM 5600 N N . ASP F 1 90 ? -7.53300 27.21398 64.83404 1.000 63.51763 90 ASP F N 1
ATOM 5601 C CA . ASP F 1 90 ? -7.27730 26.86720 63.44269 1.000 64.04260 90 ASP F CA 1
ATOM 5602 C C . ASP F 1 90 ? -7.63668 25.42358 63.10821 1.000 62.13677 90 ASP F C 1
ATOM 5603 O O . ASP F 1 90 ? -7.31009 24.95615 62.01242 1.000 63.99975 90 ASP F O 1
ATOM 5608 N N . GLY F 1 91 ? -8.29717 24.71109 64.01748 1.000 59.79062 91 GLY F N 1
ATOM 5609 C CA . GLY F 1 91 ? -8.64953 23.32680 63.79319 1.000 58.06676 91 GLY F CA 1
ATOM 5610 C C . GLY F 1 91 ? -7.63915 22.31855 64.29501 1.000 56.37679 91 GLY F C 1
ATOM 5611 O O . GLY F 1 91 ? -7.89693 21.11164 64.20423 1.000 57.64066 91 GLY F O 1
ATOM 5612 N N . SER F 1 92 ? -6.50003 22.76620 64.81482 1.000 53.80062 92 SER F N 1
ATOM 5613 C CA . SER F 1 92 ? -5.50765 21.85186 65.35303 1.000 49.78848 92 SER F CA 1
ATOM 5614 C C . SER F 1 92 ? -5.90813 21.39728 66.75268 1.000 43.91796 92 SER F C 1
ATOM 5615 O O . SER F 1 92 ? -6.71512 22.03361 67.43496 1.000 44.31808 92 SER F O 1
ATOM 5618 N N . ILE F 1 93 ? -5.33921 20.27231 67.17386 1.000 35.26400 93 ILE F N 1
ATOM 5619 C CA . ILE F 1 93 ? -5.55283 19.74343 68.51511 1.000 33.07941 93 ILE F CA 1
ATOM 5620 C C . ILE F 1 93 ? -4.30290 20.02050 69.33760 1.000 32.15145 93 ILE F C 1
ATOM 5621 O O . ILE F 1 93 ? -3.21510 19.52584 69.01464 1.000 32.85968 93 ILE F O 1
ATOM 5626 N N . THR F 1 94 ? -4.45082 20.82860 70.38451 1.000 28.79532 94 THR F N 1
ATOM 5627 C CA . THR F 1 94 ? -3.39027 21.02963 71.36034 1.000 30.80373 94 THR F CA 1
ATOM 5628 C C . THR F 1 94 ? -3.43702 19.90606 72.38822 1.000 28.35849 94 THR F C 1
ATOM 5629 O O . THR F 1 94 ? -4.49952 19.61597 72.94870 1.000 29.08401 94 THR F O 1
ATOM 5633 N N . ALA F 1 95 ? -2.29469 19.26238 72.61840 1.000 25.16177 95 ALA F N 1
ATOM 5634 C CA . ALA F 1 95 ? -2.19459 18.18412 73.59087 1.000 21.46756 95 ALA F CA 1
ATOM 5635 C C . ALA F 1 95 ? -1.11446 18.50355 74.61056 1.000 25.98241 95 ALA F C 1
ATOM 5636 O O . ALA F 1 95 ? -0.02047 18.94822 74.24694 1.000 27.09053 95 ALA F O 1
ATOM 5638 N N . THR F 1 96 ? -1.43062 18.27590 75.88312 1.000 24.77167 96 THR F N 1
ATOM 5639 C CA . THR F 1 96 ? -0.48183 18.41601 76.97762 1.000 21.84955 96 THR F CA 1
ATOM 5640 C C . THR F 1 96 ? -0.46889 17.11741 77.76659 1.000 17.85238 96 THR F C 1
ATOM 5641 O O . THR F 1 96 ? -1.52656 16.62542 78.17442 1.000 16.58303 96 THR F O 1
ATOM 5645 N N . SER F 1 97 ? 0.71904 16.54779 77.94621 1.000 16.03011 97 SER F N 1
ATOM 5646 C CA . SER F 1 97 ? 0.87772 15.28356 78.64441 1.000 14.88704 97 SER F CA 1
ATOM 5647 C C . SER F 1 97 ? 2.00978 15.39674 79.65353 1.000 16.67379 97 SER F C 1
ATOM 5648 O O . SER F 1 97 ? 2.94591 16.18004 79.47270 1.000 15.37578 97 SER F O 1
ATOM 5651 N N . TYR F 1 98 ? 1.90230 14.62319 80.73017 1.000 15.29473 98 TYR F N 1
ATOM 5652 C CA . TYR F 1 98 ? 3.03729 14.40853 81.61292 1.000 15.13869 98 TYR F CA 1
ATOM 5653 C C . TYR F 1 98 ? 4.00846 13.44434 80.94963 1.000 15.28566 98 TYR F C 1
ATOM 5654 O O . TYR F 1 98 ? 3.60586 12.53785 80.21662 1.000 16.06918 98 TYR F O 1
ATOM 5663 N N . CYS F 1 99 ? 5.29580 13.62685 81.22478 1.000 13.96546 99 CYS F N 1
ATOM 5664 C CA . CYS F 1 99 ? 6.28636 12.67221 80.75438 1.000 15.62701 99 CYS F CA 1
ATOM 5665 C C . CYS F 1 99 ? 7.32927 12.42292 81.83055 1.000 15.11837 99 CYS F C 1
ATOM 5666 O O . CYS F 1 99 ? 7.77270 13.35087 82.51192 1.000 15.34147 99 CYS F O 1
ATOM 5669 N N . LEU F 1 100 ? 7.72068 11.15921 81.96804 1.000 16.49278 100 LEU F N 1
ATOM 5670 C CA . LEU F 1 100 ? 8.74139 10.74118 82.91964 1.000 13.12183 100 LEU F CA 1
ATOM 5671 C C . LEU F 1 100 ? 9.72900 9.85724 82.17739 1.000 13.05371 100 LEU F C 1
ATOM 5672 O O . LEU F 1 100 ? 9.34014 8.83143 81.60749 1.000 13.28979 100 LEU F O 1
ATOM 5677 N N . VAL F 1 101 ? 10.99574 10.25321 82.18253 1.000 15.76746 101 VAL F N 1
ATOM 5678 C CA . VAL F 1 101 ? 12.03761 9.53091 81.46582 1.000 17.61681 101 VAL F CA 1
ATOM 5679 C C . VAL F 1 101 ? 12.64250 8.49170 82.39687 1.000 17.67474 101 VAL F C 1
ATOM 5680 O O . VAL F 1 101 ? 12.99059 8.79477 83.54411 1.000 18.49906 101 VAL F O 1
ATOM 5684 N N . LEU F 1 102 ? 12.75051 7.26203 81.90963 1.000 19.73935 102 LEU F N 1
ATOM 5685 C CA . LEU F 1 102 ? 13.41594 6.18196 82.62066 1.000 14.39775 102 LEU F CA 1
ATOM 5686 C C . LEU F 1 102 ? 14.72764 5.87093 81.91700 1.000 17.06070 102 LEU F C 1
ATOM 5687 O O . LEU F 1 102 ? 14.76861 5.78775 80.68494 1.000 15.38054 102 LEU F O 1
ATOM 5692 N N . THR F 1 103 ? 15.79446 5.71410 82.69474 1.000 16.33848 103 THR F N 1
ATOM 5693 C CA . THR F 1 103 ? 17.08621 5.27162 82.18189 1.000 17.41144 103 THR F CA 1
ATOM 5694 C C . THR F 1 103 ? 17.39589 3.93469 82.84107 1.000 19.56804 103 THR F C 1
ATOM 5695 O O . THR F 1 103 ? 17.64200 3.87576 84.05089 1.000 22.71676 103 THR F O 1
ATOM 5699 N N . VAL F 1 104 ? 17.37093 2.86630 82.05176 1.000 17.32758 104 VAL F N 1
ATOM 5700 C CA . VAL F 1 104 ? 17.56979 1.51062 82.54926 1.000 17.60089 104 VAL F CA 1
ATOM 5701 C C . VAL F 1 104 ? 18.98928 1.08329 82.20677 1.000 19.02912 104 VAL F C 1
ATOM 5702 O O . VAL F 1 104 ? 19.38641 1.09729 81.03543 1.000 19.21500 104 VAL F O 1
ATOM 5706 N N . HIS F 1 105 ? 19.75590 0.71497 83.22665 1.000 20.25809 105 HIS F N 1
ATOM 5707 C CA . HIS F 1 105 ? 21.13039 0.27284 83.05297 1.000 21.91573 105 HIS F CA 1
ATOM 5708 C C . HIS F 1 105 ? 21.18745 -1.24691 82.98662 1.000 23.08195 105 HIS F C 1
ATOM 5709 O O . HIS F 1 105 ? 20.43866 -1.93768 83.68466 1.000 21.51562 105 HIS F O 1
ATOM 5716 N N . ALA F 1 106 ? 22.08259 -1.75739 82.14240 1.000 28.96454 106 ALA F N 1
ATOM 5717 C CA . ALA F 1 106 ? 22.28291 -3.19509 82.01663 1.000 30.67508 106 ALA F CA 1
ATOM 5718 C C . ALA F 1 106 ? 22.54050 -3.82992 83.37686 1.000 32.58461 106 ALA F C 1
ATOM 5719 O O . ALA F 1 106 ? 23.36032 -3.34039 84.15941 1.000 29.02702 106 ALA F O 1
ATOM 5721 N N . ASP F 1 107 ? 21.80883 -4.91029 83.65930 1.000 28.37250 107 ASP F N 1
ATOM 5722 C CA . ASP F 1 107 ? 21.95447 -5.70756 84.87759 1.000 28.14008 107 ASP F CA 1
ATOM 5723 C C . ASP F 1 107 ? 21.58825 -4.93320 86.14015 1.000 26.92424 107 ASP F C 1
ATOM 5724 O O . ASP F 1 107 ? 21.96452 -5.33642 87.24506 1.000 27.28972 107 ASP F O 1
ATOM 5729 N N . VAL F 1 108 ? 20.84549 -3.83649 86.01405 1.000 25.81286 108 VAL F N 1
ATOM 5730 C CA . VAL F 1 108 ? 20.38681 -3.06477 87.16427 1.000 25.06997 108 VAL F CA 1
ATOM 5731 C C . VAL F 1 108 ? 18.86861 -2.99944 87.09608 1.000 24.09118 108 VAL F C 1
ATOM 5732 O O . VAL F 1 108 ? 18.30609 -2.35408 86.20247 1.000 23.40425 108 VAL F O 1
ATOM 5736 N N . LYS F 1 109 ? 18.20521 -3.62518 88.06930 1.000 24.47192 109 LYS F N 1
ATOM 5737 C CA . LYS F 1 109 ? 16.75525 -3.76776 88.00154 1.000 24.32448 109 LYS F CA 1
ATOM 5738 C C . LYS F 1 109 ? 16.05017 -2.44053 88.25478 1.000 23.25589 109 LYS F C 1
ATOM 5739 O O . LYS F 1 109 ? 15.04015 -2.13679 87.60920 1.000 22.69914 109 LYS F O 1
ATOM 5745 N N . ALA F 1 110 ? 16.57444 -1.63333 89.17089 1.000 23.32934 110 ALA F N 1
ATOM 5746 C CA . ALA F 1 110 ? 15.95495 -0.34794 89.48829 1.000 22.72674 110 ALA F CA 1
ATOM 5747 C C . ALA F 1 110 ? 16.34839 0.68725 88.46627 1.000 21.71584 110 ALA F C 1
ATOM 5748 O O . ALA F 1 110 ? 17.54484 0.97314 88.28746 1.000 22.27799 110 ALA F O 1
ATOM 5750 N N . PRO F 1 111 ? 15.40055 1.30076 87.74173 1.000 20.91500 111 PRO F N 1
ATOM 5751 C CA . PRO F 1 111 ? 15.73359 2.36230 86.79720 1.000 20.18802 111 PRO F CA 1
ATOM 5752 C C . PRO F 1 111 ? 16.13755 3.66035 87.48752 1.000 20.66169 111 PRO F C 1
ATOM 5753 O O . PRO F 1 111 ? 15.83552 3.89845 88.66190 1.000 21.16569 111 PRO F O 1
ATOM 5757 N N . GLU F 1 112 ? 16.84120 4.49845 86.71918 1.000 24.05898 112 GLU F N 1
ATOM 5758 C CA . GLU F 1 112 ? 17.05570 5.89357 87.07276 1.000 22.04642 112 GLU F CA 1
ATOM 5759 C C . GLU F 1 112 ? 15.89245 6.71155 86.53316 1.000 20.78903 112 GLU F C 1
ATOM 5760 O O . GLU F 1 112 ? 15.44467 6.48409 85.40755 1.000 21.91473 112 GLU F O 1
ATOM 5766 N N . PHE F 1 113 ? 15.41698 7.67125 87.32510 1.000 21.04767 113 PHE F N 1
ATOM 5767 C CA . PHE F 1 113 ? 14.25776 8.45840 86.93540 1.000 22.05214 113 PHE F CA 1
ATOM 5768 C C . PHE F 1 113 ? 14.66117 9.91077 86.73081 1.000 21.21088 113 PHE F C 1
ATOM 5769 O O . PHE F 1 113 ? 15.55454 10.42794 87.40668 1.000 23.35303 113 PHE F O 1
ATOM 5777 N N . GLY F 1 114 ? 13.97240 10.57087 85.80724 1.000 22.55401 114 GLY F N 1
ATOM 5778 C CA . GLY F 1 114 ? 14.23465 11.95660 85.51408 1.000 23.78380 114 GLY F CA 1
ATOM 5779 C C . GLY F 1 114 ? 14.74106 12.14983 84.09765 1.000 26.18923 114 GLY F C 1
ATOM 5780 O O . GLY F 1 114 ? 15.46987 11.31392 83.55355 1.000 26.83034 114 GLY F O 1
ATOM 5781 N N . PRO F 1 115 ? 14.37417 13.27803 83.47265 1.000 23.37487 115 PRO F N 1
ATOM 5782 C CA . PRO F 1 115 ? 13.52770 14.28906 84.11106 1.000 22.96550 115 PRO F CA 1
ATOM 5783 C C . PRO F 1 115 ? 12.03322 13.99493 84.01220 1.000 21.45401 115 PRO F C 1
ATOM 5784 O O . PRO F 1 115 ? 11.60507 13.18228 83.18786 1.000 19.12897 115 PRO F O 1
ATOM 5788 N N . SER F 1 116 ? 11.25456 14.65707 84.86295 1.000 18.30491 116 SER F N 1
ATOM 5789 C CA . SER F 1 116 ? 9.80920 14.71389 84.71078 1.000 21.20703 116 SER F CA 1
ATOM 5790 C C . SER F 1 116 ? 9.48148 15.95473 83.89093 1.000 19.81581 116 SER F C 1
ATOM 5791 O O . SER F 1 116 ? 9.98859 17.04340 84.17808 1.000 18.53650 116 SER F O 1
ATOM 5794 N N . CYS F 1 117 ? 8.66006 15.78908 82.85716 1.000 20.74920 117 CYS F N 1
ATOM 5795 C CA . CYS F 1 117 ? 8.49080 16.81830 81.84175 1.000 20.20804 117 CYS F CA 1
ATOM 5796 C C . CYS F 1 117 ? 7.01954 17.05863 81.53525 1.000 18.98255 117 CYS F C 1
ATOM 5797 O O . CYS F 1 117 ? 6.15418 16.22215 81.80646 1.000 16.24995 117 CYS F O 1
ATOM 5800 N N . LEU F 1 118 ? 6.75682 18.23107 80.96268 1.000 19.40014 118 LEU F N 1
ATOM 5801 C CA . LEU F 1 118 ? 5.49600 18.54359 80.30415 1.000 19.59062 118 LEU F CA 1
ATOM 5802 C C . LEU F 1 118 ? 5.72650 18.52910 78.79959 1.000 23.23030 118 LEU F C 1
ATOM 5803 O O . LEU F 1 118 ? 6.70637 19.10607 78.31482 1.000 22.86814 118 LEU F O 1
ATOM 5808 N N . VAL F 1 119 ? 4.84155 17.85899 78.06770 1.000 23.35183 119 VAL F N 1
ATOM 5809 C CA . VAL F 1 119 ? 4.94156 17.74621 76.61648 1.000 21.67384 119 VAL F CA 1
ATOM 5810 C C . VAL F 1 119 ? 3.79388 18.53853 76.00781 1.000 22.75315 119 VAL F C 1
ATOM 5811 O O . VAL F 1 119 ? 2.62926 18.13175 76.10243 1.000 23.24822 119 VAL F O 1
ATOM 5815 N N . HIS F 1 120 ? 4.11702 19.66131 75.36834 1.000 21.33254 120 HIS F N 1
ATOM 5816 C CA . HIS F 1 120 ? 3.12427 20.51370 74.72177 1.000 26.27268 120 HIS F CA 1
ATOM 5817 C C . HIS F 1 120 ? 3.14180 20.22224 73.22535 1.000 29.52116 120 HIS F C 1
ATOM 5818 O O . HIS F 1 120 ? 4.10695 20.55751 72.53091 1.000 25.99162 120 HIS F O 1
ATOM 5825 N N . ASP F 1 121 ? 2.06945 19.61033 72.73133 1.000 25.76689 121 ASP F N 1
ATOM 5826 C CA . ASP F 1 121 ? 1.98628 19.15375 71.35418 1.000 24.55853 121 ASP F CA 1
ATOM 5827 C C . ASP F 1 121 ? 0.87635 19.88803 70.61749 1.000 26.87615 121 ASP F C 1
ATOM 5828 O O . ASP F 1 121 ? -0.12859 20.29076 71.21139 1.000 27.41649 121 ASP F O 1
ATOM 5833 N N . VAL F 1 122 ? 1.07385 20.06111 69.31406 1.000 28.74519 122 VAL F N 1
ATOM 5834 C CA . VAL F 1 122 ? 0.03229 20.51993 68.40324 1.000 31.23298 122 VAL F CA 1
ATOM 5835 C C . VAL F 1 122 ? -0.14125 19.44519 67.34115 1.000 31.92644 122 VAL F C 1
ATOM 5836 O O . VAL F 1 122 ? 0.78840 19.16821 66.57228 1.000 31.85080 122 VAL F O 1
ATOM 5840 N N . LEU F 1 123 ? -1.31993 18.83564 67.30590 1.000 31.23708 123 LEU F N 1
ATOM 5841 C CA . LEU F 1 123 ? -1.59844 17.71889 66.41654 1.000 32.59647 123 LEU F CA 1
ATOM 5842 C C . LEU F 1 123 ? -2.44379 18.18133 65.23904 1.000 34.89654 123 LEU F C 1
ATOM 5843 O O . LEU F 1 123 ? -3.37118 18.98017 65.39914 1.000 36.37671 123 LEU F O 1
ATOM 5848 N N . VAL F 1 124 ? -2.11199 17.67372 64.05344 1.000 36.25580 124 VAL F N 1
ATOM 5849 C CA . VAL F 1 124 ? -2.87679 17.91645 62.84035 1.000 39.58913 124 VAL F CA 1
ATOM 5850 C C . VAL F 1 124 ? -3.05316 16.57942 62.13448 1.000 40.44807 124 VAL F C 1
ATOM 5851 O O . VAL F 1 124 ? -2.44903 15.57149 62.50324 1.000 38.16347 124 VAL F O 1
ATOM 5855 N N . ARG F 1 125 ? -3.90891 16.57593 61.11910 1.000 43.12267 125 ARG F N 1
ATOM 5856 C CA . ARG F 1 125 ? -4.22805 15.36763 60.37356 1.000 44.71312 125 ARG F CA 1
ATOM 5857 C C . ARG F 1 125 ? -3.56155 15.42874 59.00649 1.000 51.50972 125 ARG F C 1
ATOM 5858 O O . ARG F 1 125 ? -3.64723 16.44794 58.31322 1.000 54.98188 125 ARG F O 1
ATOM 5866 N N . GLY F 1 126 ? -2.89574 14.33927 58.62745 1.000 50.62019 126 GLY F N 1
ATOM 5867 C CA . GLY F 1 126 ? -2.15736 14.29005 57.38556 1.000 52.26034 126 GLY F CA 1
ATOM 5868 C C . GLY F 1 126 ? -3.04676 14.08662 56.17409 1.000 58.83106 126 GLY F C 1
ATOM 5869 O O . GLY F 1 126 ? -4.27322 14.01773 56.25730 1.000 63.18476 126 GLY F O 1
ATOM 5870 N N . ALA F 1 127 ? -2.39197 13.98724 55.01331 1.000 60.93443 127 ALA F N 1
ATOM 5871 C CA . ALA F 1 127 ? -3.12067 13.81189 53.76132 1.000 63.46816 127 ALA F CA 1
ATOM 5872 C C . ALA F 1 127 ? -3.85312 12.47761 53.71768 1.000 64.01363 127 ALA F C 1
ATOM 5873 O O . ALA F 1 127 ? -4.90779 12.36929 53.08223 1.000 66.32607 127 ALA F O 1
ATOM 5875 N N . ASP F 1 128 ? -3.31670 11.45643 54.38017 1.000 65.03434 128 ASP F N 1
ATOM 5876 C CA . ASP F 1 128 ? -3.95728 10.15158 54.45764 1.000 65.36528 128 ASP F CA 1
ATOM 5877 C C . ASP F 1 128 ? -4.83126 9.99804 55.69619 1.000 61.09420 128 ASP F C 1
ATOM 5878 O O . ASP F 1 128 ? -5.20782 8.87267 56.03855 1.000 60.80414 128 ASP F O 1
ATOM 5883 N N . GLY F 1 129 ? -5.15855 11.09672 56.37321 1.000 57.69326 129 GLY F N 1
ATOM 5884 C CA . GLY F 1 129 ? -5.98644 11.04811 57.55861 1.000 54.80658 129 GLY F CA 1
ATOM 5885 C C . GLY F 1 129 ? -5.27590 10.62793 58.82541 1.000 52.30824 129 GLY F C 1
ATOM 5886 O O . GLY F 1 129 ? -5.92333 10.53493 59.87654 1.000 48.10515 129 GLY F O 1
ATOM 5887 N N . GLU F 1 130 ? -3.97378 10.37002 58.76545 1.000 51.84344 130 GLU F N 1
ATOM 5888 C CA . GLU F 1 130 ? -3.22555 9.97022 59.94510 1.000 46.50374 130 GLU F CA 1
ATOM 5889 C C . GLU F 1 130 ? -2.85300 11.18851 60.78052 1.000 42.48698 130 GLU F C 1
ATOM 5890 O O . GLU F 1 130 ? -2.70963 12.30354 60.26996 1.000 45.39646 130 GLU F O 1
ATOM 5896 N N . LEU F 1 131 ? -2.70851 10.96775 62.08228 1.000 39.95769 131 LEU F N 1
ATOM 5897 C CA . LEU F 1 131 ? -2.28020 12.04102 62.96428 1.000 37.15851 131 LEU F CA 1
ATOM 5898 C C . LEU F 1 131 ? -0.80532 12.34976 62.74395 1.000 36.31105 131 LEU F C 1
ATOM 5899 O O . LEU F 1 131 ? -0.00165 11.46762 62.43308 1.000 37.09971 131 LEU F O 1
ATOM 5904 N N . LEU F 1 132 ? -0.45015 13.61721 62.93447 1.000 35.62888 132 LEU F N 1
ATOM 5905 C CA . LEU F 1 132 ? 0.92541 14.06320 62.78375 1.000 35.76645 132 LEU F CA 1
ATOM 5906 C C . LEU F 1 132 ? 1.16457 15.22185 63.73701 1.000 35.47026 132 LEU F C 1
ATOM 5907 O O . LEU F 1 132 ? 0.23206 15.92005 64.14278 1.000 36.54459 132 LEU F O 1
ATOM 5912 N N . LEU F 1 133 ? 2.43228 15.43085 64.07701 1.000 33.36262 133 LEU F N 1
ATOM 5913 C CA . LEU F 1 133 ? 2.82593 16.45222 65.03884 1.000 31.97289 133 LEU F CA 1
ATOM 5914 C C . LEU F 1 133 ? 3.34707 17.65220 64.25995 1.000 36.44115 133 LEU F C 1
ATOM 5915 O O . LEU F 1 133 ? 4.39847 17.57492 63.61689 1.000 36.75753 133 LEU F O 1
ATOM 5920 N N . ARG F 1 134 ? 2.60983 18.76127 64.31545 1.000 35.73622 134 ARG F N 1
ATOM 5921 C CA . ARG F 1 134 ? 3.14243 20.00891 63.78619 1.000 38.80518 134 ARG F CA 1
ATOM 5922 C C . ARG F 1 134 ? 4.26115 20.53794 64.67245 1.000 40.82073 134 ARG F C 1
ATOM 5923 O O . ARG F 1 134 ? 5.29116 20.99989 64.16847 1.000 40.75157 134 ARG F O 1
ATOM 5931 N N . SER F 1 135 ? 4.07509 20.48675 65.99210 1.000 35.19404 135 SER F N 1
ATOM 5932 C CA . SER F 1 135 ? 5.05160 21.03407 66.92071 1.000 34.79678 135 SER F CA 1
ATOM 5933 C C . SER F 1 135 ? 5.03789 20.23228 68.21556 1.000 32.91092 135 SER F C 1
ATOM 5934 O O . SER F 1 135 ? 4.00346 19.69987 68.62714 1.000 29.13725 135 SER F O 1
ATOM 5937 N N . ARG F 1 136 ? 6.20603 20.14572 68.84900 1.000 30.54483 136 ARG F N 1
ATOM 5938 C CA . ARG F 1 136 ? 6.34611 19.55221 70.17323 1.000 27.69624 136 ARG F CA 1
ATOM 5939 C C . ARG F 1 136 ? 7.30229 20.39612 71.00349 1.000 28.38823 136 ARG F C 1
ATOM 5940 O O . ARG F 1 136 ? 8.45296 20.60355 70.60600 1.000 30.43134 136 ARG F O 1
ATOM 5948 N N . HIS F 1 137 ? 6.82591 20.88453 72.14654 1.000 27.40583 137 HIS F N 1
ATOM 5949 C CA . HIS F 1 137 ? 7.63129 21.66165 73.08146 1.000 28.51084 137 HIS F CA 1
ATOM 5950 C C . HIS F 1 137 ? 7.68041 20.95059 74.42795 1.000 29.61727 137 HIS F C 1
ATOM 5951 O O . HIS F 1 137 ? 6.63376 20.68886 75.03104 1.000 27.29855 137 HIS F O 1
ATOM 5958 N N . VAL F 1 138 ? 8.88953 20.63975 74.89442 1.000 28.35392 138 VAL F N 1
ATOM 5959 C CA . VAL F 1 138 ? 9.10285 19.91320 76.14275 1.000 28.79620 138 VAL F CA 1
ATOM 5960 C C . VAL F 1 138 ? 9.71589 20.85754 77.17038 1.000 29.53400 138 VAL F C 1
ATOM 5961 O O . VAL F 1 138 ? 10.72671 21.51563 76.89299 1.000 27.33364 138 VAL F O 1
ATOM 5965 N N . THR F 1 139 ? 9.09466 20.93746 78.34780 1.000 23.67147 139 THR F N 1
ATOM 5966 C CA . THR F 1 139 ? 9.63446 21.67224 79.48460 1.000 26.84089 139 THR F CA 1
ATOM 5967 C C . THR F 1 139 ? 9.95236 20.70218 80.61528 1.000 27.77496 139 THR F C 1
ATOM 5968 O O . THR F 1 139 ? 9.36565 19.62093 80.70593 1.000 23.53832 139 THR F O 1
ATOM 5972 N N . HIS F 1 140 ? 10.88691 21.09206 81.47917 1.000 26.47434 140 HIS F N 1
ATOM 5973 C CA . HIS F 1 140 ? 11.36481 20.23675 82.55982 1.000 26.71875 140 HIS F CA 1
ATOM 5974 C C . HIS F 1 140 ? 10.86670 20.75401 83.90456 1.000 27.67629 140 HIS F C 1
ATOM 5975 O O . HIS F 1 140 ? 11.03015 21.93743 84.21994 1.000 29.42777 140 HIS F O 1
ATOM 5982 N N . ASP F 1 141 ? 10.27626 19.85376 84.69961 1.000 22.37826 141 ASP F N 1
ATOM 5983 C CA . ASP F 1 141 ? 9.64344 20.24880 85.95571 1.000 23.67094 141 ASP F CA 1
ATOM 5984 C C . ASP F 1 141 ? 10.64936 20.75090 86.98596 1.000 26.17649 141 ASP F C 1
ATOM 5985 O O . ASP F 1 141 ? 10.28327 21.53283 87.87046 1.000 27.21279 141 ASP F O 1
ATOM 5990 N N . HIS F 1 142 ? 11.90554 20.32018 86.90274 1.000 25.58088 142 HIS F N 1
ATOM 5991 C CA . HIS F 1 142 ? 12.91237 20.73509 87.87198 1.000 28.26661 142 HIS F CA 1
ATOM 5992 C C . HIS F 1 142 ? 13.57570 22.05972 87.51544 1.000 34.55729 142 HIS F C 1
ATOM 5993 O O . HIS F 1 142 ? 14.38941 22.55881 88.30010 1.000 35.90461 142 HIS F O 1
ATOM 6000 N N . VAL F 1 143 ? 13.24205 22.64538 86.37003 1.000 35.08346 143 VAL F N 1
ATOM 6001 C CA . VAL F 1 143 ? 13.80832 23.92893 85.97643 1.000 43.27172 143 VAL F CA 1
ATOM 6002 C C . VAL F 1 143 ? 12.83215 25.05834 86.28630 1.000 49.15981 143 VAL F C 1
ATOM 6003 O O . VAL F 1 143 ? 11.71731 25.08846 85.76496 1.000 51.35875 143 VAL F O 1
#

Solvent-accessible surface area: 34291 Å² total

Organism: Streptomyces coelicolor (strain ATCC BAA-471 / A3(2) / M145) (NCBI:txid100226)

B-factor: mean 39.08, std 17.26, range [8.01, 99.64]

Sequence (766 aa):
TITALPTGLYAEVLSFYGHQQKLDGRDFAGYAATFTGEFAAHTRAGITAVLEKIQRRHWFDHTALSSITATSYCLVLTVHADVKAPEFGPSCLVHDVLVLLLRSRHVTHDHVFPGLYAEVLSFYGHQQKLDGRDFAGYAATFTEDGEFRHSPLPAAHTRAGITAVLEDFHRKFKIQRRHWFDHTALSQASDGSITATSYCLVLTVHADVKAPEFGPSCLVHDVLVRGADGELLLRSRHVTHDHVGLYAEVLSFYGHQQKLDGRDFAGYAATFTEDGEFRHSPLPAAHTRAGITAVLEDFKFARKIQRRHWFDHTALSQITATSYCLVLTVHADVKAPEFGPSCLVHDVLVRGADGELLLRSRHVTHDHVLPTGLYAEVLSFYGHQQKLDGRDFAGYAATFTEDGEFRHAAHTRAGITAVLEDFHRKFDARKIQRRHWFDHTALSQSITATSYCLVLTVHADVKAPEFGPSCLVHDVLVRGADGELLLRSRHVTHDHVFPTGLYAEVLSFYGHQQKLDGRDFAGYAATFTEDGEFRHSPAAHTRAGITAVLEDFHRKFDARKIQRRHWFDHTALSQASDGSITATSYCLVLTVHADVKAPEFGPSCLVHDVLVRGADGELLLRSRHHVTHDHVFPTGLYAEVLSFYGHQQKLDGRDFAGYAATFTEDGEFRHSPSLPAAHTRAGITAVLEDFHFDARKIQRRHWFDHTALSQASDGSITATSYCLVLTVHADVKAPEFGPSCLVHDVLVRGADGELLLRSRHVTHDHV